Protein AF-0000000070116614 (afdb_homodimer)

Radius of gyration: 33.79 Å; Cα contacts (8 Å, |Δi|>4): 3453; chains: 2; bounding box: 72×92×87 Å

Structure (mmCIF, N/CA/C/O backbone):
data_AF-0000000070116614-model_v1
#
loop_
_entity.id
_entity.type
_entity.pdbx_description
1 polymer 'Putative alpha-1,2-mannosidase'
#
loop_
_atom_site.group_PDB
_atom_site.id
_atom_site.type_symbol
_atom_site.label_atom_id
_atom_site.label_alt_id
_atom_site.label_comp_id
_atom_site.label_asym_id
_atom_site.label_entity_id
_atom_site.label_seq_id
_atom_site.pdbx_PDB_ins_code
_atom_site.Cartn_x
_atom_site.Cartn_y
_atom_site.Cartn_z
_atom_site.occupancy
_atom_site.B_iso_or_equiv
_atom_site.auth_seq_id
_atom_site.auth_comp_id
_atom_site.auth_asym_id
_atom_site.auth_atom_id
_atom_site.pdbx_PDB_model_num
ATOM 1 N N . MET A 1 1 ? 6.562 30.031 1.368 1 52.34 1 MET A N 1
ATOM 2 C CA . MET A 1 1 ? 7.453 28.953 1.76 1 52.34 1 MET A CA 1
ATOM 3 C C . MET A 1 1 ? 6.805 28.078 2.83 1 52.34 1 MET A C 1
ATOM 5 O O . MET A 1 1 ? 6.02 28.562 3.645 1 52.34 1 MET A O 1
ATOM 9 N N . GLY A 1 2 ? 6.469 26.891 2.904 1 78.38 2 GLY A N 1
ATOM 10 C CA . GLY A 1 2 ? 6.016 25.797 3.754 1 78.38 2 GLY A CA 1
ATOM 11 C C . GLY A 1 2 ? 4.93 24.953 3.113 1 78.38 2 GLY A C 1
ATOM 12 O O . GLY A 1 2 ? 4.383 24.062 3.748 1 78.38 2 GLY A O 1
ATOM 13 N N . ASN A 1 3 ? 4.762 25.25 1.794 1 86.81 3 ASN A N 1
ATOM 14 C CA . ASN A 1 3 ? 3.76 24.531 1.017 1 86.81 3 ASN A CA 1
ATOM 15 C C . ASN A 1 3 ? 2.373 24.641 1.64 1 86.81 3 ASN A C 1
ATOM 17 O O . ASN A 1 3 ? 1.613 23.672 1.665 1 86.81 3 ASN A O 1
ATOM 21 N N . THR A 1 4 ? 2.119 25.875 2.254 1 93.31 4 THR A N 1
ATOM 22 C CA . THR A 1 4 ? 0.8 26.156 2.811 1 93.31 4 THR A CA 1
ATOM 23 C C . THR A 1 4 ? 0.011 27.078 1.887 1 93.31 4 THR A C 1
ATOM 25 O O . THR A 1 4 ? 0.529 27.531 0.867 1 93.31 4 THR A O 1
ATOM 28 N N . HIS A 1 5 ? -1.274 27.297 2.168 1 93.56 5 HIS A N 1
ATOM 29 C CA . HIS A 1 5 ? -2.135 28.172 1.383 1 93.56 5 HIS A CA 1
ATOM 30 C C . HIS A 1 5 ? -2.947 29.109 2.281 1 93.56 5 HIS A C 1
ATOM 32 O O . HIS A 1 5 ? -3.188 28.781 3.449 1 93.56 5 HIS A O 1
ATOM 38 N N . PRO A 1 6 ? -3.369 30.234 1.783 1 94.88 6 PRO A N 1
ATOM 39 C CA . PRO A 1 6 ? -4.141 31.188 2.578 1 94.88 6 PRO A CA 1
ATOM 40 C C . PRO A 1 6 ? -5.645 30.938 2.51 1 94.88 6 PRO A C 1
ATOM 42 O O . PRO A 1 6 ? -6.438 31.766 2.953 1 94.88 6 PRO A O 1
ATOM 45 N N . GLY A 1 7 ? -6.059 29.859 1.958 1 97.12 7 GLY A N 1
ATOM 46 C CA . GLY A 1 7 ? -7.469 29.594 1.71 1 97.12 7 GLY A CA 1
ATOM 47 C C . GLY A 1 7 ? -8.289 29.484 2.982 1 97.12 7 GLY A C 1
ATOM 48 O O . GLY A 1 7 ? -7.73 29.344 4.074 1 97.12 7 GLY A O 1
ATOM 49 N N . ALA A 1 8 ? -9.609 29.609 2.803 1 98.5 8 ALA A N 1
ATOM 50 C CA . ALA A 1 8 ? -10.531 29.438 3.922 1 98.5 8 ALA A CA 1
ATOM 51 C C . ALA A 1 8 ? -10.555 27.984 4.398 1 98.5 8 ALA A C 1
ATOM 53 O O . ALA A 1 8 ? -10.672 27.062 3.59 1 98.5 8 ALA A O 1
ATOM 54 N N . THR A 1 9 ? -10.383 27.828 5.691 1 98.06 9 THR A N 1
ATOM 55 C CA . THR A 1 9 ? -10.414 26.516 6.324 1 98.06 9 THR A CA 1
ATOM 56 C C . THR A 1 9 ? -11.062 26.594 7.703 1 98.06 9 THR A C 1
ATOM 58 O O . THR A 1 9 ? -11.023 27.641 8.359 1 98.06 9 THR A O 1
ATOM 61 N N . SER A 1 10 ? -11.805 25.594 8.062 1 98.44 10 SER A N 1
ATOM 62 C CA . SER A 1 10 ? -12.117 25.359 9.469 1 98.44 10 SER A CA 1
ATOM 63 C C . SER A 1 10 ? -11.016 24.578 10.164 1 98.44 10 SER A C 1
ATOM 65 O O . SER A 1 10 ? -10.273 23.828 9.516 1 98.44 10 SER A O 1
ATOM 67 N N . PRO A 1 11 ? -10.773 24.859 11.484 1 98.44 11 PRO A N 1
ATOM 68 C CA . PRO A 1 11 ? -9.75 24.031 12.133 1 98.44 11 PRO A CA 1
ATOM 69 C C . PRO A 1 11 ? -10.016 22.531 11.969 1 98.44 11 PRO A C 1
ATOM 71 O O . PRO A 1 11 ? -11.055 22.031 12.406 1 98.44 11 PRO A O 1
ATOM 74 N N . LEU A 1 12 ? -9.102 21.859 11.266 1 98.31 12 LEU A N 1
ATOM 75 C CA . LEU A 1 12 ? -9.141 20.422 11.039 1 98.31 12 LEU A CA 1
ATOM 76 C C . LEU A 1 12 ? -10.344 20.031 10.195 1 98.31 12 LEU A C 1
ATOM 78 O O . LEU A 1 12 ? -10.805 18.891 10.234 1 98.31 12 LEU A O 1
ATOM 82 N N . GLY A 1 13 ? -10.875 20.953 9.484 1 98 13 GLY A N 1
ATOM 83 C CA . GLY A 1 13 ? -12.07 20.719 8.695 1 98 13 GLY A CA 1
ATOM 84 C C . GLY A 1 13 ? -11.812 19.891 7.449 1 98 13 GLY A C 1
ATOM 85 O O . GLY A 1 13 ? -10.68 19.828 6.969 1 98 13 GLY A O 1
ATOM 86 N N . MET A 1 14 ? -12.867 19.344 6.91 1 97.81 14 MET A N 1
ATOM 87 C CA . MET A 1 14 ? -12.82 18.469 5.746 1 97.81 14 MET A CA 1
ATOM 88 C C . MET A 1 14 ? -12.469 19.25 4.488 1 97.81 14 MET A C 1
ATOM 90 O O . MET A 1 14 ? -11.75 18.734 3.619 1 97.81 14 MET A O 1
ATOM 94 N N . VAL A 1 15 ? -12.977 20.547 4.422 1 97.5 15 VAL A N 1
ATOM 95 C CA . VAL A 1 15 ? -12.891 21.25 3.15 1 97.5 15 VAL A CA 1
ATOM 96 C C . VAL A 1 15 ? -12.102 22.547 3.332 1 97.5 15 VAL A C 1
ATOM 98 O O . VAL A 1 15 ? -12.219 23.203 4.363 1 97.5 15 VAL A O 1
ATOM 101 N N . SER A 1 16 ? -11.289 22.859 2.408 1 97.62 16 SER A N 1
ATOM 102 C CA . SER A 1 16 ? -10.656 24.156 2.219 1 97.62 16 SER A CA 1
ATOM 103 C C . SER A 1 16 ? -11.023 24.766 0.867 1 97.62 16 SER A C 1
ATOM 105 O O . SER A 1 16 ? -11.477 24.047 -0.032 1 97.62 16 SER A O 1
ATOM 107 N N . ALA A 1 17 ? -10.945 26.031 0.737 1 98.5 17 ALA A N 1
ATOM 108 C CA . ALA A 1 17 ? -11.234 26.719 -0.522 1 98.5 17 ALA A CA 1
ATOM 109 C C . ALA A 1 17 ? -10.258 27.859 -0.76 1 98.5 17 ALA A C 1
ATOM 111 O O . ALA A 1 17 ? -10.023 28.672 0.132 1 98.5 17 ALA A O 1
ATOM 112 N N . CYS A 1 18 ? -9.703 27.875 -1.894 1 97.25 18 CYS A N 1
ATOM 113 C CA . CYS A 1 18 ? -8.664 28.859 -2.201 1 97.25 18 CYS A CA 1
ATOM 114 C C . CYS A 1 18 ? -8.625 29.156 -3.695 1 97.25 18 CYS A C 1
ATOM 116 O O . CYS A 1 18 ? -9.125 28.375 -4.504 1 97.25 18 CYS A O 1
ATOM 118 N N . ALA A 1 19 ? -8.047 30.344 -4.008 1 98.12 19 ALA A N 1
ATOM 119 C CA . ALA A 1 19 ? -7.773 30.672 -5.406 1 98.12 19 ALA A CA 1
ATOM 120 C C . ALA A 1 19 ? -6.863 29.625 -6.047 1 98.12 19 ALA A C 1
ATOM 122 O O . ALA A 1 19 ? -5.934 29.125 -5.406 1 98.12 19 ALA A O 1
ATOM 123 N N . TYR A 1 20 ? -7.156 29.344 -7.344 1 97.12 20 TYR A N 1
ATOM 124 C CA . TYR A 1 20 ? -6.441 28.266 -8.008 1 97.12 20 TYR A CA 1
ATOM 125 C C . TYR A 1 20 ? -5.629 28.797 -9.188 1 97.12 20 TYR A C 1
ATOM 127 O O . TYR A 1 20 ? -6.195 29.234 -10.188 1 97.12 20 TYR A O 1
ATOM 135 N N . SER A 1 21 ? -4.34 28.688 -9.078 1 95.62 21 SER A N 1
ATOM 136 C CA . SER A 1 21 ? -3.447 29.047 -10.18 1 95.62 21 SER A CA 1
ATOM 137 C C . SER A 1 21 ? -2.896 27.812 -10.875 1 95.62 21 SER A C 1
ATOM 139 O O . SER A 1 21 ? -2.424 27.891 -12.008 1 95.62 21 SER A O 1
ATOM 141 N N . GLY A 1 22 ? -2.92 26.672 -10.195 1 93.25 22 GLY A N 1
ATOM 142 C CA . GLY A 1 22 ? -2.283 25.469 -10.68 1 93.25 22 GLY A CA 1
ATOM 143 C C . GLY A 1 22 ? -0.853 25.312 -10.203 1 93.25 22 GLY A C 1
ATOM 144 O O . GLY A 1 22 ? -0.176 24.344 -10.547 1 93.25 22 GLY A O 1
ATOM 145 N N . ALA A 1 23 ? -0.404 26.188 -9.336 1 92.5 23 ALA A N 1
ATOM 146 C CA . ALA A 1 23 ? 0.967 26.156 -8.836 1 92.5 23 ALA A CA 1
ATOM 147 C C . ALA A 1 23 ? 1.144 25.047 -7.809 1 92.5 23 ALA A C 1
ATOM 149 O O . ALA A 1 23 ? 0.161 24.469 -7.32 1 92.5 23 ALA A O 1
ATOM 150 N N . TYR A 1 24 ? 2.357 24.672 -7.52 1 90.06 24 TYR A N 1
ATOM 151 C CA . TYR A 1 24 ? 2.729 23.609 -6.594 1 90.06 24 TYR A CA 1
ATOM 152 C C . TYR A 1 24 ? 2.969 24.156 -5.195 1 90.06 24 TYR A C 1
ATOM 154 O O . TYR A 1 24 ? 3.482 25.266 -5.039 1 90.06 24 TYR A O 1
ATOM 162 N N . PRO A 1 25 ? 2.482 23.391 -4.336 1 88.75 25 PRO A N 1
ATOM 163 C CA . PRO A 1 25 ? 1.786 22.109 -4.34 1 88.75 25 PRO A CA 1
ATOM 164 C C . PRO A 1 25 ? 0.307 22.234 -3.98 1 88.75 25 PRO A C 1
ATOM 166 O O . PRO A 1 25 ? -0.425 21.234 -4.004 1 88.75 25 PRO A O 1
ATOM 169 N N . THR A 1 26 ? -0.15 23.438 -3.645 1 92.06 26 THR A N 1
ATOM 170 C CA . THR A 1 26 ? -1.488 23.594 -3.084 1 92.06 26 THR A CA 1
ATOM 171 C C . THR A 1 26 ? -2.492 23.953 -4.176 1 92.06 26 THR A C 1
ATOM 173 O O . THR A 1 26 ? -3.703 23.906 -3.951 1 92.06 26 THR A O 1
ATOM 176 N N . GLY A 1 27 ? -1.972 24.281 -5.352 1 93.56 27 GLY A N 1
ATOM 177 C CA . GLY A 1 27 ? -2.814 24.828 -6.402 1 93.56 27 GLY A CA 1
ATOM 178 C C . GLY A 1 27 ? -2.902 26.344 -6.363 1 93.56 27 GLY A C 1
ATOM 179 O O . GLY A 1 27 ? -3.479 26.953 -7.266 1 93.56 27 GLY A O 1
ATOM 180 N N . TYR A 1 28 ? -2.287 26.969 -5.402 1 94.88 28 TYR A N 1
ATOM 181 C CA . TYR A 1 28 ? -2.234 28.406 -5.219 1 94.88 28 TYR A CA 1
ATOM 182 C C . TYR A 1 28 ? -0.80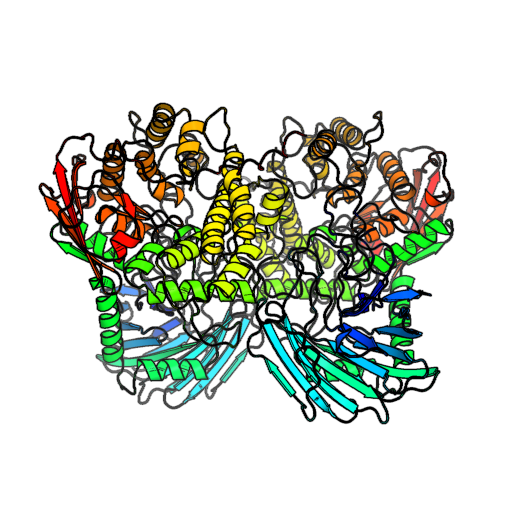2 28.922 -5.324 1 94.88 28 TYR A C 1
ATOM 184 O O . TYR A 1 28 ? 0.143 28.219 -4.957 1 94.88 28 TYR A O 1
ATOM 192 N N . GLY A 1 29 ? -0.636 30.062 -5.785 1 92.38 29 GLY A N 1
ATOM 193 C CA . GLY A 1 29 ? 0.66 30.734 -5.777 1 92.38 29 GLY A CA 1
ATOM 194 C C . GLY A 1 29 ? 1.318 30.766 -7.145 1 92.38 29 GLY A C 1
ATOM 195 O O . GLY A 1 29 ? 0.637 30.875 -8.164 1 92.38 29 GLY A O 1
ATOM 196 N N . ARG A 1 30 ? 2.678 30.797 -7.113 1 92.81 30 ARG A N 1
ATOM 197 C CA . ARG A 1 30 ? 3.365 31.141 -8.352 1 92.81 30 ARG A CA 1
ATOM 198 C C . ARG A 1 30 ? 4.492 30.156 -8.641 1 92.81 30 ARG A C 1
ATOM 200 O O . ARG A 1 30 ? 5.254 30.328 -9.594 1 92.81 30 ARG A O 1
ATOM 207 N N . TYR A 1 31 ? 4.582 29.094 -7.895 1 90.81 31 TYR A N 1
ATOM 208 C CA . TYR A 1 31 ? 5.824 28.328 -7.945 1 90.81 31 TYR A CA 1
ATOM 209 C C . TYR A 1 31 ? 5.598 26.953 -8.555 1 90.81 31 TYR A C 1
ATOM 211 O O . TYR A 1 31 ? 4.508 26.391 -8.445 1 90.81 31 TYR A O 1
ATOM 219 N N . ALA A 1 32 ? 6.672 26.5 -9.156 1 90.44 32 ALA A N 1
ATOM 220 C CA . ALA A 1 32 ? 6.676 25.172 -9.766 1 90.44 32 ALA A CA 1
ATOM 221 C C . ALA A 1 32 ? 7.074 24.109 -8.75 1 90.44 32 ALA A C 1
ATOM 223 O O . ALA A 1 32 ? 7.465 24.422 -7.625 1 90.44 32 ALA A O 1
ATOM 224 N N . LYS A 1 33 ? 6.895 22.859 -9.188 1 87.38 33 LYS A N 1
ATOM 225 C CA . LYS A 1 33 ? 7.305 21.734 -8.344 1 87.38 33 LYS A CA 1
ATOM 226 C C . LYS A 1 33 ? 8.805 21.781 -8.062 1 87.38 33 LYS A C 1
ATOM 228 O O . LYS A 1 33 ? 9.602 22.078 -8.953 1 87.38 33 LYS A O 1
ATOM 233 N N . ASN A 1 34 ? 9.156 21.641 -6.82 1 81.88 34 ASN A N 1
ATOM 234 C CA . ASN A 1 34 ? 10.555 21.578 -6.418 1 81.88 34 ASN A CA 1
ATOM 235 C C . ASN A 1 34 ? 10.758 20.641 -5.234 1 81.88 34 ASN A C 1
ATOM 237 O O . ASN A 1 34 ? 9.914 20.562 -4.344 1 81.88 34 ASN A O 1
ATOM 241 N N . THR A 1 35 ? 11.82 19.891 -5.32 1 76.31 35 THR A N 1
ATOM 242 C CA . THR A 1 35 ? 12.125 18.969 -4.227 1 76.31 35 THR A CA 1
ATOM 243 C C . THR A 1 35 ? 13.422 19.375 -3.533 1 76.31 35 THR A C 1
ATOM 245 O O . THR A 1 35 ? 13.727 18.875 -2.443 1 76.31 35 THR A O 1
ATOM 248 N N . GLU A 1 36 ? 14.18 20.297 -4.16 1 78.75 36 GLU A N 1
ATOM 249 C CA . GLU A 1 36 ? 15.461 20.734 -3.611 1 78.75 36 GLU A CA 1
ATOM 250 C C . GLU A 1 36 ? 15.695 22.219 -3.863 1 78.75 36 GLU A C 1
ATOM 252 O O . GLU A 1 36 ? 15.336 22.734 -4.922 1 78.75 36 GLU A O 1
ATOM 257 N N . GLY A 1 37 ? 16.219 22.859 -2.896 1 81.12 37 GLY A N 1
ATOM 258 C CA . GLY A 1 37 ? 16.609 24.25 -3.072 1 81.12 37 GLY A CA 1
ATOM 259 C C . GLY A 1 37 ? 15.43 25.188 -3.084 1 81.12 37 GLY A C 1
ATOM 260 O O . GLY A 1 37 ? 14.438 24.969 -2.383 1 81.12 37 GLY A O 1
ATOM 261 N N . VAL A 1 38 ? 15.625 26.281 -3.824 1 86.69 38 VAL A N 1
ATOM 262 C CA . VAL A 1 38 ? 14.609 27.312 -3.938 1 86.69 38 VAL A CA 1
ATOM 263 C C . VAL A 1 38 ? 13.734 27.062 -5.164 1 86.69 38 VAL A C 1
ATOM 265 O O . VAL A 1 38 ? 14.25 26.797 -6.254 1 86.69 38 VAL A O 1
ATOM 268 N N . PRO A 1 39 ? 12.461 27.078 -4.961 1 87.69 39 PRO A N 1
ATOM 269 C CA . PRO A 1 39 ? 11.594 26.75 -6.094 1 87.69 39 PRO A CA 1
ATOM 270 C C . PRO A 1 39 ? 11.672 27.781 -7.219 1 87.69 39 PRO A C 1
ATOM 272 O O . PRO A 1 39 ? 11.859 28.969 -6.957 1 87.69 39 PRO A O 1
ATOM 275 N N . GLU A 1 40 ? 11.43 27.344 -8.414 1 90.5 40 GLU A N 1
ATOM 276 C CA . GLU A 1 40 ? 11.336 28.203 -9.578 1 90.5 40 GLU A CA 1
ATOM 277 C C . GLU A 1 40 ? 9.953 28.844 -9.688 1 90.5 40 GLU A C 1
ATOM 279 O O . GLU A 1 40 ? 8.945 28.203 -9.359 1 90.5 40 GLU A O 1
ATOM 284 N N . GLU A 1 41 ? 9.953 30.031 -10.18 1 91.5 41 GLU A N 1
ATOM 285 C CA . GLU A 1 41 ? 8.68 30.703 -10.406 1 91.5 41 GLU A CA 1
ATOM 286 C C . GLU A 1 41 ? 7.988 30.172 -11.656 1 91.5 41 GLU A C 1
ATOM 288 O O . GLU A 1 41 ? 8.609 30.047 -12.711 1 91.5 41 GLU A O 1
ATOM 293 N N . MET A 1 42 ? 6.816 29.875 -11.492 1 92.38 42 MET A N 1
ATOM 294 C CA . MET A 1 42 ? 5.992 29.391 -12.602 1 92.38 42 MET A CA 1
ATOM 295 C C . MET A 1 42 ? 5.188 30.547 -13.203 1 92.38 42 MET A C 1
ATOM 297 O O . MET A 1 42 ? 4.992 30.594 -14.422 1 92.38 42 MET A O 1
ATOM 301 N N . PHE A 1 43 ? 4.672 31.422 -12.375 1 94.12 43 PHE A N 1
ATOM 302 C CA . PHE A 1 43 ? 3.883 32.562 -12.797 1 94.12 43 PHE A CA 1
ATOM 303 C C . PHE A 1 43 ? 4.5 33.875 -12.297 1 94.12 43 PHE A C 1
ATOM 305 O O . PHE A 1 43 ? 5.012 33.906 -11.18 1 94.12 43 PHE A O 1
ATOM 312 N N . GLU A 1 44 ? 4.41 34.938 -13.031 1 94.19 44 GLU A N 1
ATOM 313 C CA . GLU A 1 44 ? 4.988 36.219 -12.688 1 94.19 44 GLU A CA 1
ATOM 314 C C . GLU A 1 44 ? 4.168 36.938 -11.602 1 94.19 44 GLU A C 1
ATOM 316 O O . GLU A 1 44 ? 4.707 37.719 -10.82 1 94.19 44 GLU A O 1
ATOM 321 N N . ARG A 1 45 ? 2.939 36.656 -11.586 1 94.12 45 ARG A N 1
ATOM 322 C CA . ARG A 1 45 ? 2.025 37.281 -10.633 1 94.12 45 ARG A CA 1
ATOM 323 C C . ARG A 1 45 ? 1.069 36.25 -10.039 1 94.12 45 ARG A C 1
ATOM 325 O O . ARG A 1 45 ? 0.914 35.156 -10.578 1 94.12 45 ARG A O 1
ATOM 332 N N . THR A 1 46 ? 0.469 36.656 -8.922 1 94.75 46 THR A N 1
ATOM 333 C CA . THR A 1 46 ? -0.604 35.844 -8.391 1 94.75 46 THR A CA 1
ATOM 334 C C . THR A 1 46 ? -1.84 35.906 -9.281 1 94.75 46 THR A C 1
ATOM 336 O O . THR A 1 46 ? -2.211 37 -9.742 1 94.75 46 THR A O 1
ATOM 339 N N . GLN A 1 47 ? -2.348 34.75 -9.57 1 97.38 47 GLN A N 1
ATOM 340 C CA . GLN A 1 47 ? -3.479 34.656 -10.492 1 97.38 47 GLN A CA 1
ATOM 341 C C . GLN A 1 47 ? -4.375 33.469 -10.125 1 97.38 47 GLN A C 1
ATOM 343 O O . GLN A 1 47 ? -3.996 32.625 -9.305 1 97.38 47 GLN A O 1
ATOM 348 N N . ALA A 1 48 ? -5.566 33.469 -10.688 1 97.75 48 ALA A N 1
ATOM 349 C CA . ALA A 1 48 ? -6.484 32.375 -10.453 1 97.75 48 ALA A CA 1
ATOM 350 C C . ALA A 1 48 ? -7.402 32.156 -11.648 1 97.75 48 ALA A C 1
ATOM 352 O O . ALA A 1 48 ? -7.848 33.094 -12.281 1 97.75 48 ALA A O 1
ATOM 353 N N . SER A 1 49 ? -7.652 30.938 -11.945 1 97.25 49 SER A N 1
ATOM 354 C CA . SER A 1 49 ? -8.641 30.562 -12.945 1 97.25 49 SER A CA 1
ATOM 355 C C . SER A 1 49 ? -9.992 30.266 -12.305 1 97.25 49 SER A C 1
ATOM 357 O O . SER A 1 49 ? -10.953 29.922 -13 1 97.25 49 SER A O 1
ATOM 359 N N . GLY A 1 50 ? -10.102 30.375 -11.055 1 98.19 50 GLY A N 1
ATOM 360 C CA . GLY A 1 50 ? -11.242 30.109 -10.195 1 98.19 50 GLY A CA 1
ATOM 361 C C . GLY A 1 50 ? -10.852 29.734 -8.781 1 98.19 50 GLY A C 1
ATOM 362 O O . GLY A 1 50 ? -9.766 30.094 -8.312 1 98.19 50 GLY A O 1
ATOM 363 N N . PHE A 1 51 ? -11.742 29.156 -8.109 1 98.62 51 PHE A N 1
ATOM 364 C CA . PHE A 1 51 ? -11.539 28.719 -6.734 1 98.62 51 PHE A CA 1
ATOM 365 C C . PHE A 1 51 ? -11.828 27.234 -6.586 1 98.62 51 PHE A C 1
ATOM 367 O O . PHE A 1 51 ? -12.883 26.75 -7.016 1 98.62 51 PHE A O 1
ATOM 374 N N . THR A 1 52 ? -10.82 26.5 -6.047 1 97.88 52 THR A N 1
ATOM 375 C CA . THR A 1 52 ? -10.977 25.062 -5.887 1 97.88 52 THR A CA 1
ATOM 376 C C . THR A 1 52 ? -11.07 24.688 -4.406 1 97.88 52 THR A C 1
ATOM 378 O O . THR A 1 52 ? -10.953 25.562 -3.537 1 97.88 52 THR A O 1
ATOM 381 N N . HIS A 1 53 ? -11.336 23.438 -4.184 1 98.06 53 HIS A N 1
ATOM 382 C CA . HIS A 1 53 ? -11.531 22.938 -2.826 1 98.06 53 HIS A CA 1
ATOM 383 C C . HIS A 1 53 ? -10.578 21.797 -2.516 1 98.06 53 HIS A C 1
ATOM 385 O O . HIS A 1 53 ? -10.031 21.172 -3.428 1 98.06 53 HIS A O 1
ATOM 391 N N . PHE A 1 54 ? -10.289 21.531 -1.201 1 96.88 54 PHE A N 1
ATOM 392 C CA . PHE A 1 54 ? -9.539 20.406 -0.666 1 96.88 54 PHE A CA 1
ATOM 393 C C . PHE A 1 54 ? -8.047 20.562 -0.952 1 96.88 54 PHE A C 1
ATOM 395 O O . PHE A 1 54 ? -7.387 19.609 -1.37 1 96.88 54 PHE A O 1
ATOM 402 N N . GLN A 1 55 ? -7.516 21.734 -0.763 1 95.31 55 GLN A N 1
ATOM 403 C CA . GLN A 1 55 ? -6.086 21.953 -0.957 1 95.31 55 GLN A CA 1
ATOM 404 C C . GLN A 1 55 ? -5.266 21.25 0.112 1 95.31 55 GLN A C 1
ATOM 406 O O . GLN A 1 55 ? -5.66 21.203 1.278 1 95.31 55 GLN A O 1
ATOM 411 N N . GLN A 1 56 ? -4.145 20.734 -0.327 1 92.31 56 GLN A N 1
ATOM 412 C CA . GLN A 1 56 ? -3.162 20.281 0.649 1 92.31 56 GLN A CA 1
ATOM 413 C C . GLN A 1 56 ? -2.549 21.453 1.403 1 92.31 56 GLN A C 1
ATOM 415 O O . GLN A 1 56 ? -2.654 22.609 0.965 1 92.31 56 GLN A O 1
ATOM 420 N N . SER A 1 57 ? -1.979 21.141 2.516 1 94.5 57 SER A N 1
ATOM 421 C CA . SER A 1 57 ? -1.284 22.172 3.277 1 94.5 57 SER A CA 1
ATOM 422 C C . SER A 1 57 ? -0.034 21.609 3.949 1 94.5 57 SER A C 1
ATOM 424 O O . SER A 1 57 ? -0.115 20.672 4.738 1 94.5 57 SER A O 1
ATOM 426 N N . GLY A 1 58 ? 1.066 22.109 3.602 1 92.44 58 GLY A N 1
ATOM 427 C CA . GLY A 1 58 ? 2.322 21.812 4.27 1 92.44 58 GLY A CA 1
ATOM 428 C C . GLY A 1 58 ? 3.064 20.641 3.648 1 92.44 58 GLY A C 1
ATOM 429 O O . GLY A 1 58 ? 4.191 20.344 4.043 1 92.44 58 GLY A O 1
ATOM 430 N N . THR A 1 59 ? 2.453 20.031 2.723 1 89.25 59 THR A N 1
ATOM 431 C CA . THR A 1 59 ? 3.08 18.812 2.213 1 89.25 59 THR A CA 1
ATOM 432 C C . THR A 1 59 ? 3.463 18.984 0.744 1 89.25 59 THR A C 1
ATOM 434 O O . THR A 1 59 ? 2.912 19.828 0.047 1 89.25 59 THR A O 1
ATOM 437 N N . GLY A 1 60 ? 4.457 18.188 0.411 1 83.5 60 GLY A N 1
ATOM 438 C CA . GLY A 1 60 ? 4.879 18.094 -0.978 1 83.5 60 GLY A CA 1
ATOM 439 C C . GLY A 1 60 ? 5.246 16.688 -1.393 1 83.5 60 GLY A C 1
ATOM 440 O O . GLY A 1 60 ? 5.281 15.773 -0.56 1 83.5 60 GLY A O 1
ATOM 441 N N . ALA A 1 61 ? 5.305 16.469 -2.619 1 76.31 61 ALA A N 1
ATOM 442 C CA . ALA A 1 61 ? 5.754 15.211 -3.219 1 76.31 61 ALA A CA 1
ATOM 443 C C . ALA A 1 61 ? 4.828 14.062 -2.85 1 76.31 61 ALA A C 1
ATOM 445 O O . ALA A 1 61 ? 5.285 12.977 -2.49 1 76.31 61 ALA A O 1
ATOM 446 N N . ILE A 1 62 ? 3.441 14.203 -2.752 1 74.31 62 ILE A N 1
ATOM 447 C CA . ILE A 1 62 ? 2.504 13.172 -2.332 1 74.31 62 ILE A CA 1
ATOM 448 C C . ILE A 1 62 ? 1.741 12.641 -3.545 1 74.31 62 ILE A C 1
ATOM 450 O O . ILE A 1 62 ? 0.866 11.781 -3.41 1 74.31 62 ILE A O 1
ATOM 454 N N . ARG A 1 63 ? 2.082 12.82 -4.656 1 75.06 63 ARG A N 1
ATOM 455 C CA . ARG A 1 63 ? 1.613 12.297 -5.938 1 75.06 63 ARG A CA 1
ATOM 456 C C . ARG A 1 63 ? 0.22 12.82 -6.266 1 75.06 63 ARG A C 1
ATOM 458 O O . ARG A 1 63 ? -0.12 13 -7.434 1 75.06 63 ARG A O 1
ATOM 465 N N . LYS A 1 64 ? -0.674 12.938 -5.227 1 82.75 64 LYS A N 1
ATOM 466 C CA . LYS A 1 64 ? -2.055 13.328 -5.492 1 82.75 64 LYS A CA 1
ATOM 467 C C . LYS A 1 64 ? -2.385 14.664 -4.84 1 82.75 64 LYS A C 1
ATOM 469 O O . LYS A 1 64 ? -2.348 14.789 -3.615 1 82.75 64 LYS A O 1
ATOM 474 N N . TYR A 1 65 ? -2.725 15.562 -5.723 1 88.69 65 TYR A N 1
ATOM 475 C CA . TYR A 1 65 ? -3.15 16.906 -5.324 1 88.69 65 TYR A CA 1
ATOM 476 C C . TYR A 1 65 ? -4.598 17.156 -5.73 1 88.69 65 TYR A C 1
ATOM 478 O O . TYR A 1 65 ? -4.98 16.906 -6.875 1 88.69 65 TYR A O 1
ATOM 486 N N . TYR A 1 66 ? -5.5 17.344 -4.926 1 91.25 66 TYR A N 1
ATOM 487 C CA . TYR A 1 66 ? -6.945 17.312 -5.133 1 91.25 66 TYR A CA 1
ATOM 488 C C . TYR A 1 66 ? -7.398 18.5 -5.988 1 91.25 66 TYR A C 1
ATOM 490 O O . TYR A 1 66 ? -7.727 18.328 -7.164 1 91.25 66 TYR A O 1
ATOM 498 N N . ASN A 1 67 ? -7.523 19.766 -5.363 1 95.19 67 ASN A N 1
ATOM 499 C CA . ASN A 1 67 ? -8.07 20.953 -6.008 1 95.19 67 ASN A CA 1
ATOM 500 C C . ASN A 1 67 ? -9.312 20.625 -6.836 1 95.19 67 ASN A C 1
ATOM 502 O O . ASN A 1 67 ? -9.352 20.906 -8.039 1 95.19 67 ASN A O 1
ATOM 506 N N . TYR A 1 68 ? -10.367 20.125 -6.164 1 96.44 68 TYR A N 1
ATOM 507 C CA . TYR A 1 68 ? -11.578 19.609 -6.805 1 96.44 68 TYR A CA 1
ATOM 508 C C . TYR A 1 68 ? -12.656 20.688 -6.859 1 96.44 68 TYR A C 1
ATOM 510 O O . TYR A 1 68 ? -12.586 21.688 -6.145 1 96.44 68 TYR A O 1
ATOM 518 N N . VAL A 1 69 ? -13.664 20.484 -7.754 1 97.56 69 VAL A N 1
ATOM 519 C CA . VAL A 1 69 ? -14.859 21.312 -7.84 1 97.56 69 VAL A CA 1
ATOM 520 C C . VAL A 1 69 ? -14.477 22.781 -7.961 1 97.56 69 VAL A C 1
ATOM 522 O O . VAL A 1 69 ? -14.664 23.562 -7.02 1 97.56 69 VAL A O 1
ATOM 525 N N . ARG A 1 70 ? -14.078 23.203 -9.07 1 98 70 ARG A N 1
ATOM 526 C CA . ARG A 1 70 ? -13.68 24.594 -9.297 1 98 70 ARG A CA 1
ATOM 527 C C . ARG A 1 70 ? -14.891 25.484 -9.555 1 98 70 ARG A C 1
ATOM 529 O O . ARG A 1 70 ? -15.727 25.156 -10.398 1 98 70 ARG A O 1
ATOM 536 N N . VAL A 1 71 ? -15.023 26.516 -8.875 1 98.69 71 VAL A N 1
ATOM 537 C CA . VAL A 1 71 ? -16.062 27.531 -9.062 1 98.69 71 VAL A CA 1
ATOM 538 C C . VAL A 1 71 ? -15.438 28.797 -9.656 1 98.69 71 VAL A C 1
ATOM 540 O O . VAL A 1 71 ? -14.531 29.391 -9.062 1 98.69 71 VAL A O 1
ATOM 543 N N . THR A 1 72 ? -15.938 29.203 -10.781 1 98.62 72 THR A N 1
ATOM 544 C CA . THR A 1 72 ? -15.391 30.375 -11.461 1 98.62 72 THR A CA 1
ATOM 545 C C . THR A 1 72 ? -16.484 31.391 -11.758 1 98.62 72 THR A C 1
ATOM 547 O O . THR A 1 72 ? -17.375 31.141 -12.578 1 98.62 72 THR A O 1
ATOM 550 N N . PRO A 1 73 ? -16.453 32.562 -11.109 1 98.44 73 PRO A N 1
ATOM 551 C CA . PRO A 1 73 ? -17.297 33.688 -11.555 1 98.44 73 PRO A CA 1
ATOM 552 C C . PRO A 1 73 ? -16.766 34.344 -12.812 1 98.44 73 PRO A C 1
ATOM 554 O O . PRO A 1 73 ? -15.578 34.688 -12.891 1 98.44 73 PRO A O 1
ATOM 557 N N . MET A 1 74 ? -17.625 34.531 -13.758 1 97.69 74 MET A N 1
ATOM 558 C CA . MET A 1 74 ? -17.141 35.031 -15.047 1 97.69 74 MET A CA 1
ATOM 559 C C . MET A 1 74 ? -18.094 36.062 -15.602 1 97.69 74 MET A C 1
ATOM 561 O O . MET A 1 74 ? -19.297 36.031 -15.367 1 97.69 74 MET A O 1
ATOM 565 N N . VAL A 1 75 ? -17.484 37 -16.312 1 97.5 75 VAL A N 1
ATOM 566 C CA . VAL A 1 75 ? -18.219 37.906 -17.188 1 97.5 75 VAL A CA 1
ATOM 567 C C . VAL A 1 75 ? -17.828 37.656 -18.641 1 97.5 75 VAL A C 1
ATOM 569 O O . VAL A 1 75 ? -18.391 38.281 -19.547 1 97.5 75 VAL A O 1
ATOM 572 N N . GLN A 1 76 ? -16.953 36.75 -18.859 1 96.25 76 GLN A N 1
ATOM 573 C CA . GLN A 1 76 ? -16.516 36.281 -20.172 1 96.25 76 GLN A CA 1
ATOM 574 C C . GLN A 1 76 ? -17.359 35.125 -20.656 1 96.25 76 GLN A C 1
ATOM 576 O O . GLN A 1 76 ? -18.125 34.531 -19.875 1 96.25 76 GLN A O 1
ATOM 581 N N . PRO A 1 77 ? -17.234 34.781 -21.969 1 95.75 77 PRO A N 1
ATOM 582 C CA . PRO A 1 77 ? -17.922 33.594 -22.438 1 95.75 77 PRO A CA 1
ATOM 583 C C . PRO A 1 77 ? -17.359 32.312 -21.828 1 95.75 77 PRO A C 1
ATOM 585 O O . PRO A 1 77 ? -16.203 32.281 -21.375 1 95.75 77 PRO A O 1
ATOM 588 N N . LEU A 1 78 ? -18.172 31.281 -21.797 1 96.75 78 LEU A N 1
ATOM 589 C CA . LEU A 1 78 ? -17.797 30 -21.219 1 96.75 78 LEU A CA 1
ATOM 590 C C . LEU A 1 78 ? -16.531 29.453 -21.891 1 96.75 78 LEU A C 1
ATOM 592 O O . LEU A 1 78 ? -15.758 28.734 -21.25 1 96.75 78 LEU A O 1
ATOM 596 N N . ASP A 1 79 ? -16.25 29.797 -23.125 1 96.12 79 ASP A N 1
ATOM 597 C CA . ASP A 1 79 ? -15.07 29.359 -23.875 1 96.12 79 ASP A CA 1
ATOM 598 C C . ASP A 1 79 ? -13.781 29.766 -23.156 1 96.12 79 ASP A C 1
ATOM 600 O O . ASP A 1 79 ? -12.727 29.156 -23.375 1 96.12 79 ASP A O 1
ATOM 604 N N . ASP A 1 80 ? -13.906 30.781 -22.328 1 96.69 80 ASP A N 1
ATOM 605 C CA . ASP A 1 80 ? -12.727 31.297 -21.641 1 96.69 80 ASP A CA 1
ATOM 606 C C . ASP A 1 80 ? -12.492 30.562 -20.328 1 96.69 80 ASP A C 1
ATOM 608 O O . ASP A 1 80 ? -11.539 30.859 -19.609 1 96.69 80 ASP A O 1
ATOM 612 N N . LEU A 1 81 ? -13.344 29.641 -20.031 1 96.69 81 LEU A N 1
ATOM 613 C CA . LEU A 1 81 ? -13.148 28.875 -18.797 1 96.69 81 LEU A CA 1
ATOM 614 C C . LEU A 1 81 ? -11.75 28.266 -18.766 1 96.69 81 LEU A C 1
ATOM 616 O O . LEU A 1 81 ? -11.312 27.656 -19.734 1 96.69 81 LEU A O 1
ATOM 620 N N . GLY A 1 82 ? -11.062 28.406 -17.656 1 93.94 82 GLY A N 1
ATOM 621 C CA . GLY A 1 82 ? -9.719 27.891 -17.5 1 93.94 82 GLY A CA 1
ATOM 622 C C . GLY A 1 82 ? -8.648 28.969 -17.625 1 93.94 82 GLY A C 1
ATOM 623 O O . GLY A 1 82 ? -7.508 28.766 -17.188 1 93.94 82 GLY A O 1
ATOM 624 N N . ARG A 1 83 ? -9.031 30.047 -18.188 1 95.31 83 ARG A N 1
ATOM 625 C CA . ARG A 1 83 ? -8.102 31.172 -18.203 1 95.31 83 ARG A CA 1
ATOM 626 C C . ARG A 1 83 ? -7.914 31.734 -16.797 1 95.31 83 ARG A C 1
ATOM 628 O O . ARG A 1 83 ? -8.852 31.766 -16 1 95.31 83 ARG A O 1
ATOM 635 N N . SER A 1 84 ? -6.688 32.219 -16.562 1 96.5 84 SER A N 1
ATOM 636 C CA . SER A 1 84 ? -6.402 32.812 -15.258 1 96.5 84 SER A CA 1
ATOM 637 C C . SER A 1 84 ? -6.414 34.312 -15.328 1 96.5 84 SER A C 1
ATOM 639 O O . SER A 1 84 ? -6 34.906 -16.328 1 96.5 84 SER A O 1
ATOM 641 N N . TRP A 1 85 ? -6.848 34.938 -14.312 1 98.06 85 TRP A N 1
ATOM 642 C CA . TRP A 1 85 ? -6.859 36.406 -14.148 1 98.06 85 TRP A CA 1
ATOM 643 C C . TRP A 1 85 ? -6.031 36.812 -12.938 1 98.06 85 TRP A C 1
ATOM 645 O O . TRP A 1 85 ? -5.953 36.094 -11.945 1 98.06 85 TRP A O 1
ATOM 655 N N . ALA A 1 86 ? -5.461 37.969 -12.969 1 98.06 86 ALA A N 1
ATOM 656 C CA . ALA A 1 86 ? -4.688 38.5 -11.844 1 98.06 86 ALA A CA 1
ATOM 657 C C . ALA A 1 86 ? -5.566 38.688 -10.609 1 98.06 86 ALA A C 1
ATOM 659 O O . ALA A 1 86 ? -6.727 39.094 -10.719 1 98.06 86 ALA A O 1
ATOM 660 N N . LEU A 1 87 ? -5.012 38.469 -9.469 1 98.12 87 LEU A N 1
ATOM 661 C CA . LEU A 1 87 ? -5.68 38.719 -8.188 1 98.12 87 LEU A CA 1
ATOM 662 C C . LEU A 1 87 ? -5.277 40.062 -7.594 1 98.12 87 LEU A C 1
ATOM 664 O O . LEU A 1 87 ? -4.109 40.438 -7.656 1 98.12 87 LEU A O 1
ATOM 668 N N . HIS A 1 88 ? -6.262 40.75 -7.059 1 97.69 88 HIS A N 1
ATOM 669 C CA . HIS A 1 88 ? -6.039 42 -6.379 1 97.69 88 HIS A CA 1
ATOM 670 C C . HIS A 1 88 ? -6.723 42.031 -5.016 1 97.69 88 HIS A C 1
ATOM 672 O O . HIS A 1 88 ? -7.668 41.281 -4.777 1 97.69 88 HIS A O 1
ATOM 678 N N . ASP A 1 89 ? -6.172 42.812 -4.129 1 97.44 89 ASP A N 1
ATOM 679 C CA . ASP A 1 89 ? -6.77 43.094 -2.824 1 97.44 89 ASP A CA 1
ATOM 680 C C . ASP A 1 89 ? -7.082 41.781 -2.086 1 97.44 89 ASP A C 1
ATOM 682 O O . ASP A 1 89 ? -8.211 41.594 -1.634 1 97.44 89 ASP A O 1
ATOM 686 N N . GLU A 1 90 ? -6.113 40.938 -2.047 1 97.06 90 GLU A N 1
ATOM 687 C CA . GLU A 1 90 ? -6.289 39.656 -1.362 1 97.06 90 GLU A CA 1
ATOM 688 C C . GLU A 1 90 ? -6.328 39.844 0.152 1 97.06 90 GLU A C 1
ATOM 690 O O . GLU A 1 90 ? -5.566 40.625 0.705 1 97.06 90 GLU A O 1
ATOM 695 N N . ARG A 1 91 ? -7.234 39.219 0.745 1 97.19 91 ARG A N 1
ATOM 696 C CA . ARG A 1 91 ? -7.367 39.156 2.197 1 97.19 91 ARG A CA 1
ATOM 697 C C . ARG A 1 91 ? -7.648 37.719 2.674 1 97.19 91 ARG A C 1
ATOM 699 O O . ARG A 1 91 ? -8.477 37.031 2.092 1 97.19 91 ARG A O 1
ATOM 706 N N . ALA A 1 92 ? -6.863 37.375 3.65 1 95.94 92 ALA A N 1
ATOM 707 C CA . ALA A 1 92 ? -7.051 36.031 4.223 1 95.94 92 ALA A CA 1
ATOM 708 C C . ALA A 1 92 ? -7.059 36.094 5.75 1 95.94 92 ALA A C 1
ATOM 710 O O . ALA A 1 92 ? -6.254 36.781 6.355 1 95.94 92 ALA A O 1
ATOM 711 N N . GLU A 1 93 ? -8.039 35.469 6.32 1 96.06 93 GLU A N 1
ATOM 712 C CA . GLU A 1 93 ? -8.203 35.219 7.75 1 96.06 93 GLU A CA 1
ATOM 713 C C . GLU A 1 93 ? -8.641 33.781 8.023 1 96.06 93 GLU A C 1
ATOM 715 O O . GLU A 1 93 ? -9.133 33.094 7.129 1 96.06 93 GLU A O 1
ATOM 720 N N . PRO A 1 94 ? -8.391 33.344 9.242 1 96.94 94 PRO A N 1
ATOM 721 C CA . PRO A 1 94 ? -8.914 32 9.539 1 96.94 94 PRO A CA 1
ATOM 722 C C . PRO A 1 94 ? -10.391 31.859 9.203 1 96.94 94 PRO A C 1
ATOM 724 O O . PRO A 1 94 ? -11.234 32.531 9.805 1 96.94 94 PRO A O 1
ATOM 727 N N . GLY A 1 95 ? -10.688 31.031 8.227 1 98.19 95 GLY A N 1
ATOM 728 C CA . GLY A 1 95 ? -12.055 30.734 7.844 1 98.19 95 GLY A CA 1
ATOM 729 C C . GLY A 1 95 ? -12.578 31.656 6.746 1 98.19 95 GLY A C 1
ATOM 730 O O . GLY A 1 95 ? -13.742 31.562 6.363 1 98.19 95 GLY A O 1
ATOM 731 N N . TYR A 1 96 ? -11.742 32.469 6.238 1 98.56 96 TYR A N 1
ATOM 732 C CA . TYR A 1 96 ? -12.211 33.469 5.27 1 98.56 96 TYR A CA 1
ATOM 733 C C . TYR A 1 96 ? -11.125 33.781 4.25 1 98.56 96 TYR A C 1
ATOM 735 O O . TYR A 1 96 ? -9.945 33.906 4.605 1 98.56 96 TYR A O 1
ATOM 743 N N . TYR A 1 97 ? -11.484 33.875 3.035 1 98.62 97 TYR A N 1
ATOM 744 C CA . TYR A 1 97 ? -10.617 34.281 1.938 1 98.62 97 TYR A CA 1
ATOM 745 C C . TYR A 1 97 ? -11.352 35.219 0.991 1 98.62 97 TYR A C 1
ATOM 747 O O . TYR A 1 97 ? -12.531 35 0.688 1 98.62 97 TYR A O 1
ATOM 755 N N . ALA A 1 98 ? -10.656 36.281 0.525 1 98.69 98 ALA A N 1
ATOM 756 C CA . ALA A 1 98 ? -11.258 37.188 -0.429 1 98.69 98 ALA A CA 1
ATOM 757 C C . ALA A 1 98 ? -10.219 37.75 -1.396 1 98.69 98 ALA A C 1
ATOM 759 O O . ALA A 1 98 ? -9.055 37.938 -1.032 1 98.69 98 ALA A O 1
ATOM 760 N N . ALA A 1 99 ? -10.664 38 -2.562 1 98.56 99 ALA A N 1
ATOM 761 C CA . ALA A 1 99 ? -9.836 38.656 -3.576 1 98.56 99 ALA A CA 1
ATOM 762 C C . ALA A 1 99 ? -10.688 39.25 -4.688 1 98.56 99 ALA A C 1
ATOM 764 O O . ALA A 1 99 ? -11.867 38.906 -4.836 1 98.56 99 ALA A O 1
ATOM 765 N N . ASN A 1 100 ? -10.109 40.219 -5.398 1 98.31 100 ASN A N 1
ATOM 766 C CA . ASN A 1 100 ? -10.695 40.688 -6.645 1 98.31 100 ASN A CA 1
ATOM 767 C C . ASN A 1 100 ? -10.023 40.062 -7.859 1 98.31 100 ASN A C 1
ATOM 769 O O . ASN A 1 100 ? -8.789 40.031 -7.945 1 98.31 100 ASN A O 1
ATOM 773 N N . LEU A 1 101 ? -10.891 39.562 -8.711 1 98.25 101 LEU A N 1
ATOM 774 C CA . LEU A 1 101 ? -10.352 39.156 -10.008 1 98.25 101 LEU A CA 1
ATOM 775 C C . LEU A 1 101 ? -10.195 40.375 -10.922 1 98.25 101 LEU A C 1
ATOM 777 O O . LEU A 1 101 ? -10.969 41.344 -10.828 1 98.25 101 LEU A O 1
ATOM 781 N N . ASP A 1 102 ? -9.234 40.25 -11.812 1 97.75 102 ASP A N 1
ATOM 782 C CA . ASP A 1 102 ? -9.016 41.344 -12.773 1 97.75 102 ASP A CA 1
ATOM 783 C C . ASP A 1 102 ? -10.25 41.562 -13.641 1 97.75 102 ASP A C 1
ATOM 785 O O . ASP A 1 102 ? -10.367 42.594 -14.305 1 97.75 102 ASP A O 1
ATOM 789 N N . THR A 1 103 ? -11.18 40.688 -13.648 1 96.94 103 THR A N 1
ATOM 790 C CA . THR A 1 103 ? -12.414 40.781 -14.406 1 96.94 103 THR A CA 1
ATOM 791 C C . THR A 1 103 ? -13.359 41.781 -13.758 1 96.94 103 THR A C 1
ATOM 793 O O . THR A 1 103 ? -14.367 42.188 -14.352 1 96.94 103 THR A O 1
ATOM 796 N N . GLY A 1 104 ? -13.102 42.156 -12.523 1 97.06 104 GLY A N 1
ATOM 797 C CA . GLY A 1 104 ? -13.938 43.094 -11.789 1 97.06 104 GLY A CA 1
ATOM 798 C C . GLY A 1 104 ? -14.844 42.406 -10.773 1 97.06 104 GLY A C 1
ATOM 799 O O . GLY A 1 104 ? -15.57 43.094 -10.039 1 97.06 104 GLY A O 1
ATOM 800 N N . VAL A 1 105 ? -14.812 41.156 -10.695 1 98.38 105 VAL A N 1
ATOM 801 C CA . VAL A 1 105 ? -15.664 40.438 -9.758 1 98.38 105 VAL A CA 1
ATOM 802 C C . VAL A 1 105 ? -14.984 40.344 -8.398 1 98.38 105 VAL A C 1
ATOM 804 O O . VAL A 1 105 ? -13.844 39.906 -8.297 1 98.38 105 VAL A O 1
ATOM 807 N N . ARG A 1 106 ? -15.617 40.781 -7.355 1 98.69 106 ARG A N 1
ATOM 808 C CA . ARG A 1 106 ? -15.172 40.562 -5.984 1 98.69 106 ARG A CA 1
ATOM 809 C C . ARG A 1 106 ? -15.562 39.188 -5.5 1 98.69 106 ARG A C 1
ATOM 811 O O . ARG A 1 106 ? -16.734 38.812 -5.562 1 98.69 106 ARG A O 1
ATOM 818 N N . CYS A 1 107 ? -14.602 38.469 -5.023 1 98.81 107 CYS A N 1
ATOM 819 C CA . CYS A 1 107 ? -14.812 37.094 -4.598 1 98.81 107 CYS A CA 1
ATOM 820 C C . CYS A 1 107 ? -14.57 36.938 -3.1 1 98.81 107 CYS A C 1
ATOM 822 O O . CYS A 1 107 ? -13.5 37.312 -2.602 1 98.81 107 CYS A O 1
ATOM 824 N N . GLU A 1 108 ? -15.539 36.406 -2.369 1 98.81 108 GLU A N 1
ATOM 825 C CA . GLU A 1 108 ? -15.422 36.062 -0.953 1 98.81 108 GLU A CA 1
ATOM 826 C C . GLU A 1 108 ? -15.844 34.625 -0.694 1 98.81 108 GLU A C 1
ATOM 828 O O . GLU A 1 108 ? -16.828 34.156 -1.248 1 98.81 108 GLU A O 1
ATOM 833 N N . ILE A 1 109 ? -15.031 33.969 0.098 1 98.88 109 ILE A N 1
ATOM 834 C CA . ILE A 1 109 ? -15.312 32.562 0.377 1 98.88 109 ILE A CA 1
ATOM 835 C C . ILE A 1 109 ? -15.125 32.281 1.865 1 98.88 109 ILE A C 1
ATOM 837 O O . ILE A 1 109 ? -14.172 32.75 2.477 1 98.88 109 ILE A O 1
ATOM 841 N N . THR A 1 110 ? -16.047 31.578 2.461 1 98.75 110 THR A N 1
ATOM 842 C CA . THR A 1 110 ? -15.898 30.984 3.787 1 98.75 110 THR A CA 1
ATOM 843 C C . THR A 1 110 ? -16.25 29.5 3.764 1 98.75 110 THR A C 1
ATOM 845 O O . THR A 1 110 ? -16.688 28.984 2.738 1 98.75 110 THR A O 1
ATOM 848 N N . VAL A 1 111 ? -15.867 28.812 4.863 1 98.75 111 VAL A N 1
ATOM 849 C CA . VAL A 1 111 ? -16.109 27.375 4.902 1 98.75 111 VAL A CA 1
ATOM 850 C C . VAL A 1 111 ? -16.594 26.969 6.289 1 98.75 111 VAL A C 1
ATOM 852 O O . VAL A 1 111 ? -16.344 27.656 7.277 1 98.75 111 VAL A O 1
ATOM 855 N N . GLY A 1 112 ? -17.453 25.953 6.324 1 98.19 112 GLY A N 1
ATOM 856 C CA . GLY A 1 112 ? -17.641 25.156 7.52 1 98.19 112 GLY A CA 1
ATOM 857 C C . GLY A 1 112 ? -16.766 23.922 7.555 1 98.19 112 GLY A C 1
ATOM 858 O O . GLY A 1 112 ? -15.719 23.875 6.902 1 98.19 112 GLY A O 1
ATOM 859 N N . GLU A 1 113 ? -17.156 22.906 8.32 1 97.88 113 GLU A N 1
ATOM 860 C CA . GLU A 1 113 ? -16.359 21.688 8.406 1 97.88 113 GLU A CA 1
ATOM 861 C C . GLU A 1 113 ? -16.438 20.891 7.109 1 97.88 113 GLU A C 1
ATOM 863 O O . GLU A 1 113 ? -15.438 20.297 6.688 1 97.88 113 GLU A O 1
ATOM 868 N N . LYS A 1 114 ? -17.688 20.891 6.531 1 98.62 114 LYS A N 1
ATOM 869 C CA . LYS A 1 114 ? -17.891 20.094 5.332 1 98.62 114 LYS A CA 1
ATOM 870 C C . LYS A 1 114 ? -18.578 20.906 4.234 1 98.62 114 LYS A C 1
ATOM 872 O O . LYS A 1 114 ? -19.203 20.344 3.34 1 98.62 114 LYS A O 1
ATOM 877 N N . VAL A 1 115 ? -18.516 22.25 4.363 1 98.5 115 VAL A N 1
ATOM 878 C CA . VAL A 1 115 ? -19.281 23.141 3.498 1 98.5 115 VAL A CA 1
ATOM 879 C C . VAL A 1 115 ? -18.406 24.312 3.035 1 98.5 115 VAL A C 1
ATOM 881 O O . VAL A 1 115 ? -17.484 24.734 3.752 1 98.5 115 VAL A O 1
ATOM 884 N N . ALA A 1 116 ? -18.641 24.781 1.89 1 98.75 116 ALA A N 1
ATOM 885 C CA . ALA A 1 116 ? -18.078 26.031 1.402 1 98.75 116 ALA A CA 1
ATOM 886 C C . ALA A 1 116 ? -19.172 26.984 0.938 1 98.75 116 ALA A C 1
ATOM 888 O O . ALA A 1 116 ? -20.156 26.562 0.314 1 98.75 116 ALA A O 1
ATOM 889 N N . VAL A 1 117 ? -19.078 28.25 1.253 1 98.69 117 VAL A N 1
ATOM 890 C CA . VAL A 1 117 ? -20.016 29.281 0.82 1 98.69 117 VAL A CA 1
ATOM 891 C C . VAL A 1 117 ? -19.266 30.375 0.072 1 98.69 117 VAL A C 1
ATOM 893 O O . VAL A 1 117 ? -18.375 31.016 0.632 1 98.69 117 VAL A O 1
ATOM 896 N N . HIS A 1 118 ? -19.641 30.531 -1.136 1 98.69 118 HIS A N 1
ATOM 897 C CA . HIS A 1 118 ? -19.078 31.578 -1.987 1 98.69 118 HIS A CA 1
ATOM 898 C C . HIS A 1 118 ? -20.031 32.781 -2.078 1 98.69 118 HIS A C 1
ATOM 900 O O . HIS A 1 118 ? -21.25 32.594 -2.15 1 98.69 118 HIS A O 1
ATOM 906 N N . ARG A 1 119 ? -19.484 33.938 -2.07 1 98.56 119 ARG A N 1
ATOM 907 C CA . ARG A 1 119 ? -20.203 35.188 -2.35 1 98.56 119 ARG A CA 1
ATOM 908 C C . ARG A 1 119 ? -19.469 36 -3.389 1 98.56 119 ARG A C 1
ATOM 910 O O . ARG A 1 119 ? -18.344 36.438 -3.16 1 98.56 119 ARG A O 1
ATOM 917 N N . TYR A 1 120 ? -20.125 36.219 -4.484 1 98.38 120 TYR A N 1
ATOM 918 C CA . TYR A 1 120 ? -19.547 37 -5.586 1 98.38 120 TYR A CA 1
ATOM 919 C C . TYR A 1 120 ? -20.297 38.281 -5.828 1 98.38 120 TYR A C 1
ATOM 921 O O . TYR A 1 120 ? -21.531 38.281 -5.898 1 98.38 120 TYR A O 1
ATOM 929 N N . THR A 1 121 ? -19.562 39.344 -5.891 1 98.38 121 THR A N 1
ATOM 930 C CA . THR A 1 121 ? -20.141 40.656 -6.258 1 98.38 121 THR A CA 1
ATOM 931 C C . THR A 1 121 ? -19.719 41.031 -7.676 1 98.38 121 THR A C 1
ATOM 933 O O . THR A 1 121 ? -18.547 41.25 -7.945 1 98.38 121 THR A O 1
ATOM 936 N N . PHE A 1 122 ? -20.719 41.219 -8.508 1 97.75 122 PHE A N 1
ATOM 937 C CA . PHE A 1 122 ? -20.453 41.406 -9.93 1 97.75 122 PHE A CA 1
ATOM 938 C C . PHE A 1 122 ? -20.484 42.906 -10.297 1 97.75 122 PHE A C 1
ATOM 940 O O . PHE A 1 122 ? -21.188 43.688 -9.648 1 97.75 122 PHE A O 1
ATOM 947 N N . PRO A 1 123 ? -19.719 43.25 -11.344 1 97.75 123 PRO A N 1
ATOM 948 C CA . PRO A 1 123 ? -20 44.531 -12.016 1 97.75 123 PRO A CA 1
ATOM 949 C C . PRO A 1 123 ? -21.266 44.438 -12.875 1 97.75 123 PRO A C 1
ATOM 951 O O . PRO A 1 123 ? -21.859 43.375 -13.031 1 97.75 123 PRO A O 1
ATOM 954 N N . ASP A 1 124 ? -21.641 45.625 -13.336 1 97.5 124 ASP A N 1
ATOM 955 C CA . ASP A 1 124 ? -22.75 45.625 -14.281 1 97.5 124 ASP A CA 1
ATOM 956 C C . ASP A 1 124 ? -22.422 44.812 -15.523 1 97.5 124 ASP A C 1
ATOM 958 O O . ASP A 1 124 ? -21.375 45.031 -16.156 1 97.5 124 ASP A O 1
ATOM 962 N N . HIS A 1 125 ? -23.266 43.844 -15.789 1 97.12 125 HIS A N 1
ATOM 963 C CA . HIS A 1 125 ? -23.047 42.969 -16.953 1 97.12 125 HIS A CA 1
ATOM 964 C C . HIS A 1 125 ? -24.344 42.312 -17.391 1 97.12 125 HIS A C 1
ATOM 966 O O . HIS A 1 125 ? -25.109 41.844 -16.562 1 97.12 125 HIS A O 1
ATOM 972 N N . PRO A 1 126 ? -24.562 42.188 -18.594 1 96.12 126 PRO A N 1
ATOM 973 C CA . PRO A 1 126 ? -25.828 41.656 -19.078 1 96.12 126 PRO A CA 1
ATOM 974 C C . PRO A 1 126 ? -25.859 40.125 -19 1 96.12 126 PRO A C 1
ATOM 976 O O . PRO A 1 126 ? -26.953 39.531 -19.016 1 96.12 126 PRO A O 1
ATOM 979 N N . SER A 1 127 ? -24.703 39.5 -18.953 1 95.88 127 SER A N 1
ATOM 980 C CA . SER A 1 127 ? -24.672 38.062 -18.938 1 95.88 127 SER A CA 1
ATOM 981 C C . SER A 1 127 ? -23.531 37.531 -18.047 1 95.88 127 SER A C 1
ATOM 983 O O . SER A 1 127 ? -22.609 36.875 -18.516 1 95.88 127 SER A O 1
ATOM 985 N N . ALA A 1 128 ? -23.625 37.781 -16.781 1 96.94 128 ALA A N 1
ATOM 986 C CA . ALA A 1 128 ? -22.703 37.219 -15.797 1 96.94 128 ALA A CA 1
ATOM 987 C C . ALA A 1 128 ? -22.969 35.75 -15.555 1 96.94 128 ALA A C 1
ATOM 989 O O . ALA A 1 128 ? -24.047 35.219 -15.906 1 96.94 128 ALA A O 1
ATOM 990 N N . ARG A 1 129 ? -22.031 35 -15.039 1 97.12 129 ARG A N 1
ATOM 991 C CA . ARG A 1 129 ? -22.234 33.562 -14.805 1 97.12 129 ARG A CA 1
ATOM 992 C C . ARG A 1 129 ? -21.391 33.094 -13.641 1 97.12 129 ARG A C 1
ATOM 994 O O . ARG A 1 129 ? -20.359 33.688 -13.312 1 97.12 129 ARG A O 1
ATOM 1001 N N . VAL A 1 130 ? -21.766 32.094 -12.977 1 98.31 130 VAL A N 1
ATOM 1002 C CA . VAL A 1 130 ? -21.016 31.281 -12.039 1 98.31 130 VAL A CA 1
ATOM 1003 C C . VAL A 1 130 ? -20.922 29.844 -12.57 1 98.31 130 VAL A C 1
ATOM 1005 O O . VAL A 1 130 ? -21.938 29.172 -12.719 1 98.31 130 VAL A O 1
ATOM 1008 N N . VAL A 1 131 ? -19.688 29.453 -12.859 1 98.38 131 VAL A N 1
ATOM 1009 C CA . VAL A 1 131 ? -19.453 28.156 -13.492 1 98.38 131 VAL A CA 1
ATOM 1010 C C . VAL A 1 131 ? -18.875 27.172 -12.469 1 98.38 131 VAL A C 1
ATOM 1012 O O . VAL A 1 131 ? -17.891 27.484 -11.797 1 98.38 131 VAL A O 1
ATOM 1015 N N . ILE A 1 132 ? -19.5 26.031 -12.273 1 98.31 132 ILE A N 1
ATOM 1016 C CA . ILE A 1 132 ? -19 24.922 -11.445 1 98.31 132 ILE A CA 1
ATOM 1017 C C . ILE A 1 132 ? -18.406 23.844 -12.344 1 98.31 132 ILE A C 1
ATOM 1019 O O . ILE A 1 132 ? -19.125 23.188 -13.102 1 98.31 132 ILE A O 1
ATOM 1023 N N . ASP A 1 133 ? -17.125 23.688 -12.266 1 98.06 133 ASP A N 1
ATOM 1024 C CA . ASP A 1 133 ? -16.391 22.688 -13.039 1 98.06 133 ASP A CA 1
ATOM 1025 C C . ASP A 1 133 ? -16.078 21.453 -12.188 1 98.06 133 ASP A C 1
ATOM 1027 O O . ASP A 1 133 ? -15.219 21.5 -11.305 1 98.06 133 ASP A O 1
ATOM 1031 N N . LEU A 1 134 ? -16.703 20.328 -12.484 1 97.38 134 LEU A N 1
ATOM 1032 C CA . LEU A 1 134 ? -16.547 19.109 -11.711 1 97.38 134 LEU A CA 1
ATOM 1033 C C . LEU A 1 134 ? -15.43 18.234 -12.297 1 97.38 134 LEU A C 1
ATOM 1035 O O . LEU A 1 134 ? -15.062 17.219 -11.711 1 97.38 134 LEU A O 1
ATOM 1039 N N . SER A 1 135 ? -14.867 18.672 -13.406 1 95.5 135 SER A N 1
ATOM 1040 C CA . SER A 1 135 ? -13.836 17.891 -14.078 1 95.5 135 SER A CA 1
ATOM 1041 C C . SER A 1 135 ? -12.445 18.25 -13.57 1 95.5 135 SER A C 1
ATOM 1043 O O . SER A 1 135 ? -11.469 17.562 -13.875 1 95.5 135 SER A O 1
ATOM 1045 N N . CYS A 1 136 ? -12.375 19.25 -12.773 1 92.12 136 CYS A N 1
ATOM 1046 C CA . CYS A 1 136 ? -11.086 19.766 -12.312 1 92.12 136 CYS A CA 1
ATOM 1047 C C . CYS A 1 136 ? -10.492 18.875 -11.234 1 92.12 136 CYS A C 1
ATOM 1049 O O . CYS A 1 136 ? -11.188 18.484 -10.289 1 92.12 136 CYS A O 1
ATOM 1051 N N . GLY A 1 137 ? -9.211 18.531 -11.398 1 87.5 137 GLY A N 1
ATOM 1052 C CA . GLY A 1 137 ? -8.461 17.812 -10.383 1 87.5 137 GLY A CA 1
ATOM 1053 C C . GLY A 1 137 ? -6.961 17.859 -10.594 1 87.5 137 GLY A C 1
ATOM 1054 O O . GLY A 1 137 ? -6.488 17.812 -11.734 1 87.5 137 GLY A O 1
ATOM 1055 N N . GLY A 1 138 ? -6.297 18.062 -9.469 1 86 138 GLY A N 1
ATOM 1056 C CA . GLY A 1 138 ? -4.844 18.031 -9.508 1 86 138 GLY A CA 1
ATOM 1057 C C . GLY A 1 138 ? -4.227 19.375 -9.859 1 86 138 GLY A C 1
ATOM 1058 O O . GLY A 1 138 ? -4.77 20.422 -9.5 1 86 138 GLY A O 1
ATOM 1059 N N . LEU A 1 139 ? -2.852 19.344 -10.328 1 87.75 139 LEU A N 1
ATOM 1060 C CA . LEU A 1 139 ? -2.088 20.562 -10.594 1 87.75 139 LEU A CA 1
ATOM 1061 C C . LEU A 1 139 ? -1.604 20.594 -12.039 1 87.75 139 LEU A C 1
ATOM 1063 O O . LEU A 1 139 ? -1.658 19.578 -12.734 1 87.75 139 LEU A O 1
ATOM 1067 N N . ALA A 1 140 ? -1.304 21.688 -12.484 1 74.62 140 ALA A N 1
ATOM 1068 C CA . ALA A 1 140 ? -0.814 21.922 -13.844 1 74.62 140 ALA A CA 1
ATOM 1069 C C . ALA A 1 140 ? 0.611 21.391 -14.008 1 74.62 140 ALA A C 1
ATOM 1071 O O . ALA A 1 140 ? 1.227 21.578 -15.055 1 74.62 140 ALA A O 1
ATOM 1072 N N . ILE A 1 141 ? 1.157 20.656 -13.094 1 74.56 141 ILE A N 1
ATOM 1073 C CA . ILE A 1 141 ? 2.525 20.141 -13.133 1 74.56 141 ILE A CA 1
ATOM 1074 C C . ILE A 1 141 ? 2.541 18.75 -13.75 1 74.56 141 ILE A C 1
ATOM 1076 O O . ILE A 1 141 ? 1.494 18.109 -13.898 1 74.56 141 ILE A O 1
ATOM 1080 N N . ASP A 1 142 ? 3.742 18.469 -14.156 1 69.56 142 ASP A N 1
ATOM 1081 C CA . ASP A 1 142 ? 3.889 17.141 -14.734 1 69.56 142 ASP A CA 1
ATOM 1082 C C . ASP A 1 142 ? 3.426 16.062 -13.766 1 69.56 142 ASP A C 1
ATOM 1084 O O . ASP A 1 142 ? 3.859 16.031 -12.609 1 69.56 142 ASP A O 1
ATOM 1088 N N . LEU A 1 143 ? 2.492 15.344 -14.242 1 65.19 143 LEU A N 1
ATOM 1089 C CA . LEU A 1 143 ? 1.963 14.172 -13.547 1 65.19 143 LEU A CA 1
ATOM 1090 C C . LEU A 1 143 ? 1.158 14.594 -12.32 1 65.19 143 LEU A C 1
ATOM 1092 O O . LEU A 1 143 ? 0.976 13.797 -11.398 1 65.19 143 LEU A O 1
ATOM 1096 N N . GLY A 1 144 ? 0.772 15.852 -12.281 1 73.31 144 GLY A N 1
ATOM 1097 C CA . GLY A 1 144 ? -0.042 16.312 -11.172 1 73.31 144 GLY A CA 1
ATOM 1098 C C . GLY A 1 144 ? -1.531 16.25 -11.453 1 73.31 144 GLY A C 1
ATOM 1099 O O . GLY A 1 144 ? -2.35 16.422 -10.547 1 73.31 144 GLY A O 1
ATOM 1100 N N . ARG A 1 145 ? -1.893 15.742 -12.562 1 78.62 145 ARG A N 1
ATOM 1101 C CA . ARG A 1 145 ? -3.307 15.781 -12.922 1 78.62 145 ARG A CA 1
ATOM 1102 C C . ARG A 1 145 ? -4.023 14.516 -12.445 1 78.62 145 ARG A C 1
ATOM 1104 O O . ARG A 1 145 ? -3.496 13.414 -12.57 1 78.62 145 ARG A O 1
ATOM 1111 N N . THR A 1 146 ? -5.094 14.758 -11.812 1 86.38 146 THR A N 1
ATOM 1112 C CA . THR A 1 146 ? -6.027 13.695 -11.453 1 86.38 146 THR A CA 1
ATOM 1113 C C . THR A 1 146 ? -7.297 13.781 -12.297 1 86.38 146 THR A C 1
ATOM 1115 O O . THR A 1 146 ? -7.863 14.867 -12.461 1 86.38 146 THR A O 1
ATOM 1118 N N . VAL A 1 147 ? -7.695 12.727 -12.852 1 88.81 147 VAL A N 1
ATOM 1119 C CA . VAL A 1 147 ? -8.852 12.664 -13.742 1 88.81 147 VAL A CA 1
ATOM 1120 C C . VAL A 1 147 ? -9.992 11.914 -13.047 1 88.81 147 VAL A C 1
ATOM 1122 O O . VAL A 1 147 ? -9.773 10.859 -12.445 1 88.81 147 VAL A O 1
ATOM 1125 N N . PRO A 1 148 ? -11.211 12.594 -13.078 1 94.06 148 PRO A N 1
ATOM 1126 C CA . PRO A 1 148 ? -12.328 11.781 -12.602 1 94.06 148 PRO A CA 1
ATOM 1127 C C . PRO A 1 148 ? -12.508 10.492 -13.406 1 94.06 148 PRO A C 1
ATOM 1129 O O . PRO A 1 148 ? -12.305 10.484 -14.625 1 94.06 148 PRO A O 1
ATOM 1132 N N . LEU A 1 149 ? -12.914 9.477 -12.766 1 94.81 149 LEU A N 1
ATOM 1133 C CA . LEU A 1 149 ? -13.102 8.18 -13.414 1 94.81 149 LEU A CA 1
ATOM 1134 C C . LEU A 1 149 ? -14.539 8.008 -13.875 1 94.81 149 LEU A C 1
ATOM 1136 O O . LEU A 1 149 ? -14.797 7.359 -14.898 1 94.81 149 LEU A O 1
ATOM 1140 N N . ARG A 1 150 ? -15.445 8.539 -13.125 1 96.62 150 ARG A N 1
ATOM 1141 C CA . ARG A 1 150 ? -16.875 8.594 -13.375 1 96.62 150 ARG A CA 1
ATOM 1142 C C . ARG A 1 150 ? -17.5 9.812 -12.711 1 96.62 150 ARG A C 1
ATOM 1144 O O . ARG A 1 150 ? -16.922 10.398 -11.797 1 96.62 150 ARG A O 1
ATOM 1151 N N . ALA A 1 151 ? -18.688 10.172 -13.234 1 97.69 151 ALA A N 1
ATOM 1152 C CA . ALA A 1 151 ? -19.297 11.375 -12.68 1 97.69 151 ALA A CA 1
ATOM 1153 C C . ALA A 1 151 ? -20.797 11.422 -12.984 1 97.69 151 ALA A C 1
ATOM 1155 O O . ALA A 1 151 ? -21.25 10.852 -13.984 1 97.69 151 ALA A O 1
ATOM 1156 N N . GLN A 1 152 ? -21.516 12.016 -12.133 1 97.81 152 GLN A N 1
ATOM 1157 C CA . GLN A 1 152 ? -22.922 12.367 -12.305 1 97.81 152 GLN A CA 1
ATOM 1158 C C . GLN A 1 152 ? -23.203 13.797 -11.844 1 97.81 152 GLN A C 1
ATOM 1160 O O . GLN A 1 152 ? -22.703 14.219 -10.797 1 97.81 152 GLN A O 1
ATOM 1165 N N . VAL A 1 153 ? -23.844 14.578 -12.664 1 97.69 153 VAL A N 1
ATOM 1166 C CA . VAL A 1 153 ? -24.25 15.938 -12.328 1 97.69 153 VAL A CA 1
ATOM 1167 C C . VAL A 1 153 ? -25.719 16.141 -12.656 1 97.69 153 VAL A C 1
ATOM 1169 O O . VAL A 1 153 ? -26.188 15.758 -13.734 1 97.69 153 VAL A O 1
ATOM 1172 N N . GLU A 1 154 ? -26.5 16.719 -11.75 1 97.94 154 GLU A N 1
ATOM 1173 C CA . GLU A 1 154 ? -27.922 16.922 -11.945 1 97.94 154 GLU A CA 1
ATOM 1174 C C . GLU A 1 154 ? -28.359 18.328 -11.531 1 97.94 154 GLU A C 1
ATOM 1176 O O . GLU A 1 154 ? -28.125 18.734 -10.391 1 97.94 154 GLU A O 1
ATOM 1181 N N . SER A 1 155 ? -28.828 19.062 -12.508 1 97.31 155 SER A N 1
ATOM 1182 C CA . SER A 1 155 ? -29.5 20.312 -12.227 1 97.31 155 SER A CA 1
ATOM 1183 C C . SER A 1 155 ? -30.938 20.078 -11.734 1 97.31 155 SER A C 1
ATOM 1185 O O . SER A 1 155 ? -31.781 19.578 -12.492 1 97.31 155 SER A O 1
ATOM 1187 N N . MET A 1 156 ? -31.297 20.5 -10.562 1 95.69 156 MET A N 1
ATOM 1188 C CA . MET A 1 156 ? -32.594 20.172 -9.961 1 95.69 156 MET A CA 1
ATOM 1189 C C . MET A 1 156 ? -33.562 21.344 -10.102 1 95.69 156 MET A C 1
ATOM 1191 O O . MET A 1 156 ? -34.75 21.219 -9.766 1 95.69 156 MET A O 1
ATOM 1195 N N . GLY A 1 157 ? -33.094 22.453 -10.539 1 93.06 157 GLY A N 1
ATOM 1196 C CA . GLY A 1 157 ? -33.938 23.641 -10.664 1 93.06 157 GLY A CA 1
ATOM 1197 C C . GLY A 1 157 ? -33.969 24.484 -9.406 1 93.06 157 GLY A C 1
ATOM 1198 O O . GLY A 1 157 ? -33.406 24.094 -8.375 1 93.06 157 GLY A O 1
ATOM 1199 N N . HIS A 1 158 ? -34.375 25.766 -9.547 1 92.94 158 HIS A N 1
ATOM 1200 C CA . HIS A 1 158 ? -34.531 26.703 -8.445 1 92.94 158 HIS A CA 1
ATOM 1201 C C . HIS A 1 158 ? -33.25 26.922 -7.68 1 92.94 158 HIS A C 1
ATOM 1203 O O . HIS A 1 158 ? -33.25 26.938 -6.445 1 92.94 158 HIS A O 1
ATOM 1209 N N . GLY A 1 159 ? -32.188 26.875 -8.414 1 95 159 GLY A N 1
ATOM 1210 C CA . GLY A 1 159 ? -30.906 27.172 -7.812 1 95 159 GLY A CA 1
ATOM 1211 C C . GLY A 1 159 ? -30.266 25.953 -7.152 1 95 159 GLY A C 1
ATOM 1212 O O . GLY A 1 159 ? -29.203 26.062 -6.539 1 95 159 GLY A O 1
ATOM 1213 N N . CYS A 1 160 ? -30.859 24.75 -7.281 1 96.56 160 CYS A N 1
ATOM 1214 C CA . CYS A 1 160 ? -30.359 23.547 -6.617 1 96.56 160 CYS A CA 1
ATOM 1215 C C . CYS A 1 160 ? -29.734 22.578 -7.625 1 96.56 160 CYS A C 1
ATOM 1217 O O . CYS A 1 160 ? -30.219 22.453 -8.75 1 96.56 160 CYS A O 1
ATOM 1219 N N . ALA A 1 161 ? -28.703 21.969 -7.234 1 97.94 161 ALA A N 1
ATOM 1220 C CA . ALA A 1 161 ? -28.031 20.953 -8.047 1 97.94 161 ALA A CA 1
ATOM 1221 C C . ALA A 1 161 ? -27.297 19.938 -7.172 1 97.94 161 ALA A C 1
ATOM 1223 O O . ALA A 1 161 ? -27.094 20.172 -5.98 1 97.94 161 ALA A O 1
ATOM 1224 N N . ARG A 1 162 ? -26.969 18.766 -7.668 1 98.38 162 ARG A N 1
ATOM 1225 C CA . ARG A 1 162 ? -26.172 17.734 -6.992 1 98.38 162 ARG A CA 1
ATOM 1226 C C . ARG A 1 162 ? -25.297 16.984 -7.984 1 98.38 162 ARG A C 1
ATOM 1228 O O . ARG A 1 162 ? -25.484 17.078 -9.195 1 98.38 162 ARG A O 1
ATOM 1235 N N . GLY A 1 163 ? -24.281 16.359 -7.492 1 98.19 163 GLY A N 1
ATOM 1236 C CA . GLY A 1 163 ? -23.406 15.57 -8.344 1 98.19 163 GLY A CA 1
ATOM 1237 C C . GLY A 1 163 ? -22.391 14.75 -7.555 1 98.19 163 GLY A C 1
ATOM 1238 O O . GLY A 1 163 ? -22.234 14.938 -6.348 1 98.19 163 GLY A O 1
ATOM 1239 N N . THR A 1 164 ? -21.828 13.742 -8.211 1 98.38 164 THR A N 1
ATOM 1240 C CA . THR A 1 164 ? -20.75 12.906 -7.668 1 98.38 164 THR A CA 1
ATOM 1241 C C . THR A 1 164 ? -19.656 12.703 -8.703 1 98.38 164 THR A C 1
ATOM 1243 O O . THR A 1 164 ? -19.938 12.398 -9.867 1 98.38 164 THR A O 1
ATOM 1246 N N . VAL A 1 165 ? -18.453 12.961 -8.336 1 97.31 165 VAL A N 1
ATOM 1247 C CA . VAL A 1 165 ? -17.297 12.594 -9.133 1 97.31 165 VAL A CA 1
ATOM 1248 C C . VAL A 1 165 ? -16.438 11.578 -8.375 1 97.31 165 VAL A C 1
ATOM 1250 O O . VAL A 1 165 ? -16.297 11.656 -7.156 1 97.31 165 VAL A O 1
ATOM 1253 N N . VAL A 1 166 ? -15.953 10.562 -9.062 1 96.25 166 VAL A N 1
ATOM 1254 C CA . VAL A 1 166 ? -15.086 9.555 -8.453 1 96.25 166 VAL A CA 1
ATOM 1255 C C . VAL A 1 166 ? -13.641 9.805 -8.852 1 96.25 166 VAL A C 1
ATOM 1257 O O . VAL A 1 166 ? -13.312 9.797 -10.047 1 96.25 166 VAL A O 1
ATOM 1260 N N . MET A 1 167 ? -12.844 10.094 -7.859 1 92.88 167 MET A N 1
ATOM 1261 C CA . MET A 1 167 ? -11.43 10.383 -8.062 1 92.88 167 MET A CA 1
ATOM 1262 C C . MET A 1 167 ? -10.555 9.297 -7.453 1 92.88 167 MET A C 1
ATOM 1264 O O . MET A 1 167 ? -10.469 9.172 -6.227 1 92.88 167 MET A O 1
ATOM 1268 N N . GLU A 1 168 ? -9.852 8.477 -8.289 1 88.94 168 GLU A N 1
ATOM 1269 C CA . GLU A 1 168 ? -9.031 7.348 -7.859 1 88.94 168 GLU A CA 1
ATOM 1270 C C . GLU A 1 168 ? -9.789 6.449 -6.887 1 88.94 168 GLU A C 1
ATOM 1272 O O . GLU A 1 168 ? -9.312 6.188 -5.777 1 88.94 168 GLU A O 1
ATOM 1277 N N . GLY A 1 169 ? -10.938 6.223 -7.242 1 90.88 169 GLY A N 1
ATOM 1278 C CA . GLY A 1 169 ? -11.758 5.238 -6.555 1 90.88 169 GLY A CA 1
ATOM 1279 C C . GLY A 1 169 ? -12.531 5.82 -5.387 1 90.88 169 GLY A C 1
ATOM 1280 O O . GLY A 1 169 ? -13.305 5.117 -4.734 1 90.88 169 GLY A O 1
ATOM 1281 N N . VAL A 1 170 ? -12.438 7.086 -5.062 1 94.5 170 VAL A N 1
ATOM 1282 C CA . VAL A 1 170 ? -13.148 7.719 -3.957 1 94.5 170 VAL A CA 1
ATOM 1283 C C . VAL A 1 170 ? -14.234 8.641 -4.5 1 94.5 170 VAL A C 1
ATOM 1285 O O . VAL A 1 170 ? -13.953 9.539 -5.293 1 94.5 170 VAL A O 1
ATOM 1288 N N . PRO A 1 171 ? -15.453 8.445 -4.109 1 96.56 171 PRO A N 1
ATOM 1289 C CA . PRO A 1 171 ? -16.516 9.359 -4.539 1 96.56 171 PRO A CA 1
ATOM 1290 C C . PRO A 1 171 ? -16.5 10.672 -3.766 1 96.56 171 PRO A C 1
ATOM 1292 O O . PRO A 1 171 ? -16.297 10.68 -2.549 1 96.56 171 PRO A O 1
ATOM 1295 N N . LEU A 1 172 ? -16.594 11.711 -4.395 1 97.94 172 LEU A N 1
ATOM 1296 C CA . LEU A 1 172 ? -16.844 13.031 -3.832 1 97.94 172 LEU A CA 1
ATOM 1297 C C . LEU A 1 172 ? -18.172 13.594 -4.332 1 97.94 172 LEU A C 1
ATOM 1299 O O . LEU A 1 172 ? -18.328 13.859 -5.527 1 97.94 172 LEU A O 1
ATOM 1303 N N . SER A 1 173 ? -19.109 13.742 -3.432 1 98.69 173 SER A N 1
ATOM 1304 C CA . SER A 1 173 ? -20.453 14.227 -3.775 1 98.69 173 SER A CA 1
ATOM 1305 C C . SER A 1 173 ? -20.656 15.664 -3.314 1 98.69 173 SER A C 1
ATOM 1307 O O . SER A 1 173 ? -20.094 16.078 -2.297 1 98.69 173 SER A O 1
ATOM 1309 N N . ILE A 1 174 ? -21.484 16.391 -4.047 1 98.69 174 ILE A N 1
ATOM 1310 C CA . ILE A 1 174 ? -21.828 17.766 -3.693 1 98.69 174 ILE A CA 1
ATOM 1311 C C . ILE A 1 174 ? -23.344 17.938 -3.736 1 98.69 174 ILE A C 1
ATOM 1313 O O . ILE A 1 174 ? -24.047 17.219 -4.457 1 98.69 174 ILE A O 1
ATOM 1317 N N . TYR A 1 175 ? -23.859 18.766 -2.959 1 98.62 175 TYR A N 1
ATOM 1318 C CA . TYR A 1 175 ? -25.156 19.422 -3.047 1 98.62 175 TYR A CA 1
ATOM 1319 C C . TYR A 1 175 ? -25.016 20.938 -3.023 1 98.62 175 TYR A C 1
ATOM 1321 O O . TYR A 1 175 ? -24.344 21.484 -2.148 1 98.62 175 TYR A O 1
ATOM 1329 N N . LEU A 1 176 ? -25.609 21.578 -3.965 1 97.56 176 LEU A N 1
ATOM 1330 C CA . LEU A 1 176 ? -25.375 23 -4.168 1 97.56 176 LEU A CA 1
ATOM 1331 C C . LEU A 1 176 ? -26.703 23.781 -4.145 1 97.56 176 LEU A C 1
ATOM 1333 O O . LEU A 1 176 ? -27.703 23.312 -4.699 1 97.56 176 LEU A O 1
ATOM 1337 N N . GLU A 1 177 ? -26.734 24.938 -3.51 1 97.06 177 GLU A N 1
ATOM 1338 C CA . GLU A 1 177 ? -27.797 25.938 -3.562 1 97.06 177 GLU A CA 1
ATOM 1339 C C . GLU A 1 177 ? -27.25 27.312 -3.949 1 97.06 177 GLU A C 1
ATOM 1341 O O . GLU A 1 177 ? -26.25 27.766 -3.398 1 97.06 177 GLU A O 1
ATOM 1346 N N . ALA A 1 178 ? -27.828 27.859 -4.895 1 95.75 178 ALA A N 1
ATOM 1347 C CA . ALA A 1 178 ? -27.406 29.188 -5.332 1 95.75 178 ALA A CA 1
ATOM 1348 C C . ALA A 1 178 ? -28.578 30.172 -5.301 1 95.75 178 ALA A C 1
ATOM 1350 O O . ALA A 1 178 ? -29.688 29.844 -5.703 1 95.75 178 ALA A O 1
ATOM 1351 N N . ASP A 1 179 ? -28.344 31.281 -4.758 1 90.81 179 ASP A N 1
ATOM 1352 C CA . ASP A 1 179 ? -29.297 32.375 -4.812 1 90.81 179 ASP A CA 1
ATOM 1353 C C . ASP A 1 179 ? -29.125 33.219 -6.09 1 90.81 179 ASP A C 1
ATOM 1355 O O . ASP A 1 179 ? -28.391 34.188 -6.098 1 90.81 179 ASP A O 1
ATOM 1359 N N . THR A 1 180 ? -29.828 32.875 -7.078 1 89.19 180 THR A N 1
ATOM 1360 C CA . THR A 1 180 ? -29.672 33.5 -8.391 1 89.19 180 THR A CA 1
ATOM 1361 C C . THR A 1 180 ? -31.031 33.875 -8.984 1 89.19 180 THR A C 1
ATOM 1363 O O . THR A 1 180 ? -31.422 33.344 -10.023 1 89.19 180 THR A O 1
ATOM 1366 N N . PRO A 1 181 ? -31.688 34.812 -8.375 1 83.5 181 PRO A N 1
ATOM 1367 C CA . PRO A 1 181 ? -33.031 35.125 -8.914 1 83.5 181 PRO A CA 1
ATOM 1368 C C . PRO A 1 181 ? -32.969 35.562 -10.375 1 83.5 181 PRO A C 1
ATOM 1370 O O . PRO A 1 181 ? -32.219 36.469 -10.719 1 83.5 181 PRO A O 1
ATOM 1373 N N . GLY A 1 182 ? -33.75 34.875 -11.219 1 88.56 182 GLY A N 1
ATOM 1374 C CA . GLY A 1 182 ? -33.906 35.25 -12.609 1 88.56 182 GLY A CA 1
ATOM 1375 C C . GLY A 1 182 ? -32.812 34.656 -13.508 1 88.56 182 GLY A C 1
ATOM 1376 O O . GLY A 1 182 ? -32.844 34.875 -14.727 1 88.56 182 GLY A O 1
ATOM 1377 N N . TRP A 1 183 ? -31.812 34.031 -12.922 1 95.12 183 TRP A N 1
ATOM 1378 C CA . TRP A 1 183 ? -30.75 33.469 -13.742 1 95.12 183 TRP A CA 1
ATOM 1379 C C . TRP A 1 183 ? -31.156 32.094 -14.273 1 95.12 183 TRP A C 1
ATOM 1381 O O . TRP A 1 183 ? -31.969 31.406 -13.656 1 95.12 183 TRP A O 1
ATOM 1391 N N . ARG A 1 184 ? -30.578 31.719 -15.367 1 94.5 184 ARG A N 1
ATOM 1392 C CA . ARG A 1 184 ? -30.75 30.391 -15.93 1 94.5 184 ARG A CA 1
ATOM 1393 C C . ARG A 1 184 ? -29.75 29.406 -15.336 1 94.5 184 ARG A C 1
ATOM 1395 O O . ARG A 1 184 ? -28.625 29.797 -15.023 1 94.5 184 ARG A O 1
ATOM 1402 N N . GLN A 1 185 ? -30.219 28.234 -15.18 1 95.12 185 GLN A N 1
ATOM 1403 C CA . GLN A 1 185 ? -29.359 27.156 -14.711 1 95.12 185 GLN A CA 1
ATOM 1404 C C . GLN A 1 185 ? -29.297 26.016 -15.727 1 95.12 185 GLN A C 1
ATOM 1406 O O . GLN A 1 185 ? -30.328 25.594 -16.25 1 95.12 185 GLN A O 1
ATOM 1411 N N . MET A 1 186 ? -28.078 25.547 -16.078 1 94.06 186 MET A N 1
ATOM 1412 C CA . MET A 1 186 ? -27.906 24.516 -17.094 1 94.06 186 MET A CA 1
ATOM 1413 C C . MET A 1 186 ? -26.641 23.688 -16.828 1 94.06 186 MET A C 1
ATOM 1415 O O . MET A 1 186 ? -25.75 24.141 -16.109 1 94.06 186 MET A O 1
ATOM 1419 N N . VAL A 1 187 ? -26.594 22.5 -17.375 1 97.69 187 VAL A N 1
ATOM 1420 C CA . VAL A 1 187 ? -25.359 21.719 -17.438 1 97.69 187 VAL A CA 1
ATOM 1421 C C . VAL A 1 187 ? -24.578 22.078 -18.688 1 97.69 187 VAL A C 1
ATOM 1423 O O . VAL A 1 187 ? -25.125 22.656 -19.641 1 97.69 187 VAL A O 1
ATOM 1426 N N . TRP A 1 188 ? -23.328 21.875 -18.672 1 97.5 188 TRP A N 1
ATOM 1427 C CA . TRP A 1 188 ? -22.469 22.141 -19.828 1 97.5 188 TRP A CA 1
ATOM 1428 C C . TRP A 1 188 ? -21.438 21.031 -20 1 97.5 188 TRP A C 1
ATOM 1430 O O . TRP A 1 188 ? -21.141 20.312 -19.047 1 97.5 188 TRP A O 1
ATOM 1440 N N . TYR A 1 189 ? -21.031 20.797 -21.141 1 97.12 189 TYR A N 1
ATOM 1441 C CA . TYR A 1 189 ? -20.031 19.797 -21.547 1 97.12 189 TYR A CA 1
ATOM 1442 C C . TYR A 1 189 ? -19.125 20.359 -22.641 1 97.12 189 TYR A C 1
ATOM 1444 O O . TYR A 1 189 ? -19.594 20.938 -23.609 1 97.12 189 TYR A O 1
ATOM 1452 N N . ASP A 1 190 ? -17.844 20.203 -22.438 1 96.56 190 ASP A N 1
ATOM 1453 C CA . ASP A 1 190 ? -16.828 20.672 -23.375 1 96.56 190 ASP A CA 1
ATOM 1454 C C . ASP A 1 190 ? -16.984 22.156 -23.672 1 96.56 190 ASP A C 1
ATOM 1456 O O . ASP A 1 190 ? -16.984 22.578 -24.828 1 96.56 190 ASP A O 1
ATOM 1460 N N . ARG A 1 191 ? -17.328 22.906 -22.609 1 94.88 191 ARG A N 1
ATOM 1461 C CA . ARG A 1 191 ? -17.484 24.359 -22.625 1 94.88 191 ARG A CA 1
ATOM 1462 C C . ARG A 1 191 ? -18.641 24.781 -23.516 1 94.88 191 ARG A C 1
ATOM 1464 O O . ARG A 1 191 ? -18.625 25.875 -24.078 1 94.88 191 ARG A O 1
ATOM 1471 N N . ARG A 1 192 ? -19.484 23.844 -23.672 1 95.06 192 ARG A N 1
ATOM 1472 C CA . ARG A 1 192 ? -20.719 24.156 -24.406 1 95.06 192 ARG A CA 1
ATOM 1473 C C . ARG A 1 192 ? -21.938 23.906 -23.516 1 95.06 192 ARG A C 1
ATOM 1475 O O . ARG A 1 192 ? -22 22.922 -22.781 1 95.06 192 ARG A O 1
ATOM 1482 N N . LEU A 1 193 ? -22.828 24.828 -23.688 1 94.56 193 LEU A N 1
ATOM 1483 C CA . LEU A 1 193 ? -24.078 24.688 -22.953 1 94.56 193 LEU A CA 1
ATOM 1484 C C . LEU A 1 193 ? -24.953 23.594 -23.562 1 94.56 193 LEU A C 1
ATOM 1486 O O . LEU A 1 193 ? -24.953 23.406 -24.781 1 94.56 193 LEU A O 1
ATOM 1490 N N . ILE A 1 194 ? -25.641 22.953 -22.703 1 93.56 194 ILE A N 1
ATOM 1491 C CA . ILE A 1 194 ? -26.625 21.984 -23.156 1 93.56 194 ILE A CA 1
ATOM 1492 C C . ILE A 1 194 ? -28.031 22.5 -22.859 1 93.56 194 ILE A C 1
ATOM 1494 O O . ILE A 1 194 ? -28.594 22.188 -21.797 1 93.56 194 ILE A O 1
ATOM 1498 N N . PRO A 1 195 ? -28.562 23.219 -23.828 1 88.06 195 PRO A N 1
ATOM 1499 C CA . PRO A 1 195 ? -29.891 23.781 -23.547 1 88.06 195 PRO A CA 1
ATOM 1500 C C . PRO A 1 195 ? -30.906 22.703 -23.156 1 88.06 195 PRO A C 1
ATOM 1502 O O . PRO A 1 195 ? -31.016 21.688 -23.844 1 88.06 195 PRO A O 1
ATOM 1505 N N . GLY A 1 196 ? -31.625 22.953 -22.125 1 87.25 196 GLY A N 1
ATOM 1506 C CA . GLY A 1 196 ? -32.656 22.031 -21.656 1 87.25 196 GLY A CA 1
ATOM 1507 C C . GLY A 1 196 ? -32.062 20.812 -20.938 1 87.25 196 GLY A C 1
ATOM 1508 O O . GLY A 1 196 ? -32.812 20.016 -20.375 1 87.25 196 GLY A O 1
ATOM 1509 N N . GLY A 1 197 ? -30.781 20.719 -21.016 1 91.06 197 GLY A N 1
ATOM 1510 C CA . GLY A 1 197 ? -30.172 19.609 -20.297 1 91.06 197 GLY A CA 1
ATOM 1511 C C . GLY A 1 197 ? -30.188 19.766 -18.797 1 91.06 197 GLY A C 1
ATOM 1512 O O . GLY A 1 197 ? -29.953 20.859 -18.281 1 91.06 197 GLY A O 1
ATOM 1513 N N . THR A 1 198 ? -30.531 18.625 -18.078 1 94.25 198 THR A N 1
ATOM 1514 C CA . THR A 1 198 ? -30.641 18.734 -16.625 1 94.25 198 THR A CA 1
ATOM 1515 C C . THR A 1 198 ? -29.734 17.703 -15.938 1 94.25 198 THR A C 1
ATOM 1517 O O . THR A 1 198 ? -29.562 17.734 -14.719 1 94.25 198 THR A O 1
ATOM 1520 N N . ARG A 1 199 ? -29.125 16.844 -16.781 1 96.62 199 ARG A N 1
ATOM 1521 C CA . ARG A 1 199 ? -28.344 15.789 -16.156 1 96.62 199 ARG A CA 1
ATOM 1522 C C . ARG A 1 199 ? -27.234 15.305 -17.078 1 96.62 199 ARG A C 1
ATOM 1524 O O . ARG A 1 199 ? -27.406 15.234 -18.297 1 96.62 199 ARG A O 1
ATOM 1531 N N . LEU A 1 200 ? -26.047 15.062 -16.531 1 97.5 200 LEU A N 1
ATOM 1532 C CA . LEU A 1 200 ? -24.906 14.414 -17.172 1 97.5 200 LEU A CA 1
ATOM 1533 C C . LEU A 1 200 ? -24.453 13.195 -16.375 1 97.5 200 LEU A C 1
ATOM 1535 O O . LEU A 1 200 ? -24.234 13.289 -15.172 1 97.5 200 LEU A O 1
ATOM 1539 N N . ASP A 1 201 ? -24.359 12.016 -17 1 96.88 201 ASP A N 1
ATOM 1540 C CA . ASP A 1 201 ? -23.812 10.797 -16.406 1 96.88 201 ASP A CA 1
ATOM 1541 C C . ASP A 1 201 ? -22.641 10.266 -17.219 1 96.88 201 ASP A C 1
ATOM 1543 O O . ASP A 1 201 ? -22.734 10.109 -18.438 1 96.88 201 ASP A O 1
ATOM 1547 N N . PHE A 1 202 ? -21.547 10.109 -16.562 1 96.12 202 PHE A N 1
ATOM 1548 C CA . PHE A 1 202 ? -20.359 9.508 -17.172 1 96.12 202 PHE A CA 1
ATOM 1549 C C . PHE A 1 202 ? -19.984 8.234 -16.422 1 96.12 202 PHE A C 1
ATOM 1551 O O . PHE A 1 202 ? -19.609 8.281 -15.25 1 96.12 202 PHE A O 1
ATOM 1558 N N . ASP A 1 203 ? -19.984 7.113 -17.078 1 93.19 203 ASP A N 1
ATOM 1559 C CA . ASP A 1 203 ? -19.672 5.832 -16.453 1 93.19 203 ASP A CA 1
ATOM 1560 C C . ASP A 1 203 ? -18.188 5.543 -16.516 1 93.19 203 ASP A C 1
ATOM 1562 O O . ASP A 1 203 ? -17.688 4.676 -15.797 1 93.19 203 ASP A O 1
ATOM 1566 N N . SER A 1 204 ? -17.531 6.195 -17.422 1 92 204 SER A N 1
ATOM 1567 C CA . SER A 1 204 ? -16.094 6.02 -17.594 1 92 204 SER A CA 1
ATOM 1568 C C . SER A 1 204 ? -15.461 7.258 -18.219 1 92 204 SER A C 1
ATOM 1570 O O . SER A 1 204 ? -15.883 7.727 -19.266 1 92 204 SER A O 1
ATOM 1572 N N . ILE A 1 205 ? -14.5 7.824 -17.5 1 93.25 205 ILE A N 1
ATOM 1573 C CA . ILE A 1 205 ? -13.703 8.953 -17.969 1 93.25 205 ILE A CA 1
ATOM 1574 C C . ILE A 1 205 ? -12.219 8.578 -17.938 1 93.25 205 ILE A C 1
ATOM 1576 O O . ILE A 1 205 ? -11.734 8.031 -16.938 1 93.25 205 ILE A O 1
ATOM 1580 N N . ARG A 1 206 ? -11.508 8.789 -19.031 1 88.69 206 ARG A N 1
ATOM 1581 C CA . ARG A 1 206 ? -10.078 8.547 -19.125 1 88.69 206 ARG A CA 1
ATOM 1582 C C . ARG A 1 206 ? -9.32 9.828 -19.438 1 88.69 206 ARG A C 1
ATOM 1584 O O . ARG A 1 206 ? -9.922 10.836 -19.797 1 88.69 206 ARG A O 1
ATOM 1591 N N . GLN A 1 207 ? -8.047 9.797 -19.266 1 83.31 207 GLN A N 1
ATOM 1592 C CA . GLN A 1 207 ? -7.215 10.961 -19.531 1 83.31 207 GLN A CA 1
ATOM 1593 C C . GLN A 1 207 ? -7.348 11.398 -21 1 83.31 207 GLN A C 1
ATOM 1595 O O . GLN A 1 207 ? -7.352 12.594 -21.297 1 83.31 207 GLN A O 1
ATOM 1600 N N . THR A 1 208 ? -7.562 10.43 -21.844 1 81.5 208 THR A N 1
ATOM 1601 C CA . THR A 1 208 ? -7.59 10.703 -23.281 1 81.5 208 THR A CA 1
ATOM 1602 C C . THR A 1 208 ? -8.969 11.203 -23.719 1 81.5 208 THR A C 1
ATOM 1604 O O . THR A 1 208 ? -9.109 11.82 -24.766 1 81.5 208 THR A O 1
ATOM 1607 N N . THR A 1 209 ? -9.984 10.953 -22.875 1 87.44 209 THR A N 1
ATOM 1608 C CA . THR A 1 209 ? -11.344 11.273 -23.281 1 87.44 209 THR A CA 1
ATOM 1609 C C . THR A 1 209 ? -11.945 12.359 -22.391 1 87.44 209 THR A C 1
ATOM 1611 O O . THR A 1 209 ? -13.07 12.797 -22.609 1 87.44 209 THR A O 1
ATOM 1614 N N . LEU A 1 210 ? -11.195 12.812 -21.484 1 91.69 210 LEU A N 1
ATOM 1615 C CA . LEU A 1 210 ? -11.719 13.812 -20.562 1 91.69 210 LEU A CA 1
ATOM 1616 C C . LEU A 1 210 ? -11.992 15.133 -21.281 1 91.69 210 LEU A C 1
ATOM 1618 O O . LEU A 1 210 ? -11.125 15.641 -22 1 91.69 210 LEU A O 1
ATOM 1622 N N . ARG A 1 211 ? -13.219 15.602 -21.156 1 94.44 211 ARG A N 1
ATOM 1623 C CA . ARG A 1 211 ? -13.633 16.969 -21.453 1 94.44 211 ARG A CA 1
ATOM 1624 C C . ARG A 1 211 ? -14.227 17.656 -20.234 1 94.44 211 ARG A C 1
ATOM 1626 O O . ARG A 1 211 ? -14.859 17 -19.391 1 94.44 211 ARG A O 1
ATOM 1633 N N . PRO A 1 212 ? -13.953 18.938 -20.141 1 96.12 212 PRO A N 1
ATOM 1634 C CA . PRO A 1 212 ? -14.539 19.625 -18.984 1 96.12 212 PRO A CA 1
ATOM 1635 C C . PRO A 1 212 ? -16.062 19.562 -18.969 1 96.12 212 PRO A C 1
ATOM 1637 O O . PRO A 1 212 ? -16.703 19.562 -20.016 1 96.12 212 PRO A O 1
ATOM 1640 N N . PHE A 1 213 ? -16.641 19.469 -17.781 1 97.81 213 PHE A N 1
ATOM 1641 C CA . PHE A 1 213 ? -18.094 19.406 -17.625 1 97.81 213 PHE A CA 1
ATOM 1642 C C . PHE A 1 213 ? -18.516 19.953 -16.281 1 97.81 213 PHE A C 1
ATOM 1644 O O . PHE A 1 213 ? -17.688 20.078 -15.367 1 97.81 213 PHE A O 1
ATOM 1651 N N . GLY A 1 214 ? -19.781 20.391 -16.219 1 97.88 214 GLY A N 1
ATOM 1652 C CA . GLY A 1 214 ? -20.281 20.859 -14.938 1 97.88 214 GLY A CA 1
ATOM 1653 C C . GLY A 1 214 ? -21.641 21.516 -15.047 1 97.88 214 GLY A C 1
ATOM 1654 O O . GLY A 1 214 ? -22.5 21.062 -15.812 1 97.88 214 GLY A O 1
ATOM 1655 N N . LEU A 1 215 ? -21.844 22.438 -14.141 1 96.88 215 LEU A N 1
ATOM 1656 C CA . LEU A 1 215 ? -23.062 23.219 -14 1 96.88 215 LEU A CA 1
ATOM 1657 C C . LEU A 1 215 ? -22.766 24.719 -14.086 1 96.88 215 LEU A C 1
ATOM 1659 O O . LEU A 1 215 ? -21.672 25.156 -13.758 1 96.88 215 LEU A O 1
ATOM 1663 N N . LEU A 1 216 ? -23.781 25.484 -14.523 1 96 216 LEU A N 1
ATOM 1664 C CA . LEU A 1 216 ? -23.562 26.922 -14.477 1 96 216 LEU A CA 1
ATOM 1665 C C . LEU A 1 216 ? -24.875 27.656 -14.234 1 96 216 LEU A C 1
ATOM 1667 O O . LEU A 1 216 ? -25.953 27.141 -14.539 1 96 216 LEU A O 1
ATOM 1671 N N . PHE A 1 217 ? -24.797 28.766 -13.664 1 96.69 217 PHE A N 1
ATOM 1672 C CA . PHE A 1 217 ? -25.828 29.781 -13.523 1 96.69 217 PHE A CA 1
ATOM 1673 C C . PHE A 1 217 ? -25.484 31.031 -14.328 1 96.69 217 PHE A C 1
ATOM 1675 O O . PHE A 1 217 ? -24.344 31.5 -14.289 1 96.69 217 PHE A O 1
ATOM 1682 N N . MET A 1 218 ? -26.438 31.594 -15.023 1 96.38 218 MET A N 1
ATOM 1683 C CA . MET A 1 218 ? -26.125 32.719 -15.898 1 96.38 218 MET A CA 1
ATOM 1684 C C . MET A 1 218 ? -27.281 33.688 -15.969 1 96.38 218 MET A C 1
ATOM 1686 O O . MET A 1 218 ? -28.453 33.281 -16.016 1 96.38 218 MET A O 1
ATOM 1690 N N . GLY A 1 219 ? -26.953 34.969 -16 1 96.38 219 GLY A N 1
ATOM 1691 C CA . GLY A 1 219 ? -27.953 36 -16.125 1 96.38 219 GLY A CA 1
ATOM 1692 C C . GLY A 1 219 ? -27.391 37.406 -15.984 1 96.38 219 GLY A C 1
ATOM 1693 O O . GLY A 1 219 ? -26.172 37.594 -15.859 1 96.38 219 GLY A O 1
ATOM 1694 N N . PRO A 1 220 ? -28.266 38.375 -16.062 1 96.62 220 PRO A N 1
ATOM 1695 C CA . PRO A 1 220 ? -27.812 39.75 -15.883 1 96.62 220 PRO A CA 1
ATOM 1696 C C . PRO A 1 220 ? -27.438 40.062 -14.438 1 96.62 220 PRO A C 1
ATOM 1698 O O . PRO A 1 220 ? -28.047 39.531 -13.508 1 96.62 220 PRO A O 1
ATOM 1701 N N . ALA A 1 221 ? -26.453 40.844 -14.297 1 96.38 221 ALA A N 1
ATOM 1702 C CA . ALA A 1 221 ? -26.047 41.312 -12.984 1 96.38 221 ALA A CA 1
ATOM 1703 C C . ALA A 1 221 ? -25.922 42.844 -12.961 1 96.38 221 ALA A C 1
ATOM 1705 O O . ALA A 1 221 ? -25.422 43.438 -13.922 1 96.38 221 ALA A O 1
ATOM 1706 N N . ARG A 1 222 ? -26.406 43.469 -11.875 1 95.94 222 ARG A N 1
ATOM 1707 C CA . ARG A 1 222 ? -26.188 44.906 -11.625 1 95.94 222 ARG A CA 1
ATOM 1708 C C . ARG A 1 222 ? -24.953 45.125 -10.781 1 95.94 222 ARG A C 1
ATOM 1710 O O . ARG A 1 222 ? -24.531 44.25 -10.023 1 95.94 222 ARG A O 1
ATOM 1717 N N . ALA A 1 223 ? -24.453 46.312 -10.906 1 96.38 223 ALA A N 1
ATOM 1718 C CA . ALA A 1 223 ? -23.281 46.625 -10.102 1 96.38 223 ALA A CA 1
ATOM 1719 C C . ALA A 1 223 ? -23.578 46.5 -8.617 1 96.38 223 ALA A C 1
ATOM 1721 O O . ALA A 1 223 ? -24.547 47.062 -8.117 1 96.38 223 ALA A O 1
ATOM 1722 N N . GLY A 1 224 ? -22.766 45.656 -7.969 1 93.94 224 GLY A N 1
ATOM 1723 C CA . GLY A 1 224 ? -22.938 45.469 -6.535 1 93.94 224 GLY A CA 1
ATOM 1724 C C . GLY A 1 224 ? -23.812 44.281 -6.18 1 93.94 224 GLY A C 1
ATOM 1725 O O . GLY A 1 224 ? -23.906 43.906 -5.012 1 93.94 224 GLY A O 1
ATOM 1726 N N . GLN A 1 225 ? -24.438 43.719 -7.215 1 93.5 225 GLN A N 1
ATOM 1727 C CA . GLN A 1 225 ? -25.266 42.562 -6.949 1 93.5 225 GLN A CA 1
ATOM 1728 C C . GLN A 1 225 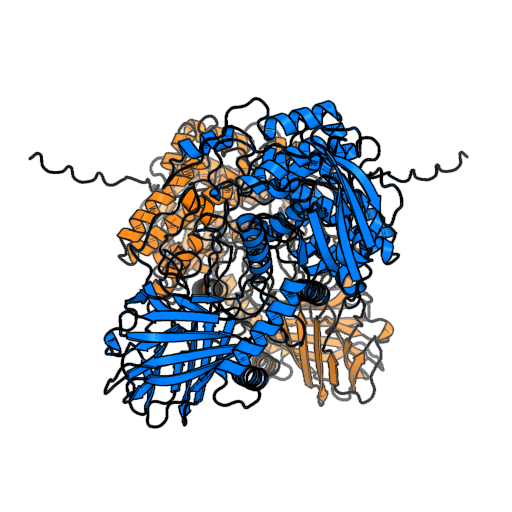? -24.406 41.375 -6.441 1 93.5 225 GLN A C 1
ATOM 1730 O O . GLN A 1 225 ? -23.312 41.156 -6.945 1 93.5 225 GLN A O 1
ATOM 1735 N N . THR A 1 226 ? -24.953 40.75 -5.438 1 95.62 226 THR A N 1
ATOM 1736 C CA . THR A 1 226 ? -24.219 39.625 -4.863 1 95.62 226 THR A CA 1
ATOM 1737 C C . THR A 1 226 ? -24.922 38.312 -5.176 1 95.62 226 THR A C 1
ATOM 1739 O O . THR A 1 226 ? -26.156 38.219 -5.137 1 95.62 226 THR A O 1
ATOM 1742 N N . ILE A 1 227 ? -24.172 37.344 -5.586 1 96.06 227 ILE A N 1
ATOM 1743 C CA . ILE A 1 227 ? -24.625 36 -5.785 1 96.06 227 ILE A CA 1
ATOM 1744 C C . ILE A 1 227 ? -23.953 35.062 -4.766 1 96.06 227 ILE A C 1
ATOM 1746 O O . ILE A 1 227 ? -22.719 35.031 -4.656 1 96.06 227 ILE A O 1
ATOM 1750 N N . GLU A 1 228 ? -24.766 34.344 -4.004 1 97.56 228 GLU A N 1
ATOM 1751 C CA . GLU A 1 228 ? -24.25 33.375 -3.027 1 97.56 228 GLU A CA 1
ATOM 1752 C C . GLU A 1 228 ? -24.406 31.953 -3.52 1 97.56 228 GLU A C 1
ATOM 1754 O O . GLU A 1 228 ? -25.469 31.562 -3.994 1 97.56 228 GLU A O 1
ATOM 1759 N N . VAL A 1 229 ? -23.375 31.188 -3.514 1 97.75 229 VAL A N 1
ATOM 1760 C CA . VAL A 1 229 ? -23.375 29.766 -3.836 1 97.75 229 VAL A CA 1
ATOM 1761 C C . VAL A 1 229 ? -22.938 28.953 -2.613 1 97.75 229 VAL A C 1
ATOM 1763 O O . VAL A 1 229 ? -21.828 29.141 -2.102 1 97.75 229 VAL A O 1
ATOM 1766 N N . ARG A 1 230 ? -23.844 28.094 -2.123 1 98.38 230 ARG A N 1
ATOM 1767 C CA . ARG A 1 230 ? -23.562 27.219 -0.985 1 98.38 230 ARG A CA 1
ATOM 1768 C C . ARG A 1 230 ? -23.391 25.781 -1.435 1 98.38 230 ARG A C 1
ATOM 1770 O O . ARG A 1 230 ? -24.234 25.219 -2.135 1 98.38 230 ARG A O 1
ATOM 1777 N N . ILE A 1 231 ? -22.281 25.172 -1.021 1 98.69 231 ILE A N 1
ATOM 1778 C CA . ILE A 1 231 ? -21.969 23.812 -1.46 1 98.69 231 ILE A CA 1
ATOM 1779 C C . ILE A 1 231 ? -21.719 22.922 -0.246 1 98.69 231 ILE A C 1
ATOM 1781 O O . ILE A 1 231 ? -20.859 23.219 0.584 1 98.69 231 ILE A O 1
ATOM 1785 N N . GLY A 1 232 ? -22.5 21.859 -0.099 1 98.75 232 GLY A N 1
ATOM 1786 C CA . GLY A 1 232 ? -22.188 20.781 0.825 1 98.75 232 GLY A CA 1
ATOM 1787 C C . GLY A 1 232 ? -21.406 19.641 0.183 1 98.75 232 GLY A C 1
ATOM 1788 O O . GLY A 1 232 ? -21.641 19.297 -0.975 1 98.75 232 GLY A O 1
ATOM 1789 N N . PHE A 1 233 ? -20.469 19.078 0.925 1 98.81 233 PHE A N 1
ATOM 1790 C CA . PHE A 1 233 ? -19.625 18 0.421 1 98.81 233 PHE A CA 1
ATOM 1791 C C . PHE A 1 233 ? -19.812 16.734 1.24 1 98.81 233 PHE A C 1
ATOM 1793 O O . PHE A 1 233 ? -20.078 16.797 2.443 1 98.81 233 PHE A O 1
ATOM 1800 N N . SER A 1 234 ? -19.656 15.578 0.592 1 98.69 234 SER A N 1
ATOM 1801 C CA . SER A 1 234 ? -19.688 14.289 1.277 1 98.69 234 SER A CA 1
ATOM 1802 C C . SER A 1 234 ? -18.953 13.219 0.482 1 98.69 234 SER A C 1
ATOM 1804 O O . SER A 1 234 ? -18.875 13.297 -0.746 1 98.69 234 SER A O 1
ATOM 1806 N N . LEU A 1 235 ? -18.422 12.266 1.17 1 98 235 LEU A N 1
ATOM 1807 C CA . LEU A 1 235 ? -17.828 11.094 0.543 1 98 235 LEU A CA 1
ATOM 1808 C C . LEU A 1 235 ? -18.812 9.93 0.532 1 98 235 LEU A C 1
ATOM 1810 O O . LEU A 1 235 ? -18.469 8.836 0.061 1 98 235 LEU A O 1
ATOM 1814 N N . ARG A 1 236 ? -20.047 10.164 0.991 1 97.38 236 ARG A N 1
ATOM 1815 C CA . ARG A 1 236 ? -21 9.078 1.136 1 97.38 236 ARG A CA 1
ATOM 1816 C C . ARG A 1 236 ? -22.203 9.281 0.214 1 97.38 236 ARG A C 1
ATOM 1818 O O . ARG A 1 236 ? -23.141 8.477 0.218 1 97.38 236 ARG A O 1
ATOM 1825 N N . GLY A 1 237 ? -22.281 10.398 -0.488 1 97.75 237 GLY A N 1
ATOM 1826 C CA . GLY A 1 237 ? -23.375 10.594 -1.438 1 97.75 237 GLY A CA 1
ATOM 1827 C C . GLY A 1 237 ? -23.984 11.977 -1.367 1 97.75 237 GLY A C 1
ATOM 1828 O O . GLY A 1 237 ? -23.719 12.742 -0.441 1 97.75 237 GLY A O 1
ATOM 1829 N N . CYS A 1 238 ? -24.828 12.266 -2.273 1 98.56 238 CYS A N 1
ATOM 1830 C CA . CYS A 1 238 ? -25.422 13.594 -2.416 1 98.56 238 CYS A CA 1
ATOM 1831 C C . CYS A 1 238 ? -26.375 13.891 -1.269 1 98.56 238 CYS A C 1
ATOM 1833 O O . CYS A 1 238 ? -26.5 15.039 -0.83 1 98.56 238 CYS A O 1
ATOM 1835 N N . GLU A 1 239 ? -27.078 12.883 -0.794 1 98.25 239 GLU A N 1
ATOM 1836 C CA . GLU A 1 239 ? -28.016 13.102 0.308 1 98.25 239 GLU A CA 1
ATOM 1837 C C . GLU A 1 239 ? -27.281 13.523 1.576 1 98.25 239 GLU A C 1
ATOM 1839 O O . GLU A 1 239 ? -27.734 14.414 2.299 1 98.25 239 GLU A O 1
ATOM 1844 N N . GLN A 1 240 ? -26.172 12.844 1.819 1 98.19 240 GLN A N 1
ATOM 1845 C CA . GLN A 1 240 ? -25.359 13.234 2.967 1 98.19 240 GLN A CA 1
ATOM 1846 C C . GLN A 1 240 ? -24.766 14.625 2.771 1 98.19 240 GLN A C 1
ATOM 1848 O O . GLN A 1 240 ? -24.656 15.398 3.727 1 98.19 240 GLN A O 1
ATOM 1853 N N . ALA A 1 241 ? -24.344 14.977 1.587 1 98.69 241 ALA A N 1
ATOM 1854 C CA . ALA A 1 241 ? -23.859 16.312 1.28 1 98.69 241 ALA A CA 1
ATOM 1855 C C . ALA A 1 241 ? -24.922 17.375 1.593 1 98.69 241 ALA A C 1
ATOM 1857 O O . ALA A 1 241 ? -24.625 18.422 2.148 1 98.69 241 ALA A O 1
ATOM 1858 N N . ARG A 1 242 ? -26.172 17.078 1.259 1 98.5 242 ARG A N 1
ATOM 1859 C CA . ARG A 1 242 ? -27.297 17.984 1.552 1 98.5 242 ARG A CA 1
ATOM 1860 C C . ARG A 1 242 ? -27.469 18.172 3.055 1 98.5 242 ARG A C 1
ATOM 1862 O O . ARG A 1 242 ? -27.641 19.297 3.531 1 98.5 242 ARG A O 1
ATOM 1869 N N . ARG A 1 243 ? -27.391 17.078 3.75 1 98.19 243 ARG A N 1
ATOM 1870 C CA . ARG A 1 243 ? -27.531 17.141 5.199 1 98.19 243 ARG A CA 1
ATOM 1871 C C . ARG A 1 243 ? -26.406 17.969 5.828 1 98.19 243 ARG A C 1
ATOM 1873 O O . ARG A 1 243 ? -26.641 18.719 6.773 1 98.19 243 ARG A O 1
ATOM 1880 N N . ASN A 1 244 ? -25.234 17.797 5.309 1 98.5 244 ASN A N 1
ATOM 1881 C CA . ASN A 1 244 ? -24.109 18.578 5.801 1 98.5 244 ASN A CA 1
ATOM 1882 C C . ASN A 1 244 ? -24.328 20.078 5.578 1 98.5 244 ASN A C 1
ATOM 1884 O O . ASN A 1 244 ? -24.047 20.891 6.461 1 98.5 244 ASN A O 1
ATOM 1888 N N . LEU A 1 245 ? -24.828 20.406 4.422 1 98.25 245 LEU A N 1
ATOM 1889 C CA . LEU A 1 245 ? -25.109 21.812 4.094 1 98.25 245 LEU A CA 1
ATOM 1890 C C . LEU A 1 245 ? -26.188 22.375 5.012 1 98.25 245 LEU A C 1
ATOM 1892 O O . LEU A 1 245 ? -26.031 23.469 5.555 1 98.25 245 LEU A O 1
ATOM 1896 N N . GLU A 1 246 ? -27.234 21.625 5.184 1 97.56 246 GLU A N 1
ATOM 1897 C CA . GLU A 1 246 ? -28.359 22.062 6.016 1 97.56 246 GLU A CA 1
ATOM 1898 C C . GLU A 1 246 ? -27.922 22.281 7.461 1 97.56 246 GLU A C 1
ATOM 1900 O O . GLU A 1 246 ? -28.297 23.266 8.086 1 97.56 246 GLU A O 1
ATOM 1905 N N . ARG A 1 247 ? -27.109 21.391 7.91 1 96 247 ARG A N 1
ATOM 1906 C CA . ARG A 1 247 ? -26.641 21.484 9.289 1 96 247 ARG A CA 1
ATOM 1907 C C . ARG A 1 247 ? -25.781 22.734 9.5 1 96 247 ARG A C 1
ATOM 1909 O O . ARG A 1 247 ? -25.938 23.438 10.5 1 96 247 ARG A O 1
ATOM 1916 N N . GLU A 1 248 ? -24.875 23.031 8.602 1 96 248 GLU A N 1
ATOM 1917 C CA . GLU A 1 248 ? -23.953 24.156 8.742 1 96 248 GLU A CA 1
ATOM 1918 C C . GLU A 1 248 ? -24.672 25.484 8.555 1 96 248 GLU A C 1
ATOM 1920 O O . GLU A 1 248 ? -24.406 26.438 9.281 1 96 248 GLU A O 1
ATOM 1925 N N . CYS A 1 249 ? -25.578 25.594 7.586 1 94.12 249 CYS A N 1
ATOM 1926 C CA . CYS A 1 249 ? -26.25 26.828 7.25 1 94.12 249 CYS A CA 1
ATOM 1927 C C . CYS A 1 249 ? -27.453 27.062 8.172 1 94.12 249 CYS A C 1
ATOM 1929 O O . CYS A 1 249 ? -27.891 28.203 8.344 1 94.12 249 CYS A O 1
ATOM 1931 N N . ALA A 1 250 ? -28.016 26.094 8.727 1 86.56 250 ALA A N 1
ATOM 1932 C CA . ALA A 1 250 ? -29.125 26.156 9.688 1 86.56 250 ALA A CA 1
ATOM 1933 C C . ALA A 1 250 ? -30.297 26.953 9.117 1 86.56 250 ALA A C 1
ATOM 1935 O O . ALA A 1 250 ? -30.844 27.812 9.797 1 86.56 250 ALA A O 1
ATOM 1936 N N . GLY A 1 251 ? -30.609 26.812 7.859 1 83.06 251 GLY A N 1
ATOM 1937 C CA . GLY A 1 251 ? -31.766 27.453 7.25 1 83.06 251 GLY A CA 1
ATOM 1938 C C . GLY A 1 251 ? -31.562 28.922 6.957 1 83.06 251 GLY A C 1
ATOM 1939 O O . GLY A 1 251 ? -32.469 29.609 6.488 1 83.06 251 GLY A O 1
ATOM 1940 N N . ALA A 1 252 ? -30.406 29.422 7.203 1 83 252 ALA A N 1
ATOM 1941 C CA . ALA A 1 252 ? -30.109 30.828 6.938 1 83 252 ALA A CA 1
ATOM 1942 C C . ALA A 1 252 ? -29.984 31.094 5.441 1 83 252 ALA A C 1
ATOM 1944 O O . ALA A 1 252 ? -29.375 30.312 4.715 1 83 252 ALA A O 1
ATOM 1945 N N . GLU A 1 253 ? -30.578 32.188 5.008 1 84.88 253 GLU A N 1
ATOM 1946 C CA . GLU A 1 253 ? -30.453 32.688 3.652 1 84.88 253 GLU A CA 1
ATOM 1947 C C . GLU A 1 253 ? -30.5 34.219 3.639 1 84.88 253 GLU A C 1
ATOM 1949 O O . GLU A 1 253 ? -31.531 34.812 3.945 1 84.88 253 GLU A O 1
ATOM 1954 N N . PRO A 1 254 ? -29.344 34.875 3.348 1 90.81 254 PRO A N 1
ATOM 1955 C CA . PRO A 1 254 ? -28.016 34.312 3.01 1 90.81 254 PRO A CA 1
ATOM 1956 C C . PRO A 1 254 ? -27.328 33.688 4.203 1 90.81 254 PRO A C 1
ATOM 1958 O O . PRO A 1 254 ? -27.656 33.969 5.355 1 90.81 254 PRO A O 1
ATOM 1961 N N . ALA A 1 255 ? -26.453 32.781 3.92 1 96.31 255 ALA A N 1
ATOM 1962 C CA . ALA A 1 255 ? -25.828 31.984 4.969 1 96.31 255 ALA A CA 1
ATOM 1963 C C . ALA A 1 255 ? -24.391 32.406 5.195 1 96.31 255 ALA A C 1
ATOM 1965 O O . ALA A 1 255 ? -23.766 32 6.184 1 96.31 255 ALA A O 1
ATOM 1966 N N . PHE A 1 256 ? -23.812 33.219 4.379 1 97.88 256 PHE A N 1
ATOM 1967 C CA . PHE A 1 256 ? -22.391 33.531 4.359 1 97.88 256 PHE A CA 1
ATOM 1968 C C . PHE A 1 256 ? -21.922 34 5.73 1 97.88 256 PHE A C 1
ATOM 1970 O O . PHE A 1 256 ? -20.969 33.469 6.293 1 97.88 256 PHE A O 1
ATOM 1977 N N . GLU A 1 257 ? -22.578 34.969 6.27 1 97.56 257 GLU A N 1
ATOM 1978 C CA . GLU A 1 257 ? -22.156 35.562 7.527 1 97.56 257 GLU A CA 1
ATOM 1979 C C . GLU A 1 257 ? -22.281 34.562 8.68 1 97.56 257 GLU A C 1
ATOM 1981 O O . GLU A 1 257 ? -21.453 34.562 9.594 1 97.56 257 GLU A O 1
ATOM 1986 N N . ARG A 1 258 ? -23.312 33.812 8.617 1 97 258 ARG A N 1
ATOM 1987 C CA . ARG A 1 258 ? -23.516 32.844 9.656 1 97 258 ARG A CA 1
ATOM 1988 C C . ARG A 1 258 ? -22.391 31.797 9.664 1 97 258 ARG A C 1
ATOM 1990 O O . ARG A 1 258 ? -21.844 31.484 10.719 1 97 258 ARG A O 1
ATOM 1997 N N . VAL A 1 259 ? -22.094 31.234 8.547 1 98.25 259 VAL A N 1
ATOM 1998 C CA . VAL A 1 259 ? -21.047 30.219 8.43 1 98.25 259 VAL A CA 1
ATOM 1999 C C . VAL A 1 259 ? -19.703 30.828 8.812 1 98.25 259 VAL A C 1
ATOM 2001 O O . VAL A 1 259 ? -18.906 30.219 9.539 1 98.25 259 VAL A O 1
ATOM 2004 N N . ARG A 1 260 ? -19.422 32.031 8.352 1 98.38 260 ARG A N 1
ATOM 2005 C CA . ARG A 1 260 ? -18.172 32.719 8.68 1 98.38 260 ARG A CA 1
ATOM 2006 C C . ARG A 1 260 ? -18.031 32.906 10.18 1 98.38 260 ARG A C 1
ATOM 2008 O O . ARG A 1 260 ? -16.969 32.656 10.75 1 98.38 260 ARG A O 1
ATOM 2015 N N . ALA A 1 261 ? -19.094 33.375 10.797 1 97.81 261 ALA A N 1
ATOM 2016 C CA . ALA A 1 261 ? -19.078 33.594 12.234 1 97.81 261 ALA A CA 1
ATOM 2017 C C . ALA A 1 261 ? -18.859 32.281 13 1 97.81 261 ALA A C 1
ATOM 2019 O O . ALA A 1 261 ? -18.125 32.25 13.992 1 97.81 261 ALA A O 1
ATOM 2020 N N . GLY A 1 262 ? -19.562 31.281 12.531 1 97.69 262 GLY A N 1
ATOM 2021 C CA . GLY A 1 262 ? -19.375 29.969 13.156 1 97.69 262 GLY A CA 1
ATOM 2022 C C . GLY A 1 262 ? -17.953 29.469 13.07 1 97.69 262 GLY A C 1
ATOM 2023 O O . GLY A 1 262 ? -17.406 28.953 14.047 1 97.69 262 GLY A O 1
ATOM 2024 N N . THR A 1 263 ? -17.359 29.578 11.93 1 98.5 263 THR A N 1
ATOM 2025 C CA . THR A 1 263 ? -15.992 29.125 11.719 1 98.5 263 THR A CA 1
ATOM 2026 C C . THR A 1 263 ? -15 29.969 12.516 1 98.5 263 THR A C 1
ATOM 2028 O O . THR A 1 263 ? -14.031 29.453 13.07 1 98.5 263 THR A O 1
ATOM 2031 N N . ARG A 1 264 ? -15.211 31.281 12.516 1 98.25 264 ARG A N 1
ATOM 2032 C CA . ARG A 1 264 ? -14.383 32.156 13.32 1 98.25 264 ARG A CA 1
ATOM 2033 C C . ARG A 1 264 ? -14.391 31.75 14.789 1 98.25 264 ARG A C 1
ATOM 2035 O O . ARG A 1 264 ? -13.352 31.75 15.445 1 98.25 264 ARG A O 1
ATOM 2042 N N . GLN A 1 265 ? -15.547 31.422 15.25 1 98.25 265 GLN A N 1
ATOM 2043 C CA . GLN A 1 265 ? -15.664 30.969 16.625 1 98.25 265 GLN A CA 1
ATOM 2044 C C . GLN A 1 265 ? -14.906 29.672 16.859 1 98.25 265 GLN A C 1
ATOM 2046 O O . GLN A 1 265 ? -14.219 29.5 17.859 1 98.25 265 GLN A O 1
ATOM 2051 N N . ARG A 1 266 ? -15.031 28.75 15.961 1 98.25 266 ARG A N 1
ATOM 2052 C CA . ARG A 1 266 ? -14.289 27.5 16.078 1 98.25 266 ARG A CA 1
ATOM 2053 C C . ARG A 1 266 ? -12.789 27.75 16.125 1 98.25 266 ARG A C 1
ATOM 2055 O O . ARG A 1 266 ? -12.07 27.125 16.906 1 98.25 266 ARG A O 1
ATOM 2062 N N . TRP A 1 267 ? -12.344 28.625 15.305 1 98.56 267 TRP A N 1
ATOM 2063 C CA . TRP A 1 267 ? -10.922 28.969 15.312 1 98.56 267 TRP A CA 1
ATOM 2064 C C . TRP A 1 267 ? -10.523 29.594 16.641 1 98.56 267 TRP A C 1
ATOM 2066 O O . TRP A 1 267 ? -9.484 29.25 17.219 1 98.56 267 TRP A O 1
ATOM 2076 N N . ARG A 1 268 ? -11.328 30.516 17.141 1 97.62 268 ARG A N 1
ATOM 2077 C CA . ARG A 1 268 ? -11.047 31.141 18.438 1 97.62 268 ARG A CA 1
ATOM 2078 C C . ARG A 1 268 ? -10.953 30.109 19.547 1 97.62 268 ARG A C 1
ATOM 2080 O O . ARG A 1 268 ? -10.062 30.172 20.391 1 97.62 268 ARG A O 1
ATOM 2087 N N . ASP A 1 269 ? -11.836 29.172 19.469 1 96.62 269 ASP A N 1
ATOM 2088 C CA . ASP A 1 269 ? -11.891 28.109 20.484 1 96.62 269 ASP A CA 1
ATOM 2089 C C . ASP A 1 269 ? -10.609 27.281 20.469 1 96.62 269 ASP A C 1
ATOM 2091 O O . ASP A 1 269 ? -10.234 26.688 21.484 1 96.62 269 ASP A O 1
ATOM 2095 N N . HIS A 1 270 ? -9.969 27.203 19.375 1 97.31 270 HIS A N 1
ATOM 2096 C CA . HIS A 1 270 ? -8.75 26.406 19.266 1 97.31 270 HIS A CA 1
ATOM 2097 C C . HIS A 1 270 ? -7.508 27.25 19.531 1 97.31 270 HIS A C 1
ATOM 2099 O O . HIS A 1 270 ? -6.656 26.859 20.328 1 97.31 270 HIS A O 1
ATOM 2105 N N . ILE A 1 271 ? -7.418 28.375 18.922 1 97.19 271 ILE A N 1
ATOM 2106 C CA . ILE A 1 271 ? -6.219 29.219 18.984 1 97.19 271 ILE A CA 1
ATOM 2107 C C . ILE A 1 271 ? -6.055 29.781 20.391 1 97.19 271 ILE A C 1
ATOM 2109 O O . ILE A 1 271 ? -4.934 29.922 20.875 1 97.19 271 ILE A O 1
ATOM 2113 N N . ASP A 1 272 ? -7.168 30.047 21.062 1 96.62 272 ASP A N 1
ATOM 2114 C CA . ASP A 1 272 ? -7.133 30.656 22.391 1 96.62 272 ASP A CA 1
ATOM 2115 C C . ASP A 1 272 ? -6.609 29.656 23.422 1 96.62 272 ASP A C 1
ATOM 2117 O O . ASP A 1 272 ? -6.336 30.047 24.578 1 96.62 272 ASP A O 1
ATOM 2121 N N . ARG A 1 273 ? -6.418 28.5 23.016 1 97.81 273 ARG A N 1
ATOM 2122 C CA . ARG A 1 273 ? -5.941 27.484 23.953 1 97.81 273 ARG A CA 1
ATOM 2123 C C . ARG A 1 273 ? -4.465 27.688 24.266 1 97.81 273 ARG A C 1
ATOM 2125 O O . ARG A 1 273 ? -3.955 27.141 25.25 1 97.81 273 ARG A O 1
ATOM 2132 N N . VAL A 1 274 ? -3.73 28.438 23.5 1 98.38 274 VAL A N 1
ATOM 2133 C CA . VAL A 1 274 ? -2.346 28.812 23.734 1 98.38 274 VAL A CA 1
ATOM 2134 C C . VAL A 1 274 ? -2.234 30.344 23.812 1 98.38 274 VAL A C 1
ATOM 2136 O O . VAL A 1 274 ? -2.447 31.031 22.812 1 98.38 274 VAL A O 1
ATOM 2139 N N . GLN A 1 275 ? -1.941 30.828 24.938 1 97.81 275 GLN A N 1
ATOM 2140 C CA . GLN A 1 275 ? -1.811 32.281 25.141 1 97.81 275 GLN A CA 1
ATOM 2141 C C . GLN A 1 275 ? -0.416 32.625 25.641 1 97.81 275 GLN A C 1
ATOM 2143 O O . GLN A 1 275 ? 0.168 31.891 26.438 1 97.81 275 GLN A O 1
ATOM 2148 N N . VAL A 1 276 ? 0.097 33.719 25.141 1 98 276 VAL A N 1
ATOM 2149 C CA . VAL A 1 276 ? 1.428 34.125 25.578 1 98 276 VAL A CA 1
ATOM 2150 C C . VAL A 1 276 ? 1.404 35.594 25.969 1 98 276 VAL A C 1
ATOM 2152 O O . VAL A 1 276 ? 0.577 36.375 25.469 1 98 276 VAL A O 1
ATOM 2155 N N . ASP A 1 277 ? 2.219 35.969 26.891 1 97.19 277 ASP A N 1
ATOM 2156 C CA . ASP A 1 277 ? 2.502 37.344 27.25 1 97.19 277 ASP A CA 1
ATOM 2157 C C . ASP A 1 277 ? 3.934 37.719 26.891 1 97.19 277 ASP A C 1
ATOM 2159 O O . ASP A 1 277 ? 4.855 36.938 27.047 1 97.19 277 ASP A O 1
ATOM 2163 N N . GLY A 1 278 ? 4.004 38.969 26.312 1 95.12 278 GLY A N 1
ATOM 2164 C CA . GLY A 1 278 ? 5.312 39.406 25.875 1 95.12 278 GLY A CA 1
ATOM 2165 C C . GLY A 1 278 ? 5.641 39 24.453 1 95.12 278 GLY A C 1
ATOM 2166 O O . GLY A 1 278 ? 4.75 38.656 23.688 1 95.12 278 GLY A O 1
ATOM 2167 N N . GLY A 1 279 ? 6.949 39.219 24.109 1 94.81 279 GLY A N 1
ATOM 2168 C CA . GLY A 1 279 ? 7.41 38.906 22.766 1 94.81 279 GLY A CA 1
ATOM 2169 C C . GLY A 1 279 ? 7.254 40.062 21.797 1 94.81 279 GLY A C 1
ATOM 2170 O O . GLY A 1 279 ? 6.32 40.875 21.922 1 94.81 279 GLY A O 1
ATOM 2171 N N . THR A 1 280 ? 8.117 40.125 20.859 1 95.19 280 THR A N 1
ATOM 2172 C CA . THR A 1 280 ? 8 41.125 19.797 1 95.19 280 THR A CA 1
ATOM 2173 C C . THR A 1 280 ? 6.797 40.844 18.906 1 95.19 280 THR A C 1
ATOM 2175 O O . THR A 1 280 ? 6.273 39.719 18.906 1 95.19 280 THR A O 1
ATOM 2178 N N . PRO A 1 281 ? 6.379 41.844 18.203 1 95.62 281 PRO A N 1
ATOM 2179 C CA . PRO A 1 281 ? 5.277 41.625 17.266 1 95.62 281 PRO A CA 1
ATOM 2180 C C . PRO A 1 281 ? 5.57 40.469 16.281 1 95.62 281 PRO A C 1
ATOM 2182 O O . PRO A 1 281 ? 4.691 39.656 15.984 1 95.62 281 PRO A O 1
ATOM 2185 N N . ALA A 1 282 ? 6.82 40.406 15.797 1 95.94 282 ALA A N 1
ATOM 2186 C CA . ALA A 1 282 ? 7.199 39.344 14.859 1 95.94 282 ALA A CA 1
ATOM 2187 C C . ALA A 1 282 ? 7.094 37.969 15.516 1 95.94 282 ALA A C 1
ATOM 2189 O O . ALA A 1 282 ? 6.59 37.031 14.906 1 95.94 282 ALA A O 1
ATOM 2190 N N . ARG A 1 283 ? 7.586 37.844 16.734 1 96.19 283 ARG A N 1
ATOM 2191 C CA . ARG A 1 283 ? 7.527 36.562 17.469 1 96.19 283 ARG A CA 1
ATOM 2192 C C . ARG A 1 283 ? 6.086 36.125 17.688 1 96.19 283 ARG A C 1
ATOM 2194 O O . ARG A 1 283 ? 5.758 34.969 17.516 1 96.19 283 ARG A O 1
ATOM 2201 N N . ARG A 1 284 ? 5.258 37.062 18.016 1 96.88 284 ARG A N 1
ATOM 2202 C CA . ARG A 1 284 ? 3.848 36.75 18.234 1 96.88 284 ARG A CA 1
ATOM 2203 C C . ARG A 1 284 ? 3.164 36.312 16.953 1 96.88 284 ARG A C 1
ATOM 2205 O O . ARG A 1 284 ? 2.342 35.406 16.938 1 96.88 284 ARG A O 1
ATOM 2212 N N . THR A 1 285 ? 3.518 37.031 15.898 1 96.38 285 THR A N 1
ATOM 2213 C CA . THR A 1 285 ? 2.947 36.719 14.594 1 96.38 285 THR A CA 1
ATOM 2214 C C . THR A 1 285 ? 3.338 35.281 14.172 1 96.38 285 THR A C 1
ATOM 2216 O O . THR A 1 285 ? 2.494 34.531 13.711 1 96.38 285 THR A O 1
ATOM 2219 N N . VAL A 1 286 ? 4.574 34.906 14.336 1 97.12 286 VAL A N 1
ATOM 2220 C CA . VAL A 1 286 ? 5.047 33.594 13.945 1 97.12 286 VAL A CA 1
ATOM 2221 C C . VAL A 1 286 ? 4.359 32.531 14.797 1 97.12 286 VAL A C 1
ATOM 2223 O O . VAL A 1 286 ? 3.938 31.484 14.289 1 97.12 286 VAL A O 1
ATOM 2226 N N . LEU A 1 287 ? 4.234 32.781 16.078 1 97.69 287 LEU A N 1
ATOM 2227 C CA . LEU A 1 287 ? 3.602 31.797 16.969 1 97.69 287 LEU A CA 1
ATOM 2228 C C . LEU A 1 287 ? 2.146 31.562 16.562 1 97.69 287 LEU A C 1
ATOM 2230 O O . LEU A 1 287 ? 1.697 30.422 16.469 1 97.69 287 LEU A O 1
ATOM 2234 N N . ALA A 1 288 ? 1.432 32.688 16.391 1 96.94 288 ALA A N 1
ATOM 2235 C CA . ALA A 1 288 ? 0.021 32.562 16.031 1 96.94 288 ALA A CA 1
ATOM 2236 C C . ALA A 1 288 ? -0.149 31.844 14.688 1 96.94 288 ALA A C 1
ATOM 2238 O O . ALA A 1 288 ? -1.057 31.031 14.531 1 96.94 288 ALA A O 1
ATOM 2239 N N . THR A 1 289 ? 0.676 32.188 13.727 1 96.56 289 THR A N 1
ATOM 2240 C CA . THR A 1 289 ? 0.626 31.547 12.414 1 96.56 289 THR A CA 1
ATOM 2241 C C . THR A 1 289 ? 0.96 30.062 12.523 1 96.56 289 THR A C 1
ATOM 2243 O O . THR A 1 289 ? 0.344 29.219 11.852 1 96.56 289 THR A O 1
ATOM 2246 N N . ALA A 1 290 ? 1.964 29.734 13.312 1 97.5 290 ALA A N 1
ATOM 2247 C CA . ALA A 1 290 ? 2.338 28.344 13.531 1 97.5 290 ALA A CA 1
ATOM 2248 C C . ALA A 1 290 ? 1.185 27.547 14.141 1 97.5 290 ALA A C 1
ATOM 2250 O O . ALA A 1 290 ? 0.917 26.422 13.734 1 97.5 290 ALA A O 1
ATOM 2251 N N . LEU A 1 291 ? 0.558 28.141 15.102 1 98.19 291 LEU A N 1
ATOM 2252 C CA . LEU A 1 291 ? -0.59 27.484 15.711 1 98.19 291 LEU A CA 1
ATOM 2253 C C . LEU A 1 291 ? -1.7 27.266 14.688 1 98.19 291 LEU A C 1
ATOM 2255 O O . LEU A 1 291 ? -2.318 26.203 14.641 1 98.19 291 LEU A O 1
ATOM 2259 N N . TYR A 1 292 ? -1.965 28.312 13.914 1 97.31 292 TYR A N 1
ATOM 2260 C CA . TYR A 1 292 ? -2.943 28.219 12.836 1 97.31 292 TYR A CA 1
ATOM 2261 C C . TYR A 1 292 ? -2.602 27.078 11.891 1 97.31 292 TYR A C 1
ATOM 2263 O O . TYR A 1 292 ? -3.447 26.219 11.609 1 97.31 292 TYR A O 1
ATOM 2271 N N . HIS A 1 293 ? -1.339 26.938 11.422 1 97.31 293 HIS A N 1
ATOM 2272 C CA . HIS A 1 293 ? -0.892 25.906 10.5 1 97.31 293 HIS A CA 1
ATOM 2273 C C . HIS A 1 293 ? -1.052 24.516 11.117 1 97.31 293 HIS A C 1
ATOM 2275 O O . HIS A 1 293 ? -1.424 23.562 10.43 1 97.31 293 HIS A O 1
ATOM 2281 N N . ALA A 1 294 ? -0.813 24.391 12.352 1 98 294 ALA A N 1
ATOM 2282 C CA . ALA A 1 294 ? -0.825 23.109 13.047 1 98 294 ALA A CA 1
ATOM 2283 C C . ALA A 1 294 ? -2.246 22.578 13.172 1 98 294 ALA A C 1
ATOM 2285 O O . ALA A 1 294 ? -2.443 21.406 13.508 1 98 294 ALA A O 1
ATOM 2286 N N . LEU A 1 295 ? -3.24 23.422 12.828 1 98.31 295 LEU A N 1
ATOM 2287 C CA . LEU A 1 295 ? -4.629 23.031 13.047 1 98.31 295 LEU A CA 1
ATOM 2288 C C . LEU A 1 295 ? -5.375 22.922 11.719 1 98.31 295 LEU A C 1
ATOM 2290 O O . LEU A 1 295 ? -6.605 22.859 11.703 1 98.31 295 LEU A O 1
ATOM 2294 N N . ILE A 1 296 ? -4.629 22.891 10.625 1 97.81 296 ILE A N 1
ATOM 2295 C CA . ILE A 1 296 ? -5.258 22.781 9.312 1 97.81 296 ILE A CA 1
ATOM 2296 C C . ILE A 1 296 ? -5.441 21.312 8.953 1 97.81 296 ILE A C 1
ATOM 2298 O O . ILE A 1 296 ? -6.496 20.906 8.453 1 97.81 296 ILE A O 1
ATOM 2302 N N . LYS A 1 297 ? -4.426 20.531 9.172 1 97.12 297 LYS A N 1
ATOM 2303 C CA . LYS A 1 297 ? -4.43 19.109 8.898 1 97.12 297 LYS A CA 1
ATOM 2304 C C . LYS A 1 297 ? -4.156 18.297 10.164 1 97.12 297 LYS A C 1
ATOM 2306 O O . LYS A 1 297 ? -3.521 18.797 11.094 1 97.12 297 LYS A O 1
ATOM 2311 N N . PRO A 1 298 ? -4.605 17 10.195 1 97.06 298 PRO A N 1
ATOM 2312 C CA . PRO A 1 298 ? -5.379 16.281 9.18 1 97.06 298 PRO A CA 1
ATOM 2313 C C . PRO A 1 298 ? -6.82 16.766 9.086 1 97.06 298 PRO A C 1
ATOM 2315 O O . PRO A 1 298 ? -7.262 17.578 9.906 1 97.06 298 PRO A O 1
ATOM 2318 N N . CYS A 1 299 ? -7.473 16.234 8.062 1 97.62 299 CYS A N 1
ATOM 2319 C CA . CYS A 1 299 ? -8.883 16.578 7.887 1 97.62 299 CYS A CA 1
ATOM 2320 C C . CYS A 1 299 ? -9.773 15.555 8.586 1 97.62 299 CYS A C 1
ATOM 2322 O O . CYS A 1 299 ? -9.609 14.344 8.406 1 97.62 299 CYS A O 1
ATOM 2324 N N . PHE A 1 300 ? -10.664 16.094 9.383 1 98.06 300 PHE A N 1
ATOM 2325 C CA . PHE A 1 300 ? -11.672 15.234 9.992 1 98.06 300 PHE A CA 1
ATOM 2326 C C . PHE A 1 300 ? -12.984 15.305 9.227 1 98.06 300 PHE A C 1
ATOM 2328 O O . PHE A 1 300 ? -13.492 16.391 8.945 1 98.06 300 PHE A O 1
ATOM 2335 N N . ALA A 1 301 ? -13.461 14.195 8.844 1 97.75 301 ALA A N 1
ATOM 2336 C CA . ALA A 1 301 ? -14.75 14.039 8.18 1 97.75 301 ALA A CA 1
ATOM 2337 C C . ALA A 1 301 ? -15.617 13.008 8.898 1 97.7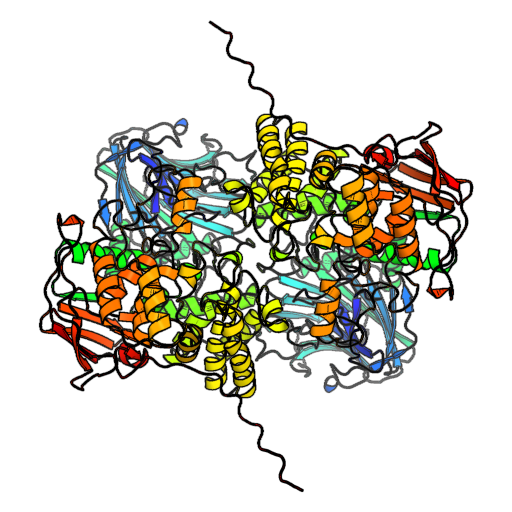5 301 ALA A C 1
ATOM 2339 O O . ALA A 1 301 ? -15.859 11.922 8.375 1 97.75 301 ALA A O 1
ATOM 2340 N N . ASP A 1 302 ? -16.156 13.414 10 1 97.62 302 ASP A N 1
ATOM 2341 C CA . ASP A 1 302 ? -16.953 12.508 10.82 1 97.62 302 ASP A CA 1
ATOM 2342 C C . ASP A 1 302 ? -18.109 11.906 10.023 1 97.62 302 ASP A C 1
ATOM 2344 O O . ASP A 1 302 ? -18.812 12.625 9.305 1 97.62 302 ASP A O 1
ATOM 2348 N N . ASP A 1 303 ? -18.234 10.57 10.086 1 97.19 303 ASP A N 1
ATOM 2349 C CA . ASP A 1 303 ? -19.328 9.805 9.492 1 97.19 303 ASP A CA 1
ATOM 2350 C C . ASP A 1 303 ? -19.25 9.828 7.965 1 97.19 303 ASP A C 1
ATOM 2352 O O . ASP A 1 303 ? -20.266 9.711 7.289 1 97.19 303 ASP A O 1
ATOM 2356 N N . GLU A 1 304 ? -18.016 9.984 7.434 1 97.69 304 GLU A N 1
ATOM 2357 C CA . GLU A 1 304 ? -17.922 10.195 5.992 1 97.69 304 GLU A CA 1
ATOM 2358 C C . GLU A 1 304 ? -17.094 9.102 5.324 1 97.69 304 GLU A C 1
ATOM 2360 O O . GLU A 1 304 ? -16.891 9.125 4.109 1 97.69 304 GLU A O 1
ATOM 2365 N N . SER A 1 305 ? -16.562 8.086 6.047 1 95.69 305 SER A N 1
ATOM 2366 C CA . SER A 1 305 ? -15.734 7.09 5.375 1 95.69 305 SER A CA 1
ATOM 2367 C C . SER A 1 305 ? -16.484 6.438 4.223 1 95.69 305 SER A C 1
ATOM 2369 O O . SER A 1 305 ? -17.609 5.961 4.398 1 95.69 305 SER A O 1
ATOM 2371 N N . PRO A 1 306 ? -15.875 6.418 3.09 1 93.94 306 PRO A N 1
ATOM 2372 C CA . PRO A 1 306 ? -16.516 5.723 1.974 1 93.94 306 PRO A CA 1
ATOM 2373 C C . PRO A 1 306 ? -16.219 4.223 1.966 1 93.94 306 PRO A C 1
ATOM 2375 O O . PRO A 1 306 ? -16.703 3.5 1.093 1 93.94 306 PRO A O 1
ATOM 2378 N N . PHE A 1 307 ? -15.531 3.736 2.943 1 91.38 307 PHE A N 1
ATOM 2379 C CA . PHE A 1 307 ? -14.945 2.404 2.818 1 91.38 307 PHE A CA 1
ATOM 2380 C C . PHE A 1 307 ? -15.609 1.433 3.789 1 91.38 307 PHE A C 1
ATOM 2382 O O . PHE A 1 307 ? -15.477 0.215 3.639 1 91.38 307 PHE A O 1
ATOM 2389 N N . TRP A 1 308 ? -16.25 1.93 4.766 1 92.19 308 TRP A N 1
ATOM 2390 C CA . TRP A 1 308 ? -17 1.089 5.688 1 92.19 308 TRP A CA 1
ATOM 2391 C C . TRP A 1 308 ? -18.297 1.78 6.121 1 92.19 308 TRP A C 1
ATOM 2393 O O . TRP A 1 308 ? -18.375 3.01 6.109 1 92.19 308 TRP A O 1
ATOM 2403 N N . PRO A 1 309 ? -19.266 1.053 6.543 1 91.88 309 PRO A N 1
ATOM 2404 C CA . PRO A 1 309 ? -20.594 1.62 6.773 1 91.88 309 PRO A CA 1
ATOM 2405 C C . PRO A 1 309 ? -20.734 2.258 8.156 1 91.88 309 PRO A C 1
ATOM 2407 O O . PRO A 1 309 ? -21.609 3.107 8.367 1 91.88 309 PRO A O 1
ATOM 2410 N N . THR A 1 310 ? -19.875 1.943 9.055 1 90.62 310 THR A N 1
ATOM 2411 C CA . THR A 1 310 ? -20.016 2.396 10.438 1 90.62 310 THR A CA 1
ATOM 2412 C C . THR A 1 310 ? -19.766 3.898 10.539 1 90.62 310 THR A C 1
ATOM 2414 O O . THR A 1 310 ? -18.844 4.426 9.906 1 90.62 310 THR A O 1
ATOM 2417 N N . SER A 1 311 ? -20.656 4.574 11.336 1 93 311 SER A N 1
ATOM 2418 C CA . SER A 1 311 ? -20.438 5.988 11.633 1 93 311 SER A CA 1
ATOM 2419 C C . SER A 1 311 ? -19.312 6.18 12.625 1 93 311 SER A C 1
ATOM 2421 O O . SER A 1 311 ? -18.875 5.227 13.281 1 93 311 SER A O 1
ATOM 2423 N N . GLY A 1 312 ? -18.812 7.426 12.719 1 95.31 312 GLY A N 1
ATOM 2424 C CA . GLY A 1 312 ? -17.75 7.727 13.672 1 95.31 312 GLY A CA 1
ATOM 2425 C C . GLY A 1 312 ? -16.656 8.586 13.086 1 95.31 312 GLY A C 1
ATOM 2426 O O . GLY A 1 312 ? -16.781 9.102 11.977 1 95.31 312 GLY A O 1
ATOM 2427 N N . PRO A 1 313 ? -15.578 8.711 13.883 1 96.88 313 PRO A N 1
ATOM 2428 C CA . PRO A 1 313 ? -14.453 9.523 13.422 1 96.88 313 PRO A CA 1
ATOM 2429 C C . PRO A 1 313 ? -13.789 8.961 12.164 1 96.88 313 PRO A C 1
ATOM 2431 O O . PRO A 1 313 ? -13.609 7.742 12.055 1 96.88 313 PRO A O 1
ATOM 2434 N N . TYR A 1 314 ? -13.523 9.797 11.227 1 97.69 314 TYR A N 1
ATOM 2435 C CA . TYR A 1 314 ? -12.781 9.5 10.008 1 97.69 314 TYR A CA 1
ATOM 2436 C C . TYR A 1 314 ? -11.852 10.648 9.648 1 97.69 314 TYR A C 1
ATOM 2438 O O . TYR A 1 314 ? -12.297 11.789 9.492 1 97.69 314 TYR A O 1
ATOM 2446 N N . ALA A 1 315 ? -10.586 10.344 9.57 1 97.5 315 ALA A N 1
ATOM 2447 C CA . ALA A 1 315 ? -9.609 11.367 9.219 1 97.5 315 ALA A CA 1
ATOM 2448 C C . ALA A 1 315 ? -8.828 10.969 7.973 1 97.5 315 ALA A C 1
ATOM 2450 O O . ALA A 1 315 ? -8.484 9.805 7.785 1 97.5 315 ALA A O 1
ATOM 2451 N N . PHE A 1 316 ? -8.57 11.914 7.07 1 95.44 316 PHE A N 1
ATOM 2452 C CA . PHE A 1 316 ? -7.695 11.734 5.922 1 95.44 316 PHE A CA 1
ATOM 2453 C C . PHE A 1 316 ? -6.734 12.906 5.781 1 95.44 316 PHE A C 1
ATOM 2455 O O . PHE A 1 316 ? -6.727 13.812 6.617 1 95.44 316 PHE A O 1
ATOM 2462 N N . ASP A 1 317 ? -5.824 12.867 4.832 1 94.81 317 ASP A N 1
ATOM 2463 C CA . ASP A 1 317 ? -4.715 13.797 4.652 1 94.81 317 ASP A CA 1
ATOM 2464 C C . ASP A 1 317 ? -3.762 13.758 5.848 1 94.81 317 ASP A C 1
ATOM 2466 O O . ASP A 1 317 ? -3.346 14.797 6.355 1 94.81 317 ASP A O 1
ATOM 2470 N N . ILE A 1 318 ? -3.641 12.578 6.324 1 95.62 318 ILE A N 1
ATOM 2471 C CA . ILE A 1 318 ? -2.492 12.281 7.172 1 95.62 318 ILE A CA 1
ATOM 2472 C C . ILE A 1 318 ? -1.24 12.125 6.312 1 95.62 318 ILE A C 1
ATOM 2474 O O . ILE A 1 318 ? -0.965 11.047 5.793 1 95.62 318 ILE A O 1
ATOM 2478 N N . CYS A 1 319 ? -0.463 13.164 6.133 1 91.12 319 CYS A N 1
ATOM 2479 C CA . CYS A 1 319 ? 0.684 13.203 5.234 1 91.12 319 CYS A CA 1
ATOM 2480 C C . CYS A 1 319 ? 1.893 13.836 5.918 1 91.12 319 CYS A C 1
ATOM 2482 O O . CYS A 1 319 ? 2.158 15.023 5.746 1 91.12 319 CYS A O 1
ATOM 2484 N N . THR A 1 320 ? 2.455 13.109 6.738 1 94.69 320 THR A N 1
ATOM 2485 C CA . THR A 1 320 ? 2.293 11.727 7.16 1 94.69 320 THR A CA 1
ATOM 2486 C C . THR A 1 320 ? 2.535 11.586 8.664 1 94.69 320 THR A C 1
ATOM 2488 O O . THR A 1 320 ? 2.928 12.547 9.328 1 94.69 320 THR A O 1
ATOM 2491 N N . MET A 1 321 ? 2.336 10.383 9.188 1 97.12 321 MET A N 1
ATOM 2492 C CA . MET A 1 321 ? 2.697 10.133 10.578 1 97.12 321 MET A CA 1
ATOM 2493 C C . MET A 1 321 ? 4.168 10.453 10.82 1 97.12 321 MET A C 1
ATOM 2495 O O . MET A 1 321 ? 4.539 10.906 11.906 1 97.12 321 MET A O 1
ATOM 2499 N N . TRP A 1 322 ? 4.992 10.219 9.805 1 96.31 322 TRP A N 1
ATOM 2500 C CA . TRP A 1 322 ? 6.41 10.539 9.914 1 96.31 322 TRP A CA 1
ATOM 2501 C C . TRP A 1 322 ? 6.609 12.016 10.234 1 96.31 322 TRP A C 1
ATOM 2503 O O . TRP A 1 322 ? 7.52 12.383 10.992 1 96.31 322 TRP A O 1
ATOM 2513 N N . ASP A 1 323 ? 5.676 12.828 9.82 1 95.88 323 ASP A N 1
ATOM 2514 C CA . ASP A 1 323 ? 5.762 14.281 9.961 1 95.88 323 ASP A CA 1
ATOM 2515 C C . ASP A 1 323 ? 5.16 14.742 11.289 1 95.88 323 ASP A C 1
ATOM 2517 O O . ASP A 1 323 ? 5.68 15.656 11.922 1 95.88 323 ASP A O 1
ATOM 2521 N N . ILE A 1 324 ? 4.125 14.062 11.695 1 97.25 324 ILE A N 1
ATOM 2522 C CA . ILE A 1 324 ? 3.299 14.758 12.672 1 97.25 324 ILE A CA 1
ATOM 2523 C C . ILE A 1 324 ? 3.373 14.047 14.016 1 97.25 324 ILE A C 1
ATOM 2525 O O . ILE A 1 324 ? 2.938 14.586 15.039 1 97.25 324 ILE A O 1
ATOM 2529 N N . TYR A 1 325 ? 3.926 12.867 14.172 1 97.56 325 TYR A N 1
ATOM 2530 C CA . TYR A 1 325 ? 3.76 12.062 15.375 1 97.56 325 TYR A CA 1
ATOM 2531 C C . TYR A 1 325 ? 4.531 12.656 16.547 1 97.56 325 TYR A C 1
ATOM 2533 O O . TYR A 1 325 ? 4.152 12.477 17.703 1 97.56 325 TYR A O 1
ATOM 2541 N N . LYS A 1 326 ? 5.574 13.469 16.25 1 97.5 326 LYS A N 1
ATOM 2542 C CA . LYS A 1 326 ? 6.434 13.945 17.328 1 97.5 326 LYS A CA 1
ATOM 2543 C C . LYS A 1 326 ? 5.887 15.234 17.938 1 97.5 326 LYS A C 1
ATOM 2545 O O . LYS A 1 326 ? 6.09 15.492 19.125 1 97.5 326 LYS A O 1
ATOM 2550 N N . THR A 1 327 ? 5.305 16.031 17.078 1 98 327 THR A N 1
ATOM 2551 C CA . THR A 1 327 ? 5.043 17.391 17.547 1 98 327 THR A CA 1
ATOM 2552 C C . THR A 1 327 ? 3.564 17.734 17.406 1 98 327 THR A C 1
ATOM 2554 O O . THR A 1 327 ? 2.914 18.109 18.375 1 98 327 THR A O 1
ATOM 2557 N N . GLN A 1 328 ? 2.98 17.531 16.281 1 98.44 328 GLN A N 1
ATOM 2558 C CA . GLN A 1 328 ? 1.62 17.984 16 1 98.44 328 GLN A CA 1
ATOM 2559 C C . GLN A 1 328 ? 0.599 17.156 16.781 1 98.44 328 GLN A C 1
ATOM 2561 O O . GLN A 1 328 ? -0.361 17.688 17.328 1 98.44 328 GLN A O 1
ATOM 2566 N N . ILE A 1 329 ? 0.761 15.844 16.844 1 98.38 329 ILE A N 1
ATOM 2567 C CA . ILE A 1 329 ? -0.21 15 17.547 1 98.38 329 ILE A CA 1
ATOM 2568 C C . ILE A 1 329 ? -0.168 15.289 19.047 1 98.38 329 ILE A C 1
ATOM 2570 O O . ILE A 1 329 ? -1.212 15.438 19.688 1 98.38 329 ILE A O 1
ATOM 2574 N N . PRO A 1 330 ? 1.022 15.43 19.641 1 97.94 330 PRO A N 1
ATOM 2575 C CA . PRO A 1 330 ? 1.042 15.844 21.047 1 97.94 330 PRO A CA 1
ATOM 2576 C C . PRO A 1 330 ? 0.364 17.203 21.281 1 97.94 330 PRO A C 1
ATOM 2578 O O . PRO A 1 330 ? -0.286 17.406 22.297 1 97.94 330 PRO A O 1
ATOM 2581 N N . LEU A 1 331 ? 0.563 18.078 20.328 1 98.5 331 LEU A N 1
ATOM 2582 C CA . LEU A 1 331 ? -0.103 19.359 20.453 1 98.5 331 LEU A CA 1
ATOM 2583 C C . LEU A 1 331 ? -1.619 19.203 20.406 1 98.5 331 LEU A C 1
ATOM 2585 O O . LEU A 1 331 ? -2.34 19.781 21.219 1 98.5 331 LEU A O 1
ATOM 2589 N N . LEU A 1 332 ? -2.102 18.438 19.484 1 97.94 332 LEU A N 1
ATOM 2590 C CA . LEU A 1 332 ? -3.531 18.141 19.406 1 97.94 332 LEU A CA 1
ATOM 2591 C C . LEU A 1 332 ? -4.031 17.516 20.688 1 97.94 332 LEU A C 1
ATOM 2593 O O . LEU A 1 332 ? -5.105 17.859 21.188 1 97.94 332 LEU A O 1
ATOM 2597 N N . ARG A 1 333 ? -3.27 16.641 21.203 1 96.62 333 ARG A N 1
ATOM 2598 C CA . ARG A 1 333 ? -3.643 15.953 22.438 1 96.62 333 ARG A CA 1
ATOM 2599 C C . ARG A 1 333 ? -3.77 16.953 23.594 1 96.62 333 ARG A C 1
ATOM 2601 O O . ARG A 1 333 ? -4.621 16.781 24.469 1 96.62 333 ARG A O 1
ATOM 2608 N N . ALA A 1 334 ? -2.973 17.906 23.562 1 96.94 334 ALA A N 1
ATOM 2609 C CA . ALA A 1 334 ? -2.979 18.906 24.625 1 96.94 334 ALA A CA 1
ATOM 2610 C C . ALA A 1 334 ? -4.16 19.859 24.484 1 96.94 334 ALA A C 1
ATOM 2612 O O . ALA A 1 334 ? -4.934 20.047 25.422 1 96.94 334 ALA A O 1
ATOM 2613 N N . ILE A 1 335 ? -4.418 20.391 23.297 1 97.19 335 ILE A N 1
ATOM 2614 C CA . ILE A 1 335 ? -5.316 21.531 23.203 1 97.19 335 ILE A CA 1
ATOM 2615 C C . ILE A 1 335 ? -6.648 21.094 22.594 1 97.19 335 ILE A C 1
ATOM 2617 O O . ILE A 1 335 ? -7.637 21.828 22.656 1 97.19 335 ILE A O 1
ATOM 2621 N N . ALA A 1 336 ? -6.664 19.953 21.953 1 96.5 336 ALA A N 1
ATOM 2622 C CA . ALA A 1 336 ? -7.871 19.375 21.375 1 96.5 336 ALA A CA 1
ATOM 2623 C C . ALA A 1 336 ? -7.914 17.859 21.609 1 96.5 336 ALA A C 1
ATOM 2625 O O . ALA A 1 336 ? -7.98 17.078 20.672 1 96.5 336 ALA A O 1
ATOM 2626 N N . PRO A 1 337 ? -7.984 17.469 22.859 1 95.69 337 PRO A N 1
ATOM 2627 C CA . PRO A 1 337 ? -7.816 16.047 23.219 1 95.69 337 PRO A CA 1
ATOM 2628 C C . PRO A 1 337 ? -8.883 15.156 22.578 1 95.69 337 PRO A C 1
ATOM 2630 O O . PRO A 1 337 ? -8.602 14.008 22.234 1 95.69 337 PRO A O 1
ATOM 2633 N N . ASP A 1 338 ? -10.125 15.641 22.438 1 95.5 338 ASP A N 1
ATOM 2634 C CA . ASP A 1 338 ? -11.172 14.828 21.812 1 95.5 338 ASP A CA 1
ATOM 2635 C C . ASP A 1 338 ? -10.828 14.516 20.359 1 95.5 338 ASP A C 1
ATOM 2637 O O . ASP A 1 338 ? -11.016 13.383 19.906 1 95.5 338 ASP A O 1
ATOM 2641 N N . ARG A 1 339 ? -10.328 15.5 19.641 1 96.75 339 ARG A N 1
ATOM 2642 C CA . ARG A 1 339 ? -9.953 15.273 18.234 1 96.75 339 ARG A CA 1
ATOM 2643 C C . ARG A 1 339 ? -8.75 14.352 18.141 1 96.75 339 ARG A C 1
ATOM 2645 O O . ARG A 1 339 ? -8.664 13.531 17.219 1 96.75 339 ARG A O 1
ATOM 2652 N N . ALA A 1 340 ? -7.832 14.508 19.047 1 97.25 340 ALA A N 1
ATOM 2653 C CA . ALA A 1 340 ? -6.695 13.594 19.078 1 97.25 340 ALA A CA 1
ATOM 2654 C C . ALA A 1 340 ? -7.156 12.148 19.25 1 97.25 340 ALA A C 1
ATOM 2656 O O . ALA A 1 340 ? -6.629 11.242 18.609 1 97.25 340 ALA A O 1
ATOM 2657 N N . THR A 1 341 ? -8.117 11.977 20.125 1 97.25 341 THR A N 1
ATOM 2658 C CA . THR A 1 341 ? -8.68 10.648 20.344 1 97.25 341 THR A CA 1
ATOM 2659 C C . THR A 1 341 ? -9.406 10.141 19.109 1 97.25 341 THR A C 1
ATOM 2661 O O . THR A 1 341 ? -9.273 8.977 18.734 1 97.25 341 THR A O 1
ATOM 2664 N N . ASP A 1 342 ? -10.156 11.055 18.484 1 97.62 342 ASP A N 1
ATOM 2665 C CA . ASP A 1 342 ? -10.859 10.711 17.25 1 97.62 342 ASP A CA 1
ATOM 2666 C C . ASP A 1 342 ? -9.883 10.242 16.172 1 97.62 342 ASP A C 1
ATOM 2668 O O . ASP A 1 342 ? -10.172 9.312 15.43 1 97.62 342 ASP A O 1
ATOM 2672 N N . LEU A 1 343 ? -8.789 10.906 16.062 1 98.19 343 LEU A N 1
ATOM 2673 C CA . LEU A 1 343 ? -7.766 10.523 15.094 1 98.19 343 LEU A CA 1
ATOM 2674 C C . LEU A 1 343 ? -7.289 9.094 15.336 1 98.19 343 LEU A C 1
ATOM 2676 O O . LEU A 1 343 ? -7.164 8.312 14.391 1 98.19 343 LEU A O 1
ATOM 2680 N N . LEU A 1 344 ? -7.035 8.781 16.562 1 98.06 344 LEU A N 1
ATOM 2681 C CA . LEU A 1 344 ? -6.543 7.453 16.891 1 98.06 344 LEU A CA 1
ATOM 2682 C C . LEU A 1 344 ? -7.594 6.391 16.594 1 98.06 344 LEU A C 1
ATOM 2684 O O . LEU A 1 344 ? -7.266 5.316 16.078 1 98.06 344 LEU A O 1
ATOM 2688 N N . GLU A 1 345 ? -8.828 6.695 16.953 1 97.12 345 GLU A N 1
ATOM 2689 C CA . GLU A 1 345 ? -9.891 5.758 16.609 1 97.12 345 GLU A CA 1
ATOM 2690 C C . GLU A 1 345 ? -9.984 5.531 15.109 1 97.12 345 GLU A C 1
ATOM 2692 O O . GLU A 1 345 ? -10.172 4.402 14.656 1 97.12 345 GLU A O 1
ATOM 2697 N N . SER A 1 346 ? -9.883 6.605 14.391 1 97.44 346 SER A N 1
ATOM 2698 C CA . SER A 1 346 ? -9.883 6.5 12.938 1 97.44 346 SER A CA 1
ATOM 2699 C C . SER A 1 346 ? -8.758 5.602 12.445 1 97.44 346 SER A C 1
ATOM 2701 O O . SER A 1 346 ? -8.961 4.758 11.57 1 97.44 346 SER A O 1
ATOM 2703 N N . LEU A 1 347 ? -7.598 5.754 13 1 97.69 347 LEU A N 1
ATOM 2704 C CA . LEU A 1 347 ? -6.441 4.961 12.594 1 97.69 347 LEU A CA 1
ATOM 2705 C C . LEU A 1 347 ? -6.652 3.486 12.922 1 97.69 347 LEU A C 1
ATOM 2707 O O . LEU A 1 347 ? -6.293 2.611 12.125 1 97.69 347 LEU A O 1
ATOM 2711 N N . ILE A 1 348 ? -7.207 3.186 14.055 1 96.69 348 ILE A N 1
ATOM 2712 C CA . ILE A 1 348 ? -7.48 1.802 14.43 1 96.69 348 ILE A CA 1
ATOM 2713 C C . ILE A 1 348 ? -8.477 1.187 13.453 1 96.69 348 ILE A C 1
ATOM 2715 O O . ILE A 1 348 ? -8.305 0.043 13.016 1 96.69 348 ILE A O 1
ATOM 2719 N N . ARG A 1 349 ? -9.477 1.965 13.102 1 95.31 349 ARG A N 1
ATOM 2720 C CA . ARG A 1 349 ? -10.469 1.48 12.156 1 95.31 349 ARG A CA 1
ATOM 2721 C C . ARG A 1 349 ? -9.844 1.197 10.797 1 95.31 349 ARG A C 1
ATOM 2723 O O . ARG A 1 349 ? -10.164 0.196 10.156 1 95.31 349 ARG A O 1
ATOM 2730 N N . VAL A 1 350 ? -8.969 2.066 10.344 1 95.31 350 VAL A N 1
ATOM 2731 C CA . VAL A 1 350 ? -8.258 1.828 9.094 1 95.31 350 VAL A CA 1
ATOM 2732 C C . VAL A 1 350 ? -7.473 0.519 9.18 1 95.31 350 VAL A C 1
ATOM 2734 O O . VAL A 1 350 ? -7.516 -0.302 8.258 1 95.31 350 VAL A O 1
ATOM 2737 N N . CYS A 1 351 ? -6.766 0.349 10.242 1 94.38 351 CYS A N 1
ATOM 2738 C CA . CYS A 1 351 ? -5.992 -0.873 10.422 1 94.38 351 CYS A CA 1
ATOM 2739 C C . CYS A 1 351 ? -6.895 -2.102 10.398 1 94.38 351 CYS A C 1
ATOM 2741 O O . CYS A 1 351 ? -6.551 -3.117 9.797 1 94.38 351 CYS A O 1
ATOM 2743 N N . GLU A 1 352 ? -8.023 -1.993 11.055 1 92.75 352 GLU A N 1
ATOM 2744 C CA . GLU A 1 352 ? -8.977 -3.096 11.109 1 92.75 352 GLU A CA 1
ATOM 2745 C C . GLU A 1 352 ? -9.531 -3.426 9.727 1 92.75 352 GLU A C 1
ATOM 2747 O O . GLU A 1 352 ? -9.594 -4.594 9.344 1 92.75 352 GLU A O 1
ATOM 2752 N N . GLU A 1 353 ? -9.875 -2.418 8.977 1 93.12 353 GLU A N 1
ATOM 2753 C CA . GLU A 1 353 ? -10.562 -2.578 7.699 1 93.12 353 GLU A CA 1
ATOM 2754 C C . GLU A 1 353 ? -9.57 -2.863 6.574 1 93.12 353 GLU A C 1
ATOM 2756 O O . GLU A 1 353 ? -9.914 -3.547 5.605 1 93.12 353 GLU A O 1
ATOM 2761 N N . GLU A 1 354 ? -8.328 -2.324 6.773 1 91.94 354 GLU A N 1
ATOM 2762 C CA . GLU A 1 354 ? -7.426 -2.35 5.629 1 91.94 354 GLU A CA 1
ATOM 2763 C C . GLU A 1 354 ? -6.137 -3.096 5.957 1 91.94 354 GLU A C 1
ATOM 2765 O O . GLU A 1 354 ? -5.293 -3.303 5.082 1 91.94 354 GLU A O 1
ATOM 2770 N N . GLY A 1 355 ? -5.91 -3.461 7.199 1 88.12 355 GLY A N 1
ATOM 2771 C CA . GLY A 1 355 ? -4.883 -4.438 7.512 1 88.12 355 GLY A CA 1
ATOM 2772 C C . GLY A 1 355 ? -3.717 -3.852 8.289 1 88.12 355 GLY A C 1
ATOM 2773 O O . GLY A 1 355 ? -3.049 -4.559 9.047 1 88.12 355 GLY A O 1
ATOM 2774 N N . ASN A 1 356 ? -3.373 -2.514 8.047 1 92.31 356 ASN A N 1
ATOM 2775 C CA . ASN A 1 356 ? -2.225 -1.896 8.703 1 92.31 356 ASN A CA 1
ATOM 2776 C C . ASN A 1 356 ? -2.539 -0.474 9.156 1 92.31 356 ASN A C 1
ATOM 2778 O O . ASN A 1 356 ? -3.43 0.177 8.609 1 92.31 356 ASN A O 1
ATOM 2782 N N . PHE A 1 357 ? -1.742 -0.11 10.234 1 96.31 357 PHE A N 1
ATOM 2783 C CA . PHE A 1 357 ? -1.707 1.326 10.484 1 96.31 357 PHE A CA 1
ATOM 2784 C C . PHE A 1 357 ? -0.991 2.055 9.352 1 96.31 357 PHE A C 1
ATOM 2786 O O . PHE A 1 357 ? 0.141 1.713 9.008 1 96.31 357 PHE A O 1
ATOM 2793 N N . PRO A 1 358 ? -1.616 3.049 8.797 1 95.25 358 PRO A N 1
ATOM 2794 C CA . PRO A 1 358 ? -0.946 3.77 7.711 1 95.25 358 PRO A CA 1
ATOM 2795 C C . PRO A 1 358 ? 0.105 4.754 8.219 1 95.25 358 PRO A C 1
ATOM 2797 O O . PRO A 1 358 ? -0.009 5.262 9.336 1 95.25 358 PRO A O 1
ATOM 2800 N N . ILE A 1 359 ? 1.145 4.996 7.406 1 95.94 359 ILE A N 1
ATOM 2801 C CA . ILE A 1 359 ? 2.047 6.117 7.66 1 95.94 359 ILE A CA 1
ATOM 2802 C C . ILE A 1 359 ? 1.464 7.395 7.062 1 95.94 359 ILE A C 1
ATOM 2804 O O . ILE A 1 359 ? 1.603 8.477 7.641 1 95.94 359 ILE A O 1
ATOM 2808 N N . GLY A 1 360 ? 0.838 7.285 5.996 1 94.5 360 GLY A N 1
ATOM 2809 C CA . GLY A 1 360 ? 0.032 8.328 5.371 1 94.5 360 GLY A CA 1
ATOM 2810 C C . GLY A 1 360 ? -1.318 7.824 4.895 1 94.5 360 GLY A C 1
ATOM 2811 O O . GLY A 1 360 ? -1.469 6.648 4.562 1 94.5 360 GLY A O 1
ATOM 2812 N N . TYR A 1 361 ? -2.322 8.602 4.867 1 94.19 361 TYR A N 1
ATOM 2813 C CA . TYR A 1 361 ? -3.68 8.242 4.473 1 94.19 361 TYR A CA 1
ATOM 2814 C C . TYR A 1 361 ? -4.367 9.406 3.77 1 94.19 361 TYR A C 1
ATOM 2816 O O . TYR A 1 361 ? -4.664 10.43 4.395 1 94.19 361 TYR A O 1
ATOM 2824 N N . ARG A 1 362 ? -4.648 9.305 2.52 1 92.62 362 ARG A N 1
ATOM 2825 C CA . ARG A 1 362 ? -5.203 10.375 1.691 1 92.62 362 ARG A CA 1
ATOM 2826 C C . ARG A 1 362 ? -6.605 10.016 1.203 1 92.62 362 ARG A C 1
ATOM 2828 O O . ARG A 1 362 ? -7.094 8.914 1.462 1 92.62 362 ARG A O 1
ATOM 2835 N N . MET A 1 363 ? -7.199 10.922 0.55 1 91.56 363 MET A N 1
ATOM 2836 C CA . MET A 1 363 ? -8.5 10.672 -0.074 1 91.56 363 MET A CA 1
ATOM 2837 C C . MET A 1 363 ? -8.336 9.875 -1.362 1 91.56 363 MET A C 1
ATOM 2839 O O . MET A 1 363 ? -8.602 10.383 -2.451 1 91.56 363 MET A O 1
ATOM 2843 N N . ALA A 1 364 ? -7.871 8.703 -1.199 1 89.19 364 ALA A N 1
ATOM 2844 C CA . ALA A 1 364 ? -7.633 7.781 -2.305 1 89.19 364 ALA A CA 1
ATOM 2845 C C . ALA A 1 364 ? -7.777 6.332 -1.849 1 89.19 364 ALA A C 1
ATOM 2847 O O . ALA A 1 364 ? -7.559 6.02 -0.675 1 89.19 364 ALA A O 1
ATOM 2848 N N . ARG A 1 365 ? -8.156 5.41 -2.686 1 85.12 365 ARG A N 1
ATOM 2849 C CA . ARG A 1 365 ? -8.289 3.992 -2.363 1 85.12 365 ARG A CA 1
ATOM 2850 C C . ARG A 1 365 ? -6.934 3.291 -2.398 1 85.12 365 ARG A C 1
ATOM 2852 O O . ARG A 1 365 ? -6.73 2.289 -1.709 1 85.12 365 ARG A O 1
ATOM 2859 N N . GLY A 1 366 ? -6.016 3.746 -2.902 1 74.12 366 GLY A N 1
ATOM 2860 C CA . GLY A 1 366 ? -4.809 3.066 -3.336 1 74.12 366 GLY A CA 1
ATOM 2861 C C . GLY A 1 366 ? -3.936 2.607 -2.182 1 74.12 366 GLY A C 1
ATOM 2862 O O . GLY A 1 366 ? -4.262 2.85 -1.017 1 74.12 366 GLY A O 1
ATOM 2863 N N . ALA A 1 367 ? -2.896 1.947 -2.574 1 67.75 367 ALA A N 1
ATOM 2864 C CA . ALA A 1 367 ? -2.012 1.16 -1.721 1 67.75 367 ALA A CA 1
ATOM 2865 C C . ALA A 1 367 ? -0.865 2.014 -1.186 1 67.75 367 ALA A C 1
ATOM 2867 O O . ALA A 1 367 ? -0.224 1.651 -0.196 1 67.75 367 ALA A O 1
ATOM 2868 N N . ASP A 1 368 ? -0.766 3.191 -1.769 1 79.75 368 ASP A N 1
ATOM 2869 C CA . ASP A 1 368 ? 0.365 3.971 -1.272 1 79.75 368 ASP A CA 1
ATOM 2870 C C . ASP A 1 368 ? 0.054 4.586 0.09 1 79.75 368 ASP A C 1
ATOM 2872 O O . ASP A 1 368 ? -0.663 5.582 0.178 1 79.75 368 ASP A O 1
ATOM 2876 N N . ARG A 1 369 ? 0.607 3.971 1.082 1 89.88 369 ARG A N 1
ATOM 2877 C CA . ARG A 1 369 ? 0.4 4.41 2.459 1 89.88 369 ARG A CA 1
ATOM 2878 C C . ARG A 1 369 ? 1.694 4.941 3.064 1 89.88 369 ARG A C 1
ATOM 2880 O O . ARG A 1 369 ? 1.806 5.074 4.285 1 89.88 369 ARG A O 1
ATOM 2887 N N . PHE A 1 370 ? 2.705 5.188 2.154 1 91 370 PHE A N 1
ATOM 2888 C CA . PHE A 1 370 ? 3.955 5.863 2.486 1 91 370 PHE A CA 1
ATOM 2889 C C . PHE A 1 370 ? 4.812 4.996 3.402 1 91 370 PHE A C 1
ATOM 2891 O O . PHE A 1 370 ? 5.484 5.508 4.301 1 91 370 PHE A O 1
ATOM 2898 N N . PHE A 1 371 ? 4.797 3.691 3.178 1 90.69 371 PHE A N 1
ATOM 2899 C CA . PHE A 1 371 ? 5.48 2.754 4.062 1 90.69 371 PHE A CA 1
ATOM 2900 C C . PHE A 1 371 ? 6.988 2.826 3.867 1 90.69 371 PHE A C 1
ATOM 2902 O O . PHE A 1 371 ? 7.75 2.305 4.684 1 90.69 371 PHE A O 1
ATOM 2909 N N . ARG A 1 372 ? 7.5 3.498 2.848 1 88.81 372 ARG A N 1
ATOM 2910 C CA . ARG A 1 372 ? 8.938 3.668 2.646 1 88.81 372 ARG A CA 1
ATOM 2911 C C . ARG A 1 372 ? 9.516 4.652 3.656 1 88.81 372 ARG A C 1
ATOM 2913 O O . ARG A 1 372 ? 10.727 4.656 3.906 1 88.81 372 ARG A O 1
ATOM 2920 N N . GLN A 1 373 ? 8.625 5.457 4.254 1 93.06 373 GLN A N 1
ATOM 2921 C CA . GLN A 1 373 ? 9.086 6.535 5.117 1 93.06 373 GLN A CA 1
ATOM 2922 C C . GLN A 1 373 ? 9.359 6.031 6.531 1 93.06 373 GLN A C 1
ATOM 2924 O O . GLN A 1 373 ? 10.281 6.508 7.199 1 93.06 373 GLN A O 1
ATOM 2929 N N . ALA A 1 374 ? 8.539 5.191 6.957 1 96.25 374 ALA A N 1
ATOM 2930 C CA . ALA A 1 374 ? 8.617 4.777 8.359 1 96.25 374 ALA A CA 1
ATOM 2931 C C . ALA A 1 374 ? 7.758 3.545 8.609 1 96.25 374 ALA A C 1
ATOM 2933 O O . ALA A 1 374 ? 7.09 3.047 7.699 1 96.25 374 ALA A O 1
ATOM 2934 N N . SER A 1 375 ? 7.891 2.984 9.852 1 96.5 375 SER A N 1
ATOM 2935 C CA . SER A 1 375 ? 7.07 1.865 10.305 1 96.5 375 SER A CA 1
ATOM 2936 C C . SER A 1 375 ? 6.461 2.148 11.672 1 96.5 375 SER A C 1
ATOM 2938 O O . SER A 1 375 ? 7.121 2.705 12.555 1 96.5 375 SER A O 1
ATOM 2940 N N . ALA A 1 376 ? 5.211 1.857 11.852 1 97.81 376 ALA A N 1
ATOM 2941 C CA . ALA A 1 376 ? 4.543 1.675 13.133 1 97.81 376 ALA A CA 1
ATOM 2942 C C . ALA A 1 376 ? 4.621 2.943 13.984 1 97.81 376 ALA A C 1
ATOM 2944 O O . ALA A 1 376 ? 4.914 2.881 15.18 1 97.81 376 ALA A O 1
ATOM 2945 N N . LEU A 1 377 ? 4.332 4.07 13.43 1 98.25 377 LEU A N 1
ATOM 2946 C CA . LEU A 1 377 ? 4.449 5.32 14.172 1 98.25 377 LEU A CA 1
ATOM 2947 C C . LEU A 1 377 ? 3.17 5.609 14.953 1 98.25 377 LEU A C 1
ATOM 2949 O O . LEU A 1 377 ? 3.197 6.34 15.945 1 98.25 377 LEU A O 1
ATOM 2953 N N . ALA A 1 378 ? 2.035 5.043 14.539 1 98.38 378 ALA A N 1
ATOM 2954 C CA . ALA A 1 378 ? 0.785 5.219 15.273 1 98.38 378 ALA A CA 1
ATOM 2955 C C . ALA A 1 378 ? 0.908 4.699 16.703 1 98.38 378 ALA A C 1
ATOM 2957 O O . ALA A 1 378 ? 0.234 5.191 17.609 1 98.38 378 ALA A O 1
ATOM 2958 N N . HIS A 1 379 ? 1.802 3.742 16.953 1 98.69 379 HIS A N 1
ATOM 2959 C CA . HIS A 1 379 ? 2.018 3.088 18.234 1 98.69 379 HIS A CA 1
ATOM 2960 C C . HIS A 1 379 ? 2.441 4.094 19.297 1 98.69 379 HIS A C 1
ATOM 2962 O O . HIS A 1 379 ? 2.061 3.967 20.469 1 98.69 379 HIS A O 1
ATOM 2968 N N . THR A 1 380 ? 3.211 5.109 18.906 1 98.44 380 THR A N 1
ATOM 2969 C CA . THR A 1 380 ? 3.656 6.117 19.859 1 98.44 380 THR A CA 1
ATOM 2970 C C . THR A 1 380 ? 2.479 6.953 20.344 1 98.44 380 THR A C 1
ATOM 2972 O O . THR A 1 380 ? 2.336 7.184 21.547 1 98.44 380 THR A O 1
ATOM 2975 N N . ALA A 1 381 ? 1.64 7.352 19.406 1 98.06 381 ALA A N 1
ATOM 2976 C CA . ALA A 1 381 ? 0.481 8.164 19.766 1 98.06 381 ALA A CA 1
ATOM 2977 C C . ALA A 1 381 ? -0.492 7.383 20.641 1 98.06 381 ALA A C 1
ATOM 2979 O O . ALA A 1 381 ? -1.074 7.93 21.578 1 98.06 381 ALA A O 1
ATOM 2980 N N . LEU A 1 382 ? -0.642 6.129 20.344 1 98.44 382 LEU A N 1
ATOM 2981 C CA . LEU A 1 382 ? -1.539 5.277 21.109 1 98.44 382 LEU A CA 1
ATOM 2982 C C . LEU A 1 382 ? -1.004 5.062 22.531 1 98.44 382 LEU A C 1
ATOM 2984 O O . LEU A 1 382 ? -1.758 5.141 23.5 1 98.44 382 LEU A O 1
ATOM 2988 N N . ALA A 1 383 ? 0.25 4.836 22.641 1 98.12 383 ALA A N 1
ATOM 2989 C CA . ALA A 1 383 ? 0.854 4.648 23.953 1 98.12 383 ALA A CA 1
ATOM 2990 C C . ALA A 1 383 ? 0.705 5.898 24.812 1 98.12 383 ALA A C 1
ATOM 2992 O O . ALA A 1 383 ? 0.375 5.812 26 1 98.12 383 ALA A O 1
ATOM 2993 N N . ASP A 1 384 ? 0.943 7.016 24.25 1 97.62 384 ASP A N 1
ATOM 2994 C CA . ASP A 1 384 ? 0.814 8.273 24.984 1 97.62 384 ASP A CA 1
ATOM 2995 C C . ASP A 1 384 ? -0.629 8.508 25.422 1 97.62 384 ASP A C 1
ATOM 2997 O O . ASP A 1 384 ? -0.877 8.969 26.531 1 97.62 384 ASP A O 1
ATOM 3001 N N . ALA A 1 385 ? -1.538 8.234 24.516 1 97.44 385 ALA A N 1
ATOM 3002 C CA . ALA A 1 385 ? -2.949 8.414 24.844 1 97.44 385 ALA A CA 1
ATOM 3003 C C . ALA A 1 385 ? -3.357 7.504 26 1 97.44 385 ALA A C 1
ATOM 3005 O O . ALA A 1 385 ? -4.105 7.918 26.891 1 97.44 385 ALA A O 1
ATOM 3006 N N . HIS A 1 386 ? -2.896 6.305 25.969 1 97.44 386 HIS A N 1
ATOM 3007 C CA . HIS A 1 386 ? -3.217 5.367 27.047 1 97.44 386 HIS A CA 1
ATOM 3008 C C . HIS A 1 386 ? -2.639 5.84 28.375 1 97.44 386 HIS A C 1
ATOM 3010 O O . HIS A 1 386 ? -3.305 5.754 29.422 1 97.44 386 HIS A O 1
ATOM 3016 N N . ALA A 1 387 ? -1.435 6.293 28.344 1 95.56 387 ALA A N 1
ATOM 3017 C CA . ALA A 1 387 ? -0.741 6.734 29.547 1 95.56 387 ALA A CA 1
ATOM 3018 C C . ALA A 1 387 ? -1.472 7.906 30.203 1 95.56 387 ALA A C 1
ATOM 3020 O O . ALA A 1 387 ? -1.419 8.07 31.422 1 95.56 387 ALA A O 1
ATOM 3021 N N . LEU A 1 388 ? -2.141 8.695 29.453 1 93.88 388 LEU A N 1
ATOM 3022 C CA . LEU A 1 388 ? -2.859 9.852 29.969 1 93.88 388 LEU A CA 1
ATOM 3023 C C . LEU A 1 388 ? -4.289 9.484 30.344 1 93.88 388 LEU A C 1
ATOM 3025 O O . LEU A 1 388 ? -5.082 10.352 30.719 1 93.88 388 LEU A O 1
ATOM 3029 N N . ASP A 1 389 ? -4.617 8.172 30.234 1 85.06 389 ASP A N 1
ATOM 3030 C CA . ASP A 1 389 ? -5.906 7.602 30.609 1 85.06 389 ASP A CA 1
ATOM 3031 C C . ASP A 1 389 ? -7.047 8.273 29.859 1 85.06 389 ASP A C 1
ATOM 3033 O O . ASP A 1 389 ? -8.047 8.68 30.453 1 85.06 389 ASP A O 1
ATOM 3037 N N . ARG A 1 390 ? -6.789 8.492 28.688 1 77.38 390 ARG A N 1
ATOM 3038 C CA . ARG A 1 390 ? -7.836 9.109 27.891 1 77.38 390 ARG A CA 1
ATOM 3039 C C . ARG A 1 390 ? -8.977 8.125 27.625 1 77.38 390 ARG A C 1
ATOM 3041 O O . ARG A 1 390 ? -8.734 6.945 27.359 1 77.38 390 ARG A O 1
ATOM 3048 N N . SER A 1 391 ? -10.18 8.602 27.859 1 77.62 391 SER A N 1
ATOM 3049 C CA . SER A 1 391 ? -11.367 7.793 27.594 1 77.62 391 SER A CA 1
ATOM 3050 C C . SER A 1 391 ? -11.734 7.809 26.109 1 77.62 391 SER A C 1
ATOM 3052 O O . SER A 1 391 ? -11.188 8.602 25.344 1 77.62 391 SER A O 1
ATOM 3054 N N . GLY A 1 392 ? -12.375 6.828 25.656 1 86.81 392 GLY A N 1
ATOM 3055 C CA . GLY A 1 392 ? -12.961 6.879 24.328 1 86.81 392 GLY A CA 1
ATOM 3056 C C . GLY A 1 392 ? -12.43 5.812 23.406 1 86.81 392 GLY A C 1
ATOM 3057 O O . GLY A 1 392 ? -12.992 5.582 22.328 1 86.81 392 GLY A O 1
ATOM 3058 N N . ILE A 1 393 ? -11.297 5.242 23.828 1 93.5 393 ILE A N 1
ATOM 3059 C CA . ILE A 1 393 ? -10.758 4.188 22.984 1 93.5 393 ILE A CA 1
ATOM 3060 C C . ILE A 1 393 ? -10.93 2.836 23.672 1 93.5 393 ILE A C 1
ATOM 3062 O O . ILE A 1 393 ? -10.68 2.703 24.859 1 93.5 393 ILE A O 1
ATOM 3066 N N . ASP A 1 394 ? -11.438 1.901 22.969 1 93.62 394 ASP A N 1
ATOM 3067 C CA . ASP A 1 394 ? -11.383 0.518 23.422 1 93.62 394 ASP A CA 1
ATOM 3068 C C . ASP A 1 394 ? -9.969 -0.037 23.328 1 93.62 394 ASP A C 1
ATOM 3070 O O . ASP A 1 394 ? -9.523 -0.438 22.25 1 93.62 394 ASP A O 1
ATOM 3074 N N . TRP A 1 395 ? -9.375 -0.158 24.469 1 95.69 395 TRP A N 1
ATOM 3075 C CA . TRP A 1 395 ? -7.938 -0.432 24.484 1 95.69 395 TRP A CA 1
ATOM 3076 C C . TRP A 1 395 ? -7.66 -1.89 24.125 1 95.69 395 TRP A C 1
ATOM 3078 O O . TRP A 1 395 ? -6.59 -2.215 23.609 1 95.69 395 TRP A O 1
ATOM 3088 N N . GLY A 1 396 ? -8.602 -2.822 24.469 1 94.19 396 GLY A N 1
ATOM 3089 C CA . GLY A 1 396 ? -8.445 -4.176 23.969 1 94.19 396 GLY A CA 1
ATOM 3090 C C . GLY A 1 396 ? -8.414 -4.25 22.453 1 94.19 396 GLY A C 1
ATOM 3091 O O . GLY A 1 396 ? -7.594 -4.961 21.875 1 94.19 396 GLY A O 1
ATOM 3092 N N . TRP A 1 397 ? -9.359 -3.494 21.859 1 94.12 397 TRP A N 1
ATOM 3093 C CA . TRP A 1 397 ? -9.438 -3.367 20.406 1 94.12 397 TRP A CA 1
ATOM 3094 C C . TRP A 1 397 ? -8.148 -2.762 19.859 1 94.12 397 TRP A C 1
ATOM 3096 O O . TRP A 1 397 ? -7.578 -3.283 18.891 1 94.12 397 TRP A O 1
ATOM 3106 N N . ALA A 1 398 ? -7.598 -1.757 20.438 1 96.75 398 ALA A N 1
ATOM 3107 C CA . ALA A 1 398 ? -6.379 -1.08 20 1 96.75 398 ALA A CA 1
ATOM 3108 C C . ALA A 1 398 ? -5.168 -2.006 20.109 1 96.75 398 ALA A C 1
ATOM 3110 O O . ALA A 1 398 ? -4.363 -2.092 19.172 1 96.75 398 ALA A O 1
ATOM 3111 N N . LEU A 1 399 ? -5.066 -2.734 21.203 1 96.88 399 LEU A N 1
ATOM 3112 C CA . LEU A 1 399 ? -3.898 -3.57 21.469 1 96.88 399 LEU A CA 1
ATOM 3113 C C . LEU A 1 399 ? -3.775 -4.668 20.422 1 96.88 399 LEU A C 1
ATOM 3115 O O . LEU A 1 399 ? -2.676 -4.953 19.938 1 96.88 399 LEU A O 1
ATOM 3119 N N . VAL A 1 400 ? -4.891 -5.242 20.047 1 93.56 400 VAL A N 1
ATOM 3120 C CA . VAL A 1 400 ? -4.883 -6.301 19.047 1 93.56 400 VAL A CA 1
ATOM 3121 C C . VAL A 1 400 ? -4.258 -5.785 17.75 1 93.56 400 VAL A C 1
ATOM 3123 O O . VAL A 1 400 ? -3.396 -6.445 17.172 1 93.56 400 VAL A O 1
ATOM 3126 N N . HIS A 1 401 ? -4.605 -4.648 17.328 1 94.62 401 HIS A N 1
ATOM 3127 C CA . HIS A 1 401 ? -4.121 -4.098 16.062 1 94.62 401 HIS A CA 1
ATOM 3128 C C . HIS A 1 401 ? -2.689 -3.59 16.203 1 94.62 401 HIS A C 1
ATOM 3130 O O . HIS A 1 401 ? -1.908 -3.662 15.25 1 94.62 401 HIS A O 1
ATOM 3136 N N . MET A 1 402 ? -2.328 -3.045 17.391 1 97.5 402 MET A N 1
ATOM 3137 C CA . MET A 1 402 ? -0.94 -2.664 17.641 1 97.5 402 MET A CA 1
ATOM 3138 C C . MET A 1 402 ? -0.011 -3.863 17.484 1 97.5 402 MET A C 1
ATOM 3140 O O . MET A 1 402 ? 1.029 -3.766 16.828 1 97.5 402 MET A O 1
ATOM 3144 N N . VAL A 1 403 ? -0.439 -4.938 18.031 1 95.69 403 VAL A N 1
ATOM 3145 C CA . VAL A 1 403 ? 0.382 -6.145 18.016 1 95.69 403 VAL A CA 1
ATOM 3146 C C . VAL A 1 403 ? 0.454 -6.695 16.594 1 95.69 403 VAL A C 1
ATOM 3148 O O . VAL A 1 403 ? 1.538 -7.016 16.094 1 95.69 403 VAL A O 1
ATOM 3151 N N . ASP A 1 404 ? -0.673 -6.789 15.93 1 91.38 404 ASP A N 1
ATOM 3152 C CA . ASP A 1 404 ? -0.724 -7.355 14.586 1 91.38 404 ASP A CA 1
ATOM 3153 C C . ASP A 1 404 ? 0.135 -6.547 13.617 1 91.38 404 ASP A C 1
ATOM 3155 O O . ASP A 1 404 ? 0.822 -7.117 12.766 1 91.38 404 ASP A O 1
ATOM 3159 N N . ASP A 1 405 ? 0.104 -5.289 13.672 1 94 405 ASP A N 1
ATOM 3160 C CA . ASP A 1 405 ? 0.826 -4.398 12.773 1 94 405 ASP A CA 1
ATOM 3161 C C . ASP A 1 405 ? 2.332 -4.637 12.852 1 94 405 ASP A C 1
ATOM 3163 O O . ASP A 1 405 ? 3.043 -4.496 11.852 1 94 405 ASP A O 1
ATOM 3167 N N . LEU A 1 406 ? 2.848 -4.988 14.023 1 95.94 406 LEU A N 1
ATOM 3168 C CA . LEU A 1 406 ? 4.277 -5.148 14.258 1 95.94 406 LEU A CA 1
ATOM 3169 C C . LEU A 1 406 ? 4.816 -6.375 13.523 1 95.94 406 LEU A C 1
ATOM 3171 O O . LEU A 1 406 ? 6.031 -6.539 13.391 1 95.94 406 LEU A O 1
ATOM 3175 N N . ARG A 1 407 ? 3.982 -7.125 12.984 1 89.38 407 ARG A N 1
ATOM 3176 C CA . ARG A 1 407 ? 4.398 -8.352 12.305 1 89.38 407 ARG A CA 1
ATOM 3177 C C . ARG A 1 407 ? 4.086 -8.273 10.812 1 89.38 407 ARG A C 1
ATOM 3179 O O . ARG A 1 407 ? 4.008 -9.305 10.141 1 89.38 407 ARG A O 1
ATOM 3186 N N . ARG A 1 408 ? 3.902 -7.172 10.367 1 88.44 408 ARG A N 1
ATOM 3187 C CA . ARG A 1 408 ? 3.547 -6.977 8.969 1 88.44 408 ARG A CA 1
ATOM 3188 C C . ARG A 1 408 ? 4.586 -6.121 8.25 1 88.44 408 ARG A C 1
ATOM 3190 O O . ARG A 1 408 ? 5.258 -5.297 8.875 1 88.44 408 ARG A O 1
ATOM 3197 N N . MET A 1 409 ? 4.703 -6.359 6.891 1 89.44 409 MET A N 1
ATOM 3198 C CA . MET A 1 409 ? 5.652 -5.625 6.055 1 89.44 409 MET A CA 1
ATOM 3199 C C . MET A 1 409 ? 7.07 -5.75 6.598 1 89.44 409 MET A C 1
ATOM 3201 O O . MET A 1 409 ? 7.559 -6.859 6.82 1 89.44 409 MET A O 1
ATOM 3205 N N . TYR A 1 410 ? 7.73 -4.617 7.004 1 92.31 410 TYR A N 1
ATOM 3206 C CA . TYR A 1 410 ? 9.086 -4.668 7.535 1 92.31 410 TYR A CA 1
ATOM 3207 C C . TYR A 1 410 ? 9.117 -5.344 8.906 1 92.31 410 TYR A C 1
ATOM 3209 O O . TYR A 1 410 ? 10.156 -5.848 9.336 1 92.31 410 TYR A O 1
ATOM 3217 N N . GLY A 1 411 ? 7.945 -5.355 9.5 1 92.81 411 GLY A N 1
ATOM 3218 C CA . GLY A 1 411 ? 7.844 -5.996 10.805 1 92.81 411 GLY A CA 1
ATOM 3219 C C . GLY A 1 411 ? 8.102 -7.492 10.75 1 92.81 411 GLY A C 1
ATOM 3220 O O . GLY A 1 411 ? 8.609 -8.07 11.711 1 92.81 411 GLY A O 1
ATOM 3221 N N . GLU A 1 412 ? 7.789 -8.109 9.648 1 87.19 412 GLU A N 1
ATOM 3222 C CA . GLU A 1 412 ? 8.055 -9.531 9.477 1 87.19 412 GLU A CA 1
ATOM 3223 C C . GLU A 1 412 ? 9.547 -9.828 9.539 1 87.19 412 GLU A C 1
ATOM 3225 O O . GLU A 1 412 ? 9.977 -10.75 10.242 1 87.19 412 GLU A O 1
ATOM 3230 N N . ASP A 1 413 ? 10.281 -9.055 8.82 1 88.31 413 ASP A N 1
ATOM 3231 C CA . ASP A 1 413 ? 11.734 -9.219 8.797 1 88.31 413 ASP A CA 1
ATOM 3232 C C . ASP A 1 413 ? 12.344 -8.906 10.156 1 88.31 413 ASP A C 1
ATOM 3234 O O . ASP A 1 413 ? 13.289 -9.57 10.594 1 88.31 413 ASP A O 1
ATOM 3238 N N . PHE A 1 414 ? 11.812 -7.914 10.766 1 95.12 414 PHE A N 1
ATOM 3239 C CA . PHE A 1 414 ? 12.32 -7.543 12.086 1 95.12 414 PHE A CA 1
ATOM 3240 C C . PHE A 1 414 ? 12.07 -8.656 13.094 1 95.12 414 PHE A C 1
ATOM 3242 O O . PHE A 1 414 ? 12.922 -8.945 13.93 1 95.12 414 PHE A O 1
ATOM 3249 N N . PHE A 1 415 ? 10.93 -9.188 13 1 88.62 415 PHE A N 1
ATOM 3250 C CA . PHE A 1 415 ? 10.57 -10.266 13.906 1 88.62 415 PHE A CA 1
ATOM 3251 C C . PHE A 1 415 ? 11.5 -11.461 13.727 1 88.62 415 PHE A C 1
ATOM 3253 O O . PHE A 1 415 ? 11.906 -12.094 14.703 1 88.62 415 PHE A O 1
ATOM 3260 N N . GLU A 1 416 ? 11.875 -11.703 12.523 1 82.75 416 GLU A N 1
ATOM 3261 C CA . GLU A 1 416 ? 12.68 -12.875 12.203 1 82.75 416 GLU A CA 1
ATOM 3262 C C . GLU A 1 416 ? 14.164 -12.609 12.445 1 82.75 416 GLU A C 1
ATOM 3264 O O . GLU A 1 416 ? 14.891 -13.492 12.898 1 82.75 416 GLU A O 1
ATOM 3269 N N . HIS A 1 417 ? 14.602 -11.352 12.172 1 88.25 417 HIS A N 1
ATOM 3270 C CA . HIS A 1 417 ? 16.047 -11.141 12.109 1 88.25 417 HIS A CA 1
ATOM 3271 C C . HIS A 1 417 ? 16.484 -10.109 13.141 1 88.25 417 HIS A C 1
ATOM 3273 O O . HIS A 1 417 ? 17.688 -9.969 13.406 1 88.25 417 HIS A O 1
ATOM 3279 N N . GLY A 1 418 ? 15.602 -9.375 13.656 1 93.88 418 GLY A N 1
ATOM 3280 C CA . GLY A 1 418 ? 15.93 -8.352 14.641 1 93.88 418 GLY A CA 1
ATOM 3281 C C . GLY A 1 418 ? 16.516 -7.102 14.023 1 93.88 418 GLY A C 1
ATOM 3282 O O . GLY A 1 418 ? 16.891 -6.168 14.734 1 93.88 418 GLY A O 1
ATOM 3283 N N . LEU A 1 419 ? 16.688 -7.16 12.703 1 94.19 419 LEU A N 1
ATOM 3284 C CA . LEU A 1 419 ? 17.266 -6.062 11.938 1 94.19 419 LEU A CA 1
ATOM 3285 C C . LEU A 1 419 ? 16.656 -5.992 10.539 1 94.19 419 LEU A C 1
ATOM 3287 O O . LEU A 1 419 ? 16.469 -7.023 9.891 1 94.19 419 LEU A O 1
ATOM 3291 N N . VAL A 1 420 ? 16.312 -4.781 10.211 1 94.25 420 VAL A N 1
ATOM 3292 C CA . VAL A 1 420 ? 15.781 -4.609 8.859 1 94.25 420 VAL A CA 1
ATOM 3293 C C . VAL A 1 420 ? 16.328 -3.324 8.25 1 94.25 420 VAL A C 1
ATOM 3295 O O . VAL A 1 420 ? 16.562 -2.342 8.961 1 94.25 420 VAL A O 1
ATOM 3298 N N . HIS A 1 421 ? 16.672 -3.242 6.949 1 93.12 421 HIS A N 1
ATOM 3299 C CA . HIS A 1 421 ? 16.984 -2.051 6.172 1 93.12 421 HIS A CA 1
ATOM 3300 C C . HIS A 1 421 ? 15.797 -1.607 5.328 1 93.12 421 HIS A C 1
ATOM 3302 O O . HIS A 1 421 ? 15.055 -2.443 4.812 1 93.12 421 HIS A O 1
ATOM 3308 N N . PRO A 1 422 ? 15.594 -0.287 5.102 1 93.5 422 PRO A N 1
ATOM 3309 C CA . PRO A 1 422 ? 16.375 0.813 5.668 1 93.5 422 PRO A CA 1
ATOM 3310 C C . PRO A 1 422 ? 16.453 0.751 7.191 1 93.5 422 PRO A C 1
ATOM 3312 O O . PRO A 1 422 ? 15.461 0.466 7.859 1 93.5 422 PRO A O 1
ATOM 3315 N N . ILE A 1 423 ? 17.609 1.153 7.727 1 96.88 423 ILE A N 1
ATOM 3316 C CA . ILE A 1 423 ? 17.984 0.844 9.102 1 96.88 423 ILE A CA 1
ATOM 3317 C C . ILE A 1 423 ? 17.078 1.605 10.062 1 96.88 423 ILE A C 1
ATOM 3319 O O . ILE A 1 423 ? 16.891 1.195 11.211 1 96.88 423 ILE A O 1
ATOM 3323 N N . THR A 1 424 ? 16.484 2.686 9.609 1 97.19 424 THR A N 1
ATOM 3324 C CA . THR A 1 424 ? 15.633 3.504 10.461 1 97.19 424 THR A CA 1
ATOM 3325 C C . THR A 1 424 ? 14.352 2.76 10.82 1 97.19 424 THR A C 1
ATOM 3327 O O . THR A 1 424 ? 13.734 3.037 11.852 1 97.19 424 THR A O 1
ATOM 3330 N N . HIS A 1 425 ? 13.945 1.78 10.008 1 97.69 425 HIS A N 1
ATOM 3331 C CA . HIS A 1 425 ? 12.773 0.96 10.312 1 97.69 425 HIS A CA 1
ATOM 3332 C C . HIS A 1 425 ? 13.031 0.074 11.531 1 97.69 425 HIS A C 1
ATOM 3334 O O . HIS A 1 425 ? 12.102 -0.236 12.281 1 97.69 425 HIS A O 1
ATOM 3340 N N . THR A 1 426 ? 14.266 -0.317 11.734 1 98.19 426 THR A N 1
ATOM 3341 C CA . THR A 1 426 ? 14.625 -1.05 12.945 1 98.19 426 THR A CA 1
ATOM 3342 C C . THR A 1 426 ? 14.359 -0.207 14.188 1 98.19 426 THR A C 1
ATOM 3344 O O . THR A 1 426 ? 13.812 -0.705 15.18 1 98.19 426 THR A O 1
ATOM 3347 N N . LEU A 1 427 ? 14.703 1.045 14.094 1 98.25 427 LEU A N 1
ATOM 3348 C CA . LEU A 1 427 ? 14.461 1.944 15.211 1 98.25 427 LEU A CA 1
ATOM 3349 C C . LEU A 1 427 ? 12.961 2.117 15.453 1 98.25 427 LEU A C 1
ATOM 3351 O O . LEU A 1 427 ? 12.508 2.068 16.594 1 98.25 427 LEU A O 1
ATOM 3355 N N . ASP A 1 428 ? 12.227 2.316 14.391 1 98.44 428 ASP A N 1
ATOM 3356 C CA . ASP A 1 428 ? 10.781 2.49 14.508 1 98.44 428 ASP A CA 1
ATOM 3357 C C . ASP A 1 428 ? 10.125 1.27 15.148 1 98.44 428 ASP A C 1
ATOM 3359 O O . ASP A 1 428 ? 9.312 1.405 16.062 1 98.44 428 ASP A O 1
ATOM 3363 N N . LEU A 1 429 ? 10.492 0.117 14.633 1 98.56 429 LEU A N 1
ATOM 3364 C CA . LEU A 1 429 ? 9.852 -1.121 15.062 1 98.56 429 LEU A CA 1
ATOM 3365 C C . LEU A 1 429 ? 10.219 -1.459 16.5 1 98.56 429 LEU A C 1
ATOM 3367 O O . LEU A 1 429 ? 9.359 -1.846 17.297 1 98.56 429 LEU A O 1
ATOM 3371 N N . ALA A 1 430 ? 11.469 -1.295 16.844 1 98.5 430 ALA A N 1
ATOM 3372 C CA . ALA A 1 430 ? 11.867 -1.521 18.219 1 98.5 430 ALA A CA 1
ATOM 3373 C C . ALA A 1 430 ? 11.125 -0.585 19.172 1 98.5 430 ALA A C 1
ATOM 3375 O O . ALA A 1 430 ? 10.633 -1.015 20.219 1 98.5 430 ALA A O 1
ATOM 3376 N N . TYR A 1 431 ? 11.07 0.628 18.797 1 98.56 431 TYR A N 1
ATOM 3377 C CA . TYR A 1 431 ? 10.383 1.63 19.609 1 98.56 431 TYR A CA 1
ATOM 3378 C C . TYR A 1 431 ? 8.898 1.318 19.734 1 98.56 431 TYR A C 1
ATOM 3380 O O . TYR A 1 431 ? 8.312 1.457 20.797 1 98.56 431 TYR A O 1
ATOM 3388 N N . ALA A 1 432 ? 8.305 0.891 18.672 1 98.75 432 ALA A N 1
ATOM 3389 C CA . ALA A 1 432 ? 6.887 0.537 18.672 1 98.75 432 ALA A CA 1
ATOM 3390 C C . ALA A 1 432 ? 6.621 -0.671 19.562 1 98.75 432 ALA A C 1
ATOM 3392 O O . ALA A 1 432 ? 5.566 -0.763 20.203 1 98.75 432 ALA A O 1
ATOM 3393 N N . HIS A 1 433 ? 7.574 -1.604 19.547 1 98.62 433 HIS A N 1
ATOM 3394 C CA . HIS A 1 433 ? 7.461 -2.725 20.484 1 98.62 433 HIS A CA 1
ATOM 3395 C C . HIS A 1 433 ? 7.449 -2.244 21.922 1 98.62 433 HIS A C 1
ATOM 3397 O O . HIS A 1 433 ? 6.664 -2.736 22.734 1 98.62 433 HIS A O 1
ATOM 3403 N N . HIS A 1 434 ? 8.258 -1.294 22.219 1 98.44 434 HIS A N 1
ATOM 3404 C CA . HIS A 1 434 ? 8.266 -0.709 23.562 1 98.44 434 HIS A CA 1
ATOM 3405 C C . HIS A 1 434 ? 6.93 -0.055 23.875 1 98.44 434 HIS A C 1
ATOM 3407 O O . HIS A 1 434 ? 6.371 -0.277 24.953 1 98.44 434 HIS A O 1
ATOM 3413 N N . CYS A 1 435 ? 6.43 0.72 22.984 1 98.69 435 CYS A N 1
ATOM 3414 C CA . CYS A 1 435 ? 5.16 1.409 23.172 1 98.69 435 CYS A CA 1
ATOM 3415 C C . CYS A 1 435 ? 4.027 0.414 23.391 1 98.69 435 CYS A C 1
ATOM 3417 O O . CYS A 1 435 ? 3.189 0.61 24.281 1 98.69 435 CYS A O 1
ATOM 3419 N N . THR A 1 436 ? 4.016 -0.6 22.609 1 98.75 436 THR A N 1
ATOM 3420 C CA . THR A 1 436 ? 2.965 -1.608 22.703 1 98.75 436 THR A CA 1
ATOM 3421 C C . THR A 1 436 ? 3.08 -2.393 24 1 98.75 436 THR A C 1
ATOM 3423 O O . THR A 1 436 ? 2.068 -2.752 24.609 1 98.75 436 THR A O 1
ATOM 3426 N N . ALA A 1 437 ? 4.277 -2.67 24.438 1 98.31 437 ALA A N 1
ATOM 3427 C CA . ALA A 1 437 ? 4.516 -3.365 25.703 1 98.31 437 ALA A CA 1
ATOM 3428 C C . ALA A 1 437 ? 3.908 -2.602 26.875 1 98.31 437 ALA A C 1
ATOM 3430 O O . ALA A 1 437 ? 3.328 -3.201 27.781 1 98.31 437 ALA A O 1
ATOM 3431 N N . LYS A 1 438 ? 4.051 -1.357 26.859 1 97.38 438 LYS A N 1
ATOM 3432 C CA . LYS A 1 438 ? 3.484 -0.523 27.922 1 97.38 438 LYS A CA 1
ATOM 3433 C C . LYS A 1 438 ? 1.968 -0.677 27.984 1 97.38 438 LYS A C 1
ATOM 3435 O O . LYS A 1 438 ? 1.401 -0.812 29.078 1 97.38 438 LYS A O 1
ATOM 3440 N N . VAL A 1 439 ? 1.342 -0.68 26.828 1 97.94 439 VAL A N 1
ATOM 3441 C CA . VAL A 1 439 ? -0.111 -0.809 26.781 1 97.94 439 VAL A CA 1
ATOM 3442 C C . VAL A 1 439 ? -0.521 -2.211 27.219 1 97.94 439 VAL A C 1
ATOM 3444 O O . VAL A 1 439 ? -1.461 -2.373 28 1 97.94 439 VAL A O 1
ATOM 3447 N N . ALA A 1 440 ? 0.196 -3.182 26.703 1 98.31 440 ALA A N 1
ATOM 3448 C CA . ALA A 1 440 ? -0.093 -4.562 27.078 1 98.31 440 ALA A CA 1
ATOM 3449 C C . ALA A 1 440 ? 0.021 -4.754 28.594 1 98.31 440 ALA A C 1
ATOM 3451 O O . ALA A 1 440 ? -0.837 -5.391 29.219 1 98.31 440 ALA A O 1
ATOM 3452 N N . ARG A 1 441 ? 1.074 -4.219 29.219 1 97.56 441 ARG A N 1
ATOM 3453 C CA . ARG A 1 441 ? 1.278 -4.328 30.656 1 97.56 441 ARG A CA 1
ATOM 3454 C C . ARG A 1 441 ? 0.151 -3.646 31.438 1 97.56 441 ARG A C 1
ATOM 3456 O O . ARG A 1 441 ? -0.341 -4.18 32.438 1 97.56 441 ARG A O 1
ATOM 3463 N N . ALA A 1 442 ? -0.233 -2.535 30.984 1 96.5 442 ALA A N 1
ATOM 3464 C CA . ALA A 1 442 ? -1.31 -1.791 31.641 1 96.5 442 ALA A CA 1
ATOM 3465 C C . ALA A 1 442 ? -2.627 -2.559 31.562 1 96.5 442 ALA A C 1
ATOM 3467 O O . ALA A 1 442 ? -3.477 -2.426 32.438 1 96.5 442 ALA A O 1
ATOM 3468 N N . LEU A 1 443 ? -2.787 -3.322 30.531 1 96.06 443 LEU A N 1
ATOM 3469 C CA . LEU A 1 443 ? -4 -4.113 30.359 1 96.06 443 LEU A CA 1
ATOM 3470 C C . LEU A 1 443 ? -3.838 -5.496 30.984 1 96.06 443 LEU A C 1
ATOM 3472 O O . LEU A 1 443 ? -4.641 -6.398 30.734 1 96.06 443 LEU A O 1
ATOM 3476 N N . ASN A 1 444 ? -2.766 -5.746 31.672 1 96.69 444 ASN A N 1
ATOM 3477 C CA . ASN A 1 444 ? -2.471 -6.918 32.5 1 96.69 444 ASN A CA 1
ATOM 3478 C C . ASN A 1 444 ? -2.143 -8.133 31.625 1 96.69 444 ASN A C 1
ATOM 3480 O O . ASN A 1 444 ? -2.375 -9.273 32.031 1 96.69 444 ASN A O 1
ATOM 3484 N N . ASP A 1 445 ? -1.778 -7.895 30.422 1 96.38 445 ASP A N 1
ATOM 3485 C CA . ASP A 1 445 ? -1.196 -8.961 29.609 1 96.38 445 ASP A CA 1
ATOM 3486 C C . ASP A 1 445 ? 0.322 -9 29.766 1 96.38 445 ASP A C 1
ATOM 3488 O O . ASP A 1 445 ? 1.06 -8.641 28.844 1 96.38 445 ASP A O 1
ATOM 3492 N N . ARG A 1 446 ? 0.813 -9.586 30.766 1 96.62 446 ARG A N 1
ATOM 3493 C CA . ARG A 1 446 ? 2.209 -9.523 31.188 1 96.62 446 ARG A CA 1
ATOM 3494 C C . ARG A 1 446 ? 3.102 -10.352 30.266 1 96.62 446 ARG A C 1
ATOM 3496 O O . ARG A 1 446 ? 4.223 -9.945 29.953 1 96.62 446 ARG A O 1
ATOM 3503 N N . ARG A 1 447 ? 2.562 -11.445 29.828 1 95.88 447 ARG A N 1
ATOM 3504 C CA . ARG A 1 447 ? 3.357 -12.289 28.938 1 95.88 447 ARG A CA 1
ATOM 3505 C C . ARG A 1 447 ? 3.635 -11.586 27.625 1 95.88 447 ARG A C 1
ATOM 3507 O O . ARG A 1 447 ? 4.77 -11.578 27.141 1 95.88 447 ARG A O 1
ATOM 3514 N N . LEU A 1 448 ? 2.559 -11.062 27.078 1 95.94 448 LEU A N 1
ATOM 3515 C CA . LEU A 1 448 ? 2.725 -10.312 25.828 1 95.94 448 LEU A CA 1
ATOM 3516 C C . LEU A 1 448 ? 3.672 -9.133 26.031 1 95.94 448 LEU A C 1
ATOM 3518 O O . LEU A 1 448 ? 4.543 -8.883 25.203 1 95.94 448 LEU A O 1
ATOM 3522 N N . ALA A 1 449 ? 3.535 -8.438 27.078 1 97.75 449 ALA A N 1
ATOM 3523 C CA . ALA A 1 449 ? 4.379 -7.281 27.375 1 97.75 449 ALA A CA 1
ATOM 3524 C C . ALA A 1 449 ? 5.852 -7.676 27.438 1 97.75 449 ALA A C 1
ATOM 3526 O O . ALA A 1 449 ? 6.707 -6.988 26.859 1 97.75 449 ALA A O 1
ATOM 3527 N N . ASP A 1 450 ? 6.113 -8.812 28.109 1 96.69 450 ASP A N 1
ATOM 3528 C CA . ASP A 1 450 ? 7.496 -9.273 28.25 1 96.69 450 ASP A CA 1
ATOM 3529 C C . ASP A 1 450 ? 8.094 -9.617 26.891 1 96.69 450 ASP A C 1
ATOM 3531 O O . ASP A 1 450 ? 9.25 -9.289 26.609 1 96.69 450 ASP A O 1
ATOM 3535 N N . ASP A 1 451 ? 7.277 -10.266 26.094 1 95.56 451 ASP A N 1
ATOM 3536 C CA . ASP A 1 451 ? 7.734 -10.625 24.766 1 95.56 451 ASP A CA 1
ATOM 3537 C C . ASP A 1 451 ? 8.047 -9.383 23.938 1 95.56 451 ASP A C 1
ATOM 3539 O O . ASP A 1 451 ? 9.062 -9.328 23.25 1 95.56 451 ASP A O 1
ATOM 3543 N N . LEU A 1 452 ? 7.195 -8.445 23.984 1 97.69 452 LEU A N 1
ATOM 3544 C CA . LEU A 1 452 ? 7.352 -7.203 23.234 1 97.69 452 LEU A CA 1
ATOM 3545 C C . LEU A 1 452 ? 8.562 -6.422 23.734 1 97.69 452 LEU A C 1
ATOM 3547 O O . LEU A 1 452 ? 9.305 -5.84 22.938 1 97.69 452 LEU A O 1
ATOM 3551 N N . GLU A 1 453 ? 8.805 -6.379 25 1 97.31 453 GLU A N 1
ATOM 3552 C CA . GLU A 1 453 ? 9.945 -5.672 25.578 1 97.31 453 GLU A CA 1
ATOM 3553 C C . GLU A 1 453 ? 11.266 -6.293 25.125 1 97.31 453 GLU A C 1
ATOM 3555 O O . GLU A 1 453 ? 12.234 -5.582 24.875 1 97.31 453 GLU A O 1
ATOM 3560 N N . ARG A 1 454 ? 11.258 -7.602 25.078 1 96 454 ARG A N 1
ATOM 3561 C CA . ARG A 1 454 ? 12.453 -8.281 24.594 1 96 454 ARG A CA 1
ATOM 3562 C C . ARG A 1 454 ? 12.812 -7.816 23.188 1 96 454 ARG A C 1
ATOM 3564 O O . ARG A 1 454 ? 13.977 -7.574 22.891 1 96 454 ARG A O 1
ATOM 3571 N N . ARG A 1 455 ? 11.805 -7.672 22.406 1 96.81 455 ARG A N 1
ATOM 3572 C CA . ARG A 1 455 ? 12.039 -7.27 21.031 1 96.81 455 ARG A CA 1
ATOM 3573 C C . ARG A 1 455 ? 12.398 -5.789 20.938 1 96.81 455 ARG A C 1
ATOM 3575 O O . ARG A 1 455 ? 13.148 -5.375 20.047 1 96.81 455 ARG A O 1
ATOM 3582 N N . SER A 1 456 ? 11.883 -4.988 21.828 1 97.94 456 SER A N 1
ATOM 3583 C CA . SER A 1 456 ? 12.18 -3.561 21.844 1 97.94 456 SER A CA 1
ATOM 3584 C C . SER A 1 456 ? 13.664 -3.305 22.078 1 97.94 456 SER A C 1
ATOM 3586 O O . SER A 1 456 ? 14.188 -2.273 21.656 1 97.94 456 SER A O 1
ATOM 3588 N N . HIS A 1 457 ? 14.391 -4.219 22.625 1 97.06 457 HIS A N 1
ATOM 3589 C CA . HIS A 1 457 ? 15.812 -4.066 22.922 1 97.06 457 HIS A CA 1
ATOM 3590 C C . HIS A 1 457 ? 16.656 -4.199 21.656 1 97.06 457 HIS A C 1
ATOM 3592 O O . HIS A 1 457 ? 17.828 -3.818 21.641 1 97.06 457 HIS A O 1
ATOM 3598 N N . GLN A 1 458 ? 16.016 -4.59 20.625 1 97.5 458 GLN A N 1
ATOM 3599 C CA . GLN A 1 458 ? 16.781 -4.863 19.406 1 97.5 458 GLN A CA 1
ATOM 3600 C C . GLN A 1 458 ? 17.094 -3.574 18.656 1 97.5 458 GLN A C 1
ATOM 3602 O O . GLN A 1 458 ? 17.75 -3.605 17.609 1 97.5 458 GLN A O 1
ATOM 3607 N N . TRP A 1 459 ? 16.734 -2.422 19.234 1 97.81 459 TRP A N 1
ATOM 3608 C CA . TRP A 1 459 ? 17.172 -1.158 18.656 1 97.81 459 TRP A CA 1
ATOM 3609 C C . TRP A 1 459 ? 18.688 -1.109 18.531 1 97.81 459 TRP A C 1
ATOM 3611 O O . TRP A 1 459 ? 19.234 -0.449 17.641 1 97.81 459 TRP A O 1
ATOM 3621 N N . VAL A 1 460 ? 19.453 -1.842 19.344 1 97.69 460 VAL A N 1
ATOM 3622 C CA . VAL A 1 460 ? 20.922 -1.836 19.391 1 97.69 460 VAL A CA 1
ATOM 3623 C C . VAL A 1 460 ? 21.484 -2.338 18.062 1 97.69 460 VAL A C 1
ATOM 3625 O O . VAL A 1 460 ? 22.547 -1.908 17.625 1 97.69 460 VAL A O 1
ATOM 3628 N N . ASN A 1 461 ? 20.656 -3.195 17.406 1 97.62 461 ASN A N 1
ATOM 3629 C CA . ASN A 1 461 ? 21.109 -3.797 16.156 1 97.62 461 ASN A CA 1
ATOM 3630 C C . ASN A 1 461 ? 21.234 -2.756 15.055 1 97.62 461 ASN A C 1
ATOM 3632 O O . ASN A 1 461 ? 21.875 -3.008 14.031 1 97.62 461 ASN A O 1
ATOM 3636 N N . ALA A 1 462 ? 20.672 -1.6 15.242 1 98.25 462 ALA A N 1
ATOM 3637 C CA . ALA A 1 462 ? 20.688 -0.566 14.211 1 98.25 462 ALA A CA 1
ATOM 3638 C C . ALA A 1 462 ? 22 0.211 14.227 1 98.25 462 ALA A C 1
ATOM 3640 O O . ALA A 1 462 ? 22.328 0.913 13.266 1 98.25 462 ALA A O 1
ATOM 3641 N N . PHE A 1 463 ? 22.797 0.1 15.266 1 98.38 463 PHE A N 1
ATOM 3642 C CA . PHE A 1 463 ? 23.969 0.937 15.445 1 98.38 463 PHE A CA 1
ATOM 3643 C C . PHE A 1 463 ? 25.25 0.134 15.211 1 98.38 463 PHE A C 1
ATOM 3645 O O . PHE A 1 463 ? 25.266 -1.079 15.422 1 98.38 463 PHE A O 1
ATOM 3652 N N . ASP A 1 464 ? 26.266 0.85 14.727 1 97.5 464 ASP A N 1
ATOM 3653 C CA . ASP A 1 464 ? 27.625 0.331 14.617 1 97.5 464 ASP A CA 1
ATOM 3654 C C . ASP A 1 464 ? 28.438 0.647 15.867 1 97.5 464 ASP A C 1
ATOM 3656 O O . ASP A 1 464 ? 28.797 1.804 16.109 1 97.5 464 ASP A O 1
ATOM 3660 N N . PRO A 1 465 ? 28.797 -0.356 16.578 1 95.06 465 PRO A N 1
ATOM 3661 C CA . PRO A 1 465 ? 29.516 -0.1 17.828 1 95.06 465 PRO A CA 1
ATOM 3662 C C . PRO A 1 465 ? 30.875 0.565 17.609 1 95.06 465 PRO A C 1
ATOM 3664 O O . PRO A 1 465 ? 31.391 1.211 18.516 1 95.06 465 PRO A O 1
ATOM 3667 N N . ALA A 1 466 ? 31.422 0.403 16.484 1 96.69 466 ALA A N 1
ATOM 3668 C CA . ALA A 1 466 ? 32.719 0.988 16.203 1 96.69 466 ALA A CA 1
ATOM 3669 C C . ALA A 1 466 ? 32.625 2.508 16.094 1 96.69 466 ALA A C 1
ATOM 3671 O O . ALA A 1 466 ? 33.531 3.227 16.516 1 96.69 466 ALA A O 1
ATOM 3672 N N . THR A 1 467 ? 31.531 3.012 15.57 1 96.94 467 THR A N 1
ATOM 3673 C CA . THR A 1 467 ? 31.422 4.441 15.312 1 96.94 467 THR A CA 1
ATOM 3674 C C . THR A 1 467 ? 30.484 5.102 16.312 1 96.94 467 THR A C 1
ATOM 3676 O O . THR A 1 467 ? 30.516 6.32 16.5 1 96.94 467 THR A O 1
ATOM 3679 N N . GLY A 1 468 ? 29.625 4.309 16.844 1 97.31 468 GLY A N 1
ATOM 3680 C CA . GLY A 1 468 ? 28.578 4.848 17.703 1 97.31 468 GLY A CA 1
ATOM 3681 C C . GLY A 1 468 ? 27.469 5.52 16.922 1 97.31 468 GLY A C 1
ATOM 3682 O O . GLY A 1 468 ? 26.625 6.207 17.516 1 97.31 468 GLY A O 1
ATOM 3683 N N . LEU A 1 469 ? 27.484 5.41 15.594 1 98.25 469 LEU A N 1
ATOM 3684 C CA . LEU A 1 469 ? 26.453 5.922 14.703 1 98.25 469 LEU A CA 1
ATOM 3685 C C . LEU A 1 469 ? 25.641 4.781 14.094 1 98.25 469 LEU A C 1
ATOM 3687 O O . LEU A 1 469 ? 25.984 3.607 14.281 1 98.25 469 LEU A O 1
ATOM 3691 N N . LEU A 1 470 ? 24.578 5.066 13.414 1 98.19 470 LEU A N 1
ATOM 3692 C CA . LEU A 1 470 ? 23.781 4.066 12.711 1 98.19 470 LEU A CA 1
ATOM 3693 C C . LEU A 1 470 ? 24.625 3.344 11.664 1 98.19 470 LEU A C 1
ATOM 3695 O O . LEU A 1 470 ? 25.609 3.895 11.164 1 98.19 470 LEU A O 1
ATOM 3699 N N . ARG A 1 471 ? 24.219 2.16 11.438 1 97 471 ARG A N 1
ATOM 3700 C CA . ARG A 1 471 ? 24.844 1.405 10.359 1 97 471 ARG A CA 1
ATOM 3701 C C . ARG A 1 471 ? 24.594 2.061 9.008 1 97 471 ARG A C 1
ATOM 3703 O O . ARG A 1 471 ? 23.625 2.816 8.852 1 97 471 ARG A O 1
ATOM 3710 N N . ASP A 1 472 ? 25.531 1.803 8.086 1 94.31 472 ASP A N 1
ATOM 3711 C CA . ASP A 1 472 ? 25.312 2.285 6.723 1 94.31 472 ASP A CA 1
ATOM 3712 C C . ASP A 1 472 ? 24.031 1.71 6.137 1 94.31 472 ASP A C 1
ATOM 3714 O O . ASP A 1 472 ? 23.719 0.533 6.336 1 94.31 472 ASP A O 1
ATOM 3718 N N . SER A 1 473 ? 23.266 2.521 5.57 1 94.44 473 SER A N 1
ATOM 3719 C CA . SER A 1 473 ? 21.953 2.18 5.031 1 94.44 473 SER A CA 1
ATOM 3720 C C . SER A 1 473 ? 21.422 3.279 4.113 1 94.44 473 SER A C 1
ATOM 3722 O O . SER A 1 473 ? 22.141 4.227 3.799 1 94.44 473 SER A O 1
ATOM 3724 N N . GLU A 1 474 ? 20.203 3.074 3.635 1 90.12 474 GLU A N 1
ATOM 3725 C CA . GLU A 1 474 ? 19.453 4.164 3.016 1 90.12 474 GLU A CA 1
ATOM 3726 C C . GLU A 1 474 ? 18.672 4.949 4.055 1 90.12 474 GLU A C 1
ATOM 3728 O O . GLU A 1 474 ? 18.25 4.395 5.07 1 90.12 474 GLU A O 1
ATOM 3733 N N . PHE A 1 475 ? 18.531 6.215 3.775 1 92.19 475 PHE A N 1
ATOM 3734 C CA . PHE A 1 475 ? 17.812 7.07 4.711 1 92.19 475 PHE A CA 1
ATOM 3735 C C . PHE A 1 475 ? 16.766 7.91 3.988 1 92.19 475 PHE A C 1
ATOM 3737 O O . PHE A 1 475 ? 17.016 8.406 2.887 1 92.19 475 PHE A O 1
ATOM 3744 N N . TYR A 1 476 ? 15.594 8.039 4.57 1 91.19 476 TYR A N 1
ATOM 3745 C CA . TYR A 1 476 ? 14.531 8.883 4.023 1 91.19 476 TYR A CA 1
ATOM 3746 C C . TYR A 1 476 ? 14.727 10.336 4.43 1 91.19 476 TYR A C 1
ATOM 3748 O O . TYR A 1 476 ? 14.578 10.688 5.602 1 91.19 476 TYR A O 1
ATOM 3756 N N . GLU A 1 477 ? 15.031 11.211 3.516 1 87.69 477 GLU A N 1
ATOM 3757 C CA . GLU A 1 477 ? 15.258 12.633 3.717 1 87.69 477 GLU A CA 1
ATOM 3758 C C . GLU A 1 477 ? 16.203 12.891 4.891 1 87.69 477 GLU A C 1
ATOM 3760 O O . GLU A 1 477 ? 15.797 13.469 5.902 1 87.69 477 GLU A O 1
ATOM 3765 N N . GLY A 1 478 ? 17.375 12.797 4.773 1 89.56 478 GLY A N 1
ATOM 3766 C CA . GLY A 1 478 ? 18.438 12.891 5.758 1 89.56 478 GLY A CA 1
ATOM 3767 C C . GLY A 1 478 ? 19.5 11.82 5.602 1 89.56 478 GLY A C 1
ATOM 3768 O O . GLY A 1 478 ? 19.453 11.023 4.656 1 89.56 478 GLY A O 1
ATOM 3769 N N . GLY A 1 479 ? 20.469 11.859 6.457 1 91.94 479 GLY A N 1
ATOM 3770 C CA . GLY A 1 479 ? 21.547 10.883 6.402 1 91.94 479 GLY A CA 1
ATOM 3771 C C . GLY A 1 479 ? 21.781 10.188 7.73 1 91.94 479 GLY A C 1
ATOM 3772 O O . GLY A 1 479 ? 20.969 10.297 8.648 1 91.94 479 GLY A O 1
ATOM 3773 N N . LYS A 1 480 ? 22.812 9.508 7.738 1 95 480 LYS A N 1
ATOM 3774 C CA . LYS A 1 480 ? 23.219 8.695 8.883 1 95 480 LYS A CA 1
ATOM 3775 C C . LYS A 1 480 ? 23.281 9.531 10.156 1 95 480 LYS A C 1
ATOM 3777 O O . LYS A 1 480 ? 22.734 9.133 11.195 1 95 480 LYS A O 1
ATOM 3782 N N . TRP A 1 481 ? 23.797 10.727 10.102 1 96.69 481 TRP A N 1
ATOM 3783 C CA . TRP A 1 481 ? 23.969 11.562 11.289 1 96.69 481 TRP A CA 1
ATOM 3784 C C . TRP A 1 481 ? 22.641 12.148 11.75 1 96.69 481 TRP A C 1
ATOM 3786 O O . TRP A 1 481 ? 22.375 12.211 12.953 1 96.69 481 TRP A O 1
ATOM 3796 N N . ASN A 1 482 ? 21.797 12.531 10.805 1 96.19 482 ASN A N 1
ATOM 3797 C CA . ASN A 1 482 ? 20.5 13.094 11.156 1 96.19 482 ASN A CA 1
ATOM 3798 C C . ASN A 1 482 ? 19.688 12.133 12.023 1 96.19 482 ASN A C 1
ATOM 3800 O O . ASN A 1 482 ? 19.031 12.555 12.977 1 96.19 482 ASN A O 1
ATOM 3804 N N . TYR A 1 483 ? 19.812 10.852 11.719 1 96.75 483 TYR A N 1
ATOM 3805 C CA . TYR A 1 483 ? 18.938 9.852 12.344 1 96.75 483 TYR A CA 1
ATOM 3806 C C . TYR A 1 483 ? 19.609 9.258 13.578 1 96.75 483 TYR A C 1
ATOM 3808 O O . TYR A 1 483 ? 18.953 8.609 14.391 1 96.75 483 TYR A O 1
ATOM 3816 N N . SER A 1 484 ? 20.875 9.508 13.797 1 97.88 484 SER A N 1
ATOM 3817 C CA . SER A 1 484 ? 21.625 8.805 14.828 1 97.88 484 SER A CA 1
ATOM 3818 C C . SER A 1 484 ? 21.297 9.344 16.219 1 97.88 484 SER A C 1
ATOM 3820 O O . SER A 1 484 ? 21.672 8.75 17.234 1 97.88 484 SER A O 1
ATOM 3822 N N . PHE A 1 485 ? 20.562 10.422 16.266 1 97.5 485 PHE A N 1
ATOM 3823 C CA . PHE A 1 485 ? 20.328 11.047 17.562 1 97.5 485 PHE A CA 1
ATOM 3824 C C . PHE A 1 485 ? 18.859 10.984 17.938 1 97.5 485 PHE A C 1
ATOM 3826 O O . PHE A 1 485 ? 18.391 11.773 18.766 1 97.5 485 PHE A O 1
ATOM 3833 N N . ARG A 1 486 ? 18.141 10.109 17.328 1 96.38 486 ARG A N 1
ATOM 3834 C CA . ARG A 1 486 ? 16.75 9.844 17.688 1 96.38 486 ARG A CA 1
ATOM 3835 C C . ARG A 1 486 ? 16.609 9.547 19.172 1 96.38 486 ARG A C 1
ATOM 3837 O O . ARG A 1 486 ? 17.453 8.859 19.75 1 96.38 486 ARG A O 1
ATOM 3844 N N . LEU A 1 487 ? 15.594 10.062 19.797 1 97.75 487 LEU A N 1
ATOM 3845 C CA . LEU A 1 487 ? 15.336 9.805 21.203 1 97.75 487 LEU A CA 1
ATOM 3846 C C . LEU A 1 487 ? 14.664 8.445 21.391 1 97.75 487 LEU A C 1
ATOM 3848 O O . LEU A 1 487 ? 13.453 8.312 21.188 1 97.75 487 LEU A O 1
ATOM 3852 N N . LEU A 1 488 ? 15.438 7.488 21.844 1 97.5 488 LEU A N 1
ATOM 3853 C CA . LEU A 1 488 ? 14.953 6.129 22.062 1 97.5 488 LEU A CA 1
ATOM 3854 C C . LEU A 1 488 ? 14.508 5.93 23.5 1 97.5 488 LEU A C 1
ATOM 3856 O O . LEU A 1 488 ? 14.781 6.77 24.359 1 97.5 488 LEU A O 1
ATOM 3860 N N . HIS A 1 489 ? 13.844 4.836 23.703 1 98 489 HIS A N 1
ATOM 3861 C CA . HIS A 1 489 ? 13.328 4.551 25.031 1 98 489 HIS A CA 1
ATOM 3862 C C . HIS A 1 489 ? 14.453 4.195 26 1 98 489 HIS A C 1
ATOM 3864 O O . HIS A 1 489 ? 14.273 4.254 27.219 1 98 489 HIS A O 1
ATOM 3870 N N . ASP A 1 490 ? 15.578 3.836 25.531 1 97.69 490 ASP A N 1
ATOM 3871 C CA . ASP A 1 490 ? 16.734 3.518 26.359 1 97.69 490 ASP A CA 1
ATOM 3872 C C . ASP A 1 490 ? 17.938 4.371 25.984 1 97.69 490 ASP A C 1
ATOM 3874 O O . ASP A 1 490 ? 18.969 3.848 25.547 1 97.69 490 ASP A O 1
ATOM 3878 N N . MET A 1 491 ? 17.891 5.586 26.375 1 97.94 491 MET A N 1
ATOM 3879 C CA . MET A 1 491 ? 18.922 6.539 25.984 1 97.94 491 MET A CA 1
ATOM 3880 C C . MET A 1 491 ? 20.203 6.305 26.766 1 97.94 491 MET A C 1
ATOM 3882 O O . MET A 1 491 ? 21.297 6.578 26.281 1 97.94 491 MET A O 1
ATOM 3886 N N . ALA A 1 492 ? 20.062 5.789 28.016 1 97.31 492 ALA A N 1
ATOM 3887 C CA . ALA A 1 492 ? 21.266 5.496 28.797 1 97.31 492 ALA A CA 1
ATOM 3888 C C . ALA A 1 492 ? 22.172 4.516 28.047 1 97.31 492 ALA A C 1
ATOM 3890 O O . ALA A 1 492 ? 23.359 4.762 27.891 1 97.31 492 ALA A O 1
ATOM 3891 N N . ALA A 1 493 ? 21.562 3.441 27.562 1 97.06 493 ALA A N 1
ATOM 3892 C CA . ALA A 1 493 ? 22.312 2.453 26.812 1 97.06 493 ALA A CA 1
ATOM 3893 C C . ALA A 1 493 ? 22.797 3.033 25.469 1 97.06 493 ALA A C 1
ATOM 3895 O O . ALA A 1 493 ? 23.891 2.723 25.016 1 97.06 493 ALA A O 1
ATOM 3896 N N . ARG A 1 494 ? 22 3.797 24.844 1 97.75 494 ARG A N 1
ATOM 3897 C CA . ARG A 1 494 ? 22.359 4.441 23.594 1 97.75 494 ARG A CA 1
ATOM 3898 C C . ARG A 1 494 ? 23.594 5.332 23.766 1 97.75 494 ARG A C 1
ATOM 3900 O O . ARG A 1 494 ? 24.484 5.324 22.922 1 97.75 494 ARG A O 1
ATOM 3907 N N . ILE A 1 495 ? 23.625 6.109 24.797 1 97.88 495 ILE A N 1
ATOM 3908 C CA . ILE A 1 495 ? 24.734 7.016 25.094 1 97.88 495 ILE A CA 1
ATOM 3909 C C . ILE A 1 495 ? 26 6.211 25.391 1 97.88 495 ILE A C 1
ATOM 3911 O O . ILE A 1 495 ? 27.078 6.555 24.906 1 97.88 495 ILE A O 1
ATOM 3915 N N . GLU A 1 496 ? 25.844 5.133 26.094 1 97.19 496 GLU A N 1
ATOM 3916 C CA . GLU A 1 496 ? 26.984 4.266 26.359 1 97.19 496 GLU A CA 1
ATOM 3917 C C . GLU A 1 496 ? 27.562 3.703 25.078 1 97.19 496 GLU A C 1
ATOM 3919 O O . GLU A 1 496 ? 28.797 3.637 24.906 1 97.19 496 GLU A O 1
ATOM 3924 N N . LEU A 1 497 ? 26.703 3.336 24.188 1 96.94 497 LEU A N 1
ATOM 3925 C CA . LEU A 1 497 ? 27.094 2.773 22.906 1 96.94 497 LEU A CA 1
ATOM 3926 C C . LEU A 1 497 ? 27.875 3.795 22.078 1 96.94 497 LEU A C 1
ATOM 3928 O O . LEU A 1 497 ? 28.688 3.424 21.234 1 96.94 497 LEU A O 1
ATOM 3932 N N . ALA A 1 498 ? 27.625 5.062 22.391 1 97.75 498 ALA A N 1
ATOM 3933 C CA . ALA A 1 498 ? 28.266 6.141 21.625 1 97.75 498 ALA A CA 1
ATOM 3934 C C . ALA A 1 498 ? 29.547 6.609 22.297 1 97.75 498 ALA A C 1
ATOM 3936 O O . ALA A 1 498 ? 30.156 7.594 21.875 1 97.75 498 ALA A O 1
ATOM 3937 N N . GLY A 1 499 ? 30 5.984 23.391 1 97.31 499 GLY A N 1
ATOM 3938 C CA . GLY A 1 499 ? 31.219 6.363 24.078 1 97.31 499 GLY A CA 1
ATOM 3939 C C . GLY A 1 499 ? 30.969 7.152 25.344 1 97.31 499 GLY A C 1
ATOM 3940 O O . GLY A 1 499 ? 31.812 7.961 25.766 1 97.31 499 GLY A O 1
ATOM 3941 N N . GLY A 1 500 ? 29.781 6.969 25.906 1 97.62 500 GLY A N 1
ATOM 3942 C CA . GLY A 1 500 ? 29.453 7.691 27.109 1 97.62 500 GLY A CA 1
ATOM 3943 C C . GLY A 1 500 ? 29.016 9.125 26.859 1 97.62 500 GLY A C 1
ATOM 3944 O O . GLY A 1 500 ? 28.859 9.531 25.703 1 97.62 500 GLY A O 1
ATOM 3945 N N . ASP A 1 501 ? 28.859 9.836 27.906 1 97.75 501 ASP A N 1
ATOM 3946 C CA . ASP A 1 501 ? 28.406 11.219 27.797 1 97.75 501 ASP A CA 1
ATOM 3947 C C . ASP A 1 501 ? 29.312 12.031 26.891 1 97.75 501 ASP A C 1
ATOM 3949 O O . ASP A 1 501 ? 28.844 12.742 26 1 97.75 501 ASP A O 1
ATOM 3953 N N . ARG A 1 502 ? 30.609 11.883 27.094 1 97.81 502 ARG A N 1
ATOM 3954 C CA . ARG A 1 502 ? 31.562 12.68 26.328 1 97.81 502 ARG A CA 1
ATOM 3955 C C . ARG A 1 502 ? 31.516 12.336 24.844 1 97.81 502 ARG A C 1
ATOM 3957 O O . ARG A 1 502 ? 31.469 13.227 24 1 97.81 502 ARG A O 1
ATOM 3964 N N . GLY A 1 503 ? 31.547 11.039 24.609 1 98.12 503 GLY A N 1
ATOM 3965 C CA . GLY A 1 503 ? 31.469 10.625 23.219 1 98.12 503 GLY A CA 1
ATOM 3966 C C . GLY A 1 503 ? 30.203 11.062 22.531 1 98.12 503 GLY A C 1
ATOM 3967 O O . GLY A 1 503 ? 30.234 11.492 21.375 1 98.12 503 GLY A O 1
ATOM 3968 N N . PHE A 1 504 ? 29.109 10.945 23.219 1 98.31 504 PHE A N 1
ATOM 3969 C CA . PHE A 1 504 ? 27.812 11.305 22.672 1 98.31 504 PHE A CA 1
ATOM 3970 C C . PHE A 1 504 ? 27.719 12.805 22.406 1 98.31 504 PHE A C 1
ATOM 3972 O O . PHE A 1 504 ? 27.281 13.234 21.344 1 98.31 504 PHE A O 1
ATOM 3979 N N . ILE A 1 505 ? 28.188 13.625 23.344 1 98.25 505 ILE A N 1
ATOM 3980 C CA . ILE A 1 505 ? 28.172 15.078 23.219 1 98.25 505 ILE A CA 1
ATOM 3981 C C . ILE A 1 505 ? 29.078 15.523 22.094 1 98.25 505 ILE A C 1
ATOM 3983 O O . ILE A 1 505 ? 28.734 16.406 21.312 1 98.25 505 ILE A O 1
ATOM 3987 N N . ASP A 1 506 ? 30.234 14.859 21.969 1 98.19 506 ASP A N 1
ATOM 3988 C CA . ASP A 1 506 ? 31.172 15.188 20.906 1 98.19 506 ASP A CA 1
ATOM 3989 C C . ASP A 1 506 ? 30.547 14.977 19.531 1 98.19 506 ASP A C 1
ATOM 3991 O O . ASP A 1 506 ? 30.75 15.773 18.609 1 98.19 506 ASP A O 1
ATOM 3995 N N . LYS A 1 507 ? 29.844 13.93 19.406 1 98.12 507 LYS A N 1
ATOM 3996 C CA . LYS A 1 507 ? 29.172 13.633 18.141 1 98.12 507 LYS A CA 1
ATOM 3997 C C . LYS A 1 507 ? 28.078 14.648 17.859 1 98.12 507 LYS A C 1
ATOM 3999 O O . LYS A 1 507 ? 27.891 15.07 16.719 1 98.12 507 LYS A O 1
ATOM 4004 N N . LEU A 1 508 ? 27.297 15.016 18.859 1 98.44 508 LEU A N 1
ATOM 4005 C CA . LEU A 1 508 ? 26.266 16.031 18.688 1 98.44 508 LEU A CA 1
ATOM 4006 C C . LEU A 1 508 ? 26.875 17.375 18.312 1 98.44 508 LEU A C 1
ATOM 4008 O O . LEU A 1 508 ? 26.375 18.047 17.422 1 98.44 508 LEU A O 1
ATOM 4012 N N . ASP A 1 509 ? 27.984 17.688 19.031 1 98.25 509 ASP A N 1
ATOM 4013 C CA . ASP A 1 509 ? 28.656 18.938 18.734 1 98.25 509 ASP A CA 1
ATOM 4014 C C . ASP A 1 509 ? 29.141 18.969 17.281 1 98.25 509 ASP A C 1
ATOM 4016 O O . ASP A 1 509 ? 29.031 20 16.609 1 98.25 509 ASP A O 1
ATOM 4020 N N . ARG A 1 510 ? 29.625 17.844 16.906 1 97 510 ARG A N 1
ATOM 4021 C CA . ARG A 1 510 ? 30.078 17.75 15.516 1 97 510 ARG A CA 1
ATOM 4022 C C . ARG A 1 510 ? 28.906 17.922 14.547 1 97 510 ARG A C 1
ATOM 4024 O O . ARG A 1 510 ? 29 18.641 13.562 1 97 510 ARG A O 1
ATOM 4031 N N . PHE A 1 511 ? 27.891 17.281 14.797 1 97.19 511 PHE A N 1
ATOM 4032 C CA . PHE A 1 511 ? 26.719 17.328 13.93 1 97.19 511 PHE A CA 1
ATOM 4033 C C . PHE A 1 511 ? 26.172 18.75 13.852 1 97.19 511 PHE A C 1
ATOM 4035 O O . PHE A 1 511 ? 25.828 19.219 12.766 1 97.19 511 PHE A O 1
ATOM 4042 N N . PHE A 1 512 ? 26.094 19.5 14.969 1 97.12 512 PHE A N 1
ATOM 4043 C CA . PHE A 1 512 ? 25.5 20.828 15 1 97.12 512 PHE A CA 1
ATOM 4044 C C . PHE A 1 512 ? 26.531 21.891 14.602 1 97.12 512 PHE A C 1
ATOM 4046 O O . PHE A 1 512 ? 26.219 23.078 14.57 1 97.12 512 PHE A O 1
ATOM 4053 N N . GLY A 1 513 ? 27.766 21.5 14.32 1 95.56 513 GLY A N 1
ATOM 4054 C CA . GLY A 1 513 ? 28.766 22.344 13.68 1 95.56 513 GLY A CA 1
ATOM 4055 C C . GLY A 1 513 ? 29.438 23.297 14.641 1 95.56 513 GLY A C 1
ATOM 4056 O O . GLY A 1 513 ? 29.797 24.422 14.258 1 95.56 513 GLY A O 1
ATOM 4057 N N . TYR A 1 514 ? 29.453 22.969 15.906 1 94.75 514 TYR A N 1
ATOM 4058 C CA . TYR A 1 514 ? 30.219 23.797 16.828 1 94.75 514 TYR A CA 1
ATOM 4059 C C . TYR A 1 514 ? 31.672 23.922 16.375 1 94.75 514 TYR A C 1
ATOM 4061 O O . TYR A 1 514 ? 32.344 22.906 16.188 1 94.75 514 TYR A O 1
ATOM 4069 N N . GLY A 1 515 ? 32.062 25.109 16.219 1 92.31 515 GLY A N 1
ATOM 4070 C CA . GLY A 1 515 ? 33.438 25.375 15.805 1 92.31 515 GLY A CA 1
ATOM 4071 C C . GLY A 1 515 ? 33.625 25.281 14.297 1 92.31 515 GLY A C 1
ATOM 4072 O O . GLY A 1 515 ? 34.719 25.438 13.797 1 92.31 515 GLY A O 1
ATOM 4073 N N . ALA A 1 516 ? 32.5 25.078 13.578 1 93.31 516 ALA A N 1
ATOM 4074 C CA . ALA A 1 516 ? 32.594 24.953 12.125 1 93.31 516 ALA A CA 1
ATOM 4075 C C . ALA A 1 516 ? 31.969 26.156 11.422 1 93.31 516 ALA A C 1
ATOM 4077 O O . ALA A 1 516 ? 31.234 26.922 12.039 1 93.31 516 ALA A O 1
ATOM 4078 N N . GLU A 1 517 ? 32.312 26.328 10.164 1 90.56 517 GLU A N 1
ATOM 4079 C CA . GLU A 1 517 ? 31.703 27.375 9.352 1 90.56 517 GLU A CA 1
ATOM 4080 C C . GLU A 1 517 ? 30.25 27.062 9.023 1 90.56 517 GLU A C 1
ATOM 4082 O O . GLU A 1 517 ? 29.859 25.906 8.922 1 90.56 517 GLU A O 1
ATOM 4087 N N . PRO A 1 518 ? 29.469 28.141 8.875 1 88.25 518 PRO A N 1
ATOM 4088 C CA . PRO A 1 518 ? 28.078 27.906 8.492 1 88.25 518 PRO A CA 1
ATOM 4089 C C . PRO A 1 518 ? 27.953 27.125 7.18 1 88.25 518 PRO A C 1
ATOM 4091 O O . PRO A 1 518 ? 28.766 27.312 6.27 1 88.25 518 PRO A O 1
ATOM 4094 N N . VAL A 1 519 ? 26.953 26.328 7.141 1 89 519 VAL A N 1
ATOM 4095 C CA . VAL A 1 519 ? 26.656 25.578 5.922 1 89 519 VAL A CA 1
ATOM 4096 C C . VAL A 1 519 ? 25.984 26.484 4.902 1 89 519 VAL A C 1
ATOM 4098 O O . VAL A 1 519 ? 25.031 27.203 5.23 1 89 519 VAL A O 1
ATOM 4101 N N . ARG A 1 520 ? 26.438 26.484 3.68 1 87.69 520 ARG A N 1
ATOM 4102 C CA . ARG A 1 520 ? 25.812 27.25 2.604 1 87.69 520 ARG A CA 1
ATOM 4103 C C . ARG A 1 520 ? 24.547 26.547 2.104 1 87.69 520 ARG A C 1
ATOM 4105 O O . ARG A 1 520 ? 24.578 25.375 1.736 1 87.69 520 ARG A O 1
ATOM 4112 N N . GLN A 1 521 ? 23.438 27.281 2.088 1 87.88 521 GLN A N 1
ATOM 4113 C CA . GLN A 1 521 ? 22.172 26.719 1.623 1 87.88 521 GLN A CA 1
ATOM 4114 C C . GLN A 1 521 ? 22.109 26.703 0.099 1 87.88 521 GLN A C 1
ATOM 4116 O O . GLN A 1 521 ? 22.594 27.625 -0.56 1 87.88 521 GLN A O 1
ATOM 4121 N N . PRO A 1 522 ? 21.469 25.641 -0.444 1 89.44 522 PRO A N 1
ATOM 4122 C CA . PRO A 1 522 ? 21.359 25.594 -1.903 1 89.44 522 PRO A CA 1
ATOM 4123 C C . PRO A 1 522 ? 20.422 26.656 -2.467 1 89.44 522 PRO A C 1
ATOM 4125 O O . PRO A 1 522 ? 19.438 27.031 -1.812 1 89.44 522 PRO A O 1
ATOM 4128 N N . GLY A 1 523 ? 20.703 27.125 -3.689 1 89.19 523 GLY A N 1
ATOM 4129 C CA . GLY A 1 523 ? 19.859 28.094 -4.383 1 89.19 523 GLY A CA 1
ATOM 4130 C C . GLY A 1 523 ? 18.812 27.453 -5.273 1 89.19 523 GLY A C 1
ATOM 4131 O O . GLY A 1 523 ? 18.234 26.422 -4.918 1 89.19 523 GLY A O 1
ATOM 4132 N N . ILE A 1 524 ? 18.516 28.188 -6.309 1 89.5 524 ILE A N 1
ATOM 4133 C CA . ILE A 1 524 ? 17.547 27.688 -7.289 1 89.5 524 ILE A CA 1
ATOM 4134 C C . ILE A 1 524 ? 18.188 26.625 -8.164 1 89.5 524 ILE A C 1
ATOM 4136 O O . ILE A 1 524 ? 19.281 26.828 -8.695 1 89.5 524 ILE A O 1
ATOM 4140 N N . SER A 1 525 ? 17.625 25.453 -8.297 1 86.44 525 SER A N 1
ATOM 4141 C CA . SER A 1 525 ? 18.047 24.344 -9.141 1 86.44 525 SER A CA 1
ATOM 4142 C C . SER A 1 525 ? 19.5 23.969 -8.875 1 86.44 525 SER A C 1
ATOM 4144 O O . SER A 1 525 ? 20.328 23.969 -9.789 1 86.44 525 SER A O 1
ATOM 4146 N N . PRO A 1 526 ? 19.75 23.672 -7.645 1 89.62 526 PRO A N 1
ATOM 4147 C CA . PRO A 1 526 ? 21.141 23.344 -7.328 1 89.62 526 PRO A CA 1
ATOM 4148 C C . PRO A 1 526 ? 21.641 22.125 -8.117 1 89.62 526 PRO A C 1
ATOM 4150 O O . PRO A 1 526 ? 20.859 21.219 -8.422 1 89.62 526 PRO A O 1
ATOM 4153 N N . LEU A 1 527 ? 22.938 22.078 -8.328 1 87.19 527 LEU A N 1
ATOM 4154 C CA . LEU A 1 527 ? 23.547 20.953 -9.023 1 87.19 527 LEU A CA 1
ATOM 4155 C C . LEU A 1 527 ? 23.625 19.734 -8.109 1 87.19 527 LEU A C 1
ATOM 4157 O O . LEU A 1 527 ? 23.844 19.875 -6.902 1 87.19 527 LEU A O 1
ATOM 4161 N N . PRO A 1 528 ? 23.531 18.578 -8.688 1 83.44 528 PRO A N 1
ATOM 4162 C CA . PRO A 1 528 ? 23.641 17.359 -7.891 1 83.44 528 PRO A CA 1
ATOM 4163 C C . PRO A 1 528 ? 24.938 17.297 -7.078 1 83.44 528 PRO A C 1
ATOM 4165 O O . PRO A 1 528 ? 24.938 16.828 -5.938 1 83.44 528 PRO A O 1
ATOM 4168 N N . ALA A 1 529 ? 26 17.781 -7.68 1 87.88 529 ALA A N 1
ATOM 4169 C CA . ALA A 1 529 ? 27.281 17.781 -6.988 1 87.88 529 ALA A CA 1
ATOM 4170 C C . ALA A 1 529 ? 27.25 18.672 -5.754 1 87.88 529 ALA A C 1
ATOM 4172 O O . ALA A 1 529 ? 27.875 18.375 -4.738 1 87.88 529 ALA A O 1
ATOM 4173 N N . GLU A 1 530 ? 26.547 19.734 -5.91 1 89.94 530 GLU A N 1
ATOM 4174 C CA . GLU A 1 530 ? 26.391 20.641 -4.785 1 89.94 530 GLU A CA 1
ATOM 4175 C C . GLU A 1 530 ? 25.609 20 -3.643 1 89.94 530 GLU A C 1
ATOM 4177 O O . GLU A 1 530 ? 25.984 20.109 -2.477 1 89.94 530 GLU A O 1
ATOM 4182 N N . MET A 1 531 ? 24.625 19.406 -4.027 1 87.69 531 MET A N 1
ATOM 4183 C CA . MET A 1 531 ? 23.812 18.719 -3.021 1 87.69 531 MET A CA 1
ATOM 4184 C C . MET A 1 531 ? 24.609 17.609 -2.344 1 87.69 531 MET A C 1
ATOM 4186 O O . MET A 1 531 ? 24.531 17.438 -1.125 1 87.69 531 MET A O 1
ATOM 4190 N N . ALA A 1 532 ? 25.359 16.891 -3.152 1 86.5 532 ALA A N 1
ATOM 4191 C CA . ALA A 1 532 ? 26.188 15.805 -2.621 1 86.5 532 ALA A CA 1
ATOM 4192 C C . ALA A 1 532 ? 27.203 16.328 -1.615 1 86.5 532 ALA A C 1
ATOM 4194 O O . ALA A 1 532 ? 27.469 15.672 -0.603 1 86.5 532 ALA A O 1
ATOM 4195 N N . LEU A 1 533 ? 27.766 17.438 -1.911 1 89 533 LEU A N 1
ATOM 4196 C CA . LEU A 1 533 ? 28.719 18.047 -1.012 1 89 533 LEU A CA 1
ATOM 4197 C C . LEU A 1 533 ? 28.062 18.438 0.309 1 89 533 LEU A C 1
ATOM 4199 O O . LEU A 1 533 ? 28.672 18.312 1.373 1 89 533 LEU A O 1
ATOM 4203 N N . GLY A 1 534 ? 26.891 18.969 0.175 1 88.69 534 GLY A N 1
ATOM 4204 C CA . GLY A 1 534 ? 26.156 19.297 1.387 1 88.69 534 GLY A CA 1
ATOM 4205 C C . GLY A 1 534 ? 25.875 18.094 2.27 1 88.69 534 GLY A C 1
ATOM 4206 O O . GLY A 1 534 ? 26.094 18.156 3.482 1 88.69 534 GLY A O 1
ATOM 4207 N N . TYR A 1 535 ? 25.5 17.047 1.664 1 86.62 535 TYR A N 1
ATOM 4208 C CA . TYR A 1 535 ? 25.203 15.828 2.412 1 86.62 535 TYR A CA 1
ATOM 4209 C C . TYR A 1 535 ? 26.469 15.25 3.045 1 86.62 535 TYR A C 1
ATOM 4211 O O . TYR A 1 535 ? 26.406 14.68 4.141 1 86.62 535 TYR A O 1
ATOM 4219 N N . ALA A 1 536 ? 27.531 15.453 2.365 1 90.19 536 ALA A N 1
ATOM 4220 C CA . ALA A 1 536 ? 28.797 14.883 2.814 1 90.19 536 ALA A CA 1
ATOM 4221 C C . ALA A 1 536 ? 29.312 15.602 4.062 1 90.19 536 ALA A C 1
ATOM 4223 O O . ALA A 1 536 ? 30.203 15.094 4.754 1 90.19 536 ALA A O 1
ATOM 4224 N N . LEU A 1 537 ? 28.734 16.703 4.371 1 91.75 537 LEU A N 1
ATOM 4225 C CA . LEU A 1 537 ? 29.156 17.438 5.559 1 91.75 537 LEU A CA 1
ATOM 4226 C C . LEU A 1 537 ? 28.75 16.688 6.828 1 91.75 537 LEU A C 1
ATOM 4228 O O . LEU A 1 537 ? 29.375 16.859 7.879 1 91.75 537 LEU A O 1
ATOM 4232 N N . ASN A 1 538 ? 27.625 15.914 6.672 1 92.62 538 ASN A N 1
ATOM 4233 C CA . ASN A 1 538 ? 27.078 15.188 7.809 1 92.62 538 ASN A CA 1
ATOM 4234 C C . ASN A 1 538 ? 26.781 16.125 8.977 1 92.62 538 ASN A C 1
ATOM 4236 O O . ASN A 1 538 ? 27.141 15.82 10.117 1 92.62 538 ASN A O 1
ATOM 4240 N N . ARG A 1 539 ? 26.188 17.297 8.648 1 93.12 539 ARG A N 1
ATOM 4241 C CA . ARG A 1 539 ? 25.922 18.312 9.648 1 93.12 539 ARG A CA 1
ATOM 4242 C C . ARG A 1 539 ? 24.453 18.703 9.648 1 93.12 539 ARG A C 1
ATOM 4244 O O . ARG A 1 539 ? 23.734 18.453 8.672 1 93.12 539 ARG A O 1
ATOM 4251 N N . PHE A 1 540 ? 24.047 19.297 10.727 1 93.31 540 PHE A N 1
ATOM 4252 C CA . PHE A 1 540 ? 22.75 19.938 10.836 1 93.31 540 PHE A CA 1
ATOM 4253 C C . PHE A 1 540 ? 22.625 21.109 9.867 1 93.31 540 PHE A C 1
ATOM 4255 O O . PHE A 1 540 ? 23.422 22.047 9.914 1 93.31 540 PHE A O 1
ATOM 4262 N N . GLU A 1 541 ? 21.672 21.062 9 1 87.56 541 GLU A N 1
ATOM 4263 C CA . GLU A 1 541 ? 21.531 22.094 7.98 1 87.56 541 GLU A CA 1
ATOM 4264 C C . GLU A 1 541 ? 20.203 22.844 8.133 1 87.56 541 GLU A C 1
ATOM 4266 O O . GLU A 1 541 ? 19.781 23.547 7.223 1 87.56 541 GLU A O 1
ATOM 4271 N N . GLY A 1 542 ? 19.578 22.688 9.25 1 87 542 GLY A N 1
ATOM 4272 C CA . GLY A 1 542 ? 18.297 23.312 9.531 1 87 542 GLY A CA 1
ATOM 4273 C C . GLY A 1 542 ? 17.203 22.328 9.836 1 87 542 GLY A C 1
ATOM 4274 O O . GLY A 1 542 ? 17.422 21.109 9.82 1 87 542 GLY A O 1
ATOM 4275 N N . LEU A 1 543 ? 16 22.875 10.195 1 88.88 543 LEU A N 1
ATOM 4276 C CA . LEU A 1 543 ? 14.852 22.062 10.562 1 88.88 543 LEU A CA 1
ATOM 4277 C C . LEU A 1 543 ? 14.078 21.625 9.328 1 88.88 543 LEU A C 1
ATOM 4279 O O . LEU A 1 543 ? 12.844 21.656 9.312 1 88.88 543 LEU A O 1
ATOM 4283 N N . ASN A 1 544 ? 14.766 21.156 8.336 1 78.69 544 ASN A N 1
ATOM 4284 C CA . ASN A 1 544 ? 14.117 20.812 7.07 1 78.69 544 ASN A CA 1
ATOM 4285 C C . ASN A 1 544 ? 13.453 19.453 7.133 1 78.69 544 ASN A C 1
ATOM 4287 O O . ASN A 1 544 ? 12.555 19.156 6.344 1 78.69 544 ASN A O 1
ATOM 4291 N N . ASN A 1 545 ? 13.977 18.578 7.992 1 86 545 ASN A N 1
ATOM 4292 C CA . ASN A 1 545 ? 13.422 17.234 8.031 1 86 545 ASN A CA 1
ATOM 4293 C C . ASN A 1 545 ? 13.18 16.766 9.461 1 86 545 ASN A C 1
ATOM 4295 O O . ASN A 1 545 ? 13.781 17.297 10.398 1 86 545 ASN A O 1
ATOM 4299 N N . GLU A 1 546 ? 12.352 15.859 9.617 1 92.25 546 GLU A N 1
ATOM 4300 C CA . GLU A 1 546 ? 11.711 15.461 10.867 1 92.25 546 GLU A CA 1
ATOM 4301 C C . GLU A 1 546 ? 12.727 14.914 11.859 1 92.25 546 GLU A C 1
ATOM 4303 O O . GLU A 1 546 ? 12.617 15.148 13.062 1 92.25 546 GLU A O 1
ATOM 4308 N N . PRO A 1 547 ? 13.828 14.211 11.367 1 93.06 547 PRO A N 1
ATOM 4309 C CA . PRO A 1 547 ? 14.812 13.781 12.367 1 93.06 547 PRO A CA 1
ATOM 4310 C C . PRO A 1 547 ? 15.508 14.945 13.047 1 93.06 547 PRO A C 1
ATOM 4312 O O . PRO A 1 547 ? 15.953 14.828 14.195 1 93.06 547 PRO A O 1
ATOM 4315 N N . ASP A 1 548 ? 15.555 16.062 12.414 1 94.69 548 ASP A N 1
ATOM 4316 C CA . ASP A 1 548 ? 16.25 17.234 12.93 1 94.69 548 ASP A CA 1
ATOM 4317 C C . ASP A 1 548 ? 15.438 17.922 14.023 1 94.69 548 ASP A C 1
ATOM 4319 O O . ASP A 1 548 ? 15.977 18.719 14.789 1 94.69 548 ASP A O 1
ATOM 4323 N N . MET A 1 549 ? 14.203 17.609 14.141 1 94.5 549 MET A N 1
ATOM 4324 C CA . MET A 1 549 ? 13.336 18.25 15.117 1 94.5 549 MET A CA 1
ATOM 4325 C C . MET A 1 549 ? 13.633 17.734 16.531 1 94.5 549 MET A C 1
ATOM 4327 O O . MET A 1 549 ? 13.422 18.453 17.516 1 94.5 549 MET A O 1
ATOM 4331 N N . GLU A 1 550 ? 14.148 16.578 16.609 1 95.19 550 GLU A N 1
ATOM 4332 C CA . GLU A 1 550 ? 14.336 15.977 17.938 1 95.19 550 GLU A CA 1
ATOM 4333 C C . GLU A 1 550 ? 15.805 15.977 18.344 1 95.19 550 GLU A C 1
ATOM 4335 O O . GLU A 1 550 ? 16.125 15.969 19.531 1 95.19 550 GLU A O 1
ATOM 4340 N N . ALA A 1 551 ? 16.688 16.125 17.391 1 96.69 551 ALA A N 1
ATOM 4341 C CA . ALA A 1 551 ? 18.125 15.969 17.625 1 96.69 551 ALA A CA 1
ATOM 4342 C C . ALA A 1 551 ? 18.625 16.969 18.641 1 96.69 551 ALA A C 1
ATOM 4344 O O . ALA A 1 551 ? 19.406 16.625 19.531 1 96.69 551 ALA A O 1
ATOM 4345 N N . PRO A 1 552 ? 18.172 18.219 18.641 1 97.5 552 PRO A N 1
ATOM 4346 C CA . PRO A 1 552 ? 18.672 19.188 19.625 1 97.5 552 PRO A CA 1
ATOM 4347 C C . PRO A 1 552 ? 18.391 18.781 21.062 1 97.5 552 PRO A C 1
ATOM 4349 O O . PRO A 1 552 ? 19.141 19.156 21.969 1 97.5 552 PRO A O 1
ATOM 4352 N N . TRP A 1 553 ? 17.438 18.047 21.266 1 98.31 553 TRP A N 1
ATOM 4353 C CA . TRP A 1 553 ? 16.953 17.719 22.609 1 98.31 553 TRP A CA 1
ATOM 4354 C C . TRP A 1 553 ? 17.688 16.516 23.172 1 98.31 553 TRP A C 1
ATOM 4356 O O . TRP A 1 553 ? 17.578 16.219 24.375 1 98.31 553 TRP A O 1
ATOM 4366 N N . ALA A 1 554 ? 18.469 15.883 22.328 1 98.31 554 ALA A N 1
ATOM 4367 C CA . ALA A 1 554 ? 19.219 14.711 22.766 1 98.31 554 ALA A CA 1
ATOM 4368 C C . ALA A 1 554 ? 20.25 15.086 23.828 1 98.31 554 ALA A C 1
ATOM 4370 O O . ALA A 1 554 ? 20.625 14.25 24.656 1 98.31 554 ALA A O 1
ATOM 4371 N N . TYR A 1 555 ? 20.703 16.312 23.891 1 98.25 555 TYR A N 1
ATOM 4372 C CA . TYR A 1 555 ? 21.672 16.797 24.891 1 98.25 555 TYR A CA 1
ATOM 4373 C C . TYR A 1 555 ? 21.125 16.625 26.297 1 98.25 555 TYR A C 1
ATOM 4375 O O . TYR A 1 555 ? 21.891 16.438 27.25 1 98.25 555 TYR A O 1
ATOM 4383 N N . HIS A 1 556 ? 19.797 16.703 26.469 1 98.38 556 HIS A N 1
ATOM 4384 C CA . HIS A 1 556 ? 19.156 16.531 27.766 1 98.38 556 HIS A CA 1
ATOM 4385 C C . HIS A 1 556 ? 19.562 15.219 28.422 1 98.38 556 HIS A C 1
ATOM 4387 O O . HIS A 1 556 ? 19.797 15.156 29.625 1 98.38 556 HIS A O 1
ATOM 4393 N N . TYR A 1 557 ? 19.688 14.25 27.609 1 98.12 557 TYR A N 1
ATOM 4394 C CA . TYR A 1 557 ? 19.938 12.906 28.109 1 98.12 557 TYR A CA 1
ATOM 4395 C C . TYR A 1 557 ? 21.422 12.727 28.453 1 98.12 557 TYR A C 1
ATOM 4397 O O . TYR A 1 557 ? 21.797 11.766 29.125 1 98.12 557 TYR A O 1
ATOM 4405 N N . ALA A 1 558 ? 22.219 13.656 28.062 1 97.38 558 ALA A N 1
ATOM 4406 C CA . ALA A 1 558 ? 23.641 13.641 28.391 1 97.38 558 ALA A CA 1
ATOM 4407 C C . ALA A 1 558 ? 23.984 14.758 29.375 1 97.38 558 ALA A C 1
ATOM 4409 O O . ALA A 1 558 ? 25.156 15.133 29.516 1 97.38 558 ALA A O 1
ATOM 4410 N N . GLY A 1 559 ? 23 15.398 29.938 1 96.5 559 GLY A N 1
ATOM 4411 C CA . GLY A 1 559 ? 23.172 16.375 31 1 96.5 559 GLY A CA 1
ATOM 4412 C C . GLY A 1 559 ? 23.578 17.75 30.484 1 96.5 559 GLY A C 1
ATOM 4413 O O . GLY A 1 559 ? 24.297 18.484 31.172 1 96.5 559 GLY A O 1
ATOM 4414 N N . ARG A 1 560 ? 23.266 18.016 29.297 1 96.81 560 ARG A N 1
ATOM 4415 C CA . ARG A 1 560 ? 23.672 19.297 28.719 1 96.81 560 ARG A CA 1
ATOM 4416 C C . ARG A 1 560 ? 22.469 20.047 28.156 1 96.81 560 ARG A C 1
ATOM 4418 O O . ARG A 1 560 ? 22.469 20.422 26.984 1 96.81 560 ARG A O 1
ATOM 4425 N N . PRO A 1 561 ? 21.453 20.344 29.031 1 97.31 561 PRO A N 1
ATOM 4426 C CA . PRO A 1 561 ? 20.328 21.125 28.516 1 97.31 561 PRO A CA 1
ATOM 4427 C C . PRO A 1 561 ? 20.719 22.516 28.047 1 97.31 561 PRO A C 1
ATOM 4429 O O . PRO A 1 561 ? 20 23.141 27.266 1 97.31 561 PRO A O 1
ATOM 4432 N N . ASP A 1 562 ? 21.906 23.062 28.453 1 96.94 562 ASP A N 1
ATOM 4433 C CA . ASP A 1 562 ? 22.422 24.344 28 1 96.94 562 ASP A CA 1
ATOM 4434 C C . ASP A 1 562 ? 22.688 24.328 26.484 1 96.94 562 ASP A C 1
ATOM 4436 O O . ASP A 1 562 ? 22.422 25.312 25.797 1 96.94 562 ASP A O 1
ATOM 4440 N N . ARG A 1 563 ? 23.219 23.188 25.984 1 97 563 ARG A N 1
ATOM 4441 C CA . ARG A 1 563 ? 23.453 23.047 24.547 1 97 563 ARG A CA 1
ATOM 4442 C C . ARG A 1 563 ? 22.156 23.078 23.766 1 97 563 ARG A C 1
ATOM 4444 O O . ARG A 1 563 ? 22.078 23.703 22.703 1 97 563 ARG A O 1
ATOM 4451 N N . THR A 1 564 ? 21.109 22.406 24.328 1 98.12 564 THR A N 1
ATOM 4452 C CA . THR A 1 564 ? 19.781 22.469 23.703 1 98.12 564 THR A CA 1
ATOM 4453 C C . THR A 1 564 ? 19.281 23.906 23.641 1 98.12 564 THR A C 1
ATOM 4455 O O . THR A 1 564 ? 18.75 24.328 22.625 1 98.12 564 THR A O 1
ATOM 4458 N N . ALA A 1 565 ? 19.453 24.641 24.719 1 98.06 565 ALA A N 1
ATOM 4459 C CA . ALA A 1 565 ? 19 26.031 24.766 1 98.06 565 ALA A CA 1
ATOM 4460 C C . ALA A 1 565 ? 19.641 26.844 23.641 1 98.06 565 ALA A C 1
ATOM 4462 O O . ALA A 1 565 ? 18.969 27.656 23 1 98.06 565 ALA A O 1
ATOM 4463 N N . GLU A 1 566 ? 20.906 26.609 23.391 1 97.31 566 GLU A N 1
ATOM 4464 C CA . GLU A 1 566 ? 21.625 27.344 22.359 1 97.31 566 GLU A CA 1
ATOM 4465 C C . GLU A 1 566 ? 21.078 27.031 20.969 1 97.31 566 GLU A C 1
ATOM 4467 O O . GLU A 1 566 ? 20.781 27.953 20.188 1 97.31 566 GLU A O 1
ATOM 4472 N N . ILE A 1 567 ? 20.906 25.781 20.672 1 97 567 ILE A N 1
ATOM 4473 C CA . ILE A 1 567 ? 20.484 25.344 19.344 1 97 567 ILE A CA 1
ATOM 4474 C C . ILE A 1 567 ? 19.047 25.75 19.094 1 97 567 ILE A C 1
ATOM 4476 O O . ILE A 1 567 ? 18.719 26.266 18.016 1 97 567 ILE A O 1
ATOM 4480 N N . VAL A 1 568 ? 18.156 25.531 20.078 1 97.62 568 VAL A N 1
ATOM 4481 C CA . VAL A 1 568 ? 16.734 25.844 19.922 1 97.62 568 VAL A CA 1
ATOM 4482 C C . VAL A 1 568 ? 16.562 27.359 19.781 1 97.62 568 VAL A C 1
ATOM 4484 O O . VAL A 1 568 ? 15.758 27.812 18.969 1 97.62 568 VAL A O 1
ATOM 4487 N N . HIS A 1 569 ? 17.297 28.125 20.562 1 97.19 569 HIS A N 1
ATOM 4488 C CA . HIS A 1 569 ? 17.266 29.578 20.438 1 97.19 569 HIS A CA 1
ATOM 4489 C C . HIS A 1 569 ? 17.656 30.031 19.047 1 97.19 569 HIS A C 1
ATOM 4491 O O . HIS A 1 569 ? 17.016 30.906 18.453 1 97.19 569 HIS A O 1
ATOM 4497 N N . SER A 1 570 ? 18.703 29.453 18.547 1 95.62 570 SER A N 1
ATOM 4498 C CA . SER A 1 570 ? 19.156 29.781 17.188 1 95.62 570 SER A CA 1
ATOM 4499 C C . SER A 1 570 ? 18.094 29.453 16.156 1 95.62 570 SER A C 1
ATOM 4501 O O . SER A 1 570 ? 17.875 30.219 15.219 1 95.62 570 SER A O 1
ATOM 4503 N N . ALA A 1 571 ? 17.5 28.312 16.25 1 95.62 571 ALA A N 1
ATOM 4504 C CA . ALA A 1 571 ? 16.453 27.891 15.305 1 95.62 571 ALA A CA 1
ATOM 4505 C C . ALA A 1 571 ? 15.266 28.844 15.344 1 95.62 571 ALA A C 1
ATOM 4507 O O . ALA A 1 571 ? 14.789 29.297 14.305 1 95.62 571 ALA A O 1
ATOM 4508 N N . LEU A 1 572 ? 14.773 29.188 16.547 1 96.44 572 LEU A N 1
ATOM 4509 C CA . LEU A 1 572 ? 13.641 30.094 16.719 1 96.44 572 LEU A CA 1
ATOM 4510 C C . LEU A 1 572 ? 13.953 31.469 16.141 1 96.44 572 LEU A C 1
ATOM 4512 O O . LEU A 1 572 ? 13.055 32.156 15.641 1 96.44 572 LEU A O 1
ATOM 4516 N N . THR A 1 573 ? 15.195 31.828 16.141 1 95.38 573 THR A N 1
ATOM 4517 C CA . THR A 1 573 ? 15.617 33.156 15.742 1 95.38 573 THR A CA 1
ATOM 4518 C C . THR A 1 573 ? 15.773 33.25 14.227 1 95.38 573 THR A C 1
ATOM 4520 O O . THR A 1 573 ? 15.367 34.25 13.602 1 95.38 573 THR A O 1
ATOM 4523 N N . TRP A 1 574 ? 16.312 32.188 13.672 1 93.19 574 TRP A N 1
ATOM 4524 C CA . TRP A 1 574 ? 16.828 32.375 12.32 1 93.19 574 TRP A CA 1
ATOM 4525 C C . TRP A 1 574 ? 16.031 31.547 11.32 1 93.19 574 TRP A C 1
ATOM 4527 O O . TRP A 1 574 ? 16.125 31.766 10.109 1 93.19 574 TRP A O 1
ATOM 4537 N N . GLN A 1 575 ? 15.258 30.594 11.734 1 93.19 575 GLN A N 1
ATOM 4538 C CA . GLN A 1 575 ? 14.656 29.672 10.789 1 93.19 575 GLN A CA 1
ATOM 4539 C C . GLN A 1 575 ? 13.188 30.016 10.539 1 93.19 575 GLN A C 1
ATOM 4541 O O . GLN A 1 575 ? 12.547 29.422 9.672 1 93.19 575 GLN A O 1
ATOM 4546 N N . PHE A 1 576 ? 12.609 30.891 11.242 1 94.38 576 PHE A N 1
ATOM 4547 C CA . PHE A 1 576 ? 11.211 31.281 11.102 1 94.38 576 PHE A CA 1
ATOM 4548 C C . PHE A 1 576 ? 11.086 32.781 10.891 1 94.38 576 PHE A C 1
ATOM 4550 O O . PHE A 1 576 ? 11.883 33.562 11.43 1 94.38 576 PHE A O 1
ATOM 4557 N N . GLY A 1 577 ? 9.984 33.219 10.117 1 94.31 577 GLY A N 1
ATOM 4558 C CA . GLY A 1 577 ? 9.727 34.625 9.867 1 94.31 577 GLY A CA 1
ATOM 4559 C C . GLY A 1 577 ? 8.289 34.906 9.477 1 94.31 577 GLY A C 1
ATOM 4560 O O . GLY A 1 577 ? 7.473 33.969 9.383 1 94.31 577 GLY A O 1
ATOM 4561 N N . THR A 1 578 ? 7.844 36.156 9.32 1 93.56 578 THR A N 1
ATOM 4562 C CA . THR A 1 578 ? 6.457 36.562 9.164 1 93.56 578 THR A CA 1
ATOM 4563 C C . THR A 1 578 ? 6.074 36.656 7.688 1 93.56 578 THR A C 1
ATOM 4565 O O . THR A 1 578 ? 4.895 36.781 7.352 1 93.56 578 THR A O 1
ATOM 4568 N N . GLY A 1 579 ? 6.91 36.406 6.809 1 86.5 579 GLY A N 1
ATOM 4569 C CA . GLY A 1 579 ? 6.602 36.562 5.395 1 86.5 579 GLY A CA 1
ATOM 4570 C C . GLY A 1 579 ? 6.918 35.312 4.578 1 86.5 579 GLY A C 1
ATOM 4571 O O . GLY A 1 579 ? 7.273 34.281 5.133 1 86.5 579 GLY A O 1
ATOM 4572 N N . PRO A 1 580 ? 6.691 35.469 3.193 1 82.56 580 PRO A N 1
ATOM 4573 C CA . PRO A 1 580 ? 7.09 34.344 2.326 1 82.56 580 PRO A CA 1
ATOM 4574 C C . PRO A 1 580 ? 8.5 33.844 2.621 1 82.56 580 PRO A C 1
ATOM 4576 O O . PRO A 1 580 ? 9.414 34.656 2.846 1 82.56 580 PRO A O 1
ATOM 4579 N N . GLY A 1 581 ? 8.555 32.531 2.748 1 83.12 581 GLY A N 1
ATOM 4580 C CA . GLY A 1 581 ? 9.852 31.969 3.096 1 83.12 581 GLY A CA 1
ATOM 4581 C C . GLY A 1 581 ? 10.086 31.906 4.59 1 83.12 581 GLY A C 1
ATOM 4582 O O . GLY A 1 581 ? 11.203 31.609 5.035 1 83.12 581 GLY A O 1
ATOM 4583 N N . GLY A 1 582 ? 9.109 32.25 5.324 1 89.19 582 GLY A N 1
ATOM 4584 C CA . GLY A 1 582 ? 9.242 32.312 6.773 1 89.19 582 GLY A CA 1
ATOM 4585 C C . GLY A 1 582 ? 9.328 30.922 7.41 1 89.19 582 GLY A C 1
ATOM 4586 O O . GLY A 1 582 ? 9.516 30.812 8.625 1 89.19 582 GLY A O 1
ATOM 4587 N N . LEU A 1 583 ? 9.211 29.859 6.617 1 91.25 583 LEU A N 1
ATOM 4588 C CA . LEU A 1 583 ? 9.414 28.5 7.086 1 91.25 583 LEU A CA 1
ATOM 4589 C C . LEU A 1 583 ? 10.648 27.875 6.43 1 91.25 583 LEU A C 1
ATOM 4591 O O . LEU A 1 583 ? 10.922 28.125 5.254 1 91.25 583 LEU A O 1
ATOM 4595 N N . PRO A 1 584 ? 11.414 27.172 7.125 1 88.31 584 PRO A N 1
ATOM 4596 C CA . PRO A 1 584 ? 12.656 26.625 6.574 1 88.31 584 PRO A CA 1
ATOM 4597 C C . PRO A 1 584 ? 12.414 25.5 5.574 1 88.31 584 PRO A C 1
ATOM 4599 O O . PRO A 1 584 ? 13.328 25.109 4.848 1 88.31 584 PRO A O 1
ATOM 4602 N N . GLY A 1 585 ? 11.312 24.969 5.449 1 87.38 585 GLY A N 1
ATOM 4603 C CA . GLY A 1 585 ? 10.906 23.875 4.57 1 87.38 585 GLY A CA 1
ATOM 4604 C C . GLY A 1 585 ? 9.414 23.625 4.574 1 87.38 585 GLY A C 1
ATOM 4605 O O . GLY A 1 585 ? 8.625 24.531 4.855 1 87.38 585 GLY A O 1
ATOM 4606 N N . ASN A 1 586 ? 9.078 22.406 4.195 1 91.06 586 ASN A N 1
ATOM 4607 C CA . ASN A 1 586 ? 7.664 22.062 4.285 1 91.06 586 ASN A CA 1
ATOM 4608 C C . ASN A 1 586 ? 7.16 22.141 5.723 1 91.06 586 ASN A C 1
ATOM 4610 O O . ASN A 1 586 ? 7.863 21.75 6.652 1 91.06 586 ASN A O 1
ATOM 4614 N N . ASP A 1 587 ? 5.957 22.688 5.855 1 94.56 587 ASP A N 1
ATOM 4615 C CA . ASP A 1 587 ? 5.34 22.703 7.18 1 94.56 587 ASP A CA 1
ATOM 4616 C C . ASP A 1 587 ? 4.984 21.281 7.637 1 94.56 587 ASP A C 1
ATOM 4618 O O . ASP A 1 587 ? 4.898 21.016 8.836 1 94.56 587 ASP A O 1
ATOM 4622 N N . ASP A 1 588 ? 4.75 20.422 6.582 1 93.19 588 ASP A N 1
ATOM 4623 C CA . ASP A 1 588 ? 4.516 18.984 6.809 1 93.19 588 ASP A CA 1
ATOM 4624 C C . ASP A 1 588 ? 3.285 18.766 7.684 1 93.19 588 ASP A C 1
ATOM 4626 O O . ASP A 1 588 ? 3.373 18.125 8.734 1 93.19 588 ASP A O 1
ATOM 4630 N N . SER A 1 589 ? 2.17 19.312 7.23 1 94.12 589 SER A N 1
ATOM 4631 C CA . SER A 1 589 ? 0.859 19.156 7.852 1 94.12 589 SER A CA 1
ATOM 4632 C C . SER A 1 589 ? 0.86 19.672 9.289 1 94.12 589 SER A C 1
ATOM 4634 O O . SER A 1 589 ? 0.217 19.094 10.164 1 94.12 589 SER A O 1
ATOM 4636 N N . GLY A 1 590 ? 1.673 20.656 9.555 1 96.38 590 GLY A N 1
ATOM 4637 C CA . GLY A 1 590 ? 1.697 21.297 10.867 1 96.38 590 GLY A CA 1
ATOM 4638 C C . GLY A 1 590 ? 2.789 20.75 11.766 1 96.38 590 GLY A C 1
ATOM 4639 O O . GLY A 1 590 ? 2.969 21.234 12.891 1 96.38 590 GLY A O 1
ATOM 4640 N N . GLY A 1 591 ? 3.521 19.75 11.328 1 96.69 591 GLY A N 1
ATOM 4641 C CA . GLY A 1 591 ? 4.586 19.188 12.141 1 96.69 591 GLY A CA 1
ATOM 4642 C C . GLY A 1 591 ? 5.648 20.203 12.516 1 96.69 591 GLY A C 1
ATOM 4643 O O . GLY A 1 591 ? 6.027 20.312 13.688 1 96.69 591 GLY A O 1
ATOM 4644 N N . LEU A 1 592 ? 6.125 20.938 11.516 1 96.81 592 LEU A N 1
ATOM 4645 C CA . LEU A 1 592 ? 7.133 21.969 11.758 1 96.81 592 LEU A CA 1
ATOM 4646 C C . LEU A 1 592 ? 6.562 23.109 12.594 1 96.81 592 LEU A C 1
ATOM 4648 O O . LEU A 1 592 ? 7.215 23.594 13.523 1 96.81 592 LEU A O 1
ATOM 4652 N N . SER A 1 593 ? 5.391 23.5 12.273 1 97.19 593 SER A N 1
ATOM 4653 C CA . SER A 1 593 ? 4.723 24.562 13.008 1 97.19 593 SER A CA 1
ATOM 4654 C C . SER A 1 593 ? 4.492 24.172 14.469 1 97.19 593 SER A C 1
ATOM 4656 O O . SER A 1 593 ? 4.66 24.984 15.367 1 97.19 593 SER A O 1
ATOM 4658 N N . ALA A 1 594 ? 4.117 22.953 14.664 1 98.12 594 ALA A N 1
ATOM 4659 C CA . ALA A 1 594 ? 3.926 22.484 16.031 1 98.12 594 ALA A CA 1
ATOM 4660 C C . ALA A 1 594 ? 5.25 22.453 16.797 1 98.12 594 ALA A C 1
ATOM 4662 O O . ALA A 1 594 ? 5.281 22.703 18 1 98.12 594 ALA A O 1
ATOM 4663 N N . TRP A 1 595 ? 6.293 22.094 16.078 1 98.19 595 TRP A N 1
ATOM 4664 C CA . TRP A 1 595 ? 7.609 22.172 16.703 1 98.19 595 TRP A CA 1
ATOM 4665 C C . TRP A 1 595 ? 7.883 23.594 17.203 1 98.19 595 TRP A C 1
ATOM 4667 O O . TRP A 1 595 ? 8.344 23.781 18.328 1 98.19 595 TRP A O 1
ATOM 4677 N N . TYR A 1 596 ? 7.605 24.578 16.422 1 97.56 596 TYR A N 1
ATOM 4678 C CA . TYR A 1 596 ? 7.809 25.984 16.797 1 97.56 596 TYR A CA 1
ATOM 4679 C C . TYR A 1 596 ? 7.008 26.328 18.047 1 97.56 596 TYR A C 1
ATOM 4681 O O . TYR A 1 596 ? 7.5 27.031 18.938 1 97.56 596 TYR A O 1
ATOM 4689 N N . VAL A 1 597 ? 5.793 25.859 18.047 1 98.56 597 VAL A N 1
ATOM 4690 C CA . VAL A 1 597 ? 4.934 26.141 19.203 1 98.56 597 VAL A CA 1
ATOM 4691 C C . VAL A 1 597 ? 5.559 25.562 20.469 1 98.56 597 VAL A C 1
ATOM 4693 O O . VAL A 1 597 ? 5.762 26.297 21.438 1 98.56 597 VAL A O 1
ATOM 4696 N N . TRP A 1 598 ? 5.922 24.344 20.438 1 98.69 598 TRP A N 1
ATOM 4697 C CA . TRP A 1 598 ? 6.496 23.688 21.625 1 98.69 598 TRP A CA 1
ATOM 4698 C C . TRP A 1 598 ? 7.797 24.375 22.031 1 98.69 598 TRP A C 1
ATOM 4700 O O . TRP A 1 598 ? 7.992 24.688 23.203 1 98.69 598 TRP A O 1
ATOM 4710 N N . ALA A 1 599 ? 8.641 24.562 21.078 1 98.38 599 ALA A N 1
ATOM 4711 C CA . ALA A 1 599 ? 9.93 25.188 21.359 1 98.38 599 ALA A CA 1
ATOM 4712 C C . ALA A 1 599 ? 9.75 26.578 21.969 1 98.38 599 ALA A C 1
ATOM 4714 O O . ALA A 1 599 ? 10.477 26.953 22.891 1 98.38 599 ALA A O 1
ATOM 4715 N N . SER A 1 600 ? 8.797 27.328 21.484 1 98.19 600 SER A N 1
ATOM 4716 C CA . SER A 1 600 ? 8.516 28.672 22 1 98.19 600 SER A CA 1
ATOM 4717 C C . SER A 1 600 ? 8.023 28.625 23.438 1 98.19 600 SER A C 1
ATOM 4719 O O . SER A 1 600 ? 8.281 29.547 24.219 1 98.19 600 SER A O 1
ATOM 4721 N N . LEU A 1 601 ? 7.348 27.562 23.734 1 98.25 601 LEU A N 1
ATOM 4722 C CA . LEU A 1 601 ? 6.824 27.406 25.094 1 98.25 601 LEU A CA 1
ATOM 4723 C C . LEU A 1 601 ? 7.898 26.875 26.031 1 98.25 601 LEU A C 1
ATOM 4725 O O . LEU A 1 601 ? 7.707 26.844 27.25 1 98.25 601 LEU A O 1
ATOM 4729 N N . GLY A 1 602 ? 9 26.453 25.484 1 98.25 602 GLY A N 1
ATOM 4730 C CA . GLY A 1 602 ? 10.062 25.844 26.281 1 98.25 602 GLY A CA 1
ATOM 4731 C C . GLY A 1 602 ? 9.789 24.391 26.641 1 98.25 602 GLY A C 1
ATOM 4732 O O . GLY A 1 602 ? 10.227 23.922 27.688 1 98.25 602 GLY A O 1
ATOM 4733 N N . LEU A 1 603 ? 9.023 23.719 25.875 1 98.56 603 LEU A N 1
ATOM 4734 C CA . LEU A 1 603 ? 8.672 22.312 26.062 1 98.56 603 LEU A CA 1
ATOM 4735 C C . LEU A 1 603 ? 8.93 21.516 24.797 1 98.56 603 LEU A C 1
ATOM 4737 O O . LEU A 1 603 ? 8.859 22.047 23.688 1 98.56 603 LEU A O 1
ATOM 4741 N N . PHE A 1 604 ? 9.242 20.234 24.906 1 98.5 604 PHE A N 1
ATOM 4742 C CA . PHE A 1 604 ? 9.305 19.312 23.781 1 98.5 604 PHE A CA 1
ATOM 4743 C C . PHE A 1 604 ? 8.781 17.938 24.172 1 98.5 604 PHE A C 1
ATOM 4745 O O . PHE A 1 604 ? 9.344 17.281 25.047 1 98.5 604 PHE A O 1
ATOM 4752 N N . PRO A 1 605 ? 7.742 17.516 23.516 1 98.44 605 PRO A N 1
ATOM 4753 C CA . PRO A 1 605 ? 7.195 16.203 23.828 1 98.44 605 PRO A CA 1
ATOM 4754 C C . PRO A 1 605 ? 8.055 15.055 23.297 1 98.44 605 PRO A C 1
ATOM 4756 O O . PRO A 1 605 ? 8.562 15.141 22.172 1 98.44 605 PRO A O 1
ATOM 4759 N N . VAL A 1 606 ? 8.273 14.078 24.031 1 98.38 606 VAL A N 1
ATOM 4760 C CA . VAL A 1 606 ? 8.906 12.852 23.562 1 98.38 606 VAL A CA 1
ATOM 4761 C C . VAL A 1 606 ? 7.848 11.789 23.281 1 98.38 606 VAL A C 1
ATOM 4763 O O . VAL A 1 606 ? 7.457 11.039 24.172 1 98.38 606 VAL A O 1
ATOM 4766 N N . ALA A 1 607 ? 7.508 11.641 22.047 1 97.44 607 ALA A N 1
ATOM 4767 C CA . ALA A 1 607 ? 6.418 10.773 21.594 1 97.44 607 ALA A CA 1
ATOM 4768 C C . ALA A 1 607 ? 6.625 9.344 22.078 1 97.44 607 ALA A C 1
ATOM 4770 O O . ALA A 1 607 ? 7.719 8.789 21.938 1 97.44 607 ALA A O 1
ATOM 4771 N N . GLY A 1 608 ? 5.605 8.781 22.641 1 97.69 608 GLY A N 1
ATOM 4772 C CA . GLY A 1 608 ? 5.617 7.379 23.031 1 97.69 608 GLY A CA 1
ATOM 4773 C C . GLY A 1 608 ? 6.152 7.152 24.438 1 97.69 608 GLY A C 1
ATOM 4774 O O . GLY A 1 608 ? 6.09 6.039 24.953 1 97.69 608 GLY A O 1
ATOM 4775 N N . GLN A 1 609 ? 6.586 8.242 25.109 1 97.12 609 GLN A N 1
ATOM 4776 C CA . GLN A 1 609 ? 7.223 8.039 26.406 1 97.12 609 GLN A CA 1
ATOM 4777 C C . GLN A 1 609 ? 6.527 8.852 27.5 1 97.12 609 GLN A C 1
ATOM 4779 O O . GLN A 1 609 ? 6.926 8.812 28.656 1 97.12 609 GLN A O 1
ATOM 4784 N N . GLY A 1 610 ? 5.531 9.656 27.156 1 95.81 610 GLY A N 1
ATOM 4785 C CA . GLY A 1 610 ? 4.797 10.422 28.156 1 95.81 610 GLY A CA 1
ATOM 4786 C C . GLY A 1 610 ? 5.664 11.422 28.891 1 95.81 610 GLY A C 1
ATOM 4787 O O . GLY A 1 610 ? 5.574 11.539 30.125 1 95.81 610 GLY A O 1
ATOM 4788 N N . LEU A 1 611 ? 6.5 12.078 28.125 1 96.69 611 LEU A N 1
ATOM 4789 C CA . LEU A 1 611 ? 7.488 12.984 28.688 1 96.69 611 LEU A CA 1
ATOM 4790 C C . LEU A 1 611 ? 7.543 14.297 27.922 1 96.69 611 LEU A C 1
ATOM 4792 O O . LEU A 1 611 ? 7.305 14.32 26.703 1 96.69 611 LEU A O 1
ATOM 4796 N N . PHE A 1 612 ? 7.789 15.375 28.656 1 98.44 612 PHE A N 1
ATOM 4797 C CA . PHE A 1 612 ? 8.172 16.641 28.047 1 98.44 612 PHE A CA 1
ATOM 4798 C C . PHE A 1 612 ? 9.562 17.062 28.516 1 98.44 612 PHE A C 1
ATOM 4800 O O . PHE A 1 612 ? 9.859 17.016 29.719 1 98.44 612 PHE A O 1
ATOM 4807 N N . LEU A 1 613 ? 10.367 17.469 27.625 1 98.75 613 LEU A N 1
ATOM 4808 C CA . LEU A 1 613 ? 11.648 18.078 27.969 1 98.75 613 LEU A CA 1
ATOM 4809 C C . LEU A 1 613 ? 11.5 19.594 28.109 1 98.75 613 LEU A C 1
ATOM 4811 O O . LEU A 1 613 ? 10.703 20.203 27.391 1 98.75 613 LEU A O 1
ATOM 4815 N N . LEU A 1 614 ? 12.242 20.172 29.078 1 98.62 614 LEU A N 1
ATOM 4816 C CA . LEU A 1 614 ? 12.109 21.594 29.422 1 98.62 614 LEU A CA 1
ATOM 4817 C C . LEU A 1 614 ? 13.273 22.391 28.859 1 98.62 614 LEU A C 1
ATOM 4819 O O . LEU A 1 614 ? 14.414 21.938 28.859 1 98.62 614 LEU A O 1
ATOM 4823 N N . ASN A 1 615 ? 12.969 23.531 28.391 1 97.69 615 ASN A N 1
ATOM 4824 C CA . ASN A 1 615 ? 13.945 24.453 27.844 1 97.69 615 ASN A CA 1
ATOM 4825 C C . ASN A 1 615 ? 13.523 25.906 28.078 1 97.69 615 ASN A C 1
ATOM 4827 O O . ASN A 1 615 ? 12.477 26.172 28.656 1 97.69 615 ASN A O 1
ATOM 4831 N N . THR A 1 616 ? 14.398 26.844 27.766 1 97.81 616 THR A N 1
ATOM 4832 C CA . THR A 1 616 ? 14.102 28.266 27.859 1 97.81 616 THR A CA 1
ATOM 4833 C C . THR A 1 616 ? 12.961 28.641 26.922 1 97.81 616 THR A C 1
ATOM 4835 O O . THR A 1 616 ? 13.055 28.438 25.703 1 97.81 616 THR A O 1
ATOM 4838 N N . PRO A 1 617 ? 11.852 29.266 27.422 1 98.06 617 PRO A N 1
ATOM 4839 C CA . PRO A 1 617 ? 10.766 29.719 26.547 1 98.06 617 PRO A CA 1
ATOM 4840 C C . PRO A 1 617 ? 11.109 31 25.797 1 98.06 617 PRO A C 1
ATOM 4842 O O . PRO A 1 617 ? 12.016 31.734 26.188 1 98.06 617 PRO A O 1
ATOM 4845 N N . ALA A 1 618 ? 10.414 31.219 24.75 1 97.56 618 ALA A N 1
ATOM 4846 C CA . ALA A 1 618 ? 10.617 32.406 23.953 1 97.56 618 ALA A CA 1
ATOM 4847 C C . ALA A 1 618 ? 9.781 33.562 24.469 1 97.56 618 ALA A C 1
ATOM 4849 O O . ALA A 1 618 ? 9.945 34.719 24.031 1 97.56 618 ALA A O 1
ATOM 4850 N N . PHE A 1 619 ? 8.883 33.344 25.422 1 98.06 619 PHE A N 1
ATOM 4851 C CA . PHE A 1 619 ? 7.992 34.344 26 1 98.06 619 PHE A CA 1
ATOM 4852 C C . PHE A 1 619 ? 8.109 34.375 27.516 1 98.06 619 PHE A C 1
ATOM 4854 O O . PHE A 1 619 ? 8.414 33.344 28.141 1 98.06 619 PHE A O 1
ATOM 4861 N N . ALA A 1 620 ? 7.762 35.5 28.078 1 98 620 ALA A N 1
ATOM 4862 C CA . ALA A 1 620 ? 7.855 35.656 29.531 1 98 620 ALA A CA 1
ATOM 4863 C C . ALA A 1 620 ? 6.809 34.812 30.25 1 98 620 ALA A C 1
ATOM 4865 O O . ALA A 1 620 ? 7.047 34.344 31.359 1 98 620 ALA A O 1
ATOM 4866 N N . ARG A 1 621 ? 5.742 34.688 29.641 1 98.31 621 ARG A N 1
ATOM 4867 C CA . ARG A 1 621 ? 4.66 33.906 30.203 1 98.31 621 ARG A CA 1
ATOM 4868 C C . ARG A 1 621 ? 3.812 33.281 29.109 1 98.31 621 ARG A C 1
ATOM 4870 O O . ARG A 1 621 ? 3.611 33.875 28.047 1 98.31 621 ARG A O 1
ATOM 4877 N N . ALA A 1 622 ? 3.359 32.062 29.375 1 98.44 622 ALA A N 1
ATOM 4878 C CA . ALA A 1 622 ? 2.439 31.344 28.5 1 98.44 622 ALA A CA 1
ATOM 4879 C C . ALA A 1 622 ? 1.436 30.516 29.281 1 98.44 622 ALA A C 1
ATOM 4881 O O . ALA A 1 622 ? 1.739 30.047 30.391 1 98.44 622 ALA A O 1
ATOM 4882 N N . ALA A 1 623 ? 0.268 30.422 28.781 1 98.19 623 ALA A N 1
ATOM 4883 C CA . ALA A 1 623 ? -0.77 29.547 29.328 1 98.19 623 ALA A CA 1
ATOM 4884 C C . ALA A 1 623 ? -1.297 28.594 28.281 1 98.19 623 ALA A C 1
ATOM 4886 O O . ALA A 1 623 ? -1.731 29.016 27.203 1 98.19 623 ALA A O 1
ATOM 4887 N N . LEU A 1 624 ? -1.151 27.375 28.578 1 97.75 624 LEU A N 1
ATOM 4888 C CA . LEU A 1 624 ? -1.659 26.297 27.719 1 97.75 624 LEU A CA 1
ATOM 4889 C C . LEU A 1 624 ? -2.896 25.656 28.344 1 97.75 624 LEU A C 1
ATOM 4891 O O . LEU A 1 624 ? -2.834 25.125 29.453 1 97.75 624 LEU A O 1
ATOM 4895 N N . ARG A 1 625 ? -4.012 25.766 27.703 1 96.69 625 ARG A N 1
ATOM 4896 C CA . ARG A 1 625 ? -5.195 25.047 28.156 1 96.69 625 ARG A CA 1
ATOM 4897 C C . ARG A 1 625 ? -5.156 23.594 27.688 1 96.69 625 ARG A C 1
ATOM 4899 O O . ARG A 1 625 ? -5.395 23.297 26.516 1 96.69 625 ARG A O 1
ATOM 4906 N N . VAL A 1 626 ? -4.906 22.75 28.562 1 93.75 626 VAL A N 1
ATOM 4907 C CA . VAL A 1 626 ? -4.773 21.312 28.297 1 93.75 626 VAL A CA 1
ATOM 4908 C C . VAL A 1 626 ? -6.047 20.594 28.734 1 93.75 626 VAL A C 1
ATOM 4910 O O . VAL A 1 626 ? -6.168 20.172 29.875 1 93.75 626 VAL A O 1
ATOM 4913 N N . GLY A 1 627 ? -6.91 20.312 27.812 1 88.44 627 GLY A N 1
ATOM 4914 C CA . GLY A 1 627 ? -8.234 19.828 28.172 1 88.44 627 GLY A CA 1
ATOM 4915 C C . GLY A 1 627 ? -9.023 20.828 29.016 1 88.44 627 GLY A C 1
ATOM 4916 O O . GLY A 1 627 ? -9.242 21.969 28.594 1 88.44 627 GLY A O 1
ATOM 4917 N N . ASP A 1 628 ? -9.258 20.359 30.203 1 88.5 628 ASP A N 1
ATOM 4918 C CA . ASP A 1 628 ? -10.039 21.219 31.094 1 88.5 628 ASP A CA 1
ATOM 4919 C C . ASP A 1 628 ? -9.141 21.906 32.125 1 88.5 628 ASP A C 1
ATOM 4921 O O . ASP A 1 628 ? -9.617 22.703 32.938 1 88.5 628 ASP A O 1
ATOM 4925 N N . GLU A 1 629 ? -7.852 21.672 31.938 1 93.69 629 GLU A N 1
ATOM 4926 C CA . GLU A 1 629 ? -6.875 22.266 32.844 1 93.69 629 GLU A CA 1
ATOM 4927 C C . GLU A 1 629 ? -6.047 23.344 32.156 1 93.69 629 GLU A C 1
ATOM 4929 O O . GLU A 1 629 ? -6.156 23.531 30.953 1 93.69 629 GLU A O 1
ATOM 4934 N N . GLU A 1 630 ? -5.316 24.016 32.969 1 97.25 630 GLU A N 1
ATOM 4935 C CA . GLU A 1 630 ? -4.426 25.047 32.469 1 97.25 630 GLU A CA 1
ATOM 4936 C C . GLU A 1 630 ? -3.004 24.875 33 1 97.25 630 GLU A C 1
ATOM 4938 O O . GLU A 1 630 ? -2.797 24.766 34.188 1 97.25 630 GLU A O 1
ATOM 4943 N N . PHE A 1 631 ? -2.129 24.766 32.156 1 98.38 631 PHE A N 1
ATOM 4944 C CA . PHE A 1 631 ? -0.711 24.703 32.5 1 98.38 631 PHE A CA 1
ATOM 4945 C C . PHE A 1 631 ? -0.031 26.031 32.156 1 98.38 631 PHE A C 1
ATOM 4947 O O . PHE A 1 631 ? 0.053 26.438 31 1 98.38 631 PHE A O 1
ATOM 4954 N N . VAL A 1 632 ? 0.504 26.719 33.125 1 98.62 632 VAL A N 1
ATOM 4955 C CA . VAL A 1 632 ? 1.087 28.047 32.969 1 98.62 632 VAL A CA 1
ATOM 4956 C C . VAL A 1 632 ? 2.609 27.953 33.062 1 98.62 632 VAL A C 1
ATOM 4958 O O . VAL A 1 632 ? 3.141 27.328 34 1 98.62 632 VAL A O 1
ATOM 4961 N N . ILE A 1 633 ? 3.27 28.5 32.188 1 98.75 633 ILE A N 1
ATOM 4962 C CA . ILE A 1 633 ? 4.723 28.656 32.188 1 98.75 633 ILE A CA 1
ATOM 4963 C C . ILE A 1 633 ? 5.098 30.109 32.406 1 98.75 633 ILE A C 1
ATOM 4965 O O . ILE A 1 633 ? 4.738 30.969 31.594 1 98.75 633 ILE A O 1
ATOM 4969 N N . GLU A 1 634 ? 5.762 30.422 33.438 1 98.38 634 GLU A N 1
ATOM 4970 C CA . GLU A 1 634 ? 6.195 31.781 33.75 1 98.38 634 GLU A CA 1
ATOM 4971 C C . GLU A 1 634 ? 7.703 31.844 33.969 1 98.38 634 GLU A C 1
ATOM 4973 O O . GLU A 1 634 ? 8.32 30.844 34.375 1 98.38 634 GLU A O 1
ATOM 4978 N N . THR A 1 635 ? 8.227 33.031 33.75 1 98.56 635 THR A N 1
ATOM 4979 C CA . THR A 1 635 ? 9.68 33.156 33.844 1 98.56 635 THR A CA 1
ATOM 4980 C C . THR A 1 635 ? 10.055 34.344 34.719 1 98.56 635 THR A C 1
ATOM 4982 O O . THR A 1 635 ? 9.25 35.281 34.875 1 98.56 635 THR A O 1
ATOM 4985 N N . SER A 1 636 ? 11.125 34.281 35.375 1 98.25 636 SER A N 1
ATOM 4986 C CA . SER A 1 636 ? 11.859 35.438 35.906 1 98.25 636 SER A CA 1
ATOM 4987 C C . SER A 1 636 ? 13.172 35.656 35.156 1 98.25 636 SER A C 1
ATOM 4989 O O . SER A 1 636 ? 13.914 34.688 34.906 1 98.25 636 SER A O 1
ATOM 4991 N N . GLY A 1 637 ? 13.383 36.812 34.781 1 97.75 637 GLY A N 1
ATOM 4992 C CA . GLY A 1 637 ? 14.633 37.156 34.094 1 97.75 637 GLY A CA 1
ATOM 4993 C C . GLY A 1 637 ? 14.562 37.031 32.594 1 97.75 637 GLY A C 1
ATOM 4994 O O . GLY A 1 637 ? 15.578 37.156 31.906 1 97.75 637 GLY A O 1
ATOM 4995 N N . HIS A 1 638 ? 13.398 36.781 32.094 1 97.62 638 HIS A N 1
ATOM 4996 C CA . HIS A 1 638 ? 13.25 36.625 30.641 1 97.62 638 HIS A CA 1
ATOM 4997 C C . HIS A 1 638 ? 13.586 37.906 29.922 1 97.62 638 HIS A C 1
ATOM 4999 O O . HIS A 1 638 ? 13.203 39 30.375 1 97.62 638 HIS A O 1
ATOM 5005 N N . ARG A 1 639 ? 14.273 37.812 28.859 1 95.69 639 ARG A N 1
ATOM 5006 C CA . ARG A 1 639 ? 14.562 38.938 27.953 1 95.69 639 ARG A CA 1
ATOM 5007 C C . ARG A 1 639 ? 13.984 38.688 26.562 1 95.69 639 ARG A C 1
ATOM 5009 O O . ARG A 1 639 ? 14.234 37.656 25.969 1 95.69 639 ARG A O 1
ATOM 5016 N N . GLU A 1 640 ? 13.297 39.625 26.141 1 93.31 640 GLU A N 1
ATOM 5017 C CA . GLU A 1 640 ? 12.758 39.5 24.781 1 93.31 640 GLU A CA 1
ATOM 5018 C C . GLU A 1 640 ? 13.867 39.562 23.75 1 93.31 640 GLU A C 1
ATOM 5020 O O . GLU A 1 640 ? 14.828 40.312 23.875 1 93.31 640 GLU A O 1
ATOM 5025 N N . THR A 1 641 ? 13.703 38.688 22.797 1 92.06 641 THR A N 1
ATOM 5026 C CA . THR A 1 641 ? 14.688 38.656 21.734 1 92.06 641 THR A CA 1
ATOM 5027 C C . THR A 1 641 ? 14.016 38.781 20.375 1 92.06 641 THR A C 1
ATOM 5029 O O . THR A 1 641 ? 12.961 38.188 20.125 1 92.06 641 THR A O 1
ATOM 5032 N N . PRO A 1 642 ? 14.594 39.594 19.453 1 92.31 642 PRO A N 1
ATOM 5033 C CA . PRO A 1 642 ? 14.078 39.656 18.094 1 92.31 642 PRO A CA 1
ATOM 5034 C C . PRO A 1 642 ? 14.406 38.438 17.266 1 92.31 642 PRO A C 1
ATOM 5036 O O . PRO A 1 642 ? 15.109 37.531 17.734 1 92.31 642 PRO A O 1
ATOM 5039 N N . ILE A 1 643 ? 13.789 38.344 16.125 1 94.44 643 ILE A N 1
ATOM 5040 C CA . ILE A 1 643 ? 14.117 37.281 15.18 1 94.44 643 ILE A CA 1
ATOM 5041 C C . ILE A 1 643 ? 14.703 37.906 13.906 1 94.44 643 ILE A C 1
ATOM 5043 O O . ILE A 1 643 ? 14.766 39.125 13.766 1 94.44 643 ILE A O 1
ATOM 5047 N N . GLY A 1 644 ? 15.148 37.094 12.984 1 90.5 644 GLY A N 1
ATOM 5048 C CA . GLY A 1 644 ? 15.914 37.5 11.82 1 90.5 644 GLY A CA 1
ATOM 5049 C C . GLY A 1 644 ? 15.211 38.562 10.984 1 90.5 644 GLY A C 1
ATOM 5050 O O . GLY A 1 644 ? 15.836 39.5 10.492 1 90.5 644 GLY A O 1
ATOM 5051 N N . VAL A 1 645 ? 14 38.531 10.797 1 89.75 645 VAL A N 1
ATOM 5052 C CA . VAL A 1 645 ? 13.242 39.438 9.922 1 89.75 645 VAL A CA 1
ATOM 5053 C C . VAL A 1 645 ? 13.25 40.844 10.508 1 89.75 645 VAL A C 1
ATOM 5055 O O . VAL A 1 645 ? 12.984 41.812 9.789 1 89.75 645 VAL A O 1
ATOM 5058 N N . ASP A 1 646 ? 13.602 40.875 11.758 1 91.38 646 ASP A N 1
ATOM 5059 C CA . ASP A 1 646 ? 13.688 42.188 12.398 1 91.38 646 ASP A CA 1
ATOM 5060 C C . ASP A 1 646 ? 14.984 42.906 12.039 1 91.38 646 ASP A C 1
ATOM 5062 O O . ASP A 1 646 ? 15.266 44 12.539 1 91.38 646 ASP A O 1
ATOM 5066 N N . GLY A 1 647 ? 15.766 42.312 11.164 1 90.19 647 GLY A N 1
ATOM 5067 C CA . GLY A 1 647 ? 16.984 42.938 10.68 1 90.19 647 GLY A CA 1
ATOM 5068 C C . GLY A 1 647 ? 18.156 42.75 11.609 1 90.19 647 GLY A C 1
ATOM 5069 O O . GLY A 1 647 ? 18.938 43.688 11.844 1 90.19 647 GLY A O 1
ATOM 5070 N N . LEU A 1 648 ? 18.297 41.562 12.039 1 90 648 LEU A N 1
ATOM 5071 C CA . LEU A 1 648 ? 19.375 41.25 12.969 1 90 648 LEU A CA 1
ATOM 5072 C C . LEU A 1 648 ? 20.719 41.188 12.242 1 90 648 LEU A C 1
ATOM 5074 O O . LEU A 1 648 ? 20.797 40.625 11.133 1 90 648 LEU A O 1
ATOM 5078 N N . ASP A 1 649 ? 21.75 41.781 12.805 1 87.19 649 ASP A N 1
ATOM 5079 C CA . ASP A 1 649 ? 23.094 41.719 12.242 1 87.19 649 ASP A CA 1
ATOM 5080 C C . ASP A 1 649 ? 23.984 40.781 13.055 1 87.19 649 ASP A C 1
ATOM 5082 O O . ASP A 1 649 ? 25.109 40.469 12.656 1 87.19 649 ASP A O 1
ATOM 5086 N N . ARG A 1 650 ? 23.484 40.406 14.242 1 87.06 650 ARG A N 1
ATOM 5087 C CA . ARG A 1 650 ? 24.219 39.469 15.094 1 87.06 650 ARG A CA 1
ATOM 5088 C C . ARG A 1 650 ? 23.266 38.531 15.82 1 87.06 650 ARG A C 1
ATOM 5090 O O . ARG A 1 650 ? 22.078 38.781 15.906 1 87.06 650 ARG A O 1
ATOM 5097 N N . ASP A 1 651 ? 23.844 37.562 16.375 1 88.62 651 ASP A N 1
ATOM 5098 C CA . ASP A 1 651 ? 23.047 36.562 17.125 1 88.62 651 ASP A CA 1
ATOM 5099 C C . ASP A 1 651 ? 22.672 37.094 18.5 1 88.62 651 ASP A C 1
ATOM 5101 O O . ASP A 1 651 ? 23.547 37.469 19.297 1 88.62 651 ASP A O 1
ATOM 5105 N N . PRO A 1 652 ? 21.422 37.188 18.703 1 93.5 652 PRO A N 1
ATOM 5106 C CA . PRO A 1 652 ? 21.094 37.469 20.109 1 93.5 652 PRO A CA 1
ATOM 5107 C C . PRO A 1 652 ? 21.531 36.375 21.062 1 93.5 652 PRO A C 1
ATOM 5109 O O . PRO A 1 652 ? 21.453 35.188 20.719 1 93.5 652 PRO A O 1
ATOM 5112 N N . PRO A 1 653 ? 21.984 36.719 22.172 1 94.44 653 PRO A N 1
ATOM 5113 C CA . PRO A 1 653 ? 22.453 35.688 23.094 1 94.44 653 PRO A CA 1
ATOM 5114 C C . PRO A 1 653 ? 21.328 34.812 23.641 1 94.44 653 PRO A C 1
ATOM 5116 O O . PRO A 1 653 ? 20.25 35.312 23.938 1 94.44 653 PRO A O 1
ATOM 5119 N N . PRO A 1 654 ? 21.578 33.594 23.766 1 96.44 654 PRO A N 1
ATOM 5120 C CA . PRO A 1 654 ? 20.594 32.719 24.422 1 96.44 654 PRO A CA 1
ATOM 5121 C C . PRO A 1 654 ? 20.516 32.938 25.938 1 96.44 654 PRO A C 1
ATOM 5123 O O . PRO A 1 654 ? 21.391 33.594 26.5 1 96.44 654 PRO A O 1
ATOM 5126 N N . GLN A 1 655 ? 19.453 32.469 26.531 1 97.88 655 GLN A N 1
ATOM 5127 C CA . GLN A 1 655 ? 19.328 32.375 27.984 1 97.88 655 GLN A CA 1
ATOM 5128 C C . GLN A 1 655 ? 19.266 30.938 28.438 1 97.88 655 GLN A C 1
ATOM 5130 O O . GLN A 1 655 ? 19 30.031 27.625 1 97.88 655 GLN A O 1
ATOM 5135 N N . TYR A 1 656 ? 19.562 30.734 29.688 1 98.31 656 TYR A N 1
ATOM 5136 C CA . TYR A 1 656 ? 19.609 29.406 30.266 1 98.31 656 TYR A CA 1
ATOM 5137 C C . TYR A 1 656 ? 18.766 29.328 31.531 1 98.31 656 TYR A C 1
ATOM 5139 O O . TYR A 1 656 ? 18.688 30.281 32.281 1 98.31 656 TYR A O 1
ATOM 5147 N N . VAL A 1 657 ? 18.125 28.234 31.75 1 98.38 657 VAL A N 1
ATOM 5148 C CA . VAL A 1 657 ? 17.391 28.016 33 1 98.38 657 VAL A CA 1
ATOM 5149 C C . VAL A 1 657 ? 18.359 27.938 34.156 1 98.38 657 VAL A C 1
ATOM 5151 O O . VAL A 1 657 ? 19.312 27.156 34.125 1 98.38 657 VAL A O 1
ATOM 5154 N N . GLN A 1 658 ? 18.047 28.734 35.156 1 97.88 658 GLN A N 1
ATOM 5155 C CA . GLN A 1 658 ? 18.875 28.75 36.375 1 97.88 658 GLN A CA 1
ATOM 5156 C C . GLN A 1 658 ? 18.266 27.859 37.469 1 97.88 658 GLN A C 1
ATOM 5158 O O . GLN A 1 658 ? 18.984 27.203 38.219 1 97.88 658 GLN A O 1
ATOM 5163 N N . SER A 1 659 ? 17.062 27.953 37.562 1 97.69 659 SER A N 1
ATOM 5164 C CA . SER A 1 659 ? 16.266 27.125 38.469 1 97.69 659 SER A CA 1
ATOM 5165 C C . SER A 1 659 ? 14.812 27.047 38 1 97.69 659 SER A C 1
ATOM 5167 O O . SER A 1 659 ? 14.383 27.844 37.156 1 97.69 659 SER A O 1
ATOM 5169 N N . ALA A 1 660 ? 14.117 26.062 38.562 1 98.44 660 ALA A N 1
ATOM 5170 C CA . ALA A 1 660 ? 12.719 25.875 38.188 1 98.44 660 ALA A CA 1
ATOM 5171 C C . ALA A 1 660 ? 11.891 25.375 39.375 1 98.44 660 ALA A C 1
ATOM 5173 O O . ALA A 1 660 ? 12.414 24.703 40.25 1 98.44 660 ALA A O 1
ATOM 5174 N N . THR A 1 661 ? 10.664 25.719 39.375 1 98.44 661 THR A N 1
ATOM 5175 C CA . THR A 1 661 ? 9.703 25.172 40.344 1 98.44 661 THR A CA 1
ATOM 5176 C C . THR A 1 661 ? 8.422 24.734 39.625 1 98.44 661 THR A C 1
ATOM 5178 O O . THR A 1 661 ? 8.023 25.344 38.625 1 98.44 661 THR A O 1
ATOM 5181 N N . LEU A 1 662 ? 7.867 23.703 40.031 1 98.44 662 LEU A N 1
ATOM 5182 C CA . LEU A 1 662 ? 6.531 23.266 39.625 1 98.44 662 LEU A CA 1
ATOM 5183 C C . LEU A 1 662 ? 5.562 23.359 40.812 1 98.44 662 LEU A C 1
ATOM 5185 O O . LEU A 1 662 ? 5.746 22.672 41.812 1 98.44 662 LEU A O 1
ATOM 5189 N N . ASP A 1 663 ? 4.641 24.281 40.656 1 98.12 663 ASP A N 1
ATOM 5190 C CA . ASP A 1 663 ? 3.688 24.562 41.719 1 98.12 663 ASP A CA 1
ATOM 5191 C C . ASP A 1 663 ? 4.41 24.922 43 1 98.12 663 ASP A C 1
ATOM 5193 O O . ASP A 1 663 ? 4.07 24.406 44.094 1 98.12 663 ASP A O 1
ATOM 5197 N N . GLY A 1 664 ? 5.43 25.594 42.844 1 97.69 664 GLY A N 1
ATOM 5198 C CA . GLY A 1 664 ? 6.141 26.125 44 1 97.69 664 GLY A CA 1
ATOM 5199 C C . GLY A 1 664 ? 7.203 25.172 44.531 1 97.69 664 GLY A C 1
ATOM 5200 O O . GLY A 1 664 ? 8.047 25.562 45.312 1 97.69 664 GLY A O 1
ATOM 5201 N N . LYS A 1 665 ? 7.207 23.969 44.062 1 98.25 665 LYS A N 1
ATOM 5202 C CA . LYS A 1 665 ? 8.195 23 44.5 1 98.25 665 LYS A CA 1
ATOM 5203 C C . LYS A 1 665 ? 9.406 22.984 43.562 1 98.25 665 LYS A C 1
ATOM 5205 O O . LYS A 1 665 ? 9.258 22.984 42.344 1 98.25 665 LYS A O 1
ATOM 5210 N N . PRO A 1 666 ? 10.602 22.953 44.188 1 97.81 666 PRO A N 1
ATOM 5211 C CA . PRO A 1 666 ? 11.797 22.953 43.344 1 97.81 666 PRO A CA 1
ATOM 5212 C C . PRO A 1 666 ? 11.828 21.781 42.375 1 97.81 666 PRO A C 1
ATOM 5214 O O . PRO A 1 666 ? 11.5 20.656 42.719 1 97.81 666 PRO A O 1
ATOM 5217 N N . LEU A 1 667 ? 12.133 22.078 41.156 1 98 667 LEU A N 1
ATOM 5218 C CA . LEU A 1 667 ? 12.281 21.094 40.062 1 98 667 LEU A CA 1
ATOM 5219 C C . LEU A 1 667 ? 13.727 21.031 39.594 1 98 667 LEU A C 1
ATOM 5221 O O . LEU A 1 667 ? 14.211 21.969 38.938 1 98 667 LEU A O 1
ATOM 5225 N N . HIS A 1 668 ? 14.391 19.922 39.844 1 95.94 668 HIS A N 1
ATOM 5226 C CA . HIS A 1 668 ? 15.805 19.812 39.5 1 95.94 668 HIS A CA 1
ATOM 5227 C C . HIS A 1 668 ? 15.992 19.047 38.219 1 95.94 668 HIS A C 1
ATOM 5229 O O . HIS A 1 668 ? 17.078 19.078 37.625 1 95.94 668 HIS A O 1
ATOM 5235 N N . ALA A 1 669 ? 14.922 18.422 37.812 1 96.5 669 ALA A N 1
ATOM 5236 C CA . ALA A 1 669 ? 14.961 17.688 36.531 1 96.5 669 ALA A CA 1
ATOM 5237 C C . ALA A 1 669 ? 14.57 18.578 35.375 1 96.5 669 ALA A C 1
ATOM 5239 O O . ALA A 1 669 ? 13.656 19.406 35.469 1 96.5 669 ALA A O 1
ATOM 5240 N N . ALA A 1 670 ? 15.188 18.391 34.25 1 97.75 670 ALA A N 1
ATOM 5241 C CA . ALA A 1 670 ? 14.867 19.172 33.062 1 97.75 670 ALA A CA 1
ATOM 5242 C C . ALA A 1 670 ? 13.797 18.469 32.219 1 97.75 670 ALA A C 1
ATOM 5244 O O . ALA A 1 670 ? 13.898 18.406 31 1 97.75 670 ALA A O 1
ATOM 5245 N N . HIS A 1 671 ? 12.922 17.812 32.844 1 98.25 671 HIS A N 1
ATOM 5246 C CA . HIS A 1 671 ? 11.797 17.156 32.188 1 98.25 671 HIS A CA 1
ATOM 5247 C C . HIS A 1 671 ? 10.602 17.047 33.125 1 98.25 671 HIS A C 1
ATOM 5249 O O . HIS A 1 671 ? 10.742 17.188 34.344 1 98.25 671 HIS A O 1
ATOM 5255 N N . LEU A 1 672 ? 9.461 16.922 32.531 1 98.12 672 LEU A N 1
ATOM 5256 C CA . LEU A 1 672 ? 8.195 16.672 33.219 1 98.12 672 LEU A CA 1
ATOM 5257 C C . LEU A 1 672 ? 7.469 15.477 32.625 1 98.12 672 LEU A C 1
ATOM 5259 O O . LEU A 1 672 ? 7.605 15.195 31.438 1 98.12 672 LEU A O 1
ATOM 5263 N N . SER A 1 673 ? 6.734 14.781 33.469 1 96.94 673 SER A N 1
ATOM 5264 C CA . SER A 1 673 ? 5.828 13.781 32.906 1 96.94 673 SER A CA 1
ATOM 5265 C C . SER A 1 673 ? 4.684 14.445 32.125 1 96.94 673 SER A C 1
ATOM 5267 O O . SER A 1 673 ? 4.289 15.562 32.438 1 96.94 673 SER A O 1
ATOM 5269 N N . ALA A 1 674 ? 4.227 13.758 31.125 1 96.88 674 ALA A N 1
ATOM 5270 C CA . ALA A 1 674 ? 3.059 14.258 30.406 1 96.88 674 ALA A CA 1
ATOM 5271 C C . ALA A 1 674 ? 1.858 14.406 31.344 1 96.88 674 ALA A C 1
ATOM 5273 O O . ALA A 1 674 ? 1.046 15.32 31.172 1 96.88 674 ALA A O 1
ATOM 5274 N N . THR A 1 675 ? 1.772 13.555 32.281 1 95.56 675 THR A N 1
ATOM 5275 C CA . THR A 1 675 ? 0.695 13.633 33.25 1 95.56 675 THR A CA 1
ATOM 5276 C C . THR A 1 675 ? 0.759 14.953 34.031 1 95.56 675 THR A C 1
ATOM 5278 O O . THR A 1 675 ? -0.268 15.594 34.25 1 95.56 675 THR A O 1
ATOM 5281 N N . ASP A 1 676 ? 1.96 15.344 34.406 1 95.88 676 ASP A N 1
ATOM 5282 C CA . ASP A 1 676 ? 2.135 16.594 35.125 1 95.88 676 ASP A CA 1
ATOM 5283 C C . ASP A 1 676 ? 1.673 17.781 34.25 1 95.88 676 ASP A C 1
ATOM 5285 O O . ASP A 1 676 ? 1 18.688 34.75 1 95.88 676 ASP A O 1
ATOM 5289 N N . VAL A 1 677 ? 2.01 17.75 33.031 1 97 677 VAL A N 1
ATOM 5290 C CA . VAL A 1 677 ? 1.654 18.844 32.156 1 97 677 VAL A CA 1
ATOM 5291 C C . VAL A 1 677 ? 0.144 18.859 31.922 1 97 677 VAL A C 1
ATOM 5293 O O . VAL A 1 677 ? -0.49 19.922 32 1 97 677 VAL A O 1
ATOM 5296 N N . HIS A 1 678 ? -0.464 17.734 31.719 1 95.94 678 HIS A N 1
ATOM 5297 C CA . HIS A 1 678 ? -1.875 17.641 31.359 1 95.94 678 HIS A CA 1
ATOM 5298 C C . HIS A 1 678 ? -2.768 17.812 32.562 1 95.94 678 HIS A C 1
ATOM 5300 O O . HIS A 1 678 ? -3.961 18.094 32.438 1 95.94 678 HIS A O 1
ATOM 5306 N N . ARG A 1 679 ? -2.205 17.703 33.75 1 94.94 679 ARG A N 1
ATOM 5307 C CA . ARG A 1 679 ? -2.949 17.953 35 1 94.94 679 ARG A CA 1
ATOM 5308 C C . ARG A 1 679 ? -3.043 19.438 35.281 1 94.94 679 ARG A C 1
ATOM 5310 O O . ARG A 1 679 ? -3.861 19.875 36.094 1 94.94 679 ARG A O 1
ATOM 5317 N N . GLY A 1 680 ? -2.229 20.25 34.562 1 96.06 680 GLY A N 1
ATOM 5318 C CA . GLY A 1 680 ? -2.191 21.688 34.812 1 96.06 680 GLY A CA 1
ATOM 5319 C C . GLY A 1 680 ? -1.264 22.062 35.938 1 96.06 680 GLY A C 1
ATOM 5320 O O . GLY A 1 680 ? -0.729 21.188 36.625 1 96.06 680 GLY A O 1
ATOM 5321 N N . GLY A 1 681 ? -1.143 23.281 36.156 1 97.44 681 GLY A N 1
ATOM 5322 C CA . GLY A 1 681 ? -0.24 23.812 37.156 1 97.44 681 GLY A CA 1
ATOM 5323 C C . GLY A 1 681 ? 0.612 24.969 36.656 1 97.44 681 GLY A C 1
ATOM 5324 O O . GLY A 1 681 ? 0.277 25.609 35.688 1 97.44 681 GLY A O 1
ATOM 5325 N N . ARG A 1 682 ? 1.597 25.203 37.5 1 98.38 682 ARG A N 1
ATOM 5326 C CA . ARG A 1 682 ? 2.441 26.359 37.188 1 98.38 682 ARG A CA 1
ATOM 5327 C C . ARG A 1 682 ? 3.918 25.969 37.219 1 98.38 682 ARG A C 1
ATOM 5329 O O . ARG A 1 682 ? 4.43 25.516 38.219 1 98.38 682 ARG A O 1
ATOM 5336 N N . LEU A 1 683 ? 4.5 26.109 36.062 1 98.81 683 LEU A N 1
ATOM 5337 C CA . LEU A 1 683 ? 5.945 25.969 35.938 1 98.81 683 LEU A CA 1
ATOM 5338 C C . LEU A 1 683 ? 6.629 27.328 35.938 1 98.81 683 LEU A C 1
ATOM 5340 O O . LEU A 1 683 ? 6.301 28.188 35.125 1 98.81 683 LEU A O 1
ATOM 5344 N N . HIS A 1 684 ? 7.473 27.578 36.875 1 98.81 684 HIS A N 1
ATOM 5345 C CA . HIS A 1 684 ? 8.25 28.812 36.938 1 98.81 684 HIS A CA 1
ATOM 5346 C C . HIS A 1 684 ? 9.719 28.547 36.625 1 98.81 684 HIS A C 1
ATOM 5348 O O . HIS A 1 684 ? 10.352 27.719 37.281 1 98.81 684 HIS A O 1
ATOM 5354 N N . LEU A 1 685 ? 10.242 29.203 35.688 1 98.75 685 LEU A N 1
ATOM 5355 C CA . LEU A 1 685 ? 11.641 29.094 35.281 1 98.75 685 LEU A CA 1
ATOM 5356 C C . LEU A 1 685 ? 12.383 30.406 35.531 1 98.75 685 LEU A C 1
ATOM 5358 O O . LEU A 1 685 ? 11.992 31.453 35.031 1 98.75 685 LEU A O 1
ATOM 5362 N N . ARG A 1 686 ? 13.398 30.359 36.281 1 98.69 686 ARG A N 1
ATOM 5363 C CA . ARG A 1 686 ? 14.32 31.484 36.375 1 98.69 686 ARG A CA 1
ATOM 5364 C C . ARG A 1 686 ? 15.398 31.406 35.312 1 98.69 686 ARG A C 1
ATOM 5366 O O . ARG A 1 686 ? 16.078 30.391 35.188 1 98.69 686 ARG A O 1
ATOM 5373 N N . LEU A 1 687 ? 15.531 32.469 34.594 1 98.56 687 LEU A N 1
ATOM 5374 C CA . LEU A 1 687 ? 16.438 32.469 33.469 1 98.56 687 LEU A CA 1
ATOM 5375 C C . LEU A 1 687 ? 17.625 33.375 33.719 1 98.56 687 LEU A C 1
ATOM 5377 O O . LEU A 1 687 ? 17.547 34.312 34.5 1 98.56 687 LEU A O 1
ATOM 5381 N N . GLY A 1 688 ? 18.781 33.062 33.094 1 97.94 688 GLY A N 1
ATOM 5382 C CA . GLY A 1 688 ? 19.984 33.875 33.188 1 97.94 688 GLY A CA 1
ATOM 5383 C C . GLY A 1 688 ? 20.859 33.75 31.969 1 97.94 688 GLY A C 1
ATOM 5384 O O . GLY A 1 688 ? 20.625 32.938 31.078 1 97.94 688 GLY A O 1
ATOM 5385 N N . PRO A 1 689 ? 21.875 34.562 31.812 1 96.75 689 PRO A N 1
ATOM 5386 C CA . PRO A 1 689 ? 22.688 34.688 30.609 1 96.75 689 PRO A CA 1
ATOM 5387 C C . PRO A 1 689 ? 23.781 33.594 30.531 1 96.75 689 PRO A C 1
ATOM 5389 O O . PRO A 1 689 ? 24.391 33.406 29.469 1 96.75 689 PRO A O 1
ATOM 5392 N N . GLU A 1 690 ? 24.016 32.906 31.641 1 97.25 690 GLU A N 1
ATOM 5393 C CA . GLU A 1 690 ? 25.078 31.922 31.672 1 97.25 690 GLU A CA 1
ATOM 5394 C C . GLU A 1 690 ? 24.531 30.531 32 1 97.25 690 GLU A C 1
ATOM 5396 O O . GLU A 1 690 ? 23.609 30.406 32.812 1 97.25 690 GLU A O 1
ATOM 5401 N N . PRO A 1 691 ? 25.172 29.547 31.406 1 96.5 691 PRO A N 1
ATOM 5402 C CA . PRO A 1 691 ? 24.75 28.188 31.75 1 96.5 691 PRO A CA 1
ATOM 5403 C C . PRO A 1 691 ? 25 27.859 33.219 1 96.5 691 PRO A C 1
ATOM 5405 O O . PRO A 1 691 ? 25.953 28.359 33.812 1 96.5 691 PRO A O 1
ATOM 5408 N N . THR A 1 692 ? 24.172 27.031 33.781 1 94.12 692 THR A N 1
ATOM 5409 C CA . THR A 1 692 ? 24.344 26.516 35.125 1 94.12 692 THR A CA 1
ATOM 5410 C C . THR A 1 692 ? 24.328 24.984 35.125 1 94.12 692 THR A C 1
ATOM 5412 O O . THR A 1 692 ? 24.391 24.359 34.062 1 94.12 692 THR A O 1
ATOM 5415 N N . THR A 1 693 ? 24.234 24.406 36.312 1 93.19 693 THR A N 1
ATOM 5416 C CA . THR A 1 693 ? 24.203 22.953 36.438 1 93.19 693 THR A CA 1
ATOM 5417 C C . THR A 1 693 ? 22.781 22.438 36.531 1 93.19 693 THR A C 1
ATOM 5419 O O . THR A 1 693 ? 22.547 21.25 36.75 1 93.19 693 THR A O 1
ATOM 5422 N N . TRP A 1 694 ? 21.844 23.312 36.438 1 94.5 694 TRP A N 1
ATOM 5423 C CA . TRP A 1 694 ? 20.453 22.875 36.5 1 94.5 694 TRP A CA 1
ATOM 5424 C C . TRP A 1 694 ? 20.188 21.812 35.406 1 94.5 694 TRP A C 1
ATOM 5426 O O . TRP A 1 694 ? 20.578 21.984 34.25 1 94.5 694 TRP A O 1
ATOM 5436 N N . GLY A 1 695 ? 19.562 20.75 35.781 1 92.88 695 GLY A N 1
ATOM 5437 C CA . GLY A 1 695 ? 19.156 19.688 34.844 1 92.88 695 GLY A CA 1
ATOM 5438 C C . GLY A 1 695 ? 20.281 18.75 34.5 1 92.88 695 GLY A C 1
ATOM 5439 O O . GLY A 1 695 ? 20.125 17.859 33.656 1 92.88 695 GLY A O 1
ATOM 5440 N N . HIS A 1 696 ? 21.484 18.906 35.094 1 92.12 696 HIS A N 1
ATOM 5441 C CA . HIS A 1 696 ? 22.625 18.062 34.781 1 92.12 696 HIS A CA 1
ATOM 5442 C C . HIS A 1 696 ? 22.531 16.719 35.469 1 92.12 696 HIS A C 1
ATOM 5444 O O . HIS A 1 696 ? 22.984 15.703 34.938 1 92.12 696 HIS A O 1
ATOM 5450 N N . GLY A 1 697 ? 22.078 16.75 36.656 1 90 697 GLY A N 1
ATOM 5451 C CA . GLY A 1 697 ? 22.156 15.586 37.531 1 90 697 GLY A CA 1
ATOM 5452 C C . GLY A 1 697 ? 21.062 14.57 37.281 1 90 697 GLY A C 1
ATOM 5453 O O . GLY A 1 697 ? 21.328 13.375 37.156 1 90 697 GLY A O 1
ATOM 5454 N N . ILE A 1 698 ? 19.844 15.031 37.188 1 95.38 698 ILE A N 1
ATOM 5455 C CA . ILE A 1 698 ? 18.719 14.133 36.969 1 95.38 698 ILE A CA 1
ATOM 5456 C C . ILE A 1 698 ? 18.391 14.047 35.5 1 95.38 698 ILE A C 1
ATOM 5458 O O . ILE A 1 698 ? 17.844 14.984 34.906 1 95.38 698 ILE A O 1
ATOM 5462 N N . ARG A 1 699 ? 18.703 12.875 34.906 1 96.31 699 ARG A N 1
ATOM 5463 C CA . ARG A 1 699 ? 18.469 12.648 33.469 1 96.31 699 ARG A CA 1
ATOM 5464 C C . ARG A 1 699 ? 17.031 12.211 33.219 1 96.31 699 ARG A C 1
ATOM 5466 O O . ARG A 1 699 ? 16.359 11.688 34.094 1 96.31 699 ARG A O 1
ATOM 5473 N N . PRO A 1 700 ? 16.547 12.508 31.969 1 97.12 700 PRO A N 1
ATOM 5474 C CA . PRO A 1 700 ? 15.258 11.891 31.641 1 97.12 700 PRO A CA 1
ATOM 5475 C C . PRO A 1 700 ? 15.281 10.375 31.766 1 97.12 700 PRO A C 1
ATOM 5477 O O . PRO A 1 700 ? 16.344 9.758 31.672 1 97.12 700 PRO A O 1
ATOM 5480 N N . PRO A 1 701 ? 14.164 9.773 31.984 1 95.19 701 PRO A N 1
ATOM 5481 C CA . PRO A 1 701 ? 14.133 8.328 32.25 1 95.19 701 PRO A CA 1
ATOM 5482 C C . PRO A 1 701 ? 14.562 7.508 31.031 1 95.19 701 PRO A C 1
ATOM 5484 O O . PRO A 1 701 ? 14.305 7.902 29.891 1 95.19 701 PRO A O 1
ATOM 5487 N N . SER A 1 702 ? 15.25 6.469 31.281 1 94.94 702 SER A N 1
ATOM 5488 C CA . SER A 1 702 ? 15.594 5.426 30.328 1 94.94 702 SER A CA 1
ATOM 5489 C C . SER A 1 702 ? 15 4.082 30.734 1 94.94 702 SER A C 1
ATOM 5491 O O . SER A 1 702 ? 14.852 3.797 31.922 1 94.94 702 SER A O 1
ATOM 5493 N N . HIS A 1 703 ? 14.656 3.273 29.719 1 93.19 703 HIS A N 1
ATOM 5494 C CA . HIS A 1 703 ? 14.016 1.987 29.984 1 93.19 703 HIS A CA 1
ATOM 5495 C C . HIS A 1 703 ? 14.867 0.836 29.453 1 93.19 703 HIS A C 1
ATOM 5497 O O . HIS A 1 703 ? 14.602 0.312 28.375 1 93.19 703 HIS A O 1
ATOM 5503 N N . PRO A 1 704 ? 15.781 0.373 30.281 1 88.31 704 PRO A N 1
ATOM 5504 C CA . PRO A 1 704 ? 16.625 -0.739 29.859 1 88.31 704 PRO A CA 1
ATOM 5505 C C . PRO A 1 704 ? 15.906 -2.082 29.891 1 88.31 704 PRO A C 1
ATOM 5507 O O . PRO A 1 704 ? 14.914 -2.234 30.594 1 88.31 704 PRO A O 1
ATOM 5510 N N . PHE A 1 705 ? 16.281 -2.898 28.938 1 78.5 705 PHE A N 1
ATOM 5511 C CA . PHE A 1 705 ? 15.758 -4.262 28.984 1 78.5 705 PHE A CA 1
ATOM 5512 C C . PHE A 1 705 ? 16.547 -5.105 29.969 1 78.5 705 PHE A C 1
ATOM 5514 O O . PHE A 1 705 ? 17.781 -5.113 29.953 1 78.5 705 PHE A O 1
ATOM 5521 N N . THR A 1 706 ? 16 -5.535 31.172 1 67.31 706 THR A N 1
ATOM 5522 C CA . THR A 1 706 ? 16.641 -6.457 32.094 1 67.31 706 THR A CA 1
ATOM 5523 C C . THR A 1 706 ? 16.062 -7.859 31.953 1 67.31 706 THR A C 1
ATOM 5525 O O . THR A 1 706 ? 14.836 -8.039 32.031 1 67.31 706 THR A O 1
ATOM 5528 N N . LEU A 1 707 ? 16.609 -8.734 31.266 1 49.09 707 LEU A N 1
ATOM 5529 C CA . LEU A 1 707 ? 16.125 -10.109 31.234 1 49.09 707 LEU A CA 1
ATOM 5530 C C . LEU A 1 707 ? 15.852 -10.617 32.656 1 49.09 707 LEU A C 1
ATOM 5532 O O . LEU A 1 707 ? 16.688 -10.477 33.531 1 49.09 707 LEU A O 1
ATOM 5536 N N . ALA A 1 708 ? 14.734 -10.797 33.188 1 43.56 708 ALA A N 1
ATOM 5537 C CA . ALA A 1 708 ? 14.508 -11.492 34.438 1 43.56 708 ALA A CA 1
ATOM 5538 C C . ALA A 1 708 ? 15.312 -12.789 34.5 1 43.56 708 ALA A C 1
ATOM 5540 O O . ALA A 1 708 ? 15.273 -13.594 33.562 1 43.56 708 ALA A O 1
ATOM 5541 N N . HIS A 1 709 ? 16.438 -12.922 35.156 1 39.38 709 HIS A N 1
ATOM 5542 C CA . HIS A 1 709 ? 17.078 -14.188 35.438 1 39.38 709 HIS A CA 1
ATOM 5543 C C . HIS A 1 709 ? 16.062 -15.258 35.812 1 39.38 709 HIS A C 1
ATOM 5545 O O . HIS A 1 709 ? 15.086 -14.984 36.5 1 39.38 709 HIS A O 1
ATOM 5551 N N . SER A 1 710 ? 15.898 -16.219 35 1 35.84 710 SER A N 1
ATOM 5552 C CA . SER A 1 710 ? 15.219 -17.438 35.438 1 35.84 710 SER A CA 1
ATOM 5553 C C . SER A 1 710 ? 15.594 -17.797 36.875 1 35.84 710 SER A C 1
ATOM 5555 O O . SER A 1 710 ? 16.766 -17.734 37.25 1 35.84 710 SER A O 1
ATOM 5557 N N . PRO A 1 711 ? 14.656 -17.844 37.781 1 31.61 711 PRO A N 1
ATOM 5558 C CA . PRO A 1 711 ? 15.078 -18.438 39.062 1 31.61 711 PRO A CA 1
ATOM 5559 C C . PRO A 1 711 ? 15.82 -19.766 38.875 1 31.61 711 PRO A C 1
ATOM 5561 O O . PRO A 1 711 ? 15.5 -20.531 37.969 1 31.61 711 PRO A O 1
ATOM 5564 N N . ALA A 1 712 ? 17.188 -19.875 39.25 1 38.28 712 ALA A N 1
ATOM 5565 C CA . ALA A 1 712 ? 18 -21.078 39.281 1 38.28 712 ALA A CA 1
ATOM 5566 C C . ALA A 1 712 ? 17.219 -22.266 39.875 1 38.28 712 ALA A C 1
ATOM 5568 O O . ALA A 1 712 ? 16.484 -22.109 40.844 1 38.28 712 ALA A O 1
ATOM 5569 N N . THR A 1 713 ? 16.984 -23.344 39.094 1 36.41 713 THR A N 1
ATOM 5570 C CA . THR A 1 713 ? 16.578 -24.625 39.656 1 36.41 713 THR A CA 1
ATOM 5571 C C . THR A 1 713 ? 17.344 -24.922 40.938 1 36.41 713 THR A C 1
ATOM 5573 O O . THR A 1 713 ? 18.562 -24.75 41 1 36.41 713 THR A O 1
ATOM 5576 N N . PRO A 1 714 ? 16.609 -25.031 42.062 1 32.34 714 PRO A N 1
ATOM 5577 C CA . PRO A 1 714 ? 17.297 -25.469 43.281 1 32.34 714 PRO A CA 1
ATOM 5578 C C . PRO A 1 714 ? 18.297 -26.594 43.031 1 32.34 714 PRO A C 1
ATOM 5580 O O . PRO A 1 714 ? 18.078 -27.438 42.156 1 32.34 714 PRO A O 1
ATOM 5583 N N . LYS A 1 715 ? 19.531 -26.172 43.312 1 33.31 715 LYS A N 1
ATOM 5584 C CA . LYS A 1 715 ? 20.547 -27.219 43.406 1 33.31 715 LYS A CA 1
ATOM 5585 C C . LYS A 1 715 ? 20 -28.438 44.156 1 33.31 715 LYS A C 1
ATOM 5587 O O . LYS A 1 715 ? 19.578 -28.328 45.312 1 33.31 715 LYS A O 1
ATOM 5592 N N . GLU A 1 716 ? 19.531 -29.531 43.375 1 24.27 716 GLU A N 1
ATOM 5593 C CA . GLU A 1 716 ? 19.688 -30.828 44.031 1 24.27 716 GLU A CA 1
ATOM 5594 C C . GLU A 1 716 ? 21.156 -31.188 44.219 1 24.27 716 GLU A C 1
ATOM 5596 O O . GLU A 1 716 ? 21.969 -30.969 43.312 1 24.27 716 GLU A O 1
ATOM 5601 N N . MET B 1 1 ? 5.184 -30.359 -0.067 1 52.91 1 MET B N 1
ATOM 5602 C CA . MET B 1 1 ? 6.246 -29.484 -0.544 1 52.91 1 MET B CA 1
ATOM 5603 C C . MET B 1 1 ? 5.785 -28.688 -1.763 1 52.91 1 MET B C 1
ATOM 5605 O O . MET B 1 1 ? 4.945 -29.156 -2.533 1 52.91 1 MET B O 1
ATOM 5609 N N . GLY B 1 2 ? 5.676 -27.359 -1.895 1 77.5 2 GLY B N 1
ATOM 5610 C CA . GLY B 1 2 ? 5.402 -26.297 -2.836 1 77.5 2 GLY B CA 1
ATOM 5611 C C . GLY B 1 2 ? 4.246 -25.406 -2.408 1 77.5 2 GLY B C 1
ATOM 5612 O O . GLY B 1 2 ? 3.83 -24.516 -3.154 1 77.5 2 GLY B O 1
ATOM 5613 N N . ASN B 1 3 ? 3.82 -25.719 -1.202 1 86.69 3 ASN B N 1
ATOM 5614 C CA . ASN B 1 3 ? 2.732 -24.938 -0.608 1 86.69 3 ASN B CA 1
ATOM 5615 C C . ASN B 1 3 ? 1.472 -25 -1.466 1 86.69 3 ASN B C 1
ATOM 5617 O O . ASN B 1 3 ? 0.769 -24 -1.61 1 86.69 3 ASN B O 1
ATOM 5621 N N . THR B 1 4 ? 1.269 -26.219 -2.133 1 93.19 4 THR B N 1
ATOM 5622 C CA . THR B 1 4 ? 0.053 -26.438 -2.91 1 93.19 4 THR B CA 1
ATOM 5623 C C . THR B 1 4 ? -0.927 -27.312 -2.145 1 93.19 4 THR B C 1
ATOM 5625 O O . THR B 1 4 ? -0.612 -27.812 -1.057 1 93.19 4 THR B O 1
ATOM 5628 N N . HIS B 1 5 ? -2.162 -27.484 -2.654 1 93.56 5 HIS B N 1
ATOM 5629 C CA . HIS B 1 5 ? -3.188 -28.312 -2.033 1 93.56 5 HIS B CA 1
ATOM 5630 C C . HIS B 1 5 ? -3.871 -29.203 -3.064 1 93.56 5 HIS B C 1
ATOM 5632 O O . HIS B 1 5 ? -3.887 -28.891 -4.254 1 93.56 5 HIS B O 1
ATOM 5638 N N . PRO B 1 6 ? -4.43 -30.312 -2.65 1 94.94 6 PRO B N 1
ATOM 5639 C CA . PRO B 1 6 ? -5.098 -31.234 -3.572 1 94.94 6 PRO B CA 1
ATOM 5640 C C . PRO B 1 6 ? -6.574 -30.906 -3.77 1 94.94 6 PRO B C 1
ATOM 5642 O O . PRO B 1 6 ? -7.316 -31.703 -4.359 1 94.94 6 PRO B O 1
ATOM 5645 N N . GLY B 1 7 ? -7.027 -29.812 -3.291 1 97.12 7 GLY B N 1
ATOM 5646 C CA . GLY B 1 7 ? -8.445 -29.484 -3.295 1 97.12 7 GLY B CA 1
ATOM 5647 C C . GLY B 1 7 ? -9.016 -29.328 -4.691 1 97.12 7 GLY B C 1
ATOM 5648 O O . GLY B 1 7 ? -8.266 -29.203 -5.664 1 97.12 7 GLY B O 1
ATOM 5649 N N . ALA B 1 8 ? -10.344 -29.391 -4.754 1 98.5 8 ALA B N 1
ATOM 5650 C CA . ALA B 1 8 ? -11.047 -29.188 -6.02 1 98.5 8 ALA B CA 1
ATOM 5651 C C . ALA B 1 8 ? -10.914 -27.734 -6.484 1 98.5 8 ALA B C 1
ATOM 5653 O O . ALA B 1 8 ? -11.141 -26.812 -5.707 1 98.5 8 ALA B O 1
ATOM 5654 N N . THR B 1 9 ? -10.516 -27.594 -7.73 1 98.06 9 THR B N 1
ATOM 5655 C CA . THR B 1 9 ? -10.383 -26.281 -8.352 1 98.06 9 THR B CA 1
ATOM 5656 C C . THR B 1 9 ? -10.781 -26.328 -9.828 1 98.06 9 THR B C 1
ATOM 5658 O O . THR B 1 9 ? -10.688 -27.391 -10.461 1 98.06 9 THR B O 1
ATOM 5661 N N . SER B 1 10 ? -11.398 -25.297 -10.305 1 98.44 10 SER B N 1
ATOM 5662 C CA . SER B 1 10 ? -11.453 -25.062 -11.742 1 98.44 10 SER B CA 1
ATOM 5663 C C . SER B 1 10 ? -10.211 -24.328 -12.234 1 98.44 10 SER B C 1
ATOM 5665 O O . SER B 1 10 ? -9.57 -23.594 -11.461 1 98.44 10 SER B O 1
ATOM 5667 N N . PRO B 1 11 ? -9.75 -24.625 -13.484 1 98.44 11 PRO B N 1
ATOM 5668 C CA . PRO B 1 11 ? -8.594 -23.844 -13.945 1 98.44 11 PRO B CA 1
ATOM 5669 C C . PRO B 1 11 ? -8.812 -22.344 -13.812 1 98.44 11 PRO B C 1
ATOM 5671 O O . PRO B 1 11 ? -9.742 -21.797 -14.422 1 98.44 11 PRO B O 1
ATOM 5674 N N . LEU B 1 12 ? -8.008 -21.703 -12.969 1 98.31 12 LEU B N 1
ATOM 5675 C CA . LEU B 1 12 ? -8.016 -20.266 -12.734 1 98.31 12 LEU B CA 1
ATOM 5676 C C . LEU B 1 12 ? -9.336 -19.812 -12.109 1 98.31 12 LEU B C 1
ATOM 5678 O O . LEU B 1 12 ? -9.719 -18.641 -12.219 1 98.31 12 LEU B O 1
ATOM 5682 N N . GLY B 1 13 ? -10.023 -20.719 -11.508 1 98.06 13 GLY B N 1
ATOM 5683 C CA . GLY B 1 13 ? -11.328 -20.422 -10.945 1 98.06 13 GLY B CA 1
ATOM 5684 C C . GLY B 1 13 ? -11.25 -19.594 -9.664 1 98.06 13 GLY B C 1
ATOM 5685 O O . GLY B 1 13 ? -10.227 -19.594 -8.984 1 98.06 13 GLY B O 1
ATOM 5686 N N . MET B 1 14 ? -12.359 -19 -9.328 1 97.88 14 MET B N 1
ATOM 5687 C CA . MET B 1 14 ? -12.477 -18.125 -8.172 1 97.88 14 MET B CA 1
ATOM 5688 C C . MET B 1 14 ? -12.383 -18.922 -6.871 1 97.88 14 MET B C 1
ATOM 5690 O O . MET B 1 14 ? -11.812 -18.438 -5.891 1 97.88 14 MET B O 1
ATOM 5694 N N . VAL B 1 15 ? -12.961 -20.172 -6.902 1 97.56 15 VAL B N 1
ATOM 5695 C CA . VAL B 1 15 ? -13.133 -20.875 -5.637 1 97.56 15 VAL B CA 1
ATOM 5696 C C . VAL B 1 15 ? -12.391 -22.219 -5.688 1 97.56 15 VAL B C 1
ATOM 5698 O O . VAL B 1 15 ? -12.359 -22.875 -6.727 1 97.56 15 VAL B O 1
ATOM 5701 N N . SER B 1 16 ? -11.766 -22.578 -4.645 1 97.69 16 SER B N 1
ATOM 5702 C CA . SER B 1 16 ? -11.234 -23.906 -4.348 1 97.69 16 SER B CA 1
ATOM 5703 C C . SER B 1 16 ? -11.859 -24.484 -3.084 1 97.69 16 SER B C 1
ATOM 5705 O O . SER B 1 16 ? -12.43 -23.75 -2.277 1 97.69 16 SER B O 1
ATOM 5707 N N . ALA B 1 17 ? -11.875 -25.75 -2.947 1 98.5 17 ALA B N 1
ATOM 5708 C CA . ALA B 1 17 ? -12.406 -26.406 -1.759 1 98.5 17 ALA B CA 1
ATOM 5709 C C . ALA B 1 17 ? -11.539 -27.594 -1.357 1 98.5 17 ALA B C 1
ATOM 5711 O O . ALA B 1 17 ? -11.195 -28.438 -2.197 1 98.5 17 ALA B O 1
ATOM 5712 N N . CYS B 1 18 ? -11.203 -27.641 -0.143 1 97.25 18 CYS B N 1
ATOM 5713 C CA . CYS B 1 18 ? -10.281 -28.672 0.336 1 97.25 18 CYS B CA 1
ATOM 5714 C C . CYS B 1 18 ? -10.516 -28.969 1.812 1 97.25 18 CYS B C 1
ATOM 5716 O O . CYS B 1 18 ? -11.109 -28.156 2.525 1 97.25 18 CYS B O 1
ATOM 5718 N N . ALA B 1 19 ? -10.055 -30.188 2.219 1 98.06 19 ALA B N 1
ATOM 5719 C CA . ALA B 1 19 ? -10.047 -30.516 3.641 1 98.06 19 ALA B CA 1
ATOM 5720 C C . ALA B 1 19 ? -9.211 -29.516 4.434 1 98.06 19 ALA B C 1
ATOM 5722 O O . ALA B 1 19 ? -8.164 -29.078 3.971 1 98.06 19 ALA B O 1
ATOM 5723 N N . TYR B 1 20 ? -9.719 -29.234 5.664 1 96.94 20 TYR B N 1
ATOM 5724 C CA . TYR B 1 20 ? -9.07 -28.188 6.453 1 96.94 20 TYR B CA 1
ATOM 5725 C C . TYR B 1 20 ? -8.5 -28.766 7.746 1 96.94 20 TYR B C 1
ATOM 5727 O O . TYR B 1 20 ? -9.25 -29.172 8.633 1 96.94 20 TYR B O 1
ATOM 5735 N N . SER B 1 21 ? -7.211 -28.734 7.859 1 95.38 21 SER B N 1
ATOM 5736 C CA . SER B 1 21 ? -6.539 -29.141 9.086 1 95.38 21 SER B CA 1
ATOM 5737 C C . SER B 1 21 ? -6.055 -27.938 9.883 1 95.38 21 SER B C 1
ATOM 5739 O O . SER B 1 21 ? -5.797 -28.047 11.086 1 95.38 21 SER B O 1
ATOM 5741 N N . GLY B 1 22 ? -5.898 -26.797 9.227 1 92.88 22 GLY B N 1
ATOM 5742 C CA . GLY B 1 22 ? -5.297 -25.625 9.828 1 92.88 22 GLY B CA 1
ATOM 5743 C C . GLY B 1 22 ? -3.799 -25.547 9.617 1 92.88 22 GLY B C 1
ATOM 5744 O O . GLY B 1 22 ? -3.148 -24.609 10.086 1 92.88 22 GLY B O 1
ATOM 5745 N N . ALA B 1 23 ? -3.238 -26.438 8.836 1 92.12 23 ALA B N 1
ATOM 5746 C CA . ALA B 1 23 ? -1.801 -26.469 8.586 1 92.12 23 ALA B CA 1
ATOM 5747 C C . ALA B 1 23 ? -1.395 -25.359 7.609 1 92.12 23 ALA B C 1
ATOM 5749 O O . ALA B 1 23 ? -2.248 -24.766 6.953 1 92.12 23 ALA B O 1
ATOM 5750 N N . TYR B 1 24 ? -0.146 -25.047 7.543 1 90 24 TYR B N 1
ATOM 5751 C CA . TYR B 1 24 ? 0.429 -24 6.703 1 90 24 TYR B CA 1
ATOM 5752 C C . TYR B 1 24 ? 0.882 -24.562 5.363 1 90 24 TYR B C 1
ATOM 5754 O O . TYR B 1 24 ? 1.364 -25.703 5.289 1 90 24 TYR B O 1
ATOM 5762 N N . PRO B 1 25 ? 0.601 -23.766 4.41 1 88.81 25 PRO B N 1
ATOM 5763 C CA . PRO B 1 25 ? -0.023 -22.453 4.312 1 88.81 25 PRO B CA 1
ATOM 5764 C C . PRO B 1 25 ? -1.428 -22.5 3.715 1 88.81 25 PRO B C 1
ATOM 5766 O O . PRO B 1 25 ? -2.115 -21.484 3.656 1 88.81 25 PRO B O 1
ATOM 5769 N N . THR B 1 26 ? -1.876 -23.672 3.287 1 91.94 26 THR B N 1
ATOM 5770 C CA . THR B 1 26 ? -3.104 -23.75 2.504 1 91.94 26 THR B CA 1
ATOM 5771 C C . THR B 1 26 ? -4.297 -24.062 3.402 1 91.94 26 THR B C 1
ATOM 5773 O O . THR B 1 26 ? -5.449 -23.969 2.971 1 91.94 26 THR B O 1
ATOM 5776 N N . GLY B 1 27 ? -4.008 -24.422 4.652 1 93.31 27 GLY B N 1
ATOM 5777 C CA . GLY B 1 27 ? -5.047 -24.922 5.539 1 93.31 27 GLY B CA 1
ATOM 5778 C C . GLY B 1 27 ? -5.203 -26.422 5.48 1 93.31 27 GLY B C 1
ATOM 5779 O O . GLY B 1 27 ? -5.969 -27.016 6.254 1 93.31 27 GLY B O 1
ATOM 5780 N N . TYR B 1 28 ? -4.453 -27.078 4.648 1 94.69 28 TYR B N 1
ATOM 5781 C CA . TYR B 1 28 ? -4.449 -28.531 4.465 1 94.69 28 TYR B CA 1
ATOM 5782 C C . TYR B 1 28 ? -3.082 -29.109 4.805 1 94.69 28 TYR B C 1
ATOM 5784 O O . TYR B 1 28 ? -2.053 -28.469 4.602 1 94.69 28 TYR B O 1
ATOM 5792 N N . GLY B 1 29 ? -3.066 -30.266 5.281 1 92.25 29 GLY B N 1
ATOM 5793 C CA . GLY B 1 29 ? -1.823 -30.984 5.488 1 92.25 29 GLY B CA 1
ATOM 5794 C C . GLY B 1 29 ? -1.411 -31.062 6.945 1 92.25 29 GLY B C 1
ATOM 5795 O O . GLY B 1 29 ? -2.264 -31.141 7.836 1 92.25 29 GLY B O 1
ATOM 5796 N N . ARG B 1 30 ? -0.054 -31.156 7.156 1 92.5 30 ARG B N 1
ATOM 5797 C CA . ARG B 1 30 ? 0.39 -31.531 8.492 1 92.5 30 ARG B CA 1
ATOM 5798 C C . ARG B 1 30 ? 1.503 -30.609 8.984 1 92.5 30 ARG B C 1
ATOM 5800 O O . ARG B 1 30 ? 2.082 -30.844 10.047 1 92.5 30 ARG B O 1
ATOM 5807 N N . TYR B 1 31 ? 1.775 -29.562 8.266 1 90.88 31 TYR B N 1
ATOM 5808 C CA . TYR B 1 31 ? 3.027 -28.859 8.539 1 90.88 31 TYR B CA 1
ATOM 5809 C C . TYR B 1 31 ? 2.766 -27.469 9.109 1 90.88 31 TYR B C 1
ATOM 5811 O O . TYR B 1 31 ? 1.745 -26.859 8.805 1 90.88 31 TYR B O 1
ATOM 5819 N N . ALA B 1 32 ? 3.723 -27.078 9.898 1 90.38 32 ALA B N 1
ATOM 5820 C CA . ALA B 1 32 ? 3.678 -25.75 10.508 1 90.38 32 ALA B CA 1
ATOM 5821 C C . ALA B 1 32 ? 4.297 -24.703 9.586 1 90.38 32 ALA B C 1
ATOM 5823 O O . ALA B 1 32 ? 4.891 -25.031 8.555 1 90.38 32 ALA B O 1
ATOM 5824 N N . LYS B 1 33 ? 4.086 -23.453 9.984 1 87.38 33 LYS B N 1
ATOM 5825 C CA . LYS B 1 33 ? 4.691 -22.359 9.234 1 87.38 33 LYS B CA 1
ATOM 5826 C C . LYS B 1 33 ? 6.211 -22.484 9.203 1 87.38 33 LYS B C 1
ATOM 5828 O O . LYS B 1 33 ? 6.832 -22.797 10.219 1 87.38 33 LYS B O 1
ATOM 5833 N N . ASN B 1 34 ? 6.773 -22.328 8.047 1 82 34 ASN B N 1
ATOM 5834 C CA . ASN B 1 34 ? 8.227 -22.359 7.879 1 82 34 ASN B CA 1
ATOM 5835 C C . ASN B 1 34 ? 8.68 -21.438 6.762 1 82 34 ASN B C 1
ATOM 5837 O O . ASN B 1 34 ? 8.016 -21.312 5.734 1 82 34 ASN B O 1
ATOM 5841 N N . THR B 1 35 ? 9.75 -20.734 7.047 1 76.81 35 THR B N 1
ATOM 5842 C CA . THR B 1 35 ? 10.281 -19.828 6.031 1 76.81 35 THR B CA 1
ATOM 5843 C C . THR B 1 35 ? 11.664 -20.281 5.578 1 76.81 35 THR B C 1
ATOM 5845 O O . THR B 1 35 ? 12.18 -19.812 4.562 1 76.81 35 THR B O 1
ATOM 5848 N N . GLU B 1 36 ? 12.25 -21.25 6.32 1 79.44 36 GLU B N 1
ATOM 5849 C CA . GLU B 1 36 ? 13.594 -21.734 6 1 79.44 36 GLU B CA 1
ATOM 5850 C C . GLU B 1 36 ? 13.719 -23.234 6.285 1 79.44 36 GLU B C 1
ATOM 5852 O O . GLU B 1 36 ? 13.156 -23.734 7.262 1 79.44 36 GLU B O 1
ATOM 5857 N N . GLY B 1 37 ? 14.383 -23.891 5.426 1 82 37 GLY B N 1
ATOM 5858 C CA . GLY B 1 37 ? 14.672 -25.297 5.66 1 82 37 GLY B CA 1
ATOM 5859 C C . GLY B 1 37 ? 13.469 -26.203 5.461 1 82 37 GLY B C 1
ATOM 5860 O O . GLY B 1 37 ? 12.617 -25.922 4.609 1 82 37 GLY B O 1
ATOM 5861 N N . VAL B 1 38 ? 13.5 -27.297 6.211 1 87.12 38 VAL B N 1
ATOM 5862 C CA . VAL B 1 38 ? 12.438 -28.297 6.141 1 87.12 38 VAL B CA 1
ATOM 5863 C C . VAL B 1 38 ? 11.375 -27.984 7.195 1 87.12 38 VAL B C 1
ATOM 5865 O O . VAL B 1 38 ? 11.695 -27.75 8.359 1 87.12 38 VAL B O 1
ATOM 5868 N N . PRO B 1 39 ? 10.148 -27.953 6.785 1 87.94 39 PRO B N 1
ATOM 5869 C CA . PRO B 1 39 ? 9.102 -27.594 7.75 1 87.94 39 PRO B CA 1
ATOM 5870 C C . PRO B 1 39 ? 8.938 -28.625 8.859 1 87.94 39 PRO B C 1
ATOM 5872 O O . PRO B 1 39 ? 9.125 -29.828 8.617 1 87.94 39 PRO B O 1
ATOM 5875 N N . GLU B 1 40 ? 8.516 -28.172 10 1 90.62 40 GLU B N 1
ATOM 5876 C CA . GLU B 1 40 ? 8.18 -29.047 11.125 1 90.62 40 GLU B CA 1
ATOM 5877 C C . GLU B 1 40 ? 6.77 -29.609 10.977 1 90.62 40 GLU B C 1
ATOM 5879 O O . GLU B 1 40 ? 5.871 -28.938 10.484 1 90.62 40 GLU B O 1
ATOM 5884 N N . GLU B 1 41 ? 6.629 -30.797 11.445 1 91.5 41 GLU B N 1
ATOM 5885 C CA . GLU B 1 41 ? 5.301 -31.406 11.438 1 91.5 41 GLU B CA 1
ATOM 5886 C C . GLU B 1 41 ? 4.43 -30.844 12.555 1 91.5 41 GLU B C 1
ATOM 5888 O O . GLU B 1 41 ? 4.867 -30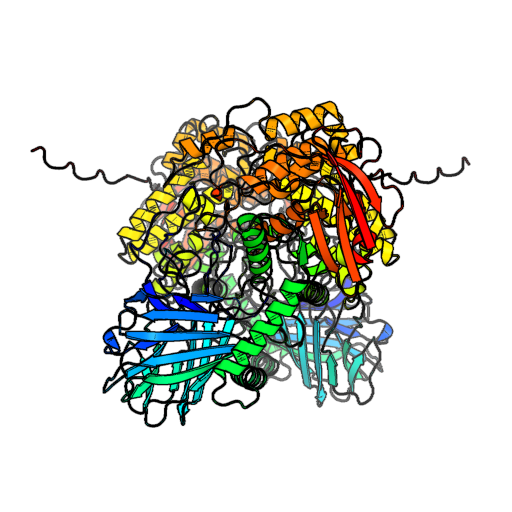.766 13.703 1 91.5 41 GLU B O 1
ATOM 5893 N N . MET B 1 42 ? 3.314 -30.5 12.195 1 92.06 42 MET B N 1
ATOM 5894 C CA . MET B 1 42 ? 2.336 -29.984 13.148 1 92.06 42 MET B CA 1
ATOM 5895 C C . MET B 1 42 ? 1.38 -31.078 13.594 1 92.06 42 MET B C 1
ATOM 5897 O O . MET B 1 42 ? 0.972 -31.125 14.75 1 92.06 42 MET B O 1
ATOM 5901 N N . PHE B 1 43 ? 0.979 -31.938 12.68 1 93.88 43 PHE B N 1
ATOM 5902 C CA . PHE B 1 43 ? 0.071 -33.031 12.953 1 93.88 43 PHE B CA 1
ATOM 5903 C C . PHE B 1 43 ? 0.699 -34.375 12.547 1 93.88 43 PHE B C 1
ATOM 5905 O O . PHE B 1 43 ? 1.386 -34.469 11.523 1 93.88 43 PHE B O 1
ATOM 5912 N N . GLU B 1 44 ? 0.425 -35.438 13.25 1 94.19 44 GLU B N 1
ATOM 5913 C CA . GLU B 1 44 ? 0.982 -36.75 12.992 1 94.19 44 GLU B CA 1
ATOM 5914 C C . GLU B 1 44 ? 0.322 -37.406 11.781 1 94.19 44 GLU B C 1
ATOM 5916 O O . GLU B 1 44 ? 0.942 -38.219 11.086 1 94.19 44 GLU B O 1
ATOM 5921 N N . ARG B 1 45 ? -0.871 -37.062 11.562 1 94.25 45 ARG B N 1
ATOM 5922 C CA . ARG B 1 45 ? -1.639 -37.625 10.461 1 94.25 45 ARG B CA 1
ATOM 5923 C C . ARG B 1 45 ? -2.426 -36.562 9.719 1 94.25 45 ARG B C 1
ATOM 5925 O O . ARG B 1 45 ? -2.611 -35.438 10.234 1 94.25 45 ARG B O 1
ATOM 5932 N N . THR B 1 46 ? -2.85 -36.938 8.516 1 94.81 46 THR B N 1
ATOM 5933 C CA . THR B 1 46 ? -3.768 -36.031 7.812 1 94.81 46 THR B CA 1
ATOM 5934 C C . THR B 1 46 ? -5.141 -36.062 8.477 1 94.81 46 THR B C 1
ATOM 5936 O O . THR B 1 46 ? -5.645 -37.094 8.867 1 94.81 46 THR B O 1
ATOM 5939 N N . GLN B 1 47 ? -5.633 -34.875 8.672 1 97.19 47 GLN B N 1
ATOM 5940 C CA . GLN B 1 47 ? -6.898 -34.719 9.383 1 97.19 47 GLN B CA 1
ATOM 5941 C C . GLN B 1 47 ? -7.656 -33.469 8.867 1 97.19 47 GLN B C 1
ATOM 5943 O O . GLN B 1 47 ? -7.098 -32.656 8.133 1 97.19 47 GLN B O 1
ATOM 5948 N N . ALA B 1 48 ? -8.945 -33.438 9.227 1 97.62 48 ALA B N 1
ATOM 5949 C CA . ALA B 1 48 ? -9.742 -32.281 8.836 1 97.62 48 ALA B CA 1
ATOM 5950 C C . ALA B 1 48 ? -10.844 -32 9.852 1 97.62 48 ALA B C 1
ATOM 5952 O O . ALA B 1 48 ? -11.445 -32.938 10.398 1 97.62 48 ALA B O 1
ATOM 5953 N N . SER B 1 49 ? -11.086 -30.766 10.102 1 97.12 49 SER B N 1
ATOM 5954 C CA . SER B 1 49 ? -12.211 -30.344 10.922 1 97.12 49 SER B CA 1
ATOM 5955 C C . SER B 1 49 ? -13.414 -29.969 10.055 1 97.12 49 SER B C 1
ATOM 5957 O O . SER B 1 49 ? -14.453 -29.562 10.57 1 97.12 49 SER B O 1
ATOM 5959 N N . GLY B 1 50 ? -13.312 -30.094 8.805 1 98.12 50 GLY B N 1
ATOM 5960 C CA . GLY B 1 50 ? -14.273 -29.766 7.766 1 98.12 50 GLY B CA 1
ATOM 5961 C C . GLY B 1 50 ? -13.617 -29.422 6.438 1 98.12 50 GLY B C 1
ATOM 5962 O O . GLY B 1 50 ? -12.492 -29.828 6.172 1 98.12 50 GLY B O 1
ATOM 5963 N N . PHE B 1 51 ? -14.352 -28.797 5.625 1 98.56 51 PHE B N 1
ATOM 5964 C CA . PHE B 1 51 ? -13.891 -28.375 4.305 1 98.56 51 PHE B CA 1
ATOM 5965 C C . PHE B 1 51 ? -14.086 -26.875 4.117 1 98.56 51 PHE B C 1
ATOM 5967 O O . PHE B 1 51 ? -15.172 -26.344 4.355 1 98.56 51 PHE B O 1
ATOM 5974 N N . THR B 1 52 ? -12.953 -26.203 3.758 1 97.75 52 THR B N 1
ATOM 5975 C CA . THR B 1 52 ? -13.008 -24.75 3.578 1 97.75 52 THR B CA 1
ATOM 5976 C C . THR B 1 52 ? -12.82 -24.391 2.109 1 97.75 52 THR B C 1
ATOM 5978 O O . THR B 1 52 ? -12.594 -25.266 1.268 1 97.75 52 THR B O 1
ATOM 5981 N N . HIS B 1 53 ? -12.984 -23.125 1.847 1 98.06 53 HIS B N 1
ATOM 5982 C CA . HIS B 1 53 ? -12.914 -22.609 0.479 1 98.06 53 HIS B CA 1
ATOM 5983 C C . HIS B 1 53 ? -11.867 -21.516 0.347 1 98.06 53 HIS B C 1
ATOM 5985 O O . HIS B 1 53 ? -11.461 -20.922 1.345 1 98.06 53 HIS B O 1
ATOM 5991 N N . PHE B 1 54 ? -11.336 -21.281 -0.905 1 96.88 54 PHE B N 1
ATOM 5992 C CA . PHE B 1 54 ? -10.453 -20.203 -1.294 1 96.88 54 PHE B CA 1
ATOM 5993 C C . PHE B 1 54 ? -9.047 -20.422 -0.752 1 96.88 54 PHE B C 1
ATOM 5995 O O . PHE B 1 54 ? -8.422 -19.5 -0.223 1 96.88 54 PHE B O 1
ATOM 6002 N N . GLN B 1 55 ? -8.539 -21.609 -0.846 1 95.31 55 GLN B N 1
ATOM 6003 C CA . GLN B 1 55 ? -7.18 -21.906 -0.403 1 95.31 55 GLN B CA 1
ATOM 6004 C C . GLN B 1 55 ? -6.145 -21.234 -1.311 1 95.31 55 GLN B C 1
ATOM 6006 O O . GLN B 1 55 ? -6.328 -21.188 -2.529 1 95.31 55 GLN B O 1
ATOM 6011 N N . GLN B 1 56 ? -5.102 -20.781 -0.686 1 92.44 56 GLN B N 1
ATOM 6012 C CA . GLN B 1 56 ? -3.943 -20.375 -1.474 1 92.44 56 GLN B CA 1
ATOM 6013 C C . GLN B 1 56 ? -3.264 -21.578 -2.109 1 92.44 56 GLN B C 1
ATOM 6015 O O . GLN B 1 56 ? -3.506 -22.719 -1.704 1 92.44 56 GLN B O 1
ATOM 6020 N N . SER B 1 57 ? -2.49 -21.297 -3.094 1 94.62 57 SER B N 1
ATOM 6021 C CA . SER B 1 57 ? -1.729 -22.375 -3.725 1 94.62 57 SER B CA 1
ATOM 6022 C C . SER B 1 57 ? -0.349 -21.891 -4.16 1 94.62 57 SER B C 1
ATOM 6024 O O . SER B 1 57 ? -0.234 -20.953 -4.949 1 94.62 57 SER B O 1
ATOM 6026 N N . GLY B 1 58 ? 0.635 -22.453 -3.621 1 92.69 58 GLY B N 1
ATOM 6027 C CA . GLY B 1 58 ? 2.004 -22.234 -4.059 1 92.69 58 GLY B CA 1
ATOM 6028 C C . GLY B 1 58 ? 2.699 -21.109 -3.312 1 92.69 58 GLY B C 1
ATOM 6029 O O . GLY B 1 58 ? 3.898 -20.891 -3.494 1 92.69 58 GLY B O 1
ATOM 6030 N N . THR B 1 59 ? 1.972 -20.453 -2.518 1 89.75 59 THR B N 1
ATOM 6031 C CA . THR B 1 59 ? 2.578 -19.266 -1.903 1 89.75 59 THR B CA 1
ATOM 6032 C C . THR B 1 59 ? 2.678 -19.438 -0.39 1 89.75 59 THR B C 1
ATOM 6034 O O . THR B 1 59 ? 1.94 -20.234 0.2 1 89.75 59 THR B O 1
ATOM 6037 N N . GLY B 1 60 ? 3.666 -18.766 0.111 1 84.44 60 GLY B N 1
ATOM 6038 C CA . GLY B 1 60 ? 3.836 -18.672 1.552 1 84.44 60 GLY B CA 1
ATOM 6039 C C . GLY B 1 60 ? 4.203 -17.266 2.016 1 84.44 60 GLY B C 1
ATOM 6040 O O . GLY B 1 60 ? 4.422 -16.375 1.197 1 84.44 60 GLY B O 1
ATOM 6041 N N . ALA B 1 61 ? 4.098 -17.109 3.262 1 77.06 61 ALA B N 1
ATOM 6042 C CA . ALA B 1 61 ? 4.492 -15.859 3.924 1 77.06 61 ALA B CA 1
ATOM 6043 C C . ALA B 1 61 ? 3.68 -14.68 3.4 1 77.06 61 ALA B C 1
ATOM 6045 O O . ALA B 1 61 ? 4.238 -13.625 3.09 1 77.06 61 ALA B O 1
ATOM 6046 N N . ILE B 1 62 ? 2.379 -15.094 3.174 1 78.25 62 ILE B N 1
ATOM 6047 C CA . ILE B 1 62 ? 1.478 -14.023 2.762 1 78.25 62 ILE B CA 1
ATOM 6048 C C . ILE B 1 62 ? 0.547 -13.664 3.918 1 78.25 62 ILE B C 1
ATOM 6050 O O . ILE B 1 62 ? 0.364 -14.453 4.848 1 78.25 62 ILE B O 1
ATOM 6054 N N . ARG B 1 63 ? 0.574 -12.695 4.57 1 75.62 63 ARG B N 1
ATOM 6055 C CA . ARG B 1 63 ? -0.085 -12.148 5.754 1 75.62 63 ARG B CA 1
ATOM 6056 C C . ARG B 1 63 ? -1.511 -12.68 5.875 1 75.62 63 ARG B C 1
ATOM 6058 O O . ARG B 1 63 ? -2.029 -12.828 6.984 1 75.62 63 ARG B O 1
ATOM 6065 N N . LYS B 1 64 ? -2.164 -13.07 4.766 1 82.88 64 LYS B N 1
ATOM 6066 C CA . LYS B 1 64 ? -3.582 -13.414 4.801 1 82.88 64 LYS B CA 1
ATOM 6067 C C . LYS B 1 64 ? -3.84 -14.742 4.098 1 82.88 64 LYS B C 1
ATOM 6069 O O . LYS B 1 64 ? -3.594 -14.875 2.896 1 82.88 64 LYS B O 1
ATOM 6074 N N . TYR B 1 65 ? -4.375 -15.664 4.906 1 89.06 65 TYR B N 1
ATOM 6075 C CA . TYR B 1 65 ? -4.77 -16.984 4.43 1 89.06 65 TYR B CA 1
ATOM 6076 C C . TYR B 1 65 ? -6.27 -17.203 4.594 1 89.06 65 TYR B C 1
ATOM 6078 O O . TYR B 1 65 ? -6.812 -17.031 5.688 1 89.06 65 TYR B O 1
ATOM 6086 N N . TYR B 1 66 ? -7.047 -17.312 3.66 1 91.12 66 TYR B N 1
ATOM 6087 C CA . TYR B 1 66 ? -8.5 -17.219 3.609 1 91.12 66 TYR B CA 1
ATOM 6088 C C . TYR B 1 66 ? -9.148 -18.359 4.367 1 91.12 66 TYR B C 1
ATOM 6090 O O . TYR B 1 66 ? -9.633 -18.188 5.488 1 91.12 66 TYR B O 1
ATOM 6098 N N . ASN B 1 67 ? -9.258 -19.641 3.699 1 94.94 67 ASN B N 1
ATOM 6099 C CA . ASN B 1 67 ? -9.977 -20.797 4.227 1 94.94 67 ASN B CA 1
ATOM 6100 C C . ASN B 1 67 ? -11.328 -20.391 4.816 1 94.94 67 ASN B C 1
ATOM 6102 O O . ASN B 1 67 ? -11.602 -20.656 5.988 1 94.94 67 ASN B O 1
ATOM 6106 N N . TYR B 1 68 ? -12.219 -19.844 3.979 1 96.31 68 TYR B N 1
ATOM 6107 C CA . TYR B 1 68 ? -13.5 -19.266 4.391 1 96.31 68 TYR B CA 1
ATOM 6108 C C . TYR B 1 68 ? -14.625 -20.281 4.258 1 96.31 68 TYR B C 1
ATOM 6110 O O . TYR B 1 68 ? -14.469 -21.312 3.576 1 96.31 68 TYR B O 1
ATOM 6118 N N . VAL B 1 69 ? -15.758 -20.031 4.957 1 97.5 69 VAL B N 1
ATOM 6119 C CA . VAL B 1 69 ? -16.984 -20.797 4.836 1 97.5 69 VAL B CA 1
ATOM 6120 C C . VAL B 1 69 ? -16.703 -22.281 5.016 1 97.5 69 VAL B C 1
ATOM 6122 O O . VAL B 1 69 ? -16.75 -23.047 4.051 1 97.5 69 VAL B O 1
ATOM 6125 N N . ARG B 1 70 ? -16.531 -22.734 6.176 1 97.88 70 ARG B N 1
ATOM 6126 C CA . ARG B 1 70 ? -16.25 -24.125 6.465 1 97.88 70 ARG B CA 1
ATOM 6127 C C . ARG B 1 70 ? -17.516 -24.953 6.504 1 97.88 70 ARG B C 1
ATOM 6129 O O . ARG B 1 70 ? -18.484 -24.594 7.195 1 97.88 70 ARG B O 1
ATOM 6136 N N . VAL B 1 71 ? -17.578 -26 5.805 1 98.69 71 VAL B N 1
ATOM 6137 C CA . VAL B 1 71 ? -18.688 -26.953 5.816 1 98.69 71 VAL B CA 1
ATOM 6138 C C . VAL B 1 71 ? -18.234 -28.25 6.5 1 98.69 71 VAL B C 1
ATOM 6140 O O . VAL B 1 71 ? -17.266 -28.875 6.078 1 98.69 71 VAL B O 1
ATOM 6143 N N . THR B 1 72 ? -18.953 -28.641 7.52 1 98.62 72 THR B N 1
ATOM 6144 C CA . THR B 1 72 ? -18.578 -29.828 8.273 1 98.62 72 THR B CA 1
ATOM 6145 C C . THR B 1 72 ? -19.75 -30.781 8.375 1 98.62 72 THR B C 1
ATOM 6147 O O . THR B 1 72 ? -20.766 -30.484 9.031 1 98.62 72 THR B O 1
ATOM 6150 N N . PRO B 1 73 ? -19.672 -31.969 7.73 1 98.44 73 PRO B N 1
ATOM 6151 C CA . PRO B 1 73 ? -20.641 -33.031 8.016 1 98.44 73 PRO B CA 1
ATOM 6152 C C . PRO B 1 73 ? -20.359 -33.719 9.344 1 98.44 73 PRO B C 1
ATOM 6154 O O . PRO B 1 73 ? -19.234 -34.125 9.617 1 98.44 73 PRO B O 1
ATOM 6157 N N . MET B 1 74 ? -21.375 -33.844 10.117 1 97.75 74 MET B N 1
ATOM 6158 C CA . MET B 1 74 ? -21.156 -34.375 11.469 1 97.75 74 MET B CA 1
ATOM 6159 C C . MET B 1 74 ? -22.25 -35.375 11.844 1 97.75 74 MET B C 1
ATOM 6161 O O . MET B 1 74 ? -23.391 -35.25 11.398 1 97.75 74 MET B O 1
ATOM 6165 N N . VAL B 1 75 ? -21.812 -36.344 12.648 1 97.56 75 VAL B N 1
ATOM 6166 C CA . VAL B 1 75 ? -22.734 -37.219 13.375 1 97.56 75 VAL B CA 1
ATOM 6167 C C . VAL B 1 75 ? -22.609 -36.969 14.875 1 97.56 75 VAL B C 1
ATOM 6169 O O . VAL B 1 75 ? -23.328 -37.562 15.672 1 97.56 75 VAL B O 1
ATOM 6172 N N . GLN B 1 76 ? -21.734 -36.094 15.258 1 96.31 76 GLN B N 1
ATOM 6173 C CA . GLN B 1 76 ? -21.5 -35.656 16.625 1 96.31 76 GLN B CA 1
ATOM 6174 C C . GLN B 1 76 ? -22.375 -34.438 16.969 1 96.31 76 GLN B C 1
ATOM 6176 O O . GLN B 1 76 ? -22.953 -33.812 16.062 1 96.31 76 GLN B O 1
ATOM 6181 N N . PRO B 1 77 ? -22.469 -34.094 18.266 1 95.81 77 PRO B N 1
ATOM 6182 C CA . PRO B 1 77 ? -23.156 -32.875 18.625 1 95.81 77 PRO B CA 1
ATOM 6183 C C . PRO B 1 77 ? -22.422 -31.625 18.141 1 95.81 77 PRO B C 1
ATOM 6185 O O . PRO B 1 77 ? -21.219 -31.672 17.875 1 95.81 77 PRO B O 1
ATOM 6188 N N . LEU B 1 78 ? -23.172 -30.547 17.969 1 96.75 78 LEU B N 1
ATOM 6189 C CA . LEU B 1 78 ? -22.641 -29.297 17.469 1 96.75 78 LEU B CA 1
ATOM 6190 C C . LEU B 1 78 ? -21.484 -28.797 18.344 1 96.75 78 LEU B C 1
ATOM 6192 O O . LEU B 1 78 ? -20.578 -28.125 17.875 1 96.75 78 LEU B O 1
ATOM 6196 N N . ASP B 1 79 ? -21.438 -29.172 19.625 1 96.12 79 ASP B N 1
ATOM 6197 C CA . ASP B 1 79 ? -20.391 -28.781 20.578 1 96.12 79 ASP B CA 1
ATOM 6198 C C . ASP B 1 79 ? -19.016 -29.25 20.094 1 96.12 79 ASP B C 1
ATOM 6200 O O . ASP B 1 79 ? -17.984 -28.703 20.484 1 96.12 79 ASP B O 1
ATOM 6204 N N . ASP B 1 80 ? -19.047 -30.266 19.25 1 96.69 80 ASP B N 1
ATOM 6205 C CA . ASP B 1 80 ? -17.781 -30.844 18.781 1 96.69 80 ASP B CA 1
ATOM 6206 C C . ASP B 1 80 ? -17.297 -30.125 17.516 1 96.69 80 ASP B C 1
ATOM 6208 O O . ASP B 1 80 ? -16.25 -30.469 16.969 1 96.69 80 ASP B O 1
ATOM 6212 N N . LEU B 1 81 ? -18.031 -29.172 17.078 1 96.69 81 LEU B N 1
ATOM 6213 C CA . LEU B 1 81 ? -17.578 -28.422 15.914 1 96.69 81 LEU B CA 1
ATOM 6214 C C . LEU B 1 81 ? -16.172 -27.875 16.125 1 96.69 81 LEU B C 1
ATOM 6216 O O . LEU B 1 81 ? -15.875 -27.281 17.156 1 96.69 81 LEU B O 1
ATOM 6220 N N . GLY B 1 82 ? -15.312 -28.062 15.156 1 93.81 82 GLY B N 1
ATOM 6221 C CA . GLY B 1 82 ? -13.93 -27.609 15.227 1 93.81 82 GLY B CA 1
ATOM 6222 C C . GLY B 1 82 ? -12.953 -28.734 15.531 1 93.81 82 GLY B C 1
ATOM 6223 O O . GLY B 1 82 ? -11.75 -28.594 15.305 1 93.81 82 GLY B O 1
ATOM 6224 N N . ARG B 1 83 ? -13.484 -29.797 16.016 1 95.19 83 ARG B N 1
ATOM 6225 C CA . ARG B 1 83 ? -12.633 -30.969 16.188 1 95.19 83 ARG B CA 1
ATOM 6226 C C . ARG B 1 83 ? -12.227 -31.547 14.836 1 95.19 83 ARG B C 1
ATOM 6228 O O . ARG B 1 83 ? -13.016 -31.547 13.891 1 95.19 83 ARG B O 1
ATOM 6235 N N . SER B 1 84 ? -11 -32.094 14.82 1 96.44 84 SER B N 1
ATOM 6236 C CA . SER B 1 84 ? -10.516 -32.688 13.586 1 96.44 84 SER B CA 1
ATOM 6237 C C . SER B 1 84 ? -10.617 -34.219 13.641 1 96.44 84 SER B C 1
ATOM 6239 O O . SER B 1 84 ? -10.414 -34.812 14.703 1 96.44 84 SER B O 1
ATOM 6241 N N . TRP B 1 85 ? -10.898 -34.812 12.562 1 98.06 85 TRP B N 1
ATOM 6242 C CA . TRP B 1 85 ? -10.961 -36.25 12.391 1 98.06 85 TRP B CA 1
ATOM 6243 C C . TRP B 1 85 ? -9.953 -36.719 11.336 1 98.06 85 TRP B C 1
ATOM 6245 O O . TRP B 1 85 ? -9.664 -36 10.383 1 98.06 85 TRP B O 1
ATOM 6255 N N . ALA B 1 86 ? -9.461 -37.906 11.461 1 98.06 86 ALA B N 1
ATOM 6256 C CA . ALA B 1 86 ? -8.531 -38.469 10.492 1 98.06 86 ALA B CA 1
ATOM 6257 C C . ALA B 1 86 ? -9.188 -38.625 9.117 1 98.06 86 ALA B C 1
ATOM 6259 O O . ALA B 1 86 ? -10.367 -38.969 9.023 1 98.06 86 ALA B O 1
ATOM 6260 N N . LEU B 1 87 ? -8.43 -38.438 8.094 1 98.12 87 LEU B N 1
ATOM 6261 C CA . LEU B 1 87 ? -8.867 -38.625 6.719 1 98.12 87 LEU B CA 1
ATOM 6262 C C . LEU B 1 87 ? -8.43 -40 6.195 1 98.12 87 LEU B C 1
ATOM 6264 O O . LEU B 1 87 ? -7.312 -40.438 6.457 1 98.12 87 LEU B O 1
ATOM 6268 N N . HIS B 1 88 ? -9.336 -40.625 5.488 1 97.69 88 HIS B N 1
ATOM 6269 C CA . HIS B 1 88 ? -9.062 -41.906 4.852 1 97.69 88 HIS B CA 1
ATOM 6270 C C . HIS B 1 88 ? -9.492 -41.906 3.387 1 97.69 88 HIS B C 1
ATOM 6272 O O . HIS B 1 88 ? -10.352 -41.125 2.992 1 97.69 88 HIS B O 1
ATOM 6278 N N . ASP B 1 89 ? -8.836 -42.719 2.6 1 97.44 89 ASP B N 1
ATOM 6279 C CA . ASP B 1 89 ? -9.203 -42.969 1.209 1 97.44 89 ASP B CA 1
ATOM 6280 C C . ASP B 1 89 ? -9.32 -41.656 0.431 1 97.44 89 ASP B C 1
ATOM 6282 O O . ASP B 1 89 ? -10.336 -41.406 -0.213 1 97.44 89 ASP B O 1
ATOM 6286 N N . GLU B 1 90 ? -8.328 -40.844 0.572 1 97.12 90 GLU B N 1
ATOM 6287 C CA . GLU B 1 90 ? -8.312 -39.562 -0.128 1 97.12 90 GLU B CA 1
ATOM 6288 C C . GLU B 1 90 ? -8.094 -39.75 -1.625 1 97.12 90 GLU B C 1
ATOM 6290 O O . GLU B 1 90 ? -7.289 -40.594 -2.037 1 97.12 90 GLU B O 1
ATOM 6295 N N . ARG B 1 91 ? -8.852 -39.094 -2.365 1 97.25 91 ARG B N 1
ATOM 6296 C CA . ARG B 1 91 ? -8.719 -39.031 -3.818 1 97.25 91 ARG B CA 1
ATOM 6297 C C . ARG B 1 91 ? -8.836 -37.594 -4.328 1 97.25 91 ARG B C 1
ATOM 6299 O O . ARG B 1 91 ? -9.727 -36.844 -3.904 1 97.25 91 ARG B O 1
ATOM 6306 N N . ALA B 1 92 ? -7.871 -37.281 -5.145 1 96 92 ALA B N 1
ATOM 6307 C CA . ALA B 1 92 ? -7.887 -35.938 -5.734 1 96 92 ALA B CA 1
ATOM 6308 C C . ALA B 1 92 ? -7.625 -36 -7.234 1 96 92 ALA B C 1
ATOM 6310 O O . ALA B 1 92 ? -6.758 -36.75 -7.691 1 96 92 ALA B O 1
ATOM 6311 N N . GLU B 1 93 ? -8.461 -35.312 -7.977 1 96.12 93 GLU B N 1
ATOM 6312 C CA . GLU B 1 93 ? -8.352 -35.094 -9.414 1 96.12 93 GLU B CA 1
ATOM 6313 C C . GLU B 1 93 ? -8.672 -33.625 -9.758 1 96.12 93 GLU B C 1
ATOM 6315 O O . GLU B 1 93 ? -9.289 -32.938 -8.961 1 96.12 93 GLU B O 1
ATOM 6320 N N . PRO B 1 94 ? -8.188 -33.188 -10.906 1 97 94 PRO B N 1
ATOM 6321 C CA . PRO B 1 94 ? -8.586 -31.844 -11.281 1 97 94 PRO B CA 1
ATOM 6322 C C . PRO B 1 94 ? -10.094 -31.625 -11.211 1 97 94 PRO B C 1
ATOM 6324 O O . PRO B 1 94 ? -10.852 -32.25 -11.953 1 97 94 PRO B O 1
ATOM 6327 N N . GLY B 1 95 ? -10.516 -30.781 -10.297 1 98.25 95 GLY B N 1
ATOM 6328 C CA . GLY B 1 95 ? -11.922 -30.422 -10.156 1 98.25 95 GLY B CA 1
ATOM 6329 C C . GLY B 1 95 ? -12.664 -31.312 -9.172 1 98.25 95 GLY B C 1
ATOM 6330 O O . GLY B 1 95 ? -13.875 -31.156 -8.992 1 98.25 95 GLY B O 1
ATOM 6331 N N . TYR B 1 96 ? -11.969 -32.188 -8.531 1 98.56 96 TYR B N 1
ATOM 6332 C CA . TYR B 1 96 ? -12.648 -33.125 -7.664 1 98.56 96 TYR B CA 1
ATOM 6333 C C . TYR B 1 96 ? -11.773 -33.5 -6.469 1 98.56 96 TYR B C 1
ATOM 6335 O O . TYR B 1 96 ? -10.562 -33.688 -6.609 1 98.56 96 TYR B O 1
ATOM 6343 N N . TYR B 1 97 ? -12.359 -33.562 -5.332 1 98.62 97 TYR B N 1
ATOM 6344 C CA . TYR B 1 97 ? -11.727 -34.031 -4.102 1 98.62 97 TYR B CA 1
ATOM 6345 C C . TYR B 1 97 ? -12.656 -34.906 -3.305 1 98.62 97 TYR B C 1
ATOM 6347 O O . TYR B 1 97 ? -13.859 -34.656 -3.211 1 98.62 97 TYR B O 1
ATOM 6355 N N . ALA B 1 98 ? -12.102 -36 -2.73 1 98.75 98 ALA B N 1
ATOM 6356 C CA . ALA B 1 98 ? -12.914 -36.875 -1.907 1 98.75 98 ALA B CA 1
ATOM 6357 C C . ALA B 1 98 ? -12.086 -37.5 -0.771 1 98.75 98 ALA B C 1
ATOM 6359 O O . ALA B 1 98 ? -10.883 -37.719 -0.92 1 98.75 98 ALA B O 1
ATOM 6360 N N . ALA B 1 99 ? -12.75 -37.719 0.292 1 98.56 99 ALA B N 1
ATOM 6361 C CA . ALA B 1 99 ? -12.148 -38.375 1.436 1 98.56 99 ALA B CA 1
ATOM 6362 C C . ALA B 1 99 ? -13.211 -38.938 2.373 1 98.56 99 ALA B C 1
ATOM 6364 O O . ALA B 1 99 ? -14.375 -38.531 2.311 1 98.56 99 ALA B O 1
ATOM 6365 N N . ASN B 1 100 ? -12.812 -39.938 3.17 1 98.31 100 ASN B N 1
ATOM 6366 C CA . ASN B 1 100 ? -13.625 -40.375 4.293 1 98.31 100 ASN B CA 1
ATOM 6367 C C . ASN B 1 100 ? -13.148 -39.781 5.613 1 98.31 100 ASN B C 1
ATOM 6369 O O . ASN B 1 100 ? -11.953 -39.812 5.91 1 98.31 100 ASN B O 1
ATOM 6373 N N . LEU B 1 101 ? -14.125 -39.25 6.301 1 98.31 101 LEU B N 1
ATOM 6374 C CA . LEU B 1 101 ? -13.805 -38.875 7.676 1 98.31 101 LEU B CA 1
ATOM 6375 C C . LEU B 1 101 ? -13.875 -40.094 8.602 1 98.31 101 LEU B C 1
ATOM 6377 O O . LEU B 1 101 ? -14.672 -41 8.367 1 98.31 101 LEU B O 1
ATOM 6381 N N . ASP B 1 102 ? -13.086 -40 9.648 1 97.75 102 ASP B N 1
ATOM 6382 C CA . ASP B 1 102 ? -13.086 -41.094 10.625 1 97.75 102 ASP B CA 1
ATOM 6383 C C . ASP B 1 102 ? -14.461 -41.219 11.266 1 97.75 102 ASP B C 1
ATOM 6385 O O . ASP B 1 102 ? -14.75 -42.25 11.898 1 97.75 102 ASP B O 1
ATOM 6389 N N . THR B 1 103 ? -15.328 -40.312 11.109 1 97.06 103 THR B N 1
ATOM 6390 C CA . THR B 1 103 ? -16.688 -40.344 11.633 1 97.06 103 THR B CA 1
ATOM 6391 C C . THR B 1 103 ? -17.547 -41.312 10.82 1 97.06 103 THR B C 1
ATOM 6393 O O . THR B 1 103 ? -18.672 -41.656 11.219 1 97.06 103 THR B O 1
ATOM 6396 N N . GLY B 1 104 ? -17.094 -41.688 9.656 1 97.12 104 GLY B N 1
ATOM 6397 C CA . GLY B 1 104 ? -17.828 -42.594 8.781 1 97.12 104 GLY B CA 1
ATOM 6398 C C . GLY B 1 104 ? -18.516 -41.875 7.625 1 97.12 104 GLY B C 1
ATOM 6399 O O . GLY B 1 104 ? -19.125 -42.531 6.773 1 97.12 104 GLY B O 1
ATOM 6400 N N . VAL B 1 105 ? -18.406 -40.625 7.559 1 98.44 105 VAL B N 1
ATOM 6401 C CA . VAL B 1 105 ? -19.062 -39.875 6.488 1 98.44 105 VAL B CA 1
ATOM 6402 C C . VAL B 1 105 ? -18.141 -39.812 5.27 1 98.44 105 VAL B C 1
ATOM 6404 O O . VAL B 1 105 ? -16.969 -39.438 5.375 1 98.44 105 VAL B O 1
ATOM 6407 N N . ARG B 1 106 ? -18.609 -40.219 4.129 1 98.69 106 ARG B N 1
ATOM 6408 C CA . ARG B 1 106 ? -17.922 -40.031 2.857 1 98.69 106 ARG B CA 1
ATOM 6409 C C . ARG B 1 106 ? -18.141 -38.625 2.316 1 98.69 106 ARG B C 1
ATOM 6411 O O . ARG B 1 106 ? -19.297 -38.188 2.176 1 98.69 106 ARG B O 1
ATOM 6418 N N . CYS B 1 107 ? -17.078 -37.969 2.023 1 98.81 107 CYS B N 1
ATOM 6419 C CA . CYS B 1 107 ? -17.141 -36.594 1.573 1 98.81 107 CYS B CA 1
ATOM 6420 C C . CYS B 1 107 ? -16.625 -36.469 0.143 1 98.81 107 CYS B C 1
ATOM 6422 O O . CYS B 1 107 ? -15.508 -36.875 -0.16 1 98.81 107 CYS B O 1
ATOM 6424 N N . GLU B 1 108 ? -17.422 -35.875 -0.75 1 98.81 108 GLU B N 1
ATOM 6425 C CA . GLU B 1 108 ? -17.047 -35.562 -2.121 1 98.81 108 GLU B CA 1
ATOM 6426 C C . GLU B 1 108 ? -17.344 -34.094 -2.441 1 98.81 108 GLU B C 1
ATOM 6428 O O . GLU B 1 108 ? -18.406 -33.562 -2.074 1 98.81 108 GLU B O 1
ATOM 6433 N N . ILE B 1 109 ? -16.375 -33.469 -3.072 1 98.88 109 ILE B N 1
ATOM 6434 C CA . ILE B 1 109 ? -16.547 -32.062 -3.389 1 98.88 109 ILE B CA 1
ATOM 6435 C C . ILE B 1 109 ? -16.078 -31.781 -4.82 1 98.88 109 ILE B C 1
ATOM 6437 O O . ILE B 1 109 ? -15.055 -32.312 -5.254 1 98.88 109 ILE B O 1
ATOM 6441 N N . THR B 1 110 ? -16.844 -31.047 -5.562 1 98.75 110 THR B N 1
ATOM 6442 C CA . THR B 1 110 ? -16.438 -30.469 -6.84 1 98.75 110 THR B CA 1
ATOM 6443 C C . THR B 1 110 ? -16.719 -28.969 -6.875 1 98.75 110 THR B C 1
ATOM 6445 O O . THR B 1 110 ? -17.312 -28.422 -5.941 1 98.75 110 THR B O 1
ATOM 6448 N N . VAL B 1 111 ? -16.125 -28.297 -7.891 1 98.75 111 VAL B N 1
ATOM 6449 C CA . VAL B 1 111 ? -16.281 -26.844 -7.965 1 98.75 111 VAL B CA 1
ATOM 6450 C C . VAL B 1 111 ? -16.5 -26.422 -9.414 1 98.75 111 VAL B C 1
ATOM 6452 O O . VAL B 1 111 ? -16.094 -27.141 -10.344 1 98.75 111 VAL B O 1
ATOM 6455 N N . GLY B 1 112 ? -17.281 -25.391 -9.594 1 98.19 112 GLY B N 1
ATOM 6456 C CA . GLY B 1 112 ? -17.219 -24.578 -10.797 1 98.19 112 GLY B CA 1
ATOM 6457 C C . GLY B 1 112 ? -16.281 -23.375 -10.664 1 98.19 112 GLY B C 1
ATOM 6458 O O . GLY B 1 112 ? -15.375 -23.391 -9.844 1 98.19 112 GLY B O 1
ATOM 6459 N N . GLU B 1 113 ? -16.484 -22.359 -11.484 1 97.94 113 GLU B N 1
ATOM 6460 C CA . GLU B 1 113 ? -15.625 -21.188 -11.422 1 97.94 113 GLU B CA 1
ATOM 6461 C C . GLU B 1 113 ? -15.891 -20.375 -10.156 1 97.94 113 GLU B C 1
ATOM 6463 O O . GLU B 1 113 ? -14.961 -19.828 -9.555 1 97.94 113 GLU B O 1
ATOM 6468 N N . LYS B 1 114 ? -17.234 -20.312 -9.812 1 98.69 114 LYS B N 1
ATOM 6469 C CA . LYS B 1 114 ? -17.609 -19.5 -8.664 1 98.69 114 LYS B CA 1
ATOM 6470 C C . LYS B 1 114 ? -18.516 -20.266 -7.711 1 98.69 114 LYS B C 1
ATOM 6472 O O . LYS B 1 114 ? -19.266 -19.672 -6.938 1 98.69 114 LYS B O 1
ATOM 6477 N N . VAL B 1 115 ? -18.484 -21.625 -7.832 1 98.5 115 VAL B N 1
ATOM 6478 C CA . VAL B 1 115 ? -19.453 -22.469 -7.125 1 98.5 115 VAL B CA 1
ATOM 6479 C C . VAL B 1 115 ? -18.719 -23.672 -6.52 1 98.5 115 VAL B C 1
ATOM 6481 O O . VAL B 1 115 ? -17.719 -24.141 -7.066 1 98.5 115 VAL B O 1
ATOM 6484 N N . ALA B 1 116 ? -19.172 -24.125 -5.426 1 98.81 116 ALA B N 1
ATOM 6485 C CA . ALA B 1 116 ? -18.766 -25.406 -4.852 1 98.81 116 ALA B CA 1
ATOM 6486 C C . ALA B 1 116 ? -19.969 -26.297 -4.594 1 98.81 116 ALA B C 1
ATOM 6488 O O . ALA B 1 116 ? -21.016 -25.812 -4.148 1 98.81 116 ALA B O 1
ATOM 6489 N N . VAL B 1 117 ? -19.891 -27.562 -4.891 1 98.75 117 VAL B N 1
ATOM 6490 C CA . VAL B 1 117 ? -20.922 -28.547 -4.633 1 98.75 117 VAL B CA 1
ATOM 6491 C C . VAL B 1 117 ? -20.375 -29.672 -3.768 1 98.75 117 VAL B C 1
ATOM 6493 O O . VAL B 1 117 ? -19.422 -30.359 -4.164 1 98.75 117 VAL B O 1
ATOM 6496 N N . HIS B 1 118 ? -20.953 -29.812 -2.646 1 98.69 118 HIS B N 1
ATOM 6497 C CA . HIS B 1 118 ? -20.609 -30.891 -1.715 1 98.69 118 HIS B CA 1
ATOM 6498 C C . HIS B 1 118 ? -21.625 -32.031 -1.796 1 98.69 118 HIS B C 1
ATOM 6500 O O . HIS B 1 118 ? -22.828 -31.797 -1.931 1 98.69 118 HIS B O 1
ATOM 6506 N N . ARG B 1 119 ? -21.141 -33.219 -1.72 1 98.56 119 ARG B N 1
ATOM 6507 C CA . ARG B 1 119 ? -21.969 -34.406 -1.575 1 98.56 119 ARG B CA 1
ATOM 6508 C C . ARG B 1 119 ? -21.469 -35.281 -0.429 1 98.56 119 ARG B C 1
ATOM 6510 O O . ARG B 1 119 ? -20.328 -35.781 -0.462 1 98.56 119 ARG B O 1
ATOM 6517 N N . TYR B 1 120 ? -22.328 -35.469 0.537 1 98.44 120 TYR B N 1
ATOM 6518 C CA . TYR B 1 120 ? -21.969 -36.25 1.72 1 98.44 120 TYR B CA 1
ATOM 6519 C C . TYR B 1 120 ? -22.828 -37.5 1.818 1 98.44 120 TYR B C 1
ATOM 6521 O O . TYR B 1 120 ? -24.047 -37.438 1.674 1 98.44 120 TYR B O 1
ATOM 6529 N N . THR B 1 121 ? -22.156 -38.625 2.012 1 98.38 121 THR B N 1
ATOM 6530 C CA . THR B 1 121 ? -22.844 -39.875 2.266 1 98.38 121 THR B CA 1
ATOM 6531 C C . THR B 1 121 ? -22.703 -40.281 3.73 1 98.38 121 THR B C 1
ATOM 6533 O O . THR B 1 121 ? -21.594 -40.562 4.199 1 98.38 121 THR B O 1
ATOM 6536 N N . PHE B 1 122 ? -23.844 -40.438 4.375 1 97.81 122 PHE B N 1
ATOM 6537 C CA . PHE B 1 122 ? -23.844 -40.625 5.816 1 97.81 122 PHE B CA 1
ATOM 6538 C C . PHE B 1 122 ? -24.016 -42.094 6.168 1 97.81 122 PHE B C 1
ATOM 6540 O O . PHE B 1 122 ? -24.609 -42.844 5.406 1 97.81 122 PHE B O 1
ATOM 6547 N N . PRO B 1 123 ? -23.438 -42.5 7.332 1 97.75 123 PRO B N 1
ATOM 6548 C CA . PRO B 1 123 ? -23.906 -43.75 7.938 1 97.75 123 PRO B CA 1
ATOM 6549 C C . PRO B 1 123 ? -25.297 -43.594 8.57 1 97.75 123 PRO B C 1
ATOM 6551 O O . PRO B 1 123 ? -25.844 -42.5 8.617 1 97.75 123 PRO B O 1
ATOM 6554 N N . ASP B 1 124 ? -25.812 -44.75 8.945 1 97.56 124 ASP B N 1
ATOM 6555 C CA . ASP B 1 124 ? -27.062 -44.688 9.68 1 97.56 124 ASP B CA 1
ATOM 6556 C C . ASP B 1 124 ? -26.906 -43.875 10.961 1 97.56 124 ASP B C 1
ATOM 6558 O O . ASP B 1 124 ? -26.016 -44.125 11.766 1 97.56 124 ASP B O 1
ATOM 6562 N N . HIS B 1 125 ? -27.75 -42.875 11.094 1 97.19 125 HIS B N 1
ATOM 6563 C CA . HIS B 1 125 ? -27.688 -42.031 12.281 1 97.19 125 HIS B CA 1
ATOM 6564 C C . HIS B 1 125 ? -29.016 -41.281 12.492 1 97.19 125 HIS B C 1
ATOM 6566 O O . HIS B 1 125 ? -29.594 -40.781 11.539 1 97.19 125 HIS B O 1
ATOM 6572 N N . PRO B 1 126 ? -29.422 -41.156 13.641 1 96.12 126 PRO B N 1
ATOM 6573 C CA . PRO B 1 126 ? -30.734 -40.531 13.891 1 96.12 126 PRO B CA 1
ATOM 6574 C C . PRO B 1 126 ? -30.688 -39 13.812 1 96.12 126 PRO B C 1
ATOM 6576 O O . PRO B 1 126 ? -31.719 -38.375 13.648 1 96.12 126 PRO B O 1
ATOM 6579 N N . SER B 1 127 ? -29.5 -38.469 13.969 1 95.88 127 SER B N 1
ATOM 6580 C CA . SER B 1 127 ? -29.391 -37 13.969 1 95.88 127 SER B CA 1
ATOM 6581 C C . SER B 1 127 ? -28.109 -36.562 13.297 1 95.88 127 SER B C 1
ATOM 6583 O O . SER B 1 127 ? -27.25 -35.938 13.93 1 95.88 127 SER B O 1
ATOM 6585 N N . ALA B 1 128 ? -27.984 -36.781 12.039 1 96.94 128 ALA B N 1
ATOM 6586 C CA . ALA B 1 128 ? -26.875 -36.281 11.234 1 96.94 128 ALA B CA 1
ATOM 6587 C C . ALA B 1 128 ? -27.031 -34.812 10.961 1 96.94 128 ALA B C 1
ATOM 6589 O O . ALA B 1 128 ? -28.109 -34.25 11.125 1 96.94 128 ALA B O 1
ATOM 6590 N N . ARG B 1 129 ? -25.969 -34.125 10.609 1 97.12 129 ARG B N 1
ATOM 6591 C CA . ARG B 1 129 ? -26.062 -32.688 10.352 1 97.12 129 ARG B CA 1
ATOM 6592 C C . ARG B 1 129 ? -25 -32.219 9.359 1 97.12 129 ARG B C 1
ATOM 6594 O O . ARG B 1 129 ? -23.953 -32.875 9.203 1 97.12 129 ARG B O 1
ATOM 6601 N N . VAL B 1 130 ? -25.203 -31.234 8.641 1 98.31 130 VAL B N 1
ATOM 6602 C CA . VAL B 1 130 ? -24.25 -30.453 7.859 1 98.31 130 VAL B CA 1
ATOM 6603 C C . VAL B 1 130 ? -24.172 -29.031 8.398 1 98.31 130 VAL B C 1
ATOM 6605 O O . VAL B 1 130 ? -25.172 -28.297 8.367 1 98.31 130 VAL B O 1
ATOM 6608 N N . VAL B 1 131 ? -23 -28.688 8.906 1 98.38 131 VAL B N 1
ATOM 6609 C CA . VAL B 1 131 ? -22.812 -27.406 9.578 1 98.38 131 VAL B CA 1
ATOM 6610 C C . VAL B 1 131 ? -22.031 -26.453 8.672 1 98.38 131 VAL B C 1
ATOM 6612 O O . VAL B 1 131 ? -20.953 -26.812 8.18 1 98.38 131 VAL B O 1
ATOM 6615 N N . ILE B 1 132 ? -22.547 -25.266 8.375 1 98.31 132 ILE B N 1
ATOM 6616 C CA . ILE B 1 132 ? -21.875 -24.203 7.652 1 98.31 132 ILE B CA 1
ATOM 6617 C C . ILE B 1 132 ? -21.391 -23.141 8.641 1 98.31 132 ILE B C 1
ATOM 6619 O O . ILE B 1 132 ? -22.188 -22.453 9.266 1 98.31 132 ILE B O 1
ATOM 6623 N N . ASP B 1 133 ? -20.109 -23.047 8.797 1 98 133 ASP B N 1
ATOM 6624 C CA . ASP B 1 133 ? -19.469 -22.078 9.688 1 98 133 ASP B CA 1
ATOM 6625 C C . ASP B 1 133 ? -18.953 -20.875 8.906 1 98 133 ASP B C 1
ATOM 6627 O O . ASP B 1 133 ? -17.969 -20.969 8.188 1 98 133 ASP B O 1
ATOM 6631 N N . LEU B 1 134 ? -19.562 -19.719 9.086 1 97.38 134 LEU B N 1
ATOM 6632 C CA . LEU B 1 134 ? -19.203 -18.5 8.359 1 97.38 134 LEU B CA 1
ATOM 6633 C C . LEU B 1 134 ? -18.172 -17.688 9.133 1 97.38 134 LEU B C 1
ATOM 6635 O O . LEU B 1 134 ? -17.656 -16.688 8.625 1 97.38 134 LEU B O 1
ATOM 6639 N N . SER B 1 135 ? -17.828 -18.141 10.32 1 95.31 135 SER B N 1
ATOM 6640 C CA . SER B 1 135 ? -16.906 -17.406 11.172 1 95.31 135 SER B CA 1
ATOM 6641 C C . SER B 1 135 ? -15.461 -17.844 10.914 1 95.31 135 SER B C 1
ATOM 6643 O O . SER B 1 135 ? -14.516 -17.203 11.391 1 95.31 135 SER B O 1
ATOM 6645 N N . CYS B 1 136 ? -15.297 -18.828 10.133 1 92.19 136 CYS B N 1
ATOM 6646 C CA . CYS B 1 136 ? -13.977 -19.406 9.906 1 92.19 136 CYS B CA 1
ATOM 6647 C C . CYS B 1 136 ? -13.164 -18.547 8.945 1 92.19 136 CYS B C 1
ATOM 6649 O O . CYS B 1 136 ? -13.664 -18.125 7.902 1 92.19 136 CYS B O 1
ATOM 6651 N N . GLY B 1 137 ? -11.922 -18.297 9.305 1 87.5 137 GLY B N 1
ATOM 6652 C CA . GLY B 1 137 ? -10.977 -17.609 8.445 1 87.5 137 GLY B CA 1
ATOM 6653 C C . GLY B 1 137 ? -9.555 -17.656 8.961 1 87.5 137 GLY B C 1
ATOM 6654 O O . GLY B 1 137 ? -9.328 -17.594 10.172 1 87.5 137 GLY B O 1
ATOM 6655 N N . GLY B 1 138 ? -8.648 -17.844 8.016 1 84.38 138 GLY B N 1
ATOM 6656 C CA . GLY B 1 138 ? -7.238 -17.844 8.367 1 84.38 138 GLY B CA 1
ATOM 6657 C C . GLY B 1 138 ? -6.719 -19.219 8.758 1 84.38 138 GLY B C 1
ATOM 6658 O O . GLY B 1 138 ? -7.25 -20.234 8.305 1 84.38 138 GLY B O 1
ATOM 6659 N N . LEU B 1 139 ? -5.426 -19.312 9.375 1 86.56 139 LEU B N 1
ATOM 6660 C CA . LEU B 1 139 ? -4.785 -20.562 9.766 1 86.56 139 LEU B CA 1
ATOM 6661 C C . LEU B 1 139 ? -4.508 -20.594 11.266 1 86.56 139 LEU B C 1
ATOM 6663 O O . LEU B 1 139 ? -4.562 -19.547 11.93 1 86.56 139 LEU B O 1
ATOM 6667 N N . ALA B 1 140 ? -4.379 -21.672 11.789 1 73 140 ALA B N 1
ATOM 6668 C CA . ALA B 1 140 ? -4.094 -21.891 13.203 1 73 140 ALA B CA 1
ATOM 6669 C C . ALA B 1 140 ? -2.658 -21.5 13.539 1 73 140 ALA B C 1
ATOM 6671 O O . ALA B 1 140 ? -2.121 -21.922 14.57 1 73 140 ALA B O 1
ATOM 6672 N N . ILE B 1 141 ? -2.086 -20.688 12.758 1 73.75 141 ILE B N 1
ATOM 6673 C CA . ILE B 1 141 ? -0.722 -20.234 13.016 1 73.75 141 ILE B CA 1
ATOM 6674 C C . ILE B 1 141 ? -0.749 -18.875 13.703 1 73.75 141 ILE B C 1
ATOM 6676 O O . ILE B 1 141 ? -1.785 -18.203 13.727 1 73.75 141 ILE B O 1
ATOM 6680 N N . ASP B 1 142 ? 0.367 -18.672 14.297 1 68 142 ASP B N 1
ATOM 6681 C CA . ASP B 1 142 ? 0.469 -17.359 14.938 1 68 142 ASP B CA 1
ATOM 6682 C C . ASP B 1 142 ? 0.168 -16.234 13.945 1 68 142 ASP B C 1
ATOM 6684 O O . ASP B 1 142 ? 0.773 -16.172 12.875 1 68 142 ASP B O 1
ATOM 6688 N N . LEU B 1 143 ? -0.854 -15.516 14.281 1 64.5 143 LEU B N 1
ATOM 6689 C CA . LEU B 1 143 ? -1.254 -14.32 13.555 1 64.5 143 LEU B CA 1
ATOM 6690 C C . LEU B 1 143 ? -1.83 -14.688 12.188 1 64.5 143 LEU B C 1
ATOM 6692 O O . LEU B 1 143 ? -1.84 -13.859 11.273 1 64.5 143 LEU B O 1
ATOM 6696 N N . GLY B 1 144 ? -2.215 -15.922 12.023 1 73.69 144 GLY B N 1
ATOM 6697 C CA . GLY B 1 144 ? -2.818 -16.344 10.773 1 73.69 144 GLY B CA 1
ATOM 6698 C C . GLY B 1 144 ? -4.328 -16.188 10.758 1 73.69 144 GLY B C 1
ATOM 6699 O O . GLY B 1 144 ? -4.949 -16.203 9.688 1 73.69 144 GLY B O 1
ATOM 6700 N N . ARG B 1 145 ? -4.906 -15.781 11.805 1 77.81 145 ARG B N 1
ATOM 6701 C CA . ARG B 1 145 ? -6.367 -15.773 11.852 1 77.81 145 ARG B CA 1
ATOM 6702 C C . ARG B 1 145 ? -6.926 -14.461 11.32 1 77.81 145 ARG B C 1
ATOM 6704 O O . ARG B 1 145 ? -6.461 -13.383 11.695 1 77.81 145 ARG B O 1
ATOM 6711 N N . THR B 1 146 ? -7.758 -14.609 10.398 1 86.19 146 THR B N 1
ATOM 6712 C CA . THR B 1 146 ? -8.57 -13.5 9.914 1 86.19 146 THR B CA 1
ATOM 6713 C C . THR B 1 146 ? -9.969 -13.555 10.523 1 86.19 146 THR B C 1
ATOM 6715 O O . THR B 1 146 ? -10.586 -14.625 10.578 1 86.19 146 THR B O 1
ATOM 6718 N N . VAL B 1 147 ? -10.422 -12.492 11.023 1 88.5 147 VAL B N 1
ATOM 6719 C CA . VAL B 1 147 ? -11.719 -12.398 11.688 1 88.5 147 VAL B CA 1
ATOM 6720 C C . VAL B 1 147 ? -12.688 -11.594 10.828 1 88.5 147 VAL B C 1
ATOM 6722 O O . VAL B 1 147 ? -12.312 -10.555 10.266 1 88.5 147 VAL B O 1
ATOM 6725 N N . PRO B 1 148 ? -13.922 -12.219 10.648 1 94 148 PRO B N 1
ATOM 6726 C CA . PRO B 1 148 ? -14.898 -11.344 9.992 1 94 148 PRO B CA 1
ATOM 6727 C C . PRO B 1 148 ? -15.133 -10.047 10.758 1 94 148 PRO B C 1
ATOM 6729 O O . PRO B 1 148 ? -15.141 -10.047 11.992 1 94 148 PRO B O 1
ATOM 6732 N N . LEU B 1 149 ? -15.359 -9.023 10.062 1 94.88 149 LEU B N 1
ATOM 6733 C CA . LEU B 1 149 ? -15.594 -7.723 10.672 1 94.88 149 LEU B CA 1
ATOM 6734 C C . LEU B 1 149 ? -17.078 -7.473 10.883 1 94.88 149 LEU B C 1
ATOM 6736 O O . LEU B 1 149 ? -17.484 -6.805 11.836 1 94.88 149 LEU B O 1
ATOM 6740 N N . ARG B 1 150 ? -17.875 -7.957 9.984 1 96.69 150 ARG B N 1
ATOM 6741 C CA . ARG B 1 150 ? -19.344 -7.945 9.977 1 96.69 150 ARG B CA 1
ATOM 6742 C C . ARG B 1 150 ? -19.891 -9.133 9.211 1 96.69 150 ARG B C 1
ATOM 6744 O O . ARG B 1 150 ? -19.188 -9.75 8.406 1 96.69 150 ARG B O 1
ATOM 6751 N N . ALA B 1 151 ? -21.156 -9.438 9.523 1 97.75 151 ALA B N 1
ATOM 6752 C CA . ALA B 1 151 ? -21.734 -10.609 8.867 1 97.75 151 ALA B CA 1
ATOM 6753 C C . ALA B 1 151 ? -23.25 -10.586 8.914 1 97.75 151 ALA B C 1
ATOM 6755 O O . ALA B 1 151 ? -23.844 -9.992 9.82 1 97.75 151 ALA B O 1
ATOM 6756 N N . GLN B 1 152 ? -23.859 -11.156 7.938 1 97.81 152 GLN B N 1
ATOM 6757 C CA . GLN B 1 152 ? -25.281 -11.445 7.867 1 97.81 152 GLN B CA 1
ATOM 6758 C C . GLN B 1 152 ? -25.531 -12.859 7.359 1 97.81 152 GLN B C 1
ATOM 6760 O O . GLN B 1 152 ? -24.875 -13.312 6.414 1 97.81 152 GLN B O 1
ATOM 6765 N N . VAL B 1 153 ? -26.359 -13.617 8.047 1 97.75 153 VAL B N 1
ATOM 6766 C CA . VAL B 1 153 ? -26.75 -14.953 7.641 1 97.75 153 VAL B CA 1
ATOM 6767 C C . VAL B 1 153 ? -28.281 -15.078 7.699 1 97.75 153 VAL B C 1
ATOM 6769 O O . VAL B 1 153 ? -28.906 -14.68 8.68 1 97.75 153 VAL B O 1
ATOM 6772 N N . GLU B 1 154 ? -28.891 -15.633 6.676 1 97.94 154 GLU B N 1
ATOM 6773 C CA . GLU B 1 154 ? -30.344 -15.758 6.617 1 97.94 154 GLU B CA 1
ATOM 6774 C C . GLU B 1 154 ? -30.766 -17.141 6.129 1 97.94 154 GLU B C 1
ATOM 6776 O O . GLU B 1 154 ? -30.359 -17.578 5.047 1 97.94 154 GLU B O 1
ATOM 6781 N N . SER B 1 155 ? -31.422 -17.859 7 1 97.31 155 SER B N 1
ATOM 6782 C CA . SER B 1 155 ? -32.125 -19.078 6.598 1 97.31 155 SER B CA 1
ATOM 6783 C C . SER B 1 155 ? -33.406 -18.781 5.875 1 97.31 155 SER B C 1
ATOM 6785 O O . SER B 1 155 ? -34.344 -18.25 6.473 1 97.31 155 SER B O 1
ATOM 6787 N N . MET B 1 156 ? -33.594 -19.172 4.648 1 95.69 156 MET B N 1
ATOM 6788 C CA . MET B 1 156 ? -34.75 -18.797 3.836 1 95.69 156 MET B CA 1
ATOM 6789 C C . MET B 1 156 ? -35.781 -19.922 3.803 1 95.69 156 MET B C 1
ATOM 6791 O O . MET B 1 156 ? -36.875 -19.734 3.26 1 95.69 156 MET B O 1
ATOM 6795 N N . GLY B 1 157 ? -35.469 -21.047 4.305 1 93.12 157 GLY B N 1
ATOM 6796 C CA . GLY B 1 157 ? -36.344 -22.203 4.277 1 93.12 157 GLY B CA 1
ATOM 6797 C C . GLY B 1 157 ? -36.188 -23.047 3.027 1 93.12 157 GLY B C 1
ATOM 6798 O O . GLY B 1 157 ? -35.469 -22.672 2.111 1 93.12 157 GLY B O 1
ATOM 6799 N N . HIS B 1 158 ? -36.688 -24.297 3.082 1 93 158 HIS B N 1
ATOM 6800 C CA . HIS B 1 158 ? -36.719 -25.234 1.961 1 93 158 HIS B CA 1
ATOM 6801 C C . HIS B 1 158 ? -35.312 -25.516 1.435 1 93 158 HIS B C 1
ATOM 6803 O O . HIS B 1 158 ? -35.094 -25.547 0.221 1 93 158 HIS B O 1
ATOM 6809 N N . GLY B 1 159 ? -34.406 -25.516 2.334 1 95.12 159 GLY B N 1
ATOM 6810 C CA . GLY B 1 159 ? -33.062 -25.875 1.969 1 95.12 159 GLY B CA 1
ATOM 6811 C C . GLY B 1 159 ? -32.25 -24.703 1.432 1 95.12 159 GLY B C 1
ATOM 6812 O O . GLY B 1 159 ? -31.109 -24.875 1.014 1 95.12 159 GLY B O 1
ATOM 6813 N N . CYS B 1 160 ? -32.781 -23.469 1.46 1 96.62 160 CYS B N 1
ATOM 6814 C CA . CYS B 1 160 ? -32.125 -22.297 0.899 1 96.62 160 CYS B CA 1
ATOM 6815 C C . CYS B 1 160 ? -31.656 -21.359 2.002 1 96.62 160 CYS B C 1
ATOM 6817 O O . CYS B 1 160 ? -32.312 -21.219 3.029 1 96.62 160 CYS B O 1
ATOM 6819 N N . ALA B 1 161 ? -30.531 -20.797 1.813 1 98 161 ALA B N 1
ATOM 6820 C CA . ALA B 1 161 ? -29.969 -19.812 2.734 1 98 161 ALA B CA 1
ATOM 6821 C C . ALA B 1 161 ? -29.047 -18.844 2.002 1 98 161 ALA B C 1
ATOM 6823 O O . ALA B 1 161 ? -28.656 -19.094 0.864 1 98 161 ALA B O 1
ATOM 6824 N N . ARG B 1 162 ? -28.75 -17.688 2.557 1 98.38 162 ARG B N 1
ATOM 6825 C CA . ARG B 1 162 ? -27.812 -16.703 2.035 1 98.38 162 ARG B CA 1
ATOM 6826 C C . ARG B 1 162 ? -27.078 -15.984 3.168 1 98.38 162 ARG B C 1
ATOM 6828 O O . ARG B 1 162 ? -27.484 -16.062 4.328 1 98.38 162 ARG B O 1
ATOM 6835 N N . GLY B 1 163 ? -25.969 -15.398 2.863 1 98.19 163 GLY B N 1
ATOM 6836 C CA . GLY B 1 163 ? -25.219 -14.656 3.854 1 98.19 163 GLY B CA 1
ATOM 6837 C C . GLY B 1 163 ? -24.047 -13.883 3.26 1 98.19 163 GLY B C 1
ATOM 6838 O O . GLY B 1 163 ? -23.688 -14.094 2.1 1 98.19 163 GLY B O 1
ATOM 6839 N N . THR B 1 164 ? -23.547 -12.898 4.008 1 98.38 164 THR B N 1
ATOM 6840 C CA . THR B 1 164 ? -22.359 -12.125 3.664 1 98.38 164 THR B CA 1
ATOM 6841 C C . THR B 1 164 ? -21.453 -11.961 4.875 1 98.38 164 THR B C 1
ATOM 6843 O O . THR B 1 164 ? -21.922 -11.641 5.973 1 98.38 164 THR B O 1
ATOM 6846 N N . VAL B 1 165 ? -20.219 -12.273 4.723 1 97.31 165 VAL B N 1
ATOM 6847 C CA . VAL B 1 165 ? -19.203 -11.961 5.711 1 97.31 165 VAL B CA 1
ATOM 6848 C C . VAL B 1 165 ? -18.188 -10.984 5.117 1 97.31 165 VAL B C 1
ATOM 6850 O O . VAL B 1 165 ? -17.844 -11.078 3.938 1 97.31 165 VAL B O 1
ATOM 6853 N N . VAL B 1 166 ? -17.781 -9.992 5.875 1 96.25 166 VAL B N 1
ATOM 6854 C CA . VAL B 1 166 ? -16.766 -9.031 5.426 1 96.25 166 VAL B CA 1
ATOM 6855 C C . VAL B 1 166 ? -15.43 -9.352 6.074 1 96.25 166 VAL B C 1
ATOM 6857 O O . VAL B 1 166 ? -15.305 -9.344 7.301 1 96.25 166 VAL B O 1
ATOM 6860 N N . MET B 1 167 ? -14.492 -9.68 5.234 1 92.88 167 MET B N 1
ATOM 6861 C CA . MET B 1 167 ? -13.148 -10.039 5.676 1 92.88 167 MET B CA 1
ATOM 6862 C C . MET B 1 167 ? -12.125 -8.992 5.23 1 92.88 167 MET B C 1
ATOM 6864 O O . MET B 1 167 ? -11.828 -8.883 4.039 1 92.88 167 MET B O 1
ATOM 6868 N N . GLU B 1 168 ? -11.531 -8.211 6.18 1 89 168 GLU B N 1
ATOM 6869 C CA . GLU B 1 168 ? -10.586 -7.129 5.902 1 89 168 GLU B CA 1
ATOM 6870 C C . GLU B 1 168 ? -11.125 -6.199 4.816 1 89 168 GLU B C 1
ATOM 6872 O O . GLU B 1 168 ? -10.453 -5.969 3.807 1 89 168 GLU B O 1
ATOM 6877 N N . GLY B 1 169 ? -12.297 -5.902 4.969 1 90.88 169 GLY B N 1
ATOM 6878 C CA . GLY B 1 169 ? -12.945 -4.887 4.148 1 90.88 169 GLY B CA 1
ATOM 6879 C C . GLY B 1 169 ? -13.539 -5.438 2.867 1 90.88 169 GLY B C 1
ATOM 6880 O O . GLY B 1 169 ? -14.148 -4.699 2.092 1 90.88 169 GLY B O 1
ATOM 6881 N N . VAL B 1 170 ? -13.453 -6.711 2.561 1 94.56 170 VAL B N 1
ATOM 6882 C CA . VAL B 1 170 ? -13.992 -7.312 1.346 1 94.56 170 VAL B CA 1
ATOM 6883 C C . VAL B 1 170 ? -15.203 -8.18 1.692 1 94.56 170 VAL B C 1
ATOM 6885 O O . VAL B 1 170 ? -15.102 -9.094 2.518 1 94.56 170 VAL B O 1
ATOM 6888 N N . PRO B 1 171 ? -16.328 -7.922 1.096 1 96.56 171 PRO B N 1
ATOM 6889 C CA . PRO B 1 171 ? -17.484 -8.781 1.332 1 96.56 171 PRO B CA 1
ATOM 6890 C C . PRO B 1 171 ? -17.406 -10.102 0.567 1 96.56 171 PRO B C 1
ATOM 6892 O O . PRO B 1 171 ? -17 -10.125 -0.598 1 96.56 171 PRO B O 1
ATOM 6895 N N . LEU B 1 172 ? -17.641 -11.148 1.176 1 97.94 172 LEU B N 1
ATOM 6896 C CA . LEU B 1 172 ? -17.859 -12.461 0.574 1 97.94 172 LEU B CA 1
ATOM 6897 C C . LEU B 1 172 ? -19.266 -12.945 0.831 1 97.94 172 LEU B C 1
ATOM 6899 O O . LEU B 1 172 ? -19.656 -13.195 1.978 1 97.94 172 LEU B O 1
ATOM 6903 N N . SER B 1 173 ? -20.047 -13.055 -0.227 1 98.69 173 SER B N 1
ATOM 6904 C CA . SER B 1 173 ? -21.453 -13.469 -0.123 1 98.69 173 SER B CA 1
ATOM 6905 C C . SER B 1 173 ? -21.641 -14.891 -0.623 1 98.69 173 SER B C 1
ATOM 6907 O O . SER B 1 173 ? -20.938 -15.336 -1.531 1 98.69 173 SER B O 1
ATOM 6909 N N . ILE B 1 174 ? -22.625 -15.578 -0.043 1 98.75 174 ILE B N 1
ATOM 6910 C CA . ILE B 1 174 ? -22.953 -16.938 -0.458 1 98.75 174 ILE B CA 1
ATOM 6911 C C . ILE B 1 174 ? -24.469 -17.047 -0.68 1 98.75 174 ILE B C 1
ATOM 6913 O O . ILE B 1 174 ? -25.25 -16.297 -0.089 1 98.75 174 ILE B O 1
ATOM 6917 N N . TYR B 1 175 ? -24.875 -17.844 -1.541 1 98.62 175 TYR B N 1
ATOM 6918 C CA . TYR B 1 175 ? -26.203 -18.438 -1.684 1 98.62 175 TYR B CA 1
ATOM 6919 C C . TYR B 1 175 ? -26.125 -19.953 -1.688 1 98.62 175 TYR B C 1
ATOM 6921 O O . TYR B 1 175 ? -25.344 -20.547 -2.432 1 98.62 175 TYR B O 1
ATOM 6929 N N . LEU B 1 176 ? -26.906 -20.562 -0.865 1 97.62 176 LEU B N 1
ATOM 6930 C CA . LEU B 1 176 ? -26.797 -22 -0.631 1 97.62 176 LEU B CA 1
ATOM 6931 C C . LEU B 1 176 ? -28.109 -22.703 -0.889 1 97.62 176 LEU B C 1
ATOM 6933 O O . LEU B 1 176 ? -29.172 -22.203 -0.512 1 97.62 176 LEU B O 1
ATOM 6937 N N . GLU B 1 177 ? -28.078 -23.875 -1.529 1 97.12 177 GLU B N 1
ATOM 6938 C CA . GLU B 1 177 ? -29.188 -24.828 -1.666 1 97.12 177 GLU B CA 1
ATOM 6939 C C . GLU B 1 177 ? -28.781 -26.219 -1.19 1 97.12 177 GLU B C 1
ATOM 6941 O O . GLU B 1 177 ? -27.719 -26.719 -1.556 1 97.12 177 GLU B O 1
ATOM 6946 N N . ALA B 1 178 ? -29.547 -26.734 -0.362 1 95.81 178 ALA B N 1
ATOM 6947 C CA . ALA B 1 178 ? -29.281 -28.078 0.141 1 95.81 178 ALA B CA 1
ATOM 6948 C C . ALA B 1 178 ? -30.469 -29 -0.098 1 95.81 178 ALA B C 1
ATOM 6950 O O . ALA B 1 178 ? -31.609 -28.625 0.112 1 95.81 178 ALA B O 1
ATOM 6951 N N . ASP B 1 179 ? -30.203 -30.125 -0.605 1 90.94 179 ASP B N 1
ATOM 6952 C CA . ASP B 1 179 ? -31.203 -31.188 -0.721 1 90.94 179 ASP B CA 1
ATOM 6953 C C . ASP B 1 179 ? -31.297 -32 0.563 1 90.94 179 ASP B C 1
ATOM 6955 O O . ASP B 1 179 ? -30.609 -33.031 0.701 1 90.94 179 ASP B O 1
ATOM 6959 N N . THR B 1 180 ? -32.156 -31.641 1.414 1 89.06 180 THR B N 1
ATOM 6960 C CA . THR B 1 180 ? -32.25 -32.25 2.732 1 89.06 180 THR B CA 1
ATOM 6961 C C . THR B 1 180 ? -33.688 -32.562 3.076 1 89.06 180 THR B C 1
ATOM 6963 O O . THR B 1 180 ? -34.25 -32.031 4.035 1 89.06 180 THR B O 1
ATOM 6966 N N . PRO B 1 181 ? -34.281 -33.469 2.359 1 83.38 181 PRO B N 1
ATOM 6967 C CA . PRO B 1 181 ? -35.688 -33.719 2.66 1 83.38 181 PRO B CA 1
ATOM 6968 C C . PRO B 1 181 ? -35.938 -34.156 4.102 1 83.38 181 PRO B C 1
ATOM 6970 O O . PRO B 1 181 ? -35.281 -35.125 4.57 1 83.38 181 PRO B O 1
ATOM 6973 N N . GLY B 1 182 ? -36.812 -33.469 4.82 1 88.69 182 GLY B N 1
ATOM 6974 C CA . GLY B 1 182 ? -37.219 -33.812 6.168 1 88.69 182 GLY B CA 1
ATOM 6975 C C . GLY B 1 182 ? -36.281 -33.281 7.238 1 88.69 182 GLY B C 1
ATOM 6976 O O . GLY B 1 182 ? -36.5 -33.5 8.43 1 88.69 182 GLY B O 1
ATOM 6977 N N . TRP B 1 183 ? -35.156 -32.688 6.832 1 95.25 183 TRP B N 1
ATOM 6978 C CA . TRP B 1 183 ? -34.219 -32.156 7.824 1 95.25 183 TRP B CA 1
ATOM 6979 C C . TRP B 1 183 ? -34.656 -30.766 8.281 1 95.25 183 TRP B C 1
ATOM 6981 O O . TRP B 1 183 ? -35.312 -30.031 7.527 1 95.25 183 TRP B O 1
ATOM 6991 N N . ARG B 1 184 ? -34.281 -30.422 9.469 1 94.5 184 ARG B N 1
ATOM 6992 C CA . ARG B 1 184 ? -34.469 -29.078 9.992 1 94.5 184 ARG B CA 1
ATOM 6993 C C . ARG B 1 184 ? -33.344 -28.141 9.586 1 94.5 184 ARG B C 1
ATOM 6995 O O . ARG B 1 184 ? -32.188 -28.578 9.477 1 94.5 184 ARG B O 1
ATOM 7002 N N . GLN B 1 185 ? -33.719 -26.953 9.359 1 95.06 185 GLN B N 1
ATOM 7003 C CA . GLN B 1 185 ? -32.75 -25.906 9.047 1 95.06 185 GLN B CA 1
ATOM 7004 C C . GLN B 1 185 ? -32.812 -24.766 10.062 1 95.06 185 GLN B C 1
ATOM 7006 O O . GLN B 1 185 ? -33.906 -24.297 10.398 1 95.06 185 GLN B O 1
ATOM 7011 N N . MET B 1 186 ? -31.625 -24.359 10.609 1 94 186 MET B N 1
ATOM 7012 C CA . MET B 1 186 ? -31.594 -23.328 11.648 1 94 186 MET B CA 1
ATOM 7013 C C . MET B 1 186 ? -30.266 -22.578 11.617 1 94 186 MET B C 1
ATOM 7015 O O . MET B 1 186 ? -29.281 -23.062 11.055 1 94 186 MET B O 1
ATOM 7019 N N . VAL B 1 187 ? -30.266 -21.391 12.18 1 97.75 187 VAL B N 1
ATOM 7020 C CA . VAL B 1 187 ? -29.031 -20.672 12.453 1 97.75 187 VAL B CA 1
ATOM 7021 C C . VAL B 1 187 ? -28.484 -21.062 13.828 1 97.75 187 VAL B C 1
ATOM 7023 O O . VAL B 1 187 ? -29.234 -21.594 14.656 1 97.75 187 VAL B O 1
ATOM 7026 N N . TRP B 1 188 ? -27.25 -20.906 14.031 1 97.56 188 TRP B N 1
ATOM 7027 C CA . TRP B 1 188 ? -26.625 -21.203 15.312 1 97.56 188 TRP B CA 1
ATOM 7028 C C . TRP B 1 188 ? -25.578 -20.141 15.672 1 97.56 188 TRP B C 1
ATOM 7030 O O . TRP B 1 188 ? -25.078 -19.438 14.789 1 97.56 188 TRP B O 1
ATOM 7040 N N . TYR B 1 189 ? -25.359 -19.922 16.875 1 97.19 189 TYR B N 1
ATOM 7041 C CA . TYR B 1 189 ? -24.406 -18.984 17.438 1 97.19 189 TYR B CA 1
ATOM 7042 C C . TYR B 1 189 ? -23.719 -19.578 18.672 1 97.19 189 TYR B C 1
ATOM 7044 O O . TYR B 1 189 ? -24.391 -20.125 19.547 1 97.19 189 TYR B O 1
ATOM 7052 N N . ASP B 1 190 ? -22.406 -19.5 18.703 1 96.56 190 ASP B N 1
ATOM 7053 C CA . ASP B 1 190 ? -21.609 -20 19.797 1 96.56 190 ASP B CA 1
ATOM 7054 C C . ASP B 1 190 ? -21.891 -21.484 20.062 1 96.56 190 ASP B C 1
ATOM 7056 O O . ASP B 1 190 ? -22.109 -21.891 21.203 1 96.56 190 ASP B O 1
ATOM 7060 N N . ARG B 1 191 ? -22.094 -22.219 18.969 1 94.81 191 ARG B N 1
ATOM 7061 C CA . ARG B 1 191 ? -22.328 -23.656 18.938 1 94.81 191 ARG B CA 1
ATOM 7062 C C . ARG B 1 191 ? -23.641 -24.016 19.625 1 94.81 191 ARG B C 1
ATOM 7064 O O . ARG B 1 191 ? -23.781 -25.109 20.188 1 94.81 191 ARG B O 1
ATOM 7071 N N . ARG B 1 192 ? -24.438 -23.047 19.625 1 95.12 192 ARG B N 1
ATOM 7072 C CA . ARG B 1 192 ? -25.797 -23.281 20.125 1 95.12 192 ARG B CA 1
ATOM 7073 C C . ARG B 1 192 ? -26.828 -22.984 19.047 1 95.12 192 ARG B C 1
ATOM 7075 O O . ARG B 1 192 ? -26.719 -22 18.312 1 95.12 192 ARG B O 1
ATOM 7082 N N . LEU B 1 193 ? -27.781 -23.859 19.031 1 94.56 193 LEU B N 1
ATOM 7083 C CA . LEU B 1 193 ? -28.875 -23.672 18.094 1 94.56 193 LEU B CA 1
ATOM 7084 C C . LEU B 1 193 ? -29.781 -22.531 18.547 1 94.56 193 LEU B C 1
ATOM 7086 O O . LEU B 1 193 ? -30 -22.344 19.75 1 94.56 193 LEU B O 1
ATOM 7090 N N . ILE B 1 194 ? -30.266 -21.859 17.578 1 93.56 194 ILE B N 1
ATOM 7091 C CA . ILE B 1 194 ? -31.281 -20.828 17.875 1 93.56 194 ILE B CA 1
ATOM 7092 C C . ILE B 1 194 ? -32.625 -21.281 17.328 1 93.56 194 ILE B C 1
ATOM 7094 O O . ILE B 1 194 ? -32.969 -20.953 16.188 1 93.56 194 ILE B O 1
ATOM 7098 N N . PRO B 1 195 ? -33.344 -21.969 18.172 1 88.06 195 PRO B N 1
ATOM 7099 C CA . PRO B 1 195 ? -34.625 -22.469 17.672 1 88.06 195 PRO B CA 1
ATOM 7100 C C . PRO B 1 195 ? -35.531 -21.344 17.125 1 88.06 195 PRO B C 1
ATOM 7102 O O . PRO B 1 195 ? -35.719 -20.312 17.781 1 88.06 195 PRO B O 1
ATOM 7105 N N . GLY B 1 196 ? -36.062 -21.547 15.977 1 87.38 196 GLY B N 1
ATOM 7106 C CA . GLY B 1 196 ? -36.938 -20.578 15.336 1 87.38 196 GLY B CA 1
ATOM 7107 C C . GLY B 1 196 ? -36.188 -19.406 14.734 1 87.38 196 GLY B C 1
ATOM 7108 O O . GLY B 1 196 ? -36.812 -18.562 14.055 1 87.38 196 GLY B O 1
ATOM 7109 N N . GLY B 1 197 ? -34.938 -19.359 15.031 1 91.12 197 GLY B N 1
ATOM 7110 C CA . GLY B 1 197 ? -34.156 -18.281 14.438 1 91.12 197 GLY B CA 1
ATOM 7111 C C . GLY B 1 197 ? -33.906 -18.453 12.953 1 91.12 197 GLY B C 1
ATOM 7112 O O . GLY B 1 197 ? -33.656 -19.562 12.484 1 91.12 197 GLY B O 1
ATOM 7113 N N . THR B 1 198 ? -34.062 -17.312 12.188 1 94.25 198 THR B N 1
ATOM 7114 C CA . THR B 1 198 ? -33.938 -17.422 10.742 1 94.25 198 THR B CA 1
ATOM 7115 C C . THR B 1 198 ? -32.875 -16.438 10.234 1 94.25 198 THR B C 1
ATOM 7117 O O . THR B 1 198 ? -32.5 -16.484 9.062 1 94.25 198 THR B O 1
ATOM 7120 N N . ARG B 1 199 ? -32.375 -15.594 11.18 1 96.62 199 ARG B N 1
ATOM 7121 C CA . ARG B 1 199 ? -31.453 -14.586 10.695 1 96.62 199 ARG B CA 1
ATOM 7122 C C . ARG B 1 199 ? -30.484 -14.148 11.797 1 96.62 199 ARG B C 1
ATOM 7124 O O . ARG B 1 199 ? -30.875 -14.07 12.961 1 96.62 199 ARG B O 1
ATOM 7131 N N . LEU B 1 200 ? -29.219 -13.969 11.461 1 97.56 200 LEU B N 1
ATOM 7132 C CA . LEU B 1 200 ? -28.188 -13.375 12.305 1 97.56 200 LEU B CA 1
ATOM 7133 C C . LEU B 1 200 ? -27.547 -12.18 11.609 1 97.56 200 LEU B C 1
ATOM 7135 O O . LEU B 1 200 ? -27.125 -12.281 10.453 1 97.56 200 LEU B O 1
ATOM 7139 N N . ASP B 1 201 ? -27.5 -11 12.234 1 96.94 201 ASP B N 1
ATOM 7140 C CA . ASP B 1 201 ? -26.812 -9.805 11.75 1 96.94 201 ASP B CA 1
ATOM 7141 C C . ASP B 1 201 ? -25.766 -9.336 12.758 1 96.94 201 ASP B C 1
ATOM 7143 O O . ASP B 1 201 ? -26.062 -9.172 13.938 1 96.94 201 ASP B O 1
ATOM 7147 N N . PHE B 1 202 ? -24.578 -9.234 12.305 1 96.19 202 PHE B N 1
ATOM 7148 C CA . PHE B 1 202 ? -23.484 -8.688 13.102 1 96.19 202 PHE B CA 1
ATOM 7149 C C . PHE B 1 202 ? -22.906 -7.434 12.445 1 96.19 202 PHE B C 1
ATOM 7151 O O . PHE B 1 202 ? -22.328 -7.504 11.367 1 96.19 202 PHE B O 1
ATOM 7158 N N . ASP B 1 203 ? -23 -6.301 13.094 1 93.31 203 ASP B N 1
ATOM 7159 C CA . ASP B 1 203 ? -22.531 -5.039 12.539 1 93.31 203 ASP B CA 1
ATOM 7160 C C . ASP B 1 203 ? -21.047 -4.82 12.859 1 93.31 203 ASP B C 1
ATOM 7162 O O . ASP B 1 203 ? -20.391 -3.977 12.242 1 93.31 203 ASP B O 1
ATOM 7166 N N . SER B 1 204 ? -20.594 -5.508 13.859 1 92.06 204 SER B N 1
ATOM 7167 C CA . SER B 1 204 ? -19.203 -5.395 14.289 1 92.06 204 SER B CA 1
ATOM 7168 C C . SER B 1 204 ? -18.734 -6.664 15 1 92.06 204 SER B C 1
ATOM 7170 O O . SER B 1 204 ? -19.359 -7.102 15.961 1 92.06 204 SER B O 1
ATOM 7172 N N . ILE B 1 205 ? -17.703 -7.273 14.461 1 93.25 205 ILE B N 1
ATOM 7173 C CA . ILE B 1 205 ? -17.047 -8.43 15.055 1 93.25 205 ILE B CA 1
ATOM 7174 C C . ILE B 1 205 ? -15.57 -8.133 15.281 1 93.25 205 ILE B C 1
ATOM 7176 O O . ILE B 1 205 ? -14.891 -7.621 14.391 1 93.25 205 ILE B O 1
ATOM 7180 N N . ARG B 1 206 ? -15.07 -8.375 16.469 1 88.62 206 ARG B N 1
ATOM 7181 C CA . ARG B 1 206 ? -13.664 -8.195 16.812 1 88.62 206 ARG B CA 1
ATOM 7182 C C . ARG B 1 206 ? -13.039 -9.516 17.25 1 88.62 206 ARG B C 1
ATOM 7184 O O . ARG B 1 206 ? -13.75 -10.492 17.5 1 88.62 206 ARG B O 1
ATOM 7191 N N . GLN B 1 207 ? -11.758 -9.555 17.266 1 82.88 207 GLN B N 1
ATOM 7192 C CA . GLN B 1 207 ? -11.047 -10.758 17.672 1 82.88 207 GLN B CA 1
ATOM 7193 C C . GLN B 1 207 ? -11.438 -11.188 19.094 1 82.88 207 GLN B C 1
ATOM 7195 O O . GLN B 1 207 ? -11.547 -12.383 19.375 1 82.88 207 GLN B O 1
ATOM 7200 N N . THR B 1 208 ? -11.727 -10.203 19.922 1 81.12 208 THR B N 1
ATOM 7201 C CA . THR B 1 208 ? -12 -10.484 21.328 1 81.12 208 THR B CA 1
ATOM 7202 C C . THR B 1 208 ? -13.445 -10.898 21.516 1 81.12 208 THR B C 1
ATOM 7204 O O . THR B 1 208 ? -13.789 -11.508 22.547 1 81.12 208 THR B O 1
ATOM 7207 N N . THR B 1 209 ? -14.305 -10.602 20.516 1 87.31 209 THR B N 1
ATOM 7208 C CA . THR B 1 209 ? -15.727 -10.859 20.703 1 87.31 209 THR B CA 1
ATOM 7209 C C . THR B 1 209 ? -16.219 -11.906 19.719 1 87.31 209 THR B C 1
ATOM 7211 O O . THR B 1 209 ? -17.391 -12.281 19.75 1 87.31 209 THR B O 1
ATOM 7214 N N . LEU B 1 210 ? -15.367 -12.406 18.938 1 91.62 210 LEU B N 1
ATOM 7215 C CA . LEU B 1 210 ? -15.766 -13.383 17.938 1 91.62 210 LEU B CA 1
ATOM 7216 C C . LEU B 1 210 ? -16.219 -14.68 18.594 1 91.62 210 LEU B C 1
ATOM 7218 O O . LEU B 1 210 ? -15.516 -15.227 19.453 1 91.62 210 LEU B O 1
ATOM 7222 N N . ARG B 1 211 ? -17.438 -15.086 18.266 1 94.38 211 ARG B N 1
ATOM 7223 C CA . ARG B 1 211 ? -17.969 -16.438 18.484 1 94.38 211 ARG B CA 1
ATOM 7224 C C . ARG B 1 211 ? -18.359 -17.094 17.172 1 94.38 211 ARG B C 1
ATOM 7226 O O . ARG B 1 211 ? -18.812 -16.406 16.234 1 94.38 211 ARG B O 1
ATOM 7233 N N . PRO B 1 212 ? -18.141 -18.406 17.125 1 96 212 PRO B N 1
ATOM 7234 C CA . PRO B 1 212 ? -18.547 -19.062 15.875 1 96 212 PRO B CA 1
ATOM 7235 C C . PRO B 1 212 ? -20.031 -18.922 15.594 1 96 212 PRO B C 1
ATOM 7237 O O . PRO B 1 212 ? -20.844 -18.891 16.531 1 96 212 PRO B O 1
ATOM 7240 N N . PHE B 1 213 ? -20.391 -18.828 14.336 1 97.75 213 PHE B N 1
ATOM 7241 C CA . PHE B 1 213 ? -21.781 -18.688 13.93 1 97.75 213 PHE B CA 1
ATOM 7242 C C . PHE B 1 213 ? -21.984 -19.219 12.516 1 97.75 213 PHE B C 1
ATOM 7244 O O . PHE B 1 213 ? -21.031 -19.391 11.766 1 97.75 213 PHE B O 1
ATOM 7251 N N . GLY B 1 214 ? -23.25 -19.609 12.234 1 97.88 214 GLY B N 1
ATOM 7252 C CA . GLY B 1 214 ? -23.547 -20.047 10.883 1 97.88 214 GLY B CA 1
ATOM 7253 C C . GLY B 1 214 ? -24.938 -20.656 10.742 1 97.88 214 GLY B C 1
ATOM 7254 O O . GLY B 1 214 ? -25.891 -20.172 11.352 1 97.88 214 GLY B O 1
ATOM 7255 N N . LEU B 1 215 ? -25.016 -21.562 9.805 1 96.88 215 LEU B N 1
ATOM 7256 C CA . LEU B 1 215 ? -26.219 -22.281 9.445 1 96.88 215 LEU B CA 1
ATOM 7257 C C . LEU B 1 215 ? -26.016 -23.781 9.578 1 96.88 215 LEU B C 1
ATOM 7259 O O . LEU B 1 215 ? -24.906 -24.281 9.445 1 96.88 215 LEU B O 1
ATOM 7263 N N . LEU B 1 216 ? -27.141 -24.5 9.836 1 96.06 216 LEU B N 1
ATOM 7264 C CA . LEU B 1 216 ? -26.984 -25.953 9.82 1 96.06 216 LEU B CA 1
ATOM 7265 C C . LEU B 1 216 ? -28.266 -26.641 9.352 1 96.06 216 LEU B C 1
ATOM 7267 O O . LEU B 1 216 ? -29.359 -26.062 9.469 1 96.06 216 LEU B O 1
ATOM 7271 N N . PHE B 1 217 ? -28.141 -27.75 8.805 1 96.81 217 PHE B N 1
ATOM 7272 C CA . PHE B 1 217 ? -29.172 -28.719 8.477 1 96.81 217 PHE B CA 1
ATOM 7273 C C . PHE B 1 217 ? -29.031 -29.969 9.328 1 96.81 217 PHE B C 1
ATOM 7275 O O . PHE B 1 217 ? -27.922 -30.5 9.484 1 96.81 217 PHE B O 1
ATOM 7282 N N . MET B 1 218 ? -30.125 -30.484 9.852 1 96.44 218 MET B N 1
ATOM 7283 C CA . MET B 1 218 ? -30.016 -31.625 10.758 1 96.44 218 MET B CA 1
ATOM 7284 C C . MET B 1 218 ? -31.234 -32.531 10.625 1 96.44 218 MET B C 1
ATOM 7286 O O . MET B 1 218 ? -32.344 -32.062 10.461 1 96.44 218 MET B O 1
ATOM 7290 N N . GLY B 1 219 ? -30.969 -33.844 10.711 1 96.44 219 GLY B N 1
ATOM 7291 C CA . GLY B 1 219 ? -32.031 -34.812 10.648 1 96.44 219 GLY B CA 1
ATOM 7292 C C . GLY B 1 219 ? -31.516 -36.25 10.609 1 96.44 219 GLY B C 1
ATOM 7293 O O . GLY B 1 219 ? -30.312 -36.5 10.695 1 96.44 219 GLY B O 1
ATOM 7294 N N . PRO B 1 220 ? -32.438 -37.156 10.523 1 96.75 220 PRO B N 1
ATOM 7295 C CA . PRO B 1 220 ? -32.031 -38.562 10.414 1 96.75 220 PRO B CA 1
ATOM 7296 C C . PRO B 1 220 ? -31.422 -38.906 9.055 1 96.75 220 PRO B C 1
ATOM 7298 O O . PRO B 1 220 ? -31.844 -38.344 8.039 1 96.75 220 PRO B O 1
ATOM 7301 N N . ALA B 1 221 ? -30.484 -39.75 9.078 1 96.5 221 ALA B N 1
ATOM 7302 C CA . ALA B 1 221 ? -29.875 -40.25 7.852 1 96.5 221 ALA B CA 1
ATOM 7303 C C . ALA B 1 221 ? -29.812 -41.781 7.848 1 96.5 221 ALA B C 1
ATOM 7305 O O . ALA B 1 221 ? -29.516 -42.406 8.867 1 96.5 221 ALA B O 1
ATOM 7306 N N . ARG B 1 222 ? -30.141 -42.375 6.691 1 96.06 222 ARG B N 1
ATOM 7307 C CA . ARG B 1 222 ? -29.953 -43.812 6.477 1 96.06 222 ARG B CA 1
ATOM 7308 C C . ARG B 1 222 ? -28.594 -44.094 5.863 1 96.06 222 ARG B C 1
ATOM 7310 O O . ARG B 1 222 ? -28.016 -43.219 5.191 1 96.06 222 ARG B O 1
ATOM 7317 N N . ALA B 1 223 ? -28.172 -45.281 6.07 1 96.56 223 ALA B N 1
ATOM 7318 C CA . ALA B 1 223 ? -26.891 -45.688 5.484 1 96.56 223 ALA B CA 1
ATOM 7319 C C . ALA B 1 223 ? -26.922 -45.531 3.967 1 96.56 223 ALA B C 1
ATOM 7321 O O . ALA B 1 223 ? -27.812 -46.062 3.299 1 96.56 223 ALA B O 1
ATOM 7322 N N . GLY B 1 224 ? -25.969 -44.75 3.477 1 94.25 224 GLY B N 1
ATOM 7323 C CA . GLY B 1 224 ? -25.875 -44.562 2.037 1 94.25 224 GLY B CA 1
ATOM 7324 C C . GLY B 1 224 ? -26.625 -43.344 1.536 1 94.25 224 GLY B C 1
ATOM 7325 O O . GLY B 1 224 ? -26.484 -42.969 0.37 1 94.25 224 GLY B O 1
ATOM 7326 N N . GLN B 1 225 ? -27.391 -42.75 2.441 1 93.69 225 GLN B N 1
ATOM 7327 C CA . GLN B 1 225 ? -28.094 -41.531 2.045 1 93.69 225 GLN B CA 1
ATOM 7328 C C . GLN B 1 225 ? -27.109 -40.406 1.698 1 93.69 225 GLN B C 1
ATOM 7330 O O . GLN B 1 225 ? -26.109 -40.219 2.383 1 93.69 225 GLN B O 1
ATOM 7335 N N . THR B 1 226 ? -27.438 -39.75 0.619 1 95.75 226 THR B N 1
ATOM 7336 C CA . THR B 1 226 ? -26.562 -38.656 0.183 1 95.75 226 THR B CA 1
ATOM 7337 C C . THR B 1 226 ? -27.25 -37.312 0.375 1 95.75 226 THR B C 1
ATOM 7339 O O . THR B 1 226 ? -28.453 -37.156 0.128 1 95.75 226 THR B O 1
ATOM 7342 N N . ILE B 1 227 ? -26.531 -36.406 0.91 1 96.12 227 ILE B N 1
ATOM 7343 C CA . ILE B 1 227 ? -26.938 -35 1.037 1 96.12 227 ILE B CA 1
ATOM 7344 C C . ILE B 1 227 ? -26.062 -34.125 0.154 1 96.12 227 ILE B C 1
ATOM 7346 O O . ILE B 1 227 ? -24.844 -34.156 0.256 1 96.12 227 ILE B O 1
ATOM 7350 N N . GLU B 1 228 ? -26.688 -33.344 -0.73 1 97.56 228 GLU B N 1
ATOM 7351 C CA . GLU B 1 228 ? -25.953 -32.438 -1.599 1 97.56 228 GLU B CA 1
ATOM 7352 C C . GLU B 1 228 ? -26.141 -30.984 -1.138 1 97.56 228 GLU B C 1
ATOM 7354 O O . GLU B 1 228 ? -27.25 -30.547 -0.861 1 97.56 228 GLU B O 1
ATOM 7359 N N . VAL B 1 229 ? -25.078 -30.266 -0.952 1 97.81 229 VAL B N 1
ATOM 7360 C CA . VAL B 1 229 ? -25.078 -28.844 -0.631 1 97.81 229 VAL B CA 1
ATOM 7361 C C . VAL B 1 229 ? -24.391 -28.078 -1.756 1 97.81 229 VAL B C 1
ATOM 7363 O O . VAL B 1 229 ? -23.219 -28.312 -2.066 1 97.81 229 VAL B O 1
ATOM 7366 N N . ARG B 1 230 ? -25.141 -27.156 -2.396 1 98.38 230 ARG B N 1
ATOM 7367 C CA . ARG B 1 230 ? -24.641 -26.312 -3.467 1 98.38 230 ARG B CA 1
ATOM 7368 C C . ARG B 1 230 ? -24.469 -24.875 -2.99 1 98.38 230 ARG B C 1
ATOM 7370 O O . ARG B 1 230 ? -25.406 -24.281 -2.451 1 98.38 230 ARG B O 1
ATOM 7377 N N . ILE B 1 231 ? -23.281 -24.328 -3.199 1 98.75 231 ILE B N 1
ATOM 7378 C CA . ILE B 1 231 ? -22.984 -22.984 -2.707 1 98.75 231 ILE B CA 1
ATOM 7379 C C . ILE B 1 231 ? -22.5 -22.109 -3.855 1 98.75 231 ILE B C 1
ATOM 7381 O O . ILE B 1 231 ? -21.516 -22.453 -4.523 1 98.75 231 ILE B O 1
ATOM 7385 N N . GLY B 1 232 ? -23.172 -21 -4.133 1 98.75 232 GLY B N 1
ATOM 7386 C CA . GLY B 1 232 ? -22.656 -19.938 -4.984 1 98.75 232 GLY B CA 1
ATOM 7387 C C . GLY B 1 232 ? -21.953 -18.844 -4.211 1 98.75 232 GLY B C 1
ATOM 7388 O O . GLY B 1 232 ? -22.375 -18.484 -3.113 1 98.75 232 GLY B O 1
ATOM 7389 N N . PHE B 1 233 ? -20.875 -18.344 -4.773 1 98.81 233 PHE B N 1
ATOM 7390 C CA . PHE B 1 233 ? -20.078 -17.297 -4.125 1 98.81 233 PHE B CA 1
ATOM 7391 C C . PHE B 1 233 ? -20.062 -16.031 -4.961 1 98.81 233 PHE B C 1
ATOM 7393 O O . PHE B 1 233 ? -20.125 -16.078 -6.191 1 98.81 233 PHE B O 1
ATOM 7400 N N . SER B 1 234 ? -19.969 -14.875 -4.289 1 98.69 234 SER B N 1
ATOM 7401 C CA . SER B 1 234 ? -19.828 -13.594 -4.965 1 98.69 234 SER B CA 1
ATOM 7402 C C . SER B 1 234 ? -19.188 -12.555 -4.051 1 98.69 234 SER B C 1
ATOM 7404 O O . SER B 1 234 ? -19.328 -12.633 -2.826 1 98.69 234 SER B O 1
ATOM 7406 N N . LEU B 1 235 ? -18.5 -11.641 -4.633 1 98 235 LEU B N 1
ATOM 7407 C CA . LEU B 1 235 ? -17.953 -10.492 -3.904 1 98 235 LEU B CA 1
ATOM 7408 C C . LEU B 1 235 ? -18.859 -9.281 -4.059 1 98 235 LEU B C 1
ATOM 7410 O O . LEU B 1 235 ? -18.562 -8.203 -3.529 1 98 235 LEU B O 1
ATOM 7414 N N . ARG B 1 236 ? -20.016 -9.453 -4.719 1 97.38 236 ARG B N 1
ATOM 7415 C CA . ARG B 1 236 ? -20.875 -8.32 -5.02 1 97.38 236 ARG B CA 1
ATOM 7416 C C . ARG B 1 236 ? -22.219 -8.453 -4.309 1 97.38 236 ARG B C 1
ATOM 7418 O O . ARG B 1 236 ? -23.078 -7.574 -4.43 1 97.38 236 ARG B O 1
ATOM 7425 N N . GLY B 1 237 ? -22.5 -9.586 -3.678 1 97.75 237 GLY B N 1
ATOM 7426 C CA . GLY B 1 237 ? -23.734 -9.719 -2.93 1 97.75 237 GLY B CA 1
ATOM 7427 C C . GLY B 1 237 ? -24.391 -11.07 -3.109 1 97.75 237 GLY B C 1
ATOM 7428 O O . GLY B 1 237 ? -24 -11.852 -3.975 1 97.75 237 GLY B O 1
ATOM 7429 N N . CYS B 1 238 ? -25.406 -11.32 -2.367 1 98.56 238 CYS B N 1
ATOM 7430 C CA . CYS B 1 238 ? -26.062 -12.609 -2.334 1 98.56 238 CYS B CA 1
ATOM 7431 C C . CYS B 1 238 ? -26.828 -12.867 -3.633 1 98.56 238 CYS B C 1
ATOM 7433 O O . CYS B 1 238 ? -26.906 -14.008 -4.09 1 98.56 238 CYS B O 1
ATOM 7435 N N . GLU B 1 239 ? -27.391 -11.828 -4.219 1 98.25 239 GLU B N 1
ATOM 7436 C CA . GLU B 1 239 ? -28.125 -12.008 -5.469 1 98.25 239 GLU B CA 1
ATOM 7437 C C . GLU B 1 239 ? -27.203 -12.477 -6.59 1 98.25 239 GLU B C 1
ATOM 7439 O O . GLU B 1 239 ? -27.562 -13.344 -7.379 1 98.25 239 GLU B O 1
ATOM 7444 N N . GLN B 1 240 ? -26.047 -11.844 -6.637 1 98.19 240 GLN B N 1
ATOM 7445 C CA . GLN B 1 240 ? -25.062 -12.281 -7.629 1 98.19 240 GLN B CA 1
ATOM 7446 C C . GLN B 1 240 ? -24.578 -13.695 -7.332 1 98.19 240 GLN B C 1
ATOM 7448 O O . GLN B 1 240 ? -24.328 -14.477 -8.258 1 98.19 240 GLN B O 1
ATOM 7453 N N . ALA B 1 241 ? -24.391 -14.07 -6.094 1 98.69 241 ALA B N 1
ATOM 7454 C CA . ALA B 1 241 ? -24.031 -15.43 -5.711 1 98.69 241 ALA B CA 1
ATOM 7455 C C . ALA B 1 241 ? -25.062 -16.438 -6.207 1 98.69 241 ALA B C 1
ATOM 7457 O O . ALA B 1 241 ? -24.719 -17.5 -6.707 1 98.69 241 ALA B O 1
ATOM 7458 N N . ARG B 1 242 ? -26.344 -16.078 -6.09 1 98.5 242 ARG B N 1
ATOM 7459 C CA . ARG B 1 242 ? -27.422 -16.922 -6.574 1 98.5 242 ARG B CA 1
ATOM 7460 C C . ARG B 1 242 ? -27.344 -17.109 -8.086 1 98.5 242 ARG B C 1
ATOM 7462 O O . ARG B 1 242 ? -27.469 -18.219 -8.586 1 98.5 242 ARG B O 1
ATOM 7469 N N . ARG B 1 243 ? -27.094 -16.016 -8.758 1 98.19 243 ARG B N 1
ATOM 7470 C CA . ARG B 1 243 ? -26.984 -16.094 -10.211 1 98.19 243 ARG B CA 1
ATOM 7471 C C . ARG B 1 243 ? -25.797 -16.969 -10.633 1 98.19 243 ARG B C 1
ATOM 7473 O O . ARG B 1 243 ? -25.906 -17.719 -11.609 1 98.19 243 ARG B O 1
ATOM 7480 N N . ASN B 1 244 ? -24.734 -16.859 -9.922 1 98.5 244 ASN B N 1
ATOM 7481 C CA . ASN B 1 244 ? -23.578 -17.688 -10.211 1 98.5 244 ASN B CA 1
ATOM 7482 C C . ASN B 1 244 ? -23.906 -19.172 -10.039 1 98.5 244 ASN B C 1
ATOM 7484 O O . ASN B 1 244 ? -23.5 -20 -10.859 1 98.5 244 ASN B O 1
ATOM 7488 N N . LEU B 1 245 ? -24.625 -19.484 -8.984 1 98.31 245 LEU B N 1
ATOM 7489 C CA . LEU B 1 245 ? -25.016 -20.859 -8.719 1 98.31 245 LEU B CA 1
ATOM 7490 C C . LEU B 1 245 ? -25.938 -21.391 -9.812 1 98.31 245 LEU B C 1
ATOM 7492 O O . LEU B 1 245 ? -25.734 -22.484 -10.328 1 98.31 245 LEU B O 1
ATOM 7496 N N . GLU B 1 246 ? -26.906 -20.578 -10.172 1 97.62 246 GLU B N 1
ATOM 7497 C CA . GLU B 1 246 ? -27.875 -20.969 -11.188 1 97.62 246 GLU B CA 1
ATOM 7498 C C . GLU B 1 246 ? -27.188 -21.203 -12.531 1 97.62 246 GLU B C 1
ATOM 7500 O O . GLU B 1 246 ? -27.5 -22.188 -13.219 1 97.62 246 GLU B O 1
ATOM 7505 N N . ARG B 1 247 ? -26.281 -20.375 -12.828 1 96.12 247 ARG B N 1
ATOM 7506 C CA . ARG B 1 247 ? -25.578 -20.484 -14.102 1 96.12 247 ARG B CA 1
ATOM 7507 C C . ARG B 1 247 ? -24.766 -21.766 -14.164 1 96.12 247 ARG B C 1
ATOM 7509 O O . ARG B 1 247 ? -24.766 -22.469 -15.18 1 96.12 247 ARG B O 1
ATOM 7516 N N . GLU B 1 248 ? -24.031 -22.109 -13.117 1 96.19 248 GLU B N 1
ATOM 7517 C CA . GLU B 1 248 ? -23.156 -23.266 -13.102 1 96.19 248 GLU B CA 1
ATOM 7518 C C . GLU B 1 248 ? -23.969 -24.562 -13.055 1 96.19 248 GLU B C 1
ATOM 7520 O O . GLU B 1 248 ? -23.625 -25.531 -13.727 1 96.19 248 GLU B O 1
ATOM 7525 N N . CYS B 1 249 ? -25.031 -24.625 -12.266 1 94.19 249 CYS B N 1
ATOM 7526 C CA . CYS B 1 249 ? -25.828 -25.828 -12.062 1 94.19 249 CYS B CA 1
ATOM 7527 C C . CYS B 1 249 ? -26.844 -26.016 -13.18 1 94.19 249 CYS B C 1
ATOM 7529 O O . CYS B 1 249 ? -27.312 -27.125 -13.43 1 94.19 249 CYS B O 1
ATOM 7531 N N . ALA B 1 250 ? -27.25 -25.016 -13.828 1 86.69 250 ALA B N 1
ATOM 7532 C CA . ALA B 1 250 ? -28.172 -25.031 -14.969 1 86.69 250 ALA B CA 1
ATOM 7533 C C . ALA B 1 250 ? -29.453 -25.766 -14.633 1 86.69 250 ALA B C 1
ATOM 7535 O O . ALA B 1 250 ? -29.922 -26.609 -15.398 1 86.69 250 ALA B O 1
ATOM 7536 N N . GLY B 1 251 ? -30 -25.609 -13.453 1 83.5 251 GLY B N 1
ATOM 7537 C CA . GLY B 1 251 ? -31.281 -26.172 -13.062 1 83.5 251 GLY B CA 1
ATOM 7538 C C . GLY B 1 251 ? -31.203 -27.656 -12.734 1 83.5 251 GLY B C 1
ATOM 7539 O O . GLY B 1 251 ? -32.219 -28.281 -12.438 1 83.5 251 GLY B O 1
ATOM 7540 N N . ALA B 1 252 ? -30.016 -28.219 -12.758 1 82.88 252 ALA B N 1
ATOM 7541 C CA . ALA B 1 252 ? -29.859 -29.625 -12.445 1 82.88 252 ALA B CA 1
ATOM 7542 C C . ALA B 1 252 ? -30 -29.891 -10.945 1 82.88 252 ALA B C 1
ATOM 7544 O O . ALA B 1 252 ? -29.484 -29.125 -10.125 1 82.88 252 ALA B O 1
ATOM 7545 N N . GLU B 1 253 ? -30.734 -30.953 -10.625 1 84.75 253 GLU B N 1
ATOM 7546 C CA . GLU B 1 253 ? -30.859 -31.469 -9.266 1 84.75 253 GLU B CA 1
ATOM 7547 C C . GLU B 1 253 ? -30.984 -33 -9.266 1 84.75 253 GLU B C 1
ATOM 7549 O O . GLU B 1 253 ? -31.984 -33.531 -9.734 1 84.75 253 GLU B O 1
ATOM 7554 N N . PRO B 1 254 ? -29.922 -33.688 -8.781 1 90.88 254 PRO B N 1
ATOM 7555 C CA . PRO B 1 254 ? -28.656 -33.219 -8.219 1 90.88 254 PRO B CA 1
ATOM 7556 C C . PRO B 1 254 ? -27.734 -32.594 -9.273 1 90.88 254 PRO B C 1
ATOM 7558 O O . PRO B 1 254 ? -27.875 -32.906 -10.461 1 90.88 254 PRO B O 1
ATOM 7561 N N . ALA B 1 255 ? -26.875 -31.75 -8.836 1 96.38 255 ALA B N 1
ATOM 7562 C CA . ALA B 1 255 ? -26.047 -30.984 -9.758 1 96.38 255 ALA B CA 1
ATOM 7563 C C . ALA B 1 255 ? -24.609 -31.484 -9.734 1 96.38 255 ALA B C 1
ATOM 7565 O O . ALA B 1 255 ? -23.797 -31.109 -10.594 1 96.38 255 ALA B O 1
ATOM 7566 N N . PHE B 1 256 ? -24.219 -32.344 -8.828 1 97.94 256 PHE B N 1
ATOM 7567 C CA . PHE B 1 256 ? -22.844 -32.719 -8.562 1 97.94 256 PHE B CA 1
ATOM 7568 C C . PHE B 1 256 ? -22.156 -33.219 -9.828 1 97.94 256 PHE B C 1
ATOM 7570 O O . PHE B 1 256 ? -21.109 -32.719 -10.219 1 97.94 256 PHE B O 1
ATOM 7577 N N . GLU B 1 257 ? -22.75 -34.156 -10.477 1 97.62 257 GLU B N 1
ATOM 7578 C CA . GLU B 1 257 ? -22.141 -34.781 -11.648 1 97.62 257 GLU B CA 1
ATOM 7579 C C . GLU B 1 257 ? -22.016 -33.781 -12.797 1 97.62 257 GLU B C 1
ATOM 7581 O O . GLU B 1 257 ? -21.047 -33.812 -13.555 1 97.62 257 GLU B O 1
ATOM 7586 N N . ARG B 1 258 ? -23 -32.969 -12.914 1 97 258 ARG B N 1
ATOM 7587 C CA . ARG B 1 258 ? -22.984 -31.984 -13.977 1 97 258 ARG B CA 1
ATOM 7588 C C . ARG B 1 258 ? -21.828 -31 -13.781 1 97 258 ARG B C 1
ATOM 7590 O O . ARG B 1 258 ? -21.078 -30.719 -14.719 1 97 258 ARG B O 1
ATOM 7597 N N . VAL B 1 259 ? -21.703 -30.453 -12.617 1 98.31 259 VAL B N 1
ATOM 7598 C CA . VAL B 1 259 ? -20.641 -29.484 -12.32 1 98.31 259 VAL B CA 1
ATOM 7599 C C . VAL B 1 259 ? -19.281 -30.156 -12.461 1 98.31 259 VAL B C 1
ATOM 7601 O O . VAL B 1 259 ? -18.359 -29.594 -13.039 1 98.31 259 VAL B O 1
ATOM 7604 N N . ARG B 1 260 ? -19.156 -31.359 -11.977 1 98.38 260 ARG B N 1
ATOM 7605 C CA . ARG B 1 260 ? -17.906 -32.125 -12.086 1 98.38 260 ARG B CA 1
ATOM 7606 C C . ARG B 1 260 ? -17.5 -32.312 -13.539 1 98.38 260 ARG B C 1
ATOM 7608 O O . ARG B 1 260 ? -16.344 -32.125 -13.914 1 98.38 260 ARG B O 1
ATOM 7615 N N . ALA B 1 261 ? -18.453 -32.719 -14.328 1 97.88 261 ALA B N 1
ATOM 7616 C CA . ALA B 1 261 ? -18.188 -32.969 -15.742 1 97.88 261 ALA B CA 1
ATOM 7617 C C . ALA B 1 261 ? -17.797 -31.672 -16.453 1 97.88 261 ALA B C 1
ATOM 7619 O O . ALA B 1 261 ? -16.891 -31.672 -17.297 1 97.88 261 ALA B O 1
ATOM 7620 N N . GLY B 1 262 ? -18.516 -30.625 -16.109 1 97.75 262 GLY B N 1
ATOM 7621 C CA . GLY B 1 262 ? -18.156 -29.344 -16.688 1 97.75 262 GLY B CA 1
ATOM 7622 C C . GLY B 1 262 ? -16.75 -28.891 -16.344 1 97.75 262 GLY B C 1
ATOM 7623 O O . GLY B 1 262 ? -16.016 -28.406 -17.203 1 97.75 262 GLY B O 1
ATOM 7624 N N . THR B 1 263 ? -16.375 -29.047 -15.117 1 98.5 263 THR B N 1
ATOM 7625 C CA . THR B 1 263 ? -15.047 -28.641 -14.664 1 98.5 263 THR B CA 1
ATOM 7626 C C . THR B 1 263 ? -13.977 -29.547 -15.273 1 98.5 263 THR B C 1
ATOM 7628 O O . THR B 1 263 ? -12.898 -29.062 -15.648 1 98.5 263 THR B O 1
ATOM 7631 N N . ARG B 1 264 ? -14.242 -30.828 -15.328 1 98.31 264 ARG B N 1
ATOM 7632 C CA . ARG B 1 264 ? -13.32 -31.766 -15.977 1 98.31 264 ARG B CA 1
ATOM 7633 C C . ARG B 1 264 ? -13.055 -31.344 -17.422 1 98.31 264 ARG B C 1
ATOM 7635 O O . ARG B 1 264 ? -11.914 -31.406 -17.891 1 98.31 264 ARG B O 1
ATOM 7642 N N . GLN B 1 265 ? -14.094 -30.969 -18.078 1 98.25 265 GLN B N 1
ATOM 7643 C CA . GLN B 1 265 ? -13.945 -30.516 -19.453 1 98.25 265 GLN B CA 1
ATOM 7644 C C . GLN B 1 265 ? -13.102 -29.25 -19.531 1 98.25 265 GLN B C 1
ATOM 7646 O O . GLN B 1 265 ? -12.242 -29.125 -20.406 1 98.25 265 GLN B O 1
ATOM 7651 N N . ARG B 1 266 ? -13.336 -28.312 -18.672 1 98.31 266 ARG B N 1
ATOM 7652 C CA . ARG B 1 266 ? -12.523 -27.109 -18.641 1 98.31 266 ARG B CA 1
ATOM 7653 C C . ARG B 1 266 ? -11.047 -27.438 -18.438 1 98.31 266 ARG B C 1
ATOM 7655 O O . ARG B 1 266 ? -10.18 -26.844 -19.078 1 98.31 266 ARG B O 1
ATOM 7662 N N . TRP B 1 267 ? -10.797 -28.328 -17.562 1 98.56 267 TRP B N 1
ATOM 7663 C CA . TRP B 1 267 ? -9.422 -28.75 -17.312 1 98.56 267 TRP B CA 1
ATOM 7664 C C . TRP B 1 267 ? -8.828 -29.391 -18.562 1 98.56 267 TRP B C 1
ATOM 7666 O O . TRP B 1 267 ? -7.688 -29.109 -18.938 1 98.56 267 TRP B O 1
ATOM 7676 N N . ARG B 1 268 ? -9.57 -30.266 -19.203 1 97.69 268 ARG B N 1
ATOM 7677 C CA . ARG B 1 268 ? -9.094 -30.922 -20.422 1 97.69 268 ARG B CA 1
ATOM 7678 C C . ARG B 1 268 ? -8.758 -29.891 -21.484 1 97.69 268 ARG B C 1
ATOM 7680 O O . ARG B 1 268 ? -7.734 -30 -22.172 1 97.69 268 ARG B O 1
ATOM 7687 N N . ASP B 1 269 ? -9.602 -28.906 -21.578 1 96.69 269 ASP B N 1
ATOM 7688 C CA . ASP B 1 269 ? -9.414 -27.859 -22.562 1 96.69 269 ASP B CA 1
ATOM 7689 C C . ASP B 1 269 ? -8.125 -27.094 -22.328 1 96.69 269 ASP B C 1
ATOM 7691 O O . ASP B 1 269 ? -7.543 -26.531 -23.266 1 96.69 269 ASP B O 1
ATOM 7695 N N . HIS B 1 270 ? -7.684 -27.031 -21.141 1 97.38 270 HIS B N 1
ATOM 7696 C CA . HIS B 1 270 ? -6.477 -26.297 -20.812 1 97.38 270 HIS B CA 1
ATOM 7697 C C . HIS B 1 270 ? -5.242 -27.188 -20.859 1 97.38 270 HIS B C 1
ATOM 7699 O O . HIS B 1 270 ? -4.246 -26.844 -21.5 1 97.38 270 HIS B O 1
ATOM 7705 N N . ILE B 1 271 ? -5.32 -28.328 -20.25 1 97.25 271 ILE B N 1
ATOM 7706 C CA . ILE B 1 271 ? -4.168 -29.203 -20.109 1 97.25 271 ILE B CA 1
ATOM 7707 C C . ILE B 1 271 ? -3.785 -29.781 -21.469 1 97.25 271 ILE B C 1
ATOM 7709 O O . ILE B 1 271 ? -2.6 -29.969 -21.766 1 97.25 271 ILE B O 1
ATOM 7713 N N . ASP B 1 272 ? -4.773 -29.984 -22.328 1 96.69 272 ASP B N 1
ATOM 7714 C CA . ASP B 1 272 ? -4.531 -30.594 -23.641 1 96.69 272 ASP B CA 1
ATOM 7715 C C . ASP B 1 272 ? -3.785 -29.641 -24.562 1 96.69 272 ASP B C 1
ATOM 7717 O O . ASP B 1 272 ? -3.334 -30.031 -25.641 1 96.69 272 ASP B O 1
ATOM 7721 N N . ARG B 1 273 ? -3.613 -28.5 -24.109 1 97.88 273 ARG B N 1
ATOM 7722 C CA . ARG B 1 273 ? -2.932 -27.5 -24.938 1 97.88 273 ARG B CA 1
ATOM 7723 C C . ARG B 1 273 ? -1.432 -27.781 -24.984 1 97.88 273 ARG B C 1
ATOM 7725 O O . ARG B 1 273 ? -0.732 -27.25 -25.859 1 97.88 273 ARG B O 1
ATOM 7732 N N . VAL B 1 274 ? -0.877 -28.547 -24.109 1 98.38 274 VAL B N 1
ATOM 7733 C CA . VAL B 1 274 ? 0.512 -29 -24.109 1 98.38 274 VAL B CA 1
ATOM 7734 C C . VAL B 1 274 ? 0.563 -30.531 -24.172 1 98.38 274 VAL B C 1
ATOM 7736 O O . VAL B 1 274 ? 0.151 -31.203 -23.219 1 98.38 274 VAL B O 1
ATOM 7739 N N . GLN B 1 275 ? 1.019 -31.031 -25.203 1 97.88 275 GLN B N 1
ATOM 7740 C CA . GLN B 1 275 ? 1.114 -32.469 -25.391 1 97.88 275 GLN B CA 1
ATOM 7741 C C . GLN B 1 275 ? 2.557 -32.906 -25.656 1 97.88 275 GLN B C 1
ATOM 7743 O O . GLN B 1 275 ? 3.307 -32.219 -26.328 1 97.88 275 GLN B O 1
ATOM 7748 N N . VAL B 1 276 ? 2.92 -34.031 -25.078 1 98 276 VAL B N 1
ATOM 7749 C CA . VAL B 1 276 ? 4.285 -34.5 -25.281 1 98 276 VAL B CA 1
ATOM 7750 C C . VAL B 1 276 ? 4.262 -35.969 -25.672 1 98 276 VAL B C 1
ATOM 7752 O O . VAL B 1 276 ? 3.324 -36.719 -25.328 1 98 276 VAL B O 1
ATOM 7755 N N . ASP B 1 277 ? 5.211 -36.375 -26.422 1 97.31 277 ASP B N 1
ATOM 7756 C CA . ASP B 1 277 ? 5.488 -37.781 -26.75 1 97.31 277 ASP B CA 1
ATOM 7757 C C . ASP B 1 277 ? 6.816 -38.219 -26.141 1 97.31 277 ASP B C 1
ATOM 7759 O O . ASP B 1 277 ? 7.789 -37.469 -26.141 1 97.31 277 ASP B O 1
ATOM 7763 N N . GLY B 1 278 ? 6.734 -39.438 -25.562 1 95.19 278 GLY B N 1
ATOM 7764 C CA . GLY B 1 278 ? 7.922 -39.969 -24.906 1 95.19 278 GLY B CA 1
ATOM 7765 C C . GLY B 1 278 ? 8.023 -39.562 -23.453 1 95.19 278 GLY B C 1
ATOM 7766 O O . GLY B 1 278 ? 7.035 -39.125 -22.844 1 95.19 278 GLY B O 1
ATOM 7767 N N . GLY B 1 279 ? 9.234 -39.844 -22.875 1 94.69 279 GLY B N 1
ATOM 7768 C CA . GLY B 1 279 ? 9.477 -39.562 -21.469 1 94.69 279 GLY B CA 1
ATOM 7769 C C . GLY B 1 279 ? 9.102 -40.719 -20.547 1 94.69 279 GLY B C 1
ATOM 7770 O O . GLY B 1 279 ? 8.164 -41.438 -20.844 1 94.69 279 GLY B O 1
ATOM 7771 N N . THR B 1 280 ? 9.789 -40.781 -19.469 1 95.19 280 THR B N 1
ATOM 7772 C CA . THR B 1 280 ? 9.445 -41.781 -18.453 1 95.19 280 THR B CA 1
ATOM 7773 C C . THR B 1 280 ? 8.117 -41.438 -17.781 1 95.19 280 THR B C 1
ATOM 7775 O O . THR B 1 280 ? 7.645 -40.281 -17.875 1 95.19 280 THR B O 1
ATOM 7778 N N . PRO B 1 281 ? 7.543 -42.438 -17.172 1 95.94 281 PRO B N 1
ATOM 7779 C CA . PRO B 1 281 ? 6.305 -42.125 -16.453 1 95.94 281 PRO B CA 1
ATOM 7780 C C . PRO B 1 281 ? 6.473 -41.031 -15.422 1 95.94 281 PRO B C 1
ATOM 7782 O O . PRO B 1 281 ? 5.59 -40.156 -15.281 1 95.94 281 PRO B O 1
ATOM 7785 N N . ALA B 1 282 ? 7.609 -40.969 -14.727 1 96.31 282 ALA B N 1
ATOM 7786 C CA . ALA B 1 282 ? 7.863 -39.938 -13.742 1 96.31 282 ALA B CA 1
ATOM 7787 C C . ALA B 1 282 ? 7.93 -38.562 -14.398 1 96.31 282 ALA B C 1
ATOM 7789 O O . ALA B 1 282 ? 7.367 -37.594 -13.891 1 96.31 282 ALA B O 1
ATOM 7790 N N . ARG B 1 283 ? 8.648 -38.469 -15.5 1 96.31 283 ARG B N 1
ATOM 7791 C CA . ARG B 1 283 ? 8.773 -37.188 -16.219 1 96.31 283 ARG B CA 1
ATOM 7792 C C . ARG B 1 283 ? 7.41 -36.688 -16.688 1 96.31 283 ARG B C 1
ATOM 7794 O O . ARG B 1 283 ? 7.109 -35.5 -16.562 1 96.31 283 ARG B O 1
ATOM 7801 N N . ARG B 1 284 ? 6.605 -37.562 -17.156 1 97.06 284 ARG B N 1
ATOM 7802 C CA . ARG B 1 284 ? 5.27 -37.219 -17.625 1 97.06 284 ARG B CA 1
ATOM 7803 C C . ARG B 1 284 ? 4.391 -36.75 -16.469 1 97.06 284 ARG B C 1
ATOM 7805 O O . ARG B 1 284 ? 3.625 -35.781 -16.609 1 97.06 284 ARG B O 1
ATOM 7812 N N . THR B 1 285 ? 4.52 -37.469 -15.375 1 96.69 285 THR B N 1
ATOM 7813 C CA . THR B 1 285 ? 3.744 -37.125 -14.195 1 96.69 285 THR B CA 1
ATOM 7814 C C . THR B 1 285 ? 4.117 -35.719 -13.703 1 96.69 285 THR B C 1
ATOM 7816 O O . THR B 1 285 ? 3.238 -34.906 -13.398 1 96.69 285 THR B O 1
ATOM 7819 N N . VAL B 1 286 ? 5.383 -35.406 -13.648 1 97.38 286 VAL B N 1
ATOM 7820 C CA . VAL B 1 286 ? 5.836 -34.094 -13.18 1 97.38 286 VAL B CA 1
ATOM 7821 C C . VAL B 1 286 ? 5.355 -33 -14.141 1 97.38 286 VAL B C 1
ATOM 7823 O O . VAL B 1 286 ? 4.895 -31.938 -13.703 1 97.38 286 VAL B O 1
ATOM 7826 N N . LEU B 1 287 ? 5.453 -33.25 -15.422 1 97.88 287 LEU B N 1
ATOM 7827 C CA . LEU B 1 287 ? 5.027 -32.25 -16.391 1 97.88 287 LEU B CA 1
ATOM 7828 C C . LEU B 1 287 ? 3.537 -31.953 -16.25 1 97.88 287 LEU B C 1
ATOM 7830 O O . LEU B 1 287 ? 3.129 -30.781 -16.234 1 97.88 287 LEU B O 1
ATOM 7834 N N . ALA B 1 288 ? 2.752 -33.031 -16.219 1 97.06 288 ALA B N 1
ATOM 7835 C CA . ALA B 1 288 ? 1.305 -32.844 -16.109 1 97.06 288 ALA B CA 1
ATOM 7836 C C . ALA B 1 288 ? 0.936 -32.125 -14.82 1 97.06 288 ALA B C 1
ATOM 7838 O O . ALA B 1 288 ? 0.056 -31.25 -14.82 1 97.06 288 ALA B O 1
ATOM 7839 N N . THR B 1 289 ? 1.562 -32.469 -13.727 1 96.69 289 THR B N 1
ATOM 7840 C CA . THR B 1 289 ? 1.312 -31.844 -12.445 1 96.69 289 THR B CA 1
ATOM 7841 C C . THR B 1 289 ? 1.729 -30.375 -12.484 1 96.69 289 THR B C 1
ATOM 7843 O O . THR B 1 289 ? 1.043 -29.516 -11.93 1 96.69 289 THR B O 1
ATOM 7846 N N . ALA B 1 290 ? 2.871 -30.094 -13.094 1 97.62 290 ALA B N 1
ATOM 7847 C CA . ALA B 1 290 ? 3.344 -28.719 -13.227 1 97.62 290 ALA B CA 1
ATOM 7848 C C . ALA B 1 290 ? 2.352 -27.875 -14.023 1 97.62 290 ALA B C 1
ATOM 7850 O O . ALA B 1 290 ? 2.066 -26.734 -13.664 1 97.62 290 ALA B O 1
ATOM 7851 N N . LEU B 1 291 ? 1.879 -28.453 -15.086 1 98.19 291 LEU B N 1
ATOM 7852 C CA . LEU B 1 291 ? 0.888 -27.734 -15.883 1 98.19 291 LEU B CA 1
ATOM 7853 C C . LEU B 1 291 ? -0.375 -27.469 -15.07 1 98.19 291 LEU B C 1
ATOM 7855 O O . LEU B 1 291 ? -0.938 -26.375 -15.125 1 98.19 291 LEU B O 1
ATOM 7859 N N . TYR B 1 292 ? -0.826 -28.484 -14.367 1 97.38 292 TYR B N 1
ATOM 7860 C CA . TYR B 1 292 ? -1.972 -28.344 -13.477 1 97.38 292 TYR B CA 1
ATOM 7861 C C . TYR B 1 292 ? -1.748 -27.203 -12.484 1 97.38 292 TYR B C 1
ATOM 7863 O O . TYR B 1 292 ? -2.592 -26.328 -12.344 1 97.38 292 TYR B O 1
ATOM 7871 N N . HIS B 1 293 ? -0.582 -27.141 -11.789 1 97.38 293 HIS B N 1
ATOM 7872 C CA . HIS B 1 293 ? -0.255 -26.125 -10.797 1 97.38 293 HIS B CA 1
ATOM 7873 C C . HIS B 1 293 ? -0.237 -24.734 -11.422 1 97.38 293 HIS B C 1
ATOM 7875 O O . HIS B 1 293 ? -0.678 -23.766 -10.797 1 97.38 293 HIS B O 1
ATOM 7881 N N . ALA B 1 294 ? 0.219 -24.625 -12.594 1 98.06 294 ALA B N 1
ATOM 7882 C CA . ALA B 1 294 ? 0.389 -23.344 -13.273 1 98.06 294 ALA B CA 1
ATOM 7883 C C . ALA B 1 294 ? -0.961 -22.734 -13.641 1 98.06 294 ALA B C 1
ATOM 7885 O O . ALA B 1 294 ? -1.04 -21.562 -14.008 1 98.06 294 ALA B O 1
ATOM 7886 N N . LEU B 1 295 ? -2.039 -23.547 -13.484 1 98.31 295 LEU B N 1
ATOM 7887 C CA . LEU B 1 295 ? -3.348 -23.094 -13.938 1 98.31 295 LEU B CA 1
ATOM 7888 C C . LEU B 1 295 ? -4.309 -22.938 -12.766 1 98.31 295 LEU B C 1
ATOM 7890 O O . LEU B 1 295 ? -5.52 -22.812 -12.961 1 98.31 295 LEU B O 1
ATOM 7894 N N . ILE B 1 296 ? -3.766 -22.938 -11.555 1 97.81 296 ILE B N 1
ATOM 7895 C CA . ILE B 1 296 ? -4.609 -22.797 -10.375 1 97.81 296 ILE B CA 1
ATOM 7896 C C . ILE B 1 296 ? -4.785 -21.312 -10.039 1 97.81 296 ILE B C 1
ATOM 7898 O O . ILE B 1 296 ? -5.891 -20.875 -9.734 1 97.81 296 ILE B O 1
ATOM 7902 N N . LYS B 1 297 ? -3.709 -20.594 -10.07 1 97.19 297 LYS B N 1
ATOM 7903 C CA . LYS B 1 297 ? -3.691 -19.156 -9.789 1 97.19 297 LYS B CA 1
ATOM 7904 C C . LYS B 1 297 ? -3.16 -18.375 -10.984 1 97.19 297 LYS B C 1
ATOM 7906 O O . LYS B 1 297 ? -2.395 -18.906 -11.789 1 97.19 297 LYS B O 1
ATOM 7911 N N . PRO B 1 298 ? -3.541 -17.062 -11.094 1 97.19 298 PRO B N 1
ATOM 7912 C CA . PRO B 1 298 ? -4.445 -16.297 -10.234 1 97.19 298 PRO B CA 1
ATOM 7913 C C . PRO B 1 298 ? -5.906 -16.719 -10.398 1 97.19 298 PRO B C 1
ATOM 7915 O O . PRO B 1 298 ? -6.23 -17.5 -11.289 1 97.19 298 PRO B O 1
ATOM 7918 N N . CYS B 1 299 ? -6.703 -16.156 -9.508 1 97.69 299 CYS B N 1
ATOM 7919 C CA . CYS B 1 299 ? -8.133 -16.422 -9.586 1 97.69 299 CYS B CA 1
ATOM 7920 C C . CYS B 1 299 ? -8.836 -15.359 -10.43 1 97.69 299 CYS B C 1
ATOM 7922 O O . CYS B 1 299 ? -8.641 -14.164 -10.219 1 97.69 299 CYS B O 1
ATOM 7924 N N . PHE B 1 300 ? -9.602 -15.859 -11.352 1 98.06 300 PHE B N 1
ATOM 7925 C CA . PHE B 1 300 ? -10.445 -14.961 -12.125 1 98.06 300 PHE B CA 1
ATOM 7926 C C . PHE B 1 300 ? -11.875 -14.961 -11.602 1 98.06 300 PHE B C 1
ATOM 7928 O O . PHE B 1 300 ? -12.477 -16.016 -11.422 1 98.06 300 PHE B O 1
ATOM 7935 N N . ALA B 1 301 ? -12.352 -13.82 -11.305 1 97.75 301 ALA B N 1
ATOM 7936 C CA . ALA B 1 301 ? -13.734 -13.602 -10.883 1 97.75 301 ALA B CA 1
ATOM 7937 C C . ALA B 1 301 ? -14.406 -12.531 -11.742 1 97.75 301 ALA B C 1
ATOM 7939 O O . ALA B 1 301 ? -14.688 -11.43 -11.266 1 97.75 301 ALA B O 1
ATOM 7940 N N . ASP B 1 302 ? -14.766 -12.922 -12.914 1 97.56 302 ASP B N 1
ATOM 7941 C CA . ASP B 1 302 ? -15.359 -11.984 -13.867 1 97.56 302 ASP B CA 1
ATOM 7942 C C . ASP B 1 302 ? -16.609 -11.32 -13.281 1 97.56 302 ASP B C 1
ATOM 7944 O O . ASP B 1 302 ? -17.469 -12 -12.703 1 97.56 302 ASP B O 1
ATOM 7948 N N . ASP B 1 303 ? -16.656 -9.984 -13.359 1 97.12 303 ASP B N 1
ATOM 7949 C CA . ASP B 1 303 ? -17.797 -9.164 -12.977 1 97.12 303 ASP B CA 1
ATOM 7950 C C . ASP B 1 303 ? -17.984 -9.172 -11.461 1 97.12 303 ASP B C 1
ATOM 7952 O O . ASP B 1 303 ? -19.109 -8.992 -10.969 1 97.12 303 ASP B O 1
ATOM 7956 N N . GLU B 1 304 ? -16.875 -9.391 -10.727 1 97.69 304 GLU B N 1
ATOM 7957 C CA . GLU B 1 304 ? -17.062 -9.594 -9.289 1 97.69 304 GLU B CA 1
ATOM 7958 C C . GLU B 1 304 ? -16.312 -8.539 -8.484 1 97.69 304 GLU B C 1
ATOM 7960 O O . GLU B 1 304 ? -16.328 -8.57 -7.25 1 97.69 304 GLU B O 1
ATOM 7965 N N . SER B 1 305 ? -15.617 -7.562 -9.102 1 95.62 305 SER B N 1
ATOM 7966 C CA . SER B 1 305 ? -14.875 -6.602 -8.297 1 95.62 305 SER B CA 1
ATOM 7967 C C . SER B 1 305 ? -15.781 -5.91 -7.285 1 95.62 305 SER B C 1
ATOM 7969 O O . SER B 1 305 ? -16.844 -5.383 -7.652 1 95.62 305 SER B O 1
ATOM 7971 N N . PRO B 1 306 ? -15.375 -5.91 -6.07 1 93.94 306 PRO B N 1
ATOM 7972 C CA . PRO B 1 306 ? -16.172 -5.18 -5.082 1 93.94 306 PRO B CA 1
ATOM 7973 C C . PRO B 1 306 ? -15.812 -3.697 -5.016 1 93.94 306 PRO B C 1
ATOM 7975 O O . PRO B 1 306 ? -16.406 -2.947 -4.242 1 93.94 306 PRO B O 1
ATOM 7978 N N . PHE B 1 307 ? -14.93 -3.25 -5.852 1 91.31 307 PHE B N 1
ATOM 7979 C CA . PHE B 1 307 ? -14.32 -1.947 -5.621 1 91.31 307 PHE B CA 1
ATOM 7980 C C . PHE B 1 307 ? -14.742 -0.952 -6.695 1 91.31 307 PHE B C 1
ATOM 7982 O O . PHE B 1 307 ? -14.594 0.259 -6.52 1 91.31 307 PHE B O 1
ATOM 7989 N N . TRP B 1 308 ? -15.211 -1.425 -7.77 1 92.06 308 TRP B N 1
ATOM 7990 C CA . TRP B 1 308 ? -15.75 -0.556 -8.812 1 92.06 308 TRP B CA 1
ATOM 7991 C C . TRP B 1 308 ? -16.984 -1.187 -9.461 1 92.06 308 TRP B C 1
ATOM 7993 O O . TRP B 1 308 ? -17.125 -2.41 -9.469 1 92.06 308 TRP B O 1
ATOM 8003 N N . PRO B 1 309 ? -17.828 -0.409 -10.039 1 91.69 309 PRO B N 1
ATOM 8004 C CA . PRO B 1 309 ? -19.125 -0.913 -10.5 1 91.69 309 PRO B CA 1
ATOM 8005 C C . PRO B 1 309 ? -19.047 -1.551 -11.891 1 91.69 309 PRO B C 1
ATOM 8007 O O . PRO B 1 309 ? -19.922 -2.352 -12.25 1 91.69 309 PRO B O 1
ATOM 8010 N N . THR B 1 310 ? -18.031 -1.279 -12.625 1 90.5 310 THR B N 1
ATOM 8011 C CA . THR B 1 310 ? -17.938 -1.732 -14.008 1 90.5 310 THR B CA 1
ATOM 8012 C C . THR B 1 310 ? -17.766 -3.246 -14.07 1 90.5 310 THR B C 1
ATOM 8014 O O . THR B 1 310 ? -17 -3.816 -13.289 1 90.5 310 THR B O 1
ATOM 8017 N N . SER B 1 311 ? -18.516 -3.891 -15.008 1 92.88 311 SER B N 1
ATOM 8018 C CA . SER B 1 311 ? -18.328 -5.312 -15.266 1 92.88 311 SER B CA 1
ATOM 8019 C C . SER B 1 311 ? -17.047 -5.566 -16.047 1 92.88 311 SER B C 1
ATOM 8021 O O . SER B 1 311 ? -16.469 -4.641 -16.609 1 92.88 311 SER B O 1
ATOM 8023 N N . GLY B 1 312 ? -16.594 -6.824 -16.062 1 95.31 312 GLY B N 1
ATOM 8024 C CA . GLY B 1 312 ? -15.398 -7.18 -16.797 1 95.31 312 GLY B CA 1
ATOM 8025 C C . GLY B 1 312 ? -14.461 -8.086 -16.031 1 95.31 312 GLY B C 1
ATOM 8026 O O . GLY B 1 312 ? -14.812 -8.594 -14.961 1 95.31 312 GLY B O 1
ATOM 8027 N N . PRO B 1 313 ? -13.273 -8.273 -16.609 1 96.88 313 PRO B N 1
ATOM 8028 C CA . PRO B 1 313 ? -12.289 -9.141 -15.961 1 96.88 313 PRO B CA 1
ATOM 8029 C C . PRO B 1 313 ? -11.828 -8.594 -14.609 1 96.88 313 PRO B C 1
ATOM 8031 O O . PRO B 1 313 ? -11.625 -7.391 -14.469 1 96.88 313 PRO B O 1
ATOM 8034 N N . TYR B 1 314 ? -11.789 -9.438 -13.641 1 97.69 314 TYR B N 1
ATOM 8035 C CA . TYR B 1 314 ? -11.258 -9.172 -12.312 1 97.69 314 TYR B CA 1
ATOM 8036 C C . TYR B 1 314 ? -10.461 -10.367 -11.797 1 97.69 314 TYR B C 1
ATOM 8038 O O . TYR B 1 314 ? -10.969 -11.484 -11.734 1 97.69 314 TYR B O 1
ATOM 8046 N N . ALA B 1 315 ? -9.219 -10.109 -11.492 1 97.56 315 ALA B N 1
ATOM 8047 C CA . ALA B 1 315 ? -8.359 -11.18 -10.984 1 97.56 315 ALA B CA 1
ATOM 8048 C C . ALA B 1 315 ? -7.797 -10.82 -9.609 1 97.56 315 ALA B C 1
ATOM 8050 O O . ALA B 1 315 ? -7.445 -9.672 -9.359 1 97.56 315 ALA B O 1
ATOM 8051 N N . PHE B 1 316 ? -7.742 -11.781 -8.688 1 95.5 316 PHE B N 1
ATOM 8052 C CA . PHE B 1 316 ? -7.074 -11.641 -7.395 1 95.5 316 PHE B CA 1
ATOM 8053 C C . PHE B 1 316 ? -6.207 -12.859 -7.102 1 95.5 316 PHE B C 1
ATOM 8055 O O . PHE B 1 316 ? -6.094 -13.766 -7.93 1 95.5 316 PHE B O 1
ATOM 8062 N N . ASP B 1 317 ? -5.477 -12.867 -6.012 1 95 317 ASP B N 1
ATOM 8063 C CA . ASP B 1 317 ? -4.461 -13.844 -5.645 1 95 317 ASP B CA 1
ATOM 8064 C C . ASP B 1 317 ? -3.311 -13.852 -6.648 1 95 317 ASP B C 1
ATOM 8066 O O . ASP B 1 317 ? -2.861 -14.914 -7.082 1 95 317 ASP B O 1
ATOM 8070 N N . ILE B 1 318 ? -3.057 -12.688 -7.098 1 95.81 318 ILE B N 1
ATOM 8071 C CA . ILE B 1 318 ? -1.759 -12.445 -7.719 1 95.81 318 ILE B CA 1
ATOM 8072 C C . ILE B 1 318 ? -0.681 -12.344 -6.641 1 95.81 318 ILE B C 1
ATOM 8074 O O . ILE B 1 318 ? -0.466 -11.273 -6.066 1 95.81 318 ILE B O 1
ATOM 8078 N N . CYS B 1 319 ? 0.009 -13.414 -6.328 1 91.38 319 CYS B N 1
ATOM 8079 C CA . CYS B 1 319 ? 0.964 -13.5 -5.23 1 91.38 319 CYS B CA 1
ATOM 8080 C C . CYS B 1 319 ? 2.246 -14.195 -5.676 1 91.38 319 CYS B C 1
ATOM 8082 O O . CYS B 1 319 ? 2.414 -15.398 -5.465 1 91.38 319 CYS B O 1
ATOM 8084 N N . THR B 1 320 ? 2.992 -13.5 -6.406 1 94.88 320 THR B N 1
ATOM 8085 C CA . THR B 1 320 ? 2.98 -12.109 -6.84 1 94.88 320 THR B CA 1
ATOM 8086 C C . THR B 1 320 ? 3.477 -11.984 -8.281 1 94.88 320 THR B C 1
ATOM 8088 O O . THR B 1 320 ? 3.924 -12.969 -8.875 1 94.88 320 THR B O 1
ATOM 8091 N N . MET B 1 321 ? 3.422 -10.789 -8.82 1 97.19 321 MET B N 1
ATOM 8092 C CA . MET B 1 321 ? 4.031 -10.562 -10.133 1 97.19 321 MET B CA 1
ATOM 8093 C C . MET B 1 321 ? 5.508 -10.961 -10.117 1 97.19 321 MET B C 1
ATOM 8095 O O . MET B 1 321 ? 6.031 -11.445 -11.117 1 97.19 321 MET B O 1
ATOM 8099 N N . TRP B 1 322 ? 6.152 -10.75 -8.977 1 96.44 322 TRP B N 1
ATOM 8100 C CA . TRP B 1 322 ? 7.551 -11.141 -8.836 1 96.44 322 TRP B CA 1
ATOM 8101 C C . TRP B 1 322 ? 7.734 -12.625 -9.133 1 96.44 322 TRP B C 1
ATOM 8103 O O . TRP B 1 322 ? 8.742 -13.031 -9.719 1 96.44 322 TRP B O 1
ATOM 8113 N N . ASP B 1 323 ? 6.707 -13.391 -8.883 1 95.94 323 ASP B N 1
ATOM 8114 C CA . ASP B 1 323 ? 6.754 -14.844 -9.016 1 95.94 323 ASP B CA 1
ATOM 8115 C C . ASP B 1 323 ? 6.379 -15.281 -10.422 1 95.94 323 ASP B C 1
ATOM 8117 O O . ASP B 1 323 ? 6.953 -16.234 -10.961 1 95.94 323 ASP B O 1
ATOM 8121 N N . ILE B 1 324 ? 5.473 -14.539 -11.016 1 97.38 324 ILE B N 1
ATOM 8122 C CA . ILE B 1 324 ? 4.797 -15.203 -12.125 1 97.38 324 ILE B CA 1
ATOM 8123 C C . ILE B 1 324 ? 5.137 -14.5 -13.438 1 97.38 324 ILE B C 1
ATOM 8125 O O . ILE B 1 324 ? 4.863 -15.023 -14.523 1 97.38 324 ILE B O 1
ATOM 8129 N N . TYR B 1 325 ? 5.758 -13.352 -13.492 1 97.62 325 TYR B N 1
ATOM 8130 C CA . TYR B 1 325 ? 5.844 -12.539 -14.703 1 97.62 325 TYR B CA 1
ATOM 8131 C C . TYR B 1 325 ? 6.777 -13.172 -15.727 1 97.62 325 TYR B C 1
ATOM 8133 O O . TYR B 1 325 ? 6.617 -12.977 -16.938 1 97.62 325 TYR B O 1
ATOM 8141 N N . LYS B 1 326 ? 7.719 -14.031 -15.258 1 97.56 326 LYS B N 1
ATOM 8142 C CA . LYS B 1 326 ? 8.727 -14.555 -16.172 1 97.56 326 LYS B CA 1
ATOM 8143 C C . LYS B 1 326 ? 8.242 -15.812 -16.875 1 97.56 326 LYS B C 1
ATOM 8145 O O . LYS B 1 326 ? 8.625 -16.094 -18.016 1 97.56 326 LYS B O 1
ATOM 8150 N N . THR B 1 327 ? 7.469 -16.578 -16.125 1 98 327 THR B N 1
ATOM 8151 C CA . THR B 1 327 ? 7.227 -17.922 -16.625 1 98 327 THR B CA 1
ATOM 8152 C C . THR B 1 327 ? 5.73 -18.188 -16.75 1 98 327 THR B C 1
ATOM 8154 O O . THR B 1 327 ? 5.246 -18.547 -17.828 1 98 327 THR B O 1
ATOM 8157 N N . GLN B 1 328 ? 4.973 -17.953 -15.75 1 98.5 328 GLN B N 1
ATOM 8158 C CA . GLN B 1 328 ? 3.564 -18.344 -15.727 1 98.5 328 GLN B CA 1
ATOM 8159 C C . GLN B 1 328 ? 2.736 -17.469 -16.656 1 98.5 328 GLN B C 1
ATOM 8161 O O . GLN B 1 328 ? 1.865 -17.969 -17.375 1 98.5 328 GLN B O 1
ATOM 8166 N N . ILE B 1 329 ? 2.977 -16.172 -16.688 1 98.38 329 ILE B N 1
ATOM 8167 C CA . ILE B 1 329 ? 2.182 -15.289 -17.547 1 98.38 329 ILE B CA 1
ATOM 8168 C C . ILE B 1 329 ? 2.473 -15.586 -19.016 1 98.38 329 ILE B C 1
ATOM 8170 O O . ILE B 1 329 ? 1.552 -15.68 -19.828 1 98.38 329 ILE B O 1
ATOM 8174 N N . PRO B 1 330 ? 3.74 -15.781 -19.391 1 97.94 330 PRO B N 1
ATOM 8175 C CA . PRO B 1 330 ? 3.986 -16.203 -20.781 1 97.94 330 PRO B CA 1
ATOM 8176 C C . PRO B 1 330 ? 3.295 -17.516 -21.125 1 97.94 330 PRO B C 1
ATOM 8178 O O . PRO B 1 330 ? 2.828 -17.688 -22.266 1 97.94 330 PRO B O 1
ATOM 8181 N N . LEU B 1 331 ? 3.279 -18.391 -20.172 1 98.56 331 LEU B N 1
ATOM 8182 C CA . LEU B 1 331 ? 2.586 -19.656 -20.422 1 98.56 331 LEU B CA 1
ATOM 8183 C C . LEU B 1 331 ? 1.094 -19.422 -20.641 1 98.56 331 LEU B C 1
ATOM 8185 O O . LEU B 1 331 ? 0.503 -19.953 -21.578 1 98.56 331 LEU B O 1
ATOM 8189 N N . LEU B 1 332 ? 0.496 -18.625 -19.797 1 97.94 332 LEU B N 1
ATOM 8190 C CA . LEU B 1 332 ? -0.909 -18.281 -19.969 1 97.94 332 LEU B CA 1
ATOM 8191 C C . LEU B 1 332 ? -1.146 -17.625 -21.328 1 97.94 332 LEU B C 1
ATOM 8193 O O . LEU B 1 332 ? -2.131 -17.938 -22 1 97.94 332 LEU B O 1
ATOM 8197 N N . ARG B 1 333 ? -0.263 -16.781 -21.688 1 96.62 333 ARG B N 1
ATOM 8198 C CA . ARG B 1 333 ? -0.382 -16.094 -22.969 1 96.62 333 ARG B CA 1
ATOM 8199 C C . ARG B 1 333 ? -0.352 -17.078 -24.141 1 96.62 333 ARG B C 1
ATOM 8201 O O . ARG B 1 333 ? -1.025 -16.875 -25.141 1 96.62 333 ARG B O 1
ATOM 8208 N N . ALA B 1 334 ? 0.377 -18.078 -23.969 1 96.94 334 ALA B N 1
ATOM 8209 C CA . ALA B 1 334 ? 0.513 -19.062 -25.031 1 96.94 334 ALA B CA 1
ATOM 8210 C C . ALA B 1 334 ? -0.721 -19.969 -25.094 1 96.94 334 ALA B C 1
ATOM 8212 O O . ALA B 1 334 ? -1.325 -20.109 -26.156 1 96.94 334 ALA B O 1
ATOM 8213 N N . ILE B 1 335 ? -1.206 -20.469 -23.969 1 97.25 335 ILE B N 1
ATOM 8214 C CA . ILE B 1 335 ? -2.16 -21.578 -24.047 1 97.25 335 ILE B CA 1
ATOM 8215 C C . ILE B 1 335 ? -3.555 -21.078 -23.688 1 97.25 335 ILE B C 1
ATOM 8217 O O . ILE B 1 335 ? -4.551 -21.766 -23.938 1 97.25 335 ILE B O 1
ATOM 8221 N N . ALA B 1 336 ? -3.629 -19.938 -23.047 1 96.5 336 ALA B N 1
ATOM 8222 C CA . ALA B 1 336 ? -4.891 -19.297 -22.703 1 96.5 336 ALA B CA 1
ATOM 8223 C C . ALA B 1 336 ? -4.824 -17.781 -22.922 1 96.5 336 ALA B C 1
ATOM 8225 O O . ALA B 1 336 ? -5.016 -17 -22 1 96.5 336 ALA B O 1
ATOM 8226 N N . PRO B 1 337 ? -4.648 -17.375 -24.172 1 95.69 337 PRO B N 1
ATOM 8227 C CA . PRO B 1 337 ? -4.359 -15.977 -24.469 1 95.69 337 PRO B CA 1
ATOM 8228 C C . PRO B 1 337 ? -5.477 -15.031 -24.031 1 95.69 337 PRO B C 1
ATOM 8230 O O . PRO B 1 337 ? -5.207 -13.898 -23.625 1 95.69 337 PRO B O 1
ATOM 8233 N N . ASP B 1 338 ? -6.746 -15.461 -24.109 1 95.56 338 ASP B N 1
ATOM 8234 C CA . ASP B 1 338 ? -7.848 -14.602 -23.672 1 95.56 338 ASP B CA 1
ATOM 8235 C C . ASP B 1 338 ? -7.758 -14.305 -22.188 1 95.56 338 ASP B C 1
ATOM 8237 O O . ASP B 1 338 ? -7.969 -13.164 -21.766 1 95.56 338 ASP B O 1
ATOM 8241 N N . ARG B 1 339 ? -7.434 -15.305 -21.391 1 96.75 339 ARG B N 1
ATOM 8242 C CA . ARG B 1 339 ? -7.301 -15.102 -19.953 1 96.75 339 ARG B CA 1
ATOM 8243 C C . ARG B 1 339 ? -6.09 -14.227 -19.625 1 96.75 339 ARG B C 1
ATOM 8245 O O . ARG B 1 339 ? -6.133 -13.414 -18.703 1 96.75 339 ARG B O 1
ATOM 8252 N N . ALA B 1 340 ? -5.039 -14.43 -20.359 1 97.25 340 ALA B N 1
ATOM 8253 C CA . ALA B 1 340 ? -3.873 -13.57 -20.188 1 97.25 340 ALA B CA 1
ATOM 8254 C C . ALA B 1 340 ? -4.227 -12.109 -20.438 1 97.25 340 ALA B C 1
ATOM 8256 O O . ALA B 1 340 ? -3.785 -11.219 -19.703 1 97.25 340 ALA B O 1
ATOM 8257 N N . THR B 1 341 ? -5.016 -11.891 -21.453 1 97.25 341 THR B N 1
ATOM 8258 C CA . THR B 1 341 ? -5.465 -10.539 -21.781 1 97.25 341 THR B CA 1
ATOM 8259 C C . THR B 1 341 ? -6.375 -9.992 -20.672 1 97.25 341 THR B C 1
ATOM 8261 O O . THR B 1 341 ? -6.254 -8.828 -20.281 1 97.25 341 THR B O 1
ATOM 8264 N N . ASP B 1 342 ? -7.258 -10.875 -20.203 1 97.56 342 ASP B N 1
ATOM 8265 C CA . ASP B 1 342 ? -8.148 -10.5 -19.109 1 97.56 342 ASP B CA 1
ATOM 8266 C C . ASP B 1 342 ? -7.352 -10.078 -17.875 1 97.56 342 ASP B C 1
ATOM 8268 O O . ASP B 1 342 ? -7.727 -9.125 -17.188 1 97.56 342 ASP B O 1
AT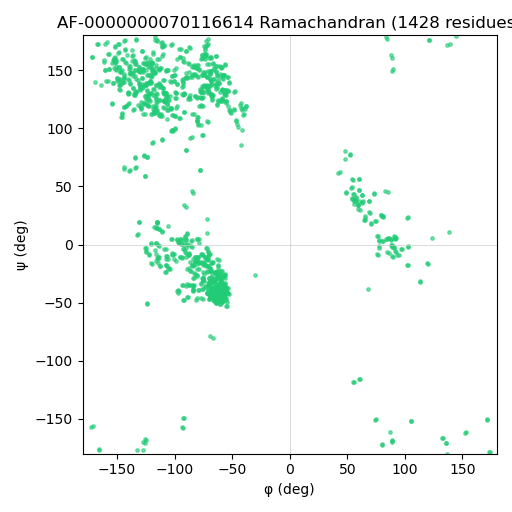OM 8272 N N . LEU B 1 343 ? -6.332 -10.789 -17.578 1 98.12 343 LEU B N 1
ATOM 8273 C CA . LEU B 1 343 ? -5.473 -10.453 -16.438 1 98.12 343 LEU B CA 1
ATOM 8274 C C . LEU B 1 343 ? -4.898 -9.055 -16.594 1 98.12 343 LEU B C 1
ATOM 8276 O O . LEU B 1 343 ? -4.902 -8.273 -15.633 1 98.12 343 LEU B O 1
ATOM 8280 N N . LEU B 1 344 ? -4.418 -8.758 -17.75 1 98 344 LEU B N 1
ATOM 8281 C CA . LEU B 1 344 ? -3.809 -7.453 -17.984 1 98 344 LEU B CA 1
ATOM 8282 C C . LEU B 1 344 ? -4.844 -6.34 -17.859 1 98 344 LEU B C 1
ATOM 8284 O O . LEU B 1 344 ? -4.562 -5.281 -17.297 1 98 344 LEU B O 1
ATOM 8288 N N . GLU B 1 345 ? -6.008 -6.582 -18.438 1 97.12 345 GLU B N 1
ATOM 8289 C CA . GLU B 1 345 ? -7.074 -5.594 -18.297 1 97.12 345 GLU B CA 1
ATOM 8290 C C . GLU B 1 345 ? -7.414 -5.359 -16.828 1 97.12 345 GLU B C 1
ATOM 8292 O O . GLU B 1 345 ? -7.629 -4.219 -16.406 1 97.12 345 GLU B O 1
ATOM 8297 N N . SER B 1 346 ? -7.496 -6.434 -16.109 1 97.5 346 SER B N 1
ATOM 8298 C CA . SER B 1 346 ? -7.75 -6.324 -14.672 1 97.5 346 SER B CA 1
ATOM 8299 C C . SER B 1 346 ? -6.684 -5.477 -13.984 1 97.5 346 SER B C 1
ATOM 8301 O O . SER B 1 346 ? -7.004 -4.621 -13.156 1 97.5 346 SER B O 1
ATOM 8303 N N . LEU B 1 347 ? -5.453 -5.684 -14.328 1 97.69 347 LEU B N 1
ATOM 8304 C CA . LEU B 1 347 ? -4.352 -4.945 -13.719 1 97.69 347 LEU B CA 1
ATOM 8305 C C . LEU B 1 347 ? -4.426 -3.465 -14.078 1 97.69 347 LEU B C 1
ATOM 8307 O O . LEU B 1 347 ? -4.172 -2.604 -13.227 1 97.69 347 LEU B O 1
ATOM 8311 N N . ILE B 1 348 ? -4.762 -3.141 -15.281 1 96.69 348 ILE B N 1
ATOM 8312 C CA . ILE B 1 348 ? -4.895 -1.749 -15.695 1 96.69 348 ILE B CA 1
ATOM 8313 C C . ILE B 1 348 ? -6.016 -1.08 -14.906 1 96.69 348 ILE B C 1
ATOM 8315 O O . ILE B 1 348 ? -5.867 0.054 -14.445 1 96.69 348 ILE B O 1
ATOM 8319 N N . ARG B 1 349 ? -7.094 -1.804 -14.75 1 95.31 349 ARG B N 1
ATOM 8320 C CA . ARG B 1 349 ? -8.219 -1.267 -13.984 1 95.31 349 ARG B CA 1
ATOM 8321 C C . ARG B 1 349 ? -7.828 -1.012 -12.531 1 95.31 349 ARG B C 1
ATOM 8323 O O . ARG B 1 349 ? -8.211 0.006 -11.953 1 95.31 349 ARG B O 1
ATOM 8330 N N . VAL B 1 350 ? -7.082 -1.92 -11.945 1 95.38 350 VAL B N 1
ATOM 8331 C CA . VAL B 1 350 ? -6.59 -1.714 -10.586 1 95.38 350 VAL B CA 1
ATOM 8332 C C . VAL B 1 350 ? -5.742 -0.444 -10.531 1 95.38 350 VAL B C 1
ATOM 8334 O O . VAL B 1 350 ? -5.91 0.38 -9.625 1 95.38 350 VAL B O 1
ATOM 8337 N N . CYS B 1 351 ? -4.855 -0.311 -11.445 1 94.38 351 CYS B N 1
ATOM 8338 C CA . CYS B 1 351 ? -4.004 0.873 -11.484 1 94.38 351 CYS B CA 1
ATOM 8339 C C . CYS B 1 351 ? -4.836 2.143 -11.617 1 94.38 351 CYS B C 1
ATOM 8341 O O . CYS B 1 351 ? -4.559 3.143 -10.953 1 94.38 351 CYS B O 1
ATOM 8343 N N . GLU B 1 352 ? -5.844 2.08 -12.453 1 92.75 352 GLU B N 1
ATOM 8344 C CA . GLU B 1 352 ? -6.719 3.225 -12.672 1 92.75 352 GLU B CA 1
ATOM 8345 C C . GLU B 1 352 ? -7.488 3.586 -11.406 1 92.75 352 GLU B C 1
ATOM 8347 O O . GLU B 1 352 ? -7.566 4.758 -11.039 1 92.75 352 GLU B O 1
ATOM 8352 N N . GLU B 1 353 ? -8.008 2.598 -10.734 1 93.06 353 GLU B N 1
ATOM 8353 C CA . GLU B 1 353 ? -8.906 2.793 -9.602 1 93.06 353 GLU B CA 1
ATOM 8354 C C . GLU B 1 353 ? -8.117 3.037 -8.312 1 93.06 353 GLU B C 1
ATOM 8356 O O . GLU B 1 353 ? -8.586 3.738 -7.418 1 93.06 353 GLU B O 1
ATOM 8361 N N . GLU B 1 354 ? -6.879 2.438 -8.297 1 91.88 354 GLU B N 1
ATOM 8362 C CA . GLU B 1 354 ? -6.195 2.424 -7.008 1 91.88 354 GLU B CA 1
ATOM 8363 C C . GLU B 1 354 ? -4.836 3.111 -7.098 1 91.88 354 GLU B C 1
ATOM 8365 O O . GLU B 1 354 ? -4.16 3.291 -6.082 1 91.88 354 GLU B O 1
ATOM 8370 N N . GLY B 1 355 ? -4.367 3.457 -8.281 1 88.19 355 GLY B N 1
ATOM 8371 C CA . GLY B 1 355 ? -3.256 4.387 -8.398 1 88.19 355 GLY B CA 1
ATOM 8372 C C . GLY B 1 355 ? -1.999 3.742 -8.961 1 88.19 355 GLY B C 1
ATOM 8373 O O . GLY B 1 355 ? -1.155 4.422 -9.547 1 88.19 355 GLY B O 1
ATOM 8374 N N . ASN B 1 356 ? -1.772 2.387 -8.68 1 92.31 356 ASN B N 1
ATOM 8375 C CA . ASN B 1 356 ? -0.556 1.709 -9.117 1 92.31 356 ASN B CA 1
ATOM 8376 C C . ASN B 1 356 ? -0.852 0.301 -9.625 1 92.31 356 ASN B C 1
ATOM 8378 O O . ASN B 1 356 ? -1.854 -0.304 -9.242 1 92.31 356 ASN B O 1
ATOM 8382 N N . PHE B 1 357 ? 0.107 -0.1 -10.531 1 96.31 357 PHE B N 1
ATOM 8383 C CA . PHE B 1 357 ? 0.112 -1.537 -10.781 1 96.31 357 PHE B CA 1
ATOM 8384 C C . PHE B 1 357 ? 0.576 -2.297 -9.539 1 96.31 357 PHE B C 1
ATOM 8386 O O . PHE B 1 357 ? 1.64 -2.006 -8.992 1 96.31 357 PHE B O 1
ATOM 8393 N N . PRO B 1 358 ? -0.192 -3.268 -9.117 1 95.25 358 PRO B N 1
ATOM 8394 C CA . PRO B 1 358 ? 0.235 -4.02 -7.934 1 95.25 358 PRO B CA 1
ATOM 8395 C C . PRO B 1 358 ? 1.31 -5.055 -8.25 1 95.25 358 PRO B C 1
ATOM 8397 O O . PRO B 1 358 ? 1.365 -5.57 -9.367 1 95.25 358 PRO B O 1
ATOM 8400 N N . ILE B 1 359 ? 2.176 -5.348 -7.266 1 95.94 359 ILE B N 1
ATOM 8401 C CA . ILE B 1 359 ? 3.057 -6.508 -7.355 1 95.94 359 ILE B CA 1
ATOM 8402 C C . ILE B 1 359 ? 2.32 -7.754 -6.871 1 95.94 359 ILE B C 1
ATOM 8404 O O . ILE B 1 359 ? 2.514 -8.844 -7.41 1 95.94 359 ILE B O 1
ATOM 8408 N N . GLY B 1 360 ? 1.522 -7.613 -5.945 1 94.56 360 GLY B N 1
ATOM 8409 C CA . GLY B 1 360 ? 0.573 -8.609 -5.48 1 94.56 360 GLY B CA 1
ATOM 8410 C C . GLY B 1 360 ? -0.817 -8.047 -5.246 1 94.56 360 GLY B C 1
ATOM 8411 O O . GLY B 1 360 ? -0.969 -6.867 -4.926 1 94.56 360 GLY B O 1
ATOM 8412 N N . TYR B 1 361 ? -1.833 -8.773 -5.398 1 94.19 361 TYR B N 1
ATOM 8413 C CA . TYR B 1 361 ? -3.221 -8.352 -5.25 1 94.19 361 TYR B CA 1
ATOM 8414 C C . TYR B 1 361 ? -4.074 -9.477 -4.688 1 94.19 361 TYR B C 1
ATOM 8416 O O . TYR B 1 361 ? -4.289 -10.492 -5.355 1 94.19 361 TYR B O 1
ATOM 8424 N N . ARG B 1 362 ? -4.586 -9.352 -3.52 1 92.69 362 ARG B N 1
ATOM 8425 C CA . ARG B 1 362 ? -5.332 -10.391 -2.811 1 92.69 362 ARG B CA 1
ATOM 8426 C C . ARG B 1 362 ? -6.773 -9.961 -2.57 1 92.69 362 ARG B C 1
ATOM 8428 O O . ARG B 1 362 ? -7.156 -8.836 -2.91 1 92.69 362 ARG B O 1
ATOM 8435 N N . MET B 1 363 ? -7.52 -10.836 -2.029 1 91.62 363 MET B N 1
ATOM 8436 C CA . MET B 1 363 ? -8.891 -10.516 -1.642 1 91.62 363 MET B CA 1
ATOM 8437 C C . MET B 1 363 ? -8.914 -9.719 -0.343 1 91.62 363 MET B C 1
ATOM 8439 O O . MET B 1 363 ? -9.391 -10.203 0.683 1 91.62 363 MET B O 1
ATOM 8443 N N . ALA B 1 364 ? -8.367 -8.586 -0.412 1 89.31 364 ALA B N 1
ATOM 8444 C CA . ALA B 1 364 ? -8.281 -7.668 0.72 1 89.31 364 ALA B CA 1
ATOM 8445 C C . ALA B 1 364 ? -8.25 -6.219 0.248 1 89.31 364 ALA B C 1
ATOM 8447 O O . ALA B 1 364 ? -7.789 -5.926 -0.859 1 89.31 364 ALA B O 1
ATOM 8448 N N . ARG B 1 365 ? -8.742 -5.277 0.987 1 85.62 365 ARG B N 1
ATOM 8449 C CA . ARG B 1 365 ? -8.711 -3.857 0.659 1 85.62 365 ARG B CA 1
ATOM 8450 C C . ARG B 1 365 ? -7.344 -3.252 0.969 1 85.62 365 ARG B C 1
ATOM 8452 O O . ARG B 1 365 ? -6.957 -2.24 0.381 1 85.62 365 ARG B O 1
ATOM 8459 N N . GLY B 1 366 ? -6.562 -3.832 1.557 1 73.25 366 GLY B N 1
ATOM 8460 C CA . GLY B 1 366 ? -5.422 -3.277 2.27 1 73.25 366 GLY B CA 1
ATOM 8461 C C . GLY B 1 366 ? -4.328 -2.779 1.348 1 73.25 366 GLY B C 1
ATOM 8462 O O . GLY B 1 366 ? -4.414 -2.938 0.128 1 73.25 366 GLY B O 1
ATOM 8463 N N . ALA B 1 367 ? -3.369 -2.199 1.989 1 67.56 367 ALA B N 1
ATOM 8464 C CA . ALA B 1 367 ? -2.275 -1.411 1.43 1 67.56 367 ALA B CA 1
ATOM 8465 C C . ALA B 1 367 ? -1.108 -2.305 1.021 1 67.56 367 ALA B C 1
ATOM 8467 O O . ALA B 1 367 ? -0.276 -1.912 0.199 1 67.56 367 ALA B O 1
ATOM 8468 N N . ASP B 1 368 ? -1.186 -3.525 1.524 1 79.62 368 ASP B N 1
ATOM 8469 C CA . ASP B 1 368 ? -0.031 -4.359 1.204 1 79.62 368 ASP B CA 1
ATOM 8470 C C . ASP B 1 368 ? -0.137 -4.926 -0.21 1 79.62 368 ASP B C 1
ATOM 8472 O O . ASP B 1 368 ? -0.881 -5.879 -0.449 1 79.62 368 ASP B O 1
ATOM 8476 N N . ARG B 1 369 ? 0.603 -4.32 -1.077 1 89.38 369 ARG B N 1
ATOM 8477 C CA . ARG B 1 369 ? 0.618 -4.734 -2.477 1 89.38 369 ARG B CA 1
ATOM 8478 C C . ARG B 1 369 ? 1.976 -5.312 -2.861 1 89.38 369 ARG B C 1
ATOM 8480 O O . ARG B 1 369 ? 2.295 -5.422 -4.047 1 89.38 369 ARG B O 1
ATOM 8487 N N . PHE B 1 370 ? 2.801 -5.598 -1.814 1 90.88 370 PHE B N 1
ATOM 8488 C CA . PHE B 1 370 ? 4.062 -6.32 -1.933 1 90.88 370 PHE B CA 1
ATOM 8489 C C . PHE B 1 370 ? 5.094 -5.484 -2.68 1 90.88 370 PHE B C 1
ATOM 8491 O O . PHE B 1 370 ? 5.895 -6.023 -3.451 1 90.88 370 PHE B O 1
ATOM 8498 N N . PHE B 1 371 ? 5.09 -4.191 -2.453 1 90.31 371 PHE B N 1
ATOM 8499 C CA . PHE B 1 371 ? 5.945 -3.279 -3.203 1 90.31 371 PHE B CA 1
ATOM 8500 C C . PHE B 1 371 ? 7.398 -3.41 -2.758 1 90.31 371 PHE B C 1
ATOM 8502 O O . PHE B 1 371 ? 8.305 -2.914 -3.428 1 90.31 371 PHE B O 1
ATOM 8509 N N . ARG B 1 372 ? 7.711 -4.09 -1.663 1 88.81 372 ARG B N 1
ATOM 8510 C CA . ARG B 1 372 ? 9.086 -4.316 -1.225 1 88.81 372 ARG B CA 1
ATOM 8511 C C . ARG B 1 372 ? 9.789 -5.336 -2.117 1 88.81 372 ARG B C 1
ATOM 8513 O O . ARG B 1 372 ? 11.016 -5.398 -2.148 1 88.81 372 ARG B O 1
ATOM 8520 N N . GLN B 1 373 ? 8.977 -6.105 -2.863 1 93.19 373 GLN B N 1
ATOM 8521 C CA . GLN B 1 373 ? 9.531 -7.215 -3.629 1 93.19 373 GLN B CA 1
ATOM 8522 C C . GLN B 1 373 ? 10.07 -6.742 -4.977 1 93.19 373 GLN B C 1
ATOM 8524 O O . GLN B 1 373 ? 11.055 -7.273 -5.477 1 93.19 373 GLN B O 1
ATOM 8529 N N . ALA B 1 374 ? 9.375 -5.863 -5.543 1 96.38 374 ALA B N 1
ATOM 8530 C CA . ALA B 1 374 ? 9.711 -5.461 -6.902 1 96.38 374 ALA B CA 1
ATOM 8531 C C . ALA B 1 374 ? 8.977 -4.184 -7.297 1 96.38 374 ALA B C 1
ATOM 8533 O O . ALA B 1 374 ? 8.188 -3.648 -6.516 1 96.38 374 ALA B O 1
ATOM 8534 N N . SER B 1 375 ? 9.352 -3.645 -8.492 1 96.5 375 SER B N 1
ATOM 8535 C CA . SER B 1 375 ? 8.68 -2.49 -9.078 1 96.5 375 SER B CA 1
ATOM 8536 C C . SER B 1 375 ? 8.305 -2.75 -10.539 1 96.5 375 SER B C 1
ATOM 8538 O O . SER B 1 375 ? 9.078 -3.344 -11.289 1 96.5 375 SER B O 1
ATOM 8540 N N . ALA B 1 376 ? 7.125 -2.396 -10.93 1 97.81 376 ALA B N 1
ATOM 8541 C CA . ALA B 1 376 ? 6.699 -2.188 -12.312 1 97.81 376 ALA B CA 1
ATOM 8542 C C . ALA B 1 376 ? 6.867 -3.463 -13.133 1 97.81 376 ALA B C 1
ATOM 8544 O O . ALA B 1 376 ? 7.355 -3.418 -14.266 1 97.81 376 ALA B O 1
ATOM 8545 N N . LEU B 1 377 ? 6.438 -4.57 -12.641 1 98.25 377 LEU B N 1
ATOM 8546 C CA . LEU B 1 377 ? 6.621 -5.828 -13.352 1 98.25 377 LEU B CA 1
ATOM 8547 C C . LEU B 1 377 ? 5.488 -6.062 -14.352 1 98.25 377 LEU B C 1
ATOM 8549 O O . LEU B 1 377 ? 5.652 -6.797 -15.32 1 98.25 377 LEU B O 1
ATOM 8553 N N . ALA B 1 378 ? 4.328 -5.441 -14.141 1 98.31 378 ALA B N 1
ATOM 8554 C CA . ALA B 1 378 ? 3.219 -5.566 -15.086 1 98.31 378 ALA B CA 1
ATOM 8555 C C . ALA B 1 378 ? 3.615 -5.055 -16.469 1 98.31 378 ALA B C 1
ATOM 8557 O O . ALA B 1 378 ? 3.086 -5.516 -17.484 1 98.31 378 ALA B O 1
ATOM 8558 N N . HIS B 1 379 ? 4.582 -4.141 -16.547 1 98.69 379 HIS B N 1
ATOM 8559 C CA . HIS B 1 379 ? 5.047 -3.498 -17.766 1 98.69 379 HIS B CA 1
ATOM 8560 C C . HIS B 1 379 ? 5.605 -4.523 -18.75 1 98.69 379 HIS B C 1
ATOM 8562 O O . HIS B 1 379 ? 5.438 -4.383 -19.969 1 98.69 379 HIS B O 1
ATOM 8568 N N . THR B 1 380 ? 6.246 -5.574 -18.219 1 98.44 380 THR B N 1
ATOM 8569 C CA . THR B 1 380 ? 6.801 -6.605 -19.094 1 98.44 380 THR B CA 1
ATOM 8570 C C . THR B 1 380 ? 5.691 -7.383 -19.797 1 98.44 380 THR B C 1
ATOM 8572 O O . THR B 1 380 ? 5.75 -7.609 -21 1 98.44 380 THR B O 1
ATOM 8575 N N . ALA B 1 381 ? 4.688 -7.734 -19.016 1 98.06 381 ALA B N 1
ATOM 8576 C CA . ALA B 1 381 ? 3.572 -8.492 -19.578 1 98.06 381 ALA B CA 1
ATOM 8577 C C . ALA B 1 381 ? 2.803 -7.668 -20.609 1 98.06 381 ALA B C 1
ATOM 8579 O O . ALA B 1 381 ? 2.369 -8.188 -21.641 1 98.06 381 ALA B O 1
ATOM 8580 N N . LEU B 1 382 ? 2.662 -6.402 -20.328 1 98.44 382 LEU B N 1
ATOM 8581 C CA . LEU B 1 382 ? 1.954 -5.512 -21.234 1 98.44 382 LEU B CA 1
ATOM 8582 C C . LEU B 1 382 ? 2.736 -5.328 -22.531 1 98.44 382 LEU B C 1
ATOM 8584 O O . LEU B 1 382 ? 2.16 -5.371 -23.625 1 98.44 382 LEU B O 1
ATOM 8588 N N . ALA B 1 383 ? 4 -5.164 -22.438 1 98.12 383 ALA B N 1
ATOM 8589 C CA . ALA B 1 383 ? 4.836 -5.008 -23.625 1 98.12 383 ALA B CA 1
ATOM 8590 C C . ALA B 1 383 ? 4.781 -6.254 -24.5 1 98.12 383 ALA B C 1
ATOM 8592 O O . ALA B 1 383 ? 4.664 -6.16 -25.719 1 98.12 383 ALA B O 1
ATOM 8593 N N . ASP B 1 384 ? 4.863 -7.383 -23.906 1 97.62 384 ASP B N 1
ATOM 8594 C CA . ASP B 1 384 ? 4.805 -8.633 -24.656 1 97.62 384 ASP B CA 1
ATOM 8595 C C . ASP B 1 384 ? 3.453 -8.805 -25.344 1 97.62 384 ASP B C 1
ATOM 8597 O O . ASP B 1 384 ? 3.385 -9.258 -26.484 1 97.62 384 ASP B O 1
ATOM 8601 N N . ALA B 1 385 ? 2.414 -8.477 -24.609 1 97.44 385 ALA B N 1
ATOM 8602 C CA . ALA B 1 385 ? 1.076 -8.594 -25.188 1 97.44 385 ALA B CA 1
ATOM 8603 C C . ALA B 1 385 ? 0.919 -7.668 -26.391 1 97.44 385 ALA B C 1
ATOM 8605 O O . ALA B 1 385 ? 0.322 -8.047 -27.406 1 97.44 385 ALA B O 1
ATOM 8606 N N . HIS B 1 386 ? 1.424 -6.492 -26.281 1 97.38 386 HIS B N 1
ATOM 8607 C CA . HIS B 1 386 ? 1.339 -5.547 -27.391 1 97.38 386 HIS B CA 1
ATOM 8608 C C . HIS B 1 386 ? 2.119 -6.051 -28.594 1 97.38 386 HIS B C 1
ATOM 8610 O O . HIS B 1 386 ? 1.648 -5.938 -29.734 1 97.38 386 HIS B O 1
ATOM 8616 N N . ALA B 1 387 ? 3.27 -6.562 -28.359 1 95.5 387 ALA B N 1
ATOM 8617 C CA . ALA B 1 387 ? 4.145 -7.039 -29.438 1 95.5 387 ALA B CA 1
ATOM 8618 C C . ALA B 1 387 ? 3.488 -8.18 -30.203 1 95.5 387 ALA B C 1
ATOM 8620 O O . ALA B 1 387 ? 3.746 -8.352 -31.406 1 95.5 387 ALA B O 1
ATOM 8621 N N . LEU B 1 388 ? 2.66 -8.93 -29.578 1 93.69 388 LEU B N 1
ATOM 8622 C CA . LEU B 1 388 ? 1.99 -10.062 -30.219 1 93.69 388 LEU B CA 1
ATOM 8623 C C . LEU B 1 388 ? 0.666 -9.625 -30.844 1 93.69 388 LEU B C 1
ATOM 8625 O O . LEU B 1 388 ? -0.09 -10.453 -31.344 1 93.69 388 LEU B O 1
ATOM 8629 N N . ASP B 1 389 ? 0.384 -8.289 -30.781 1 84.69 389 ASP B N 1
ATOM 8630 C CA . ASP B 1 389 ? -0.792 -7.664 -31.375 1 84.69 389 ASP B CA 1
ATOM 8631 C C . ASP B 1 389 ? -2.078 -8.281 -30.828 1 84.69 389 ASP B C 1
ATOM 8633 O O . ASP B 1 389 ? -2.971 -8.648 -31.594 1 84.69 389 ASP B O 1
ATOM 8637 N N . ARG B 1 390 ? -2.037 -8.508 -29.641 1 76.88 390 ARG B N 1
ATOM 8638 C CA . ARG B 1 390 ? -3.238 -9.07 -29.031 1 76.88 390 ARG B CA 1
ATOM 8639 C C . ARG B 1 390 ? -4.355 -8.039 -28.969 1 76.88 390 ARG B C 1
ATOM 8641 O O . ARG B 1 390 ? -4.113 -6.867 -28.656 1 76.88 390 ARG B O 1
ATOM 8648 N N . SER B 1 391 ? -5.516 -8.453 -29.422 1 76.94 391 SER B N 1
ATOM 8649 C CA . SER B 1 391 ? -6.691 -7.59 -29.359 1 76.94 391 SER B CA 1
ATOM 8650 C C . SER B 1 391 ? -7.316 -7.582 -27.969 1 76.94 391 SER B C 1
ATOM 8652 O O . SER B 1 391 ? -6.949 -8.391 -27.125 1 76.94 391 SER B O 1
ATOM 8654 N N . GLY B 1 392 ? -7.977 -6.57 -27.641 1 86.56 392 GLY B N 1
ATOM 8655 C CA . GLY B 1 392 ? -8.797 -6.586 -26.438 1 86.56 392 GLY B CA 1
ATOM 8656 C C . GLY B 1 392 ? -8.391 -5.543 -25.422 1 86.56 392 GLY B C 1
ATOM 8657 O O . GLY B 1 392 ? -9.117 -5.281 -24.469 1 86.56 392 GLY B O 1
ATOM 8658 N N . ILE B 1 393 ? -7.164 -5.027 -25.641 1 93.44 393 ILE B N 1
ATOM 8659 C CA . ILE B 1 393 ? -6.734 -3.996 -24.703 1 93.44 393 ILE B CA 1
ATOM 8660 C C . ILE B 1 393 ? -6.715 -2.639 -25.406 1 93.44 393 ILE B C 1
ATOM 8662 O O . ILE B 1 393 ? -6.246 -2.52 -26.531 1 93.44 393 ILE B O 1
ATOM 8666 N N . ASP B 1 394 ? -7.305 -1.683 -24.797 1 93.56 394 ASP B N 1
ATOM 8667 C CA . ASP B 1 394 ? -7.105 -0.303 -25.234 1 93.56 394 ASP B CA 1
ATOM 8668 C C . ASP B 1 394 ? -5.699 0.18 -24.891 1 93.56 394 ASP B C 1
ATOM 8670 O O . ASP B 1 394 ? -5.426 0.565 -23.75 1 93.56 394 ASP B O 1
ATOM 8674 N N . TRP B 1 395 ? -4.91 0.26 -25.906 1 95.69 395 TRP B N 1
ATOM 8675 C CA . TRP B 1 395 ? -3.484 0.467 -25.672 1 95.69 395 TRP B CA 1
ATOM 8676 C C . TRP B 1 395 ? -3.203 1.911 -25.266 1 95.69 395 TRP B C 1
ATOM 8678 O O . TRP B 1 395 ? -2.227 2.189 -24.562 1 95.69 395 TRP B O 1
ATOM 8688 N N . GLY B 1 396 ? -4.027 2.887 -25.766 1 94.25 396 GLY B N 1
ATOM 8689 C CA . GLY B 1 396 ? -3.896 4.234 -25.234 1 94.25 396 GLY B CA 1
ATOM 8690 C C . GLY B 1 396 ? -4.133 4.312 -23.75 1 94.25 396 GLY B C 1
ATOM 8691 O O . GLY B 1 396 ? -3.393 4.988 -23.031 1 94.25 396 GLY B O 1
ATOM 8692 N N . TRP B 1 397 ? -5.195 3.594 -23.328 1 94.12 397 TRP B N 1
ATOM 8693 C CA . TRP B 1 397 ? -5.527 3.479 -21.922 1 94.12 397 TRP B CA 1
ATOM 8694 C C . TRP B 1 397 ? -4.395 2.816 -21.141 1 94.12 397 TRP B C 1
ATOM 8696 O O . TRP B 1 397 ? -3.977 3.316 -20.094 1 94.12 397 TRP B O 1
ATOM 8706 N N . ALA B 1 398 ? -3.789 1.781 -21.625 1 96.81 398 ALA B N 1
ATOM 8707 C CA . ALA B 1 398 ? -2.699 1.051 -20.984 1 96.81 398 ALA B CA 1
ATOM 8708 C C . ALA B 1 398 ? -1.45 1.919 -20.875 1 96.81 398 ALA B C 1
ATOM 8710 O O . ALA B 1 398 ? -0.82 1.971 -19.812 1 96.81 398 ALA B O 1
ATOM 8711 N N . LEU B 1 399 ? -1.125 2.641 -21.922 1 97 399 LEU B N 1
ATOM 8712 C CA . LEU B 1 399 ? 0.108 3.42 -21.969 1 97 399 LEU B CA 1
ATOM 8713 C C . LEU B 1 399 ? 0.094 4.516 -20.906 1 97 399 LEU B C 1
ATOM 8715 O O . LEU B 1 399 ? 1.103 4.754 -20.234 1 97 399 LEU B O 1
ATOM 8719 N N . VAL B 1 400 ? -1.047 5.141 -20.75 1 93.69 400 VAL B N 1
ATOM 8720 C CA . VAL B 1 400 ? -1.166 6.207 -19.75 1 93.69 400 VAL B CA 1
ATOM 8721 C C . VAL B 1 400 ? -0.804 5.668 -18.375 1 93.69 400 VAL B C 1
ATOM 8723 O O . VAL B 1 400 ? -0.031 6.289 -17.641 1 93.69 400 VAL B O 1
ATOM 8726 N N . HIS B 1 401 ? -1.272 4.543 -18.016 1 94.69 401 HIS B N 1
ATOM 8727 C CA . HIS B 1 401 ? -1.046 3.979 -16.688 1 94.69 401 HIS B CA 1
ATOM 8728 C C . HIS B 1 401 ? 0.362 3.404 -16.562 1 94.69 401 HIS B C 1
ATOM 8730 O O . HIS B 1 401 ? 0.963 3.447 -15.492 1 94.69 401 HIS B O 1
ATOM 8736 N N . MET B 1 402 ? 0.912 2.844 -17.688 1 97.62 402 MET B N 1
ATOM 8737 C CA . MET B 1 402 ? 2.303 2.4 -17.688 1 97.62 402 MET B CA 1
ATOM 8738 C C . MET B 1 402 ? 3.242 3.557 -17.359 1 97.62 402 MET B C 1
ATOM 8740 O O . MET B 1 402 ? 4.148 3.416 -16.531 1 97.62 402 MET B O 1
ATOM 8744 N N . VAL B 1 403 ? 2.961 4.652 -17.969 1 95.81 403 VAL B N 1
ATOM 8745 C CA . VAL B 1 403 ? 3.818 5.82 -17.797 1 95.81 403 VAL B CA 1
ATOM 8746 C C . VAL B 1 403 ? 3.662 6.375 -16.391 1 95.81 403 VAL B C 1
ATOM 8748 O O . VAL B 1 403 ? 4.652 6.648 -15.711 1 95.81 403 VAL B O 1
ATOM 8751 N N . ASP B 1 404 ? 2.438 6.52 -15.938 1 91.44 404 ASP B N 1
ATOM 8752 C CA . ASP B 1 404 ? 2.174 7.09 -14.617 1 91.44 404 ASP B CA 1
ATOM 8753 C C . ASP B 1 404 ? 2.814 6.246 -13.516 1 91.44 404 ASP B C 1
ATOM 8755 O O . ASP B 1 404 ? 3.367 6.785 -12.562 1 91.44 404 ASP B O 1
ATOM 8759 N N . ASP B 1 405 ? 2.744 4.992 -13.586 1 94 405 ASP B N 1
ATOM 8760 C CA . ASP B 1 405 ? 3.258 4.07 -12.578 1 94 405 ASP B CA 1
ATOM 8761 C C . ASP B 1 405 ? 4.766 4.238 -12.391 1 94 405 ASP B C 1
ATOM 8763 O O . ASP B 1 405 ? 5.285 4.07 -11.289 1 94 405 ASP B O 1
ATOM 8767 N N . LEU B 1 406 ? 5.488 4.57 -13.453 1 95.94 406 LEU B N 1
ATOM 8768 C CA . LEU B 1 406 ? 6.941 4.664 -13.43 1 95.94 406 LEU B CA 1
ATOM 8769 C C . LEU B 1 406 ? 7.398 5.871 -12.617 1 95.94 406 LEU B C 1
ATOM 8771 O O . LEU B 1 406 ? 8.578 5.988 -12.273 1 95.94 406 LEU B O 1
ATOM 8775 N N . ARG B 1 407 ? 6.52 6.676 -12.234 1 89.56 407 ARG B N 1
ATOM 8776 C CA . ARG B 1 407 ? 6.859 7.875 -11.477 1 89.56 407 ARG B CA 1
ATOM 8777 C C . ARG B 1 407 ? 6.281 7.82 -10.07 1 89.56 407 ARG B C 1
ATOM 8779 O O . ARG B 1 407 ? 6.121 8.852 -9.414 1 89.56 407 ARG B O 1
ATOM 8786 N N . ARG B 1 408 ? 5.973 6.719 -9.672 1 88.5 408 ARG B N 1
ATOM 8787 C CA . ARG B 1 408 ? 5.367 6.547 -8.352 1 88.5 408 ARG B CA 1
ATOM 8788 C C . ARG B 1 408 ? 6.219 5.633 -7.473 1 88.5 408 ARG B C 1
ATOM 8790 O O . ARG B 1 408 ? 6.945 4.777 -7.98 1 88.5 408 ARG B O 1
ATOM 8797 N N . MET B 1 409 ? 6.098 5.855 -6.113 1 89.44 409 MET B N 1
ATOM 8798 C CA . MET B 1 409 ? 6.848 5.074 -5.129 1 89.44 409 MET B CA 1
ATOM 8799 C C . MET B 1 409 ? 8.344 5.133 -5.414 1 89.44 409 MET B C 1
ATOM 8801 O O . MET B 1 409 ? 8.914 6.215 -5.551 1 89.44 409 MET B O 1
ATOM 8805 N N . TYR B 1 410 ? 9.008 3.969 -5.695 1 92.38 410 TYR B N 1
ATOM 8806 C CA . TYR B 1 410 ? 10.445 3.951 -5.98 1 92.38 410 TYR B CA 1
ATOM 8807 C C . TYR B 1 410 ? 10.742 4.617 -7.316 1 92.38 410 TYR B C 1
ATOM 8809 O O . TYR B 1 410 ? 11.859 5.074 -7.551 1 92.38 410 TYR B O 1
ATOM 8817 N N . GLY B 1 411 ? 9.711 4.688 -8.102 1 92.94 411 GLY B N 1
ATOM 8818 C CA . GLY B 1 411 ? 9.875 5.324 -9.406 1 92.94 411 GLY B CA 1
ATOM 8819 C C . GLY B 1 411 ? 10.188 6.805 -9.305 1 92.94 411 GLY B C 1
ATOM 8820 O O . GLY B 1 411 ? 10.898 7.352 -10.156 1 92.94 411 GLY B O 1
ATOM 8821 N N . GLU B 1 412 ? 9.703 7.441 -8.273 1 87.44 412 GLU B N 1
ATOM 8822 C CA . GLU B 1 412 ? 10.008 8.859 -8.062 1 87.44 412 GLU B CA 1
ATOM 8823 C C . GLU B 1 412 ? 11.5 9.078 -7.848 1 87.44 412 GLU B C 1
ATOM 8825 O O . GLU B 1 412 ? 12.094 9.969 -8.453 1 87.44 412 GLU B O 1
ATOM 8830 N N . ASP B 1 413 ? 12.062 8.266 -7.012 1 88.5 413 ASP B N 1
ATOM 8831 C CA . ASP B 1 413 ? 13.492 8.367 -6.727 1 88.5 413 ASP B CA 1
ATOM 8832 C C . ASP B 1 413 ? 14.328 8.016 -7.957 1 88.5 413 ASP B C 1
ATOM 8834 O O . ASP B 1 413 ? 15.352 8.648 -8.211 1 88.5 413 ASP B O 1
ATOM 8838 N N . PHE B 1 414 ? 13.859 7.055 -8.648 1 95.19 414 PHE B N 1
ATOM 8839 C CA . PHE B 1 414 ? 14.578 6.656 -9.852 1 95.19 414 PHE B CA 1
ATOM 8840 C C . PHE B 1 414 ? 14.562 7.777 -10.883 1 95.19 414 PHE B C 1
ATOM 8842 O O . PHE B 1 414 ? 15.57 8.023 -11.555 1 95.19 414 PHE B O 1
ATOM 8849 N N . PHE B 1 415 ? 13.453 8.352 -11 1 88.94 415 PHE B N 1
ATOM 8850 C CA . PHE B 1 415 ? 13.312 9.445 -11.953 1 88.94 415 PHE B CA 1
ATOM 8851 C C . PHE B 1 415 ? 14.25 10.594 -11.602 1 88.94 415 PHE B C 1
ATOM 8853 O O . PHE B 1 415 ? 14.844 11.211 -12.492 1 88.94 415 PHE B O 1
ATOM 8860 N N . GLU B 1 416 ? 14.406 10.828 -10.352 1 83 416 GLU B N 1
ATOM 8861 C CA . GLU B 1 416 ? 15.195 11.969 -9.898 1 83 416 GLU B CA 1
ATOM 8862 C C . GLU B 1 416 ? 16.688 11.633 -9.875 1 83 416 GLU B C 1
ATOM 8864 O O . GLU B 1 416 ? 17.531 12.484 -10.188 1 83 416 GLU B O 1
ATOM 8869 N N . HIS B 1 417 ? 17.016 10.352 -9.531 1 88.44 417 HIS B N 1
ATOM 8870 C CA . HIS B 1 417 ? 18.406 10.07 -9.219 1 88.44 417 HIS B CA 1
ATOM 8871 C C . HIS B 1 417 ? 18.984 9.023 -10.164 1 88.44 417 HIS B C 1
ATOM 8873 O O . HIS B 1 417 ? 20.203 8.828 -10.211 1 88.44 417 HIS B O 1
ATOM 8879 N N . GLY B 1 418 ? 18.188 8.328 -10.828 1 94 418 GLY B N 1
ATOM 8880 C CA . GLY B 1 418 ? 18.625 7.285 -11.742 1 94 418 GLY B CA 1
ATOM 8881 C C . GLY B 1 418 ? 19.047 6.012 -11.039 1 94 418 GLY B C 1
ATOM 8882 O O . GLY B 1 418 ? 19.5 5.059 -11.68 1 94 418 GLY B O 1
ATOM 8883 N N . LEU B 1 419 ? 18.969 6.066 -9.711 1 94.31 419 LEU B N 1
ATOM 8884 C CA . LEU B 1 419 ? 19.344 4.941 -8.867 1 94.31 419 LEU B CA 1
ATOM 8885 C C . LEU B 1 419 ? 18.5 4.91 -7.594 1 94.31 419 LEU B C 1
ATOM 8887 O O . LEU B 1 419 ? 18.266 5.949 -6.98 1 94.31 419 LEU B O 1
ATOM 8891 N N . VAL B 1 420 ? 18.047 3.719 -7.336 1 94.25 420 VAL B N 1
ATOM 8892 C CA . VAL B 1 420 ? 17.281 3.584 -6.098 1 94.25 420 VAL B CA 1
ATOM 8893 C C . VAL B 1 420 ? 17.641 2.268 -5.414 1 94.25 420 VAL B C 1
ATOM 8895 O O . VAL B 1 420 ? 17.938 1.273 -6.078 1 94.25 420 VAL B O 1
ATOM 8898 N N . HIS B 1 421 ? 17.734 2.172 -4.07 1 93.25 421 HIS B N 1
ATOM 8899 C CA . HIS B 1 421 ? 17.844 0.966 -3.26 1 93.25 421 HIS B CA 1
ATOM 8900 C C . HIS B 1 421 ? 16.516 0.583 -2.646 1 93.25 421 HIS B C 1
ATOM 8902 O O . HIS B 1 421 ? 15.719 1.456 -2.273 1 93.25 421 HIS B O 1
ATOM 8908 N N . PRO B 1 422 ? 16.203 -0.729 -2.473 1 93.56 422 PRO B N 1
ATOM 8909 C CA . PRO B 1 422 ? 17.031 -1.864 -2.895 1 93.56 422 PRO B CA 1
ATOM 8910 C C . PRO B 1 422 ? 17.391 -1.812 -4.379 1 93.56 422 PRO B C 1
ATOM 8912 O O . PRO B 1 422 ? 16.547 -1.49 -5.211 1 93.56 422 PRO B O 1
ATOM 8915 N N . ILE B 1 423 ? 18.609 -2.264 -4.691 1 96.88 423 ILE B N 1
ATOM 8916 C CA . ILE B 1 423 ? 19.234 -1.974 -5.984 1 96.88 423 ILE B CA 1
ATOM 8917 C C . ILE B 1 423 ? 18.484 -2.699 -7.094 1 96.88 423 ILE B C 1
ATOM 8919 O O . ILE B 1 423 ? 18.516 -2.287 -8.258 1 96.88 423 ILE B O 1
ATOM 8923 N N . THR B 1 424 ? 17.766 -3.752 -6.754 1 97.25 424 THR B N 1
ATOM 8924 C CA . THR B 1 424 ? 17.047 -4.531 -7.75 1 97.25 424 THR B CA 1
ATOM 8925 C C . THR B 1 424 ? 15.875 -3.729 -8.32 1 97.25 424 THR B C 1
ATOM 8927 O O . THR B 1 424 ? 15.438 -3.979 -9.445 1 97.25 424 THR B O 1
ATOM 8930 N N . HIS B 1 425 ? 15.375 -2.725 -7.586 1 97.75 425 HIS B N 1
ATOM 8931 C CA . HIS B 1 425 ? 14.32 -1.853 -8.086 1 97.75 425 HIS B CA 1
ATOM 8932 C C . HIS B 1 425 ? 14.828 -0.98 -9.234 1 97.75 425 HIS B C 1
ATOM 8934 O O . HIS B 1 425 ? 14.062 -0.631 -10.133 1 97.75 425 HIS B O 1
ATOM 8940 N N . THR B 1 426 ? 16.094 -0.65 -9.211 1 98.25 426 THR B N 1
ATOM 8941 C CA . THR B 1 426 ? 16.703 0.063 -10.336 1 98.25 426 THR B CA 1
ATOM 8942 C C . THR B 1 426 ? 16.609 -0.771 -11.609 1 98.25 426 THR B C 1
ATOM 8944 O O . THR B 1 426 ? 16.281 -0.251 -12.68 1 98.25 426 THR B O 1
ATOM 8947 N N . LEU B 1 427 ? 16.891 -2.043 -11.461 1 98.31 427 LEU B N 1
ATOM 8948 C CA . LEU B 1 427 ? 16.797 -2.934 -12.617 1 98.31 427 LEU B CA 1
ATOM 8949 C C . LEU B 1 427 ? 15.359 -3.035 -13.117 1 98.31 427 LEU B C 1
ATOM 8951 O O . LEU B 1 427 ? 15.117 -2.967 -14.328 1 98.31 427 LEU B O 1
ATOM 8955 N N . ASP B 1 428 ? 14.445 -3.197 -12.203 1 98.44 428 ASP B N 1
ATOM 8956 C CA . ASP B 1 428 ? 13.031 -3.305 -12.562 1 98.44 428 ASP B CA 1
ATOM 8957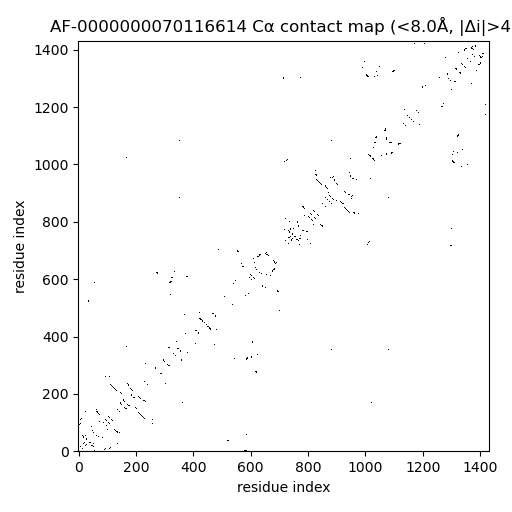 C C . ASP B 1 428 ? 12.562 -2.057 -13.312 1 98.44 428 ASP B C 1
ATOM 8959 O O . ASP B 1 428 ? 11.914 -2.156 -14.352 1 98.44 428 ASP B O 1
ATOM 8963 N N . LEU B 1 429 ? 12.883 -0.916 -12.742 1 98.56 429 LEU B N 1
ATOM 8964 C CA . LEU B 1 429 ? 12.383 0.35 -13.266 1 98.56 429 LEU B CA 1
ATOM 8965 C C . LEU B 1 429 ? 13.023 0.667 -14.617 1 98.56 429 LEU B C 1
ATOM 8967 O O . LEU B 1 429 ? 12.328 1.089 -15.547 1 98.56 429 LEU B O 1
ATOM 8971 N N . ALA B 1 430 ? 14.297 0.448 -14.727 1 98.56 430 ALA B N 1
ATOM 8972 C CA . ALA B 1 430 ? 14.945 0.649 -16.016 1 98.56 430 ALA B CA 1
ATOM 8973 C C . ALA B 1 430 ? 14.336 -0.254 -17.078 1 98.56 430 ALA B C 1
ATOM 8975 O O . ALA B 1 430 ? 14.055 0.194 -18.203 1 98.56 430 ALA B O 1
ATOM 8976 N N . TYR B 1 431 ? 14.156 -1.465 -16.734 1 98.56 431 TYR B N 1
ATOM 8977 C CA . TYR B 1 431 ? 13.578 -2.436 -17.656 1 98.56 431 TYR B CA 1
ATOM 8978 C C . TYR B 1 431 ? 12.156 -2.055 -18.031 1 98.56 431 TYR B C 1
ATOM 8980 O O . TYR B 1 431 ? 11.758 -2.168 -19.188 1 98.56 431 TYR B O 1
ATOM 8988 N N . ALA B 1 432 ? 11.406 -1.593 -17.094 1 98.75 432 ALA B N 1
ATOM 8989 C CA . ALA B 1 432 ? 10.031 -1.171 -17.344 1 98.75 432 ALA B CA 1
ATOM 8990 C C . ALA B 1 432 ? 9.984 0.045 -18.266 1 98.75 432 ALA B C 1
ATOM 8992 O O . ALA B 1 432 ? 9.062 0.185 -19.078 1 98.75 432 ALA B O 1
ATOM 8993 N N . HIS B 1 433 ? 10.961 0.93 -18.078 1 98.62 433 HIS B N 1
ATOM 8994 C CA . HIS B 1 433 ? 11.062 2.051 -19 1 98.62 433 HIS B CA 1
ATOM 8995 C C . HIS B 1 433 ? 11.281 1.566 -20.422 1 98.62 433 HIS B C 1
ATOM 8997 O O . HIS B 1 433 ? 10.68 2.094 -21.359 1 98.62 433 HIS B O 1
ATOM 9003 N N . HIS B 1 434 ? 12.078 0.579 -20.578 1 98.44 434 HIS B N 1
ATOM 9004 C CA . HIS B 1 434 ? 12.297 -0.01 -21.906 1 98.44 434 HIS B CA 1
ATOM 9005 C C . HIS B 1 434 ? 11.008 -0.602 -22.453 1 98.44 434 HIS B C 1
ATOM 9007 O O . HIS B 1 434 ? 10.664 -0.36 -23.625 1 98.44 434 HIS B O 1
ATOM 9013 N N . CYS B 1 435 ? 10.328 -1.348 -21.672 1 98.69 435 CYS B N 1
ATOM 9014 C CA . CYS B 1 435 ? 9.07 -1.976 -22.078 1 98.69 435 CYS B CA 1
ATOM 9015 C C . CYS B 1 435 ? 8.047 -0.928 -22.484 1 98.69 435 CYS B C 1
ATOM 9017 O O . CYS B 1 435 ? 7.371 -1.087 -23.5 1 98.69 435 CYS B O 1
ATOM 9019 N N . THR B 1 436 ? 7.945 0.087 -21.719 1 98.75 436 THR B N 1
ATOM 9020 C CA . THR B 1 436 ? 6.977 1.144 -21.984 1 98.75 436 THR B CA 1
ATOM 9021 C C . THR B 1 436 ? 7.359 1.914 -23.25 1 98.75 436 THR B C 1
ATOM 9023 O O . THR B 1 436 ? 6.488 2.32 -24.016 1 98.75 436 THR B O 1
ATOM 9026 N N . ALA B 1 437 ? 8.625 2.135 -23.469 1 98.31 437 ALA B N 1
ATOM 9027 C CA . ALA B 1 437 ? 9.117 2.812 -24.656 1 98.31 437 ALA B CA 1
ATOM 9028 C C . ALA B 1 437 ? 8.688 2.07 -25.922 1 98.31 437 ALA B C 1
ATOM 9030 O O . ALA B 1 437 ? 8.305 2.693 -26.922 1 98.31 437 ALA B O 1
ATOM 9031 N N . LYS B 1 438 ? 8.766 0.819 -25.891 1 97.38 438 LYS B N 1
ATOM 9032 C CA . LYS B 1 438 ? 8.352 0.007 -27.031 1 97.38 438 LYS B CA 1
ATOM 9033 C C . LYS B 1 438 ? 6.883 0.232 -27.375 1 97.38 438 LYS B C 1
ATOM 9035 O O . LYS B 1 438 ? 6.523 0.39 -28.531 1 97.38 438 LYS B O 1
ATOM 9040 N N . VAL B 1 439 ? 6.07 0.274 -26.344 1 97.94 439 VAL B N 1
ATOM 9041 C CA . VAL B 1 439 ? 4.641 0.471 -26.547 1 97.94 439 VAL B CA 1
ATOM 9042 C C . VAL B 1 439 ? 4.379 1.889 -27.047 1 97.94 439 VAL B C 1
ATOM 9044 O O . VAL B 1 439 ? 3.6 2.09 -27.984 1 97.94 439 VAL B O 1
ATOM 9047 N N . ALA B 1 440 ? 5.039 2.826 -26.406 1 98.31 440 ALA B N 1
ATOM 9048 C CA . ALA B 1 440 ? 4.883 4.219 -26.828 1 98.31 440 ALA B CA 1
ATOM 9049 C C . ALA B 1 440 ? 5.273 4.398 -28.297 1 98.31 440 ALA B C 1
ATOM 9051 O O . ALA B 1 440 ? 4.566 5.07 -29.047 1 98.31 440 ALA B O 1
ATOM 9052 N N . ARG B 1 441 ? 6.395 3.812 -28.734 1 97.56 441 ARG B N 1
ATOM 9053 C CA . ARG B 1 441 ? 6.852 3.906 -30.109 1 97.56 441 ARG B CA 1
ATOM 9054 C C . ARG B 1 441 ? 5.844 3.275 -31.062 1 97.56 441 ARG B C 1
ATOM 9056 O O . ARG B 1 441 ? 5.559 3.828 -32.125 1 97.56 441 ARG B O 1
ATOM 9063 N N . ALA B 1 442 ? 5.328 2.184 -30.688 1 96.5 442 ALA B N 1
ATOM 9064 C CA . ALA B 1 442 ? 4.348 1.488 -31.531 1 96.5 442 ALA B CA 1
ATOM 9065 C C . ALA B 1 442 ? 3.074 2.314 -31.688 1 96.5 442 ALA B C 1
ATOM 9067 O O . ALA B 1 442 ? 2.383 2.217 -32.688 1 96.5 442 ALA B O 1
ATOM 9068 N N . LEU B 1 443 ? 2.771 3.096 -30.688 1 96.12 443 LEU B N 1
ATOM 9069 C CA . LEU B 1 443 ? 1.584 3.941 -30.734 1 96.12 443 LEU B CA 1
ATOM 9070 C C . LEU B 1 443 ? 1.915 5.316 -31.312 1 96.12 443 LEU B C 1
ATOM 9072 O O . LEU B 1 443 ? 1.12 6.25 -31.188 1 96.12 443 LEU B O 1
ATOM 9076 N N . ASN B 1 444 ? 3.109 5.516 -31.812 1 96.75 444 ASN B N 1
ATOM 9077 C CA . ASN B 1 444 ? 3.594 6.672 -32.562 1 96.75 444 ASN B CA 1
ATOM 9078 C C . ASN B 1 444 ? 3.818 7.875 -31.641 1 96.75 444 ASN B C 1
ATOM 9080 O O . ASN B 1 444 ? 3.717 9.023 -32.094 1 96.75 444 ASN B O 1
ATOM 9084 N N . ASP B 1 445 ? 3.955 7.613 -30.391 1 96.44 445 ASP B N 1
ATOM 9085 C CA . ASP B 1 445 ? 4.434 8.656 -29.484 1 96.44 445 ASP B CA 1
ATOM 9086 C C . ASP B 1 445 ? 5.957 8.633 -29.375 1 96.44 445 ASP B C 1
ATOM 9088 O O . ASP B 1 445 ? 6.504 8.234 -28.344 1 96.44 445 ASP B O 1
ATOM 9092 N N . ARG B 1 446 ? 6.648 9.188 -30.281 1 96.69 446 ARG B N 1
ATOM 9093 C CA . ARG B 1 446 ? 8.094 9.055 -30.453 1 96.69 446 ARG B CA 1
ATOM 9094 C C . ARG B 1 446 ? 8.844 9.844 -29.391 1 96.69 446 ARG B C 1
ATOM 9096 O O . ARG B 1 446 ? 9.875 9.391 -28.891 1 96.69 446 ARG B O 1
ATOM 9103 N N . ARG B 1 447 ? 8.289 10.961 -29.031 1 95.94 447 ARG B N 1
ATOM 9104 C CA . ARG B 1 447 ? 8.953 11.773 -28.031 1 95.94 447 ARG B CA 1
ATOM 9105 C C . ARG B 1 447 ? 8.961 11.07 -26.672 1 95.94 447 ARG B C 1
ATOM 9107 O O . ARG B 1 447 ? 9.992 11.008 -26 1 95.94 447 ARG B O 1
ATOM 9114 N N . LEU B 1 448 ? 7.785 10.586 -26.312 1 96.06 448 LEU B N 1
ATOM 9115 C CA . LEU B 1 448 ? 7.699 9.836 -25.078 1 96.06 448 LEU B CA 1
ATOM 9116 C C . LEU B 1 448 ? 8.609 8.609 -25.109 1 96.06 448 LEU B C 1
ATOM 9118 O O . LEU B 1 448 ? 9.312 8.328 -24.141 1 96.06 448 LEU B O 1
ATOM 9122 N N . ALA B 1 449 ? 8.625 7.918 -26.172 1 97.69 449 ALA B N 1
ATOM 9123 C CA . ALA B 1 449 ? 9.453 6.723 -26.328 1 97.69 449 ALA B CA 1
ATOM 9124 C C . ALA B 1 449 ? 10.93 7.047 -26.125 1 97.69 449 ALA B C 1
ATOM 9126 O O . ALA B 1 449 ? 11.641 6.328 -25.422 1 97.69 449 ALA B O 1
ATOM 9127 N N . ASP B 1 450 ? 11.359 8.172 -26.734 1 96.75 450 ASP B N 1
ATOM 9128 C CA . ASP B 1 450 ? 12.766 8.562 -26.625 1 96.75 450 ASP B CA 1
ATOM 9129 C C . ASP B 1 450 ? 13.133 8.891 -25.172 1 96.75 450 ASP B C 1
ATOM 9131 O O . ASP B 1 450 ? 14.195 8.5 -24.703 1 96.75 450 ASP B O 1
ATOM 9135 N N . ASP B 1 451 ? 12.211 9.578 -24.547 1 95.62 451 ASP B N 1
ATOM 9136 C CA . ASP B 1 451 ? 12.445 9.922 -23.141 1 95.62 451 ASP B CA 1
ATOM 9137 C C . ASP B 1 451 ? 12.547 8.672 -22.281 1 95.62 451 ASP B C 1
ATOM 9139 O O . ASP B 1 451 ? 13.43 8.57 -21.422 1 95.62 451 ASP B O 1
ATOM 9143 N N . LEU B 1 452 ? 11.68 7.77 -22.484 1 97.69 452 LEU B N 1
ATOM 9144 C CA . LEU B 1 452 ? 11.648 6.52 -21.719 1 97.69 452 LEU B CA 1
ATOM 9145 C C . LEU B 1 452 ? 12.883 5.68 -22 1 97.69 452 LEU B C 1
ATOM 9147 O O . LEU B 1 452 ? 13.445 5.066 -21.094 1 97.69 452 LEU B O 1
ATOM 9151 N N . GLU B 1 453 ? 13.344 5.625 -23.203 1 97.25 453 GLU B N 1
ATOM 9152 C CA . GLU B 1 453 ? 14.531 4.863 -23.578 1 97.25 453 GLU B CA 1
ATOM 9153 C C . GLU B 1 453 ? 15.781 5.422 -22.891 1 97.25 453 GLU B C 1
ATOM 9155 O O . GLU B 1 453 ? 16.656 4.664 -22.484 1 97.25 453 GLU B O 1
ATOM 9160 N N . ARG B 1 454 ? 15.82 6.73 -22.859 1 96 454 ARG B N 1
ATOM 9161 C CA . ARG B 1 454 ? 16.953 7.359 -22.156 1 96 454 ARG B CA 1
ATOM 9162 C C . ARG B 1 454 ? 17.031 6.883 -20.719 1 96 454 ARG B C 1
ATOM 9164 O O . ARG B 1 454 ? 18.125 6.586 -20.219 1 96 454 ARG B O 1
ATOM 9171 N N . ARG B 1 455 ? 15.898 6.777 -20.125 1 96.81 455 ARG B N 1
ATOM 9172 C CA . ARG B 1 455 ? 15.875 6.367 -18.719 1 96.81 455 ARG B CA 1
ATOM 9173 C C . ARG B 1 455 ? 16.141 4.871 -18.578 1 96.81 455 ARG B C 1
ATOM 9175 O O . ARG B 1 455 ? 16.703 4.426 -17.578 1 96.81 455 ARG B O 1
ATOM 9182 N N . SER B 1 456 ? 15.75 4.098 -19.562 1 97.94 456 SER B N 1
ATOM 9183 C CA . SER B 1 456 ? 15.977 2.658 -19.531 1 97.94 456 SER B CA 1
ATOM 9184 C C . SER B 1 456 ? 17.469 2.334 -19.484 1 97.94 456 SER B C 1
ATOM 9186 O O . SER B 1 456 ? 17.859 1.278 -18.984 1 97.94 456 SER B O 1
ATOM 9188 N N . HIS B 1 457 ? 18.328 3.209 -19.906 1 97.12 457 HIS B N 1
ATOM 9189 C CA . HIS B 1 457 ? 19.766 2.99 -19.938 1 97.12 457 HIS B CA 1
ATOM 9190 C C . HIS B 1 457 ? 20.375 3.088 -18.547 1 97.12 457 HIS B C 1
ATOM 9192 O O . HIS B 1 457 ? 21.5 2.654 -18.328 1 97.12 457 HIS B O 1
ATOM 9198 N N . GLN B 1 458 ? 19.578 3.51 -17.641 1 97.56 458 GLN B N 1
ATOM 9199 C CA . GLN B 1 458 ? 20.125 3.752 -16.312 1 97.56 458 GLN B CA 1
ATOM 9200 C C . GLN B 1 458 ? 20.25 2.451 -15.523 1 97.56 458 GLN B C 1
ATOM 9202 O O . GLN B 1 458 ? 20.688 2.455 -14.375 1 97.56 458 GLN B O 1
ATOM 9207 N N . TRP B 1 459 ? 19.953 1.314 -16.156 1 97.88 459 TRP B N 1
ATOM 9208 C CA . TRP B 1 459 ? 20.219 0.031 -15.523 1 97.88 459 TRP B CA 1
ATOM 9209 C C . TRP B 1 459 ? 21.688 -0.087 -15.133 1 97.88 459 TRP B C 1
ATOM 9211 O O . TRP B 1 459 ? 22.016 -0.771 -14.164 1 97.88 459 TRP B O 1
ATOM 9221 N N . VAL B 1 460 ? 22.609 0.604 -15.789 1 97.75 460 VAL B N 1
ATOM 9222 C CA . VAL B 1 460 ? 24.047 0.533 -15.57 1 97.75 460 VAL B CA 1
ATOM 9223 C C . VAL B 1 460 ? 24.391 1.01 -14.164 1 97.75 460 VAL B C 1
ATOM 9225 O O . VAL B 1 460 ? 25.359 0.534 -13.555 1 97.75 460 VAL B O 1
ATOM 9228 N N . ASN B 1 461 ? 23.516 1.907 -13.664 1 97.69 461 ASN B N 1
ATOM 9229 C CA . ASN B 1 461 ? 23.75 2.488 -12.352 1 97.69 461 ASN B CA 1
ATOM 9230 C C . ASN B 1 461 ? 23.641 1.442 -11.242 1 97.69 461 ASN B C 1
ATOM 9232 O O . ASN B 1 461 ? 24.094 1.666 -10.125 1 97.69 461 ASN B O 1
ATOM 9236 N N . ALA B 1 462 ? 23.078 0.315 -11.531 1 98.31 462 ALA B N 1
ATOM 9237 C CA . ALA B 1 462 ? 22.859 -0.717 -10.523 1 98.31 462 ALA B CA 1
ATOM 9238 C C . ALA B 1 462 ? 24.109 -1.553 -10.312 1 98.31 462 ALA B C 1
ATOM 9240 O O . ALA B 1 462 ? 24.234 -2.268 -9.312 1 98.31 462 ALA B O 1
ATOM 9241 N N . PHE B 1 463 ? 25.078 -1.485 -11.195 1 98.38 463 PHE B N 1
ATOM 9242 C CA . PHE B 1 463 ? 26.234 -2.379 -11.164 1 98.38 463 PHE B CA 1
ATOM 9243 C C . PHE B 1 463 ? 27.484 -1.639 -10.703 1 98.38 463 PHE B C 1
ATOM 9245 O O . PHE B 1 463 ? 27.609 -0.429 -10.906 1 98.38 463 PHE B O 1
ATOM 9252 N N . ASP B 1 464 ? 28.375 -2.402 -10.055 1 97.5 464 ASP B N 1
ATOM 9253 C CA . ASP B 1 464 ? 29.719 -1.951 -9.695 1 97.5 464 ASP B CA 1
ATOM 9254 C C . ASP B 1 464 ? 30.719 -2.312 -10.789 1 97.5 464 ASP B C 1
ATOM 9256 O O . ASP B 1 464 ? 31.047 -3.486 -10.977 1 97.5 464 ASP B O 1
ATOM 9260 N N . PRO B 1 465 ? 31.25 -1.329 -11.414 1 95.06 465 PRO B N 1
ATOM 9261 C CA . PRO B 1 465 ? 32.156 -1.625 -12.523 1 95.06 465 PRO B CA 1
ATOM 9262 C C . PRO B 1 465 ? 33.438 -2.355 -12.078 1 95.06 465 PRO B C 1
ATOM 9264 O O . PRO B 1 465 ? 34.062 -3.035 -12.883 1 95.06 465 PRO B O 1
ATOM 9267 N N . ALA B 1 466 ? 33.781 -2.213 -10.883 1 96.69 466 ALA B N 1
ATOM 9268 C CA . ALA B 1 466 ? 35 -2.861 -10.383 1 96.69 466 ALA B CA 1
ATOM 9269 C C . ALA B 1 466 ? 34.812 -4.371 -10.281 1 96.69 466 ALA B C 1
ATOM 9271 O O . ALA B 1 466 ? 35.719 -5.137 -10.547 1 96.69 466 ALA B O 1
ATOM 9272 N N . THR B 1 467 ? 33.594 -4.824 -9.977 1 97 467 THR B N 1
ATOM 9273 C CA . THR B 1 467 ? 33.375 -6.246 -9.742 1 97 467 THR B CA 1
ATOM 9274 C C . THR B 1 467 ? 32.594 -6.867 -10.898 1 97 467 THR B C 1
ATOM 9276 O O . THR B 1 467 ? 32.594 -8.086 -11.078 1 97 467 THR B O 1
ATOM 9279 N N . GLY B 1 468 ? 31.891 -6.035 -11.57 1 97.31 468 GLY B N 1
ATOM 9280 C CA . GLY B 1 468 ? 30.984 -6.531 -12.602 1 97.31 468 GLY B CA 1
ATOM 9281 C C . GLY B 1 468 ? 29.719 -7.148 -12.039 1 97.31 468 GLY B C 1
ATOM 9282 O O . GLY B 1 468 ? 28.969 -7.801 -12.766 1 97.31 468 GLY B O 1
ATOM 9283 N N . LEU B 1 469 ? 29.516 -7.027 -10.727 1 98.31 469 LEU B N 1
ATOM 9284 C CA . LEU B 1 469 ? 28.312 -7.484 -10.039 1 98.31 469 LEU B CA 1
ATOM 9285 C C . LEU B 1 469 ? 27.469 -6.301 -9.57 1 98.31 469 LEU B C 1
ATOM 9287 O O . LEU B 1 469 ? 27.891 -5.148 -9.695 1 98.31 469 LEU B O 1
ATOM 9291 N N . LEU B 1 470 ? 26.281 -6.535 -9.094 1 98.19 470 LEU B N 1
ATOM 9292 C CA . LEU B 1 470 ? 25.438 -5.488 -8.531 1 98.19 470 LEU B CA 1
ATOM 9293 C C . LEU B 1 470 ? 26.109 -4.801 -7.355 1 98.19 470 LEU B C 1
ATOM 9295 O O . LEU B 1 470 ? 26.969 -5.398 -6.695 1 98.19 470 LEU B O 1
ATOM 9299 N N . ARG B 1 471 ? 25.719 -3.59 -7.191 1 97.06 471 ARG B N 1
ATOM 9300 C CA . ARG B 1 471 ? 26.188 -2.859 -6.02 1 97.06 471 ARG B CA 1
ATOM 9301 C C . ARG B 1 471 ? 25.672 -3.502 -4.734 1 97.06 471 ARG B C 1
ATOM 9303 O O . ARG B 1 471 ? 24.672 -4.215 -4.75 1 97.06 471 ARG B O 1
ATOM 9310 N N . ASP B 1 472 ? 26.453 -3.289 -3.66 1 94.31 472 ASP B N 1
ATOM 9311 C CA . ASP B 1 472 ? 25.969 -3.756 -2.361 1 94.31 472 ASP B CA 1
ATOM 9312 C C . ASP B 1 472 ? 24.625 -3.121 -2.008 1 94.31 472 ASP B C 1
ATOM 9314 O O . ASP B 1 472 ? 24.422 -1.934 -2.258 1 94.31 472 ASP B O 1
ATOM 9318 N N . SER B 1 473 ? 23.734 -3.9 -1.585 1 94.44 473 SER B N 1
ATOM 9319 C CA . SER B 1 473 ? 22.375 -3.494 -1.284 1 94.44 473 SER B CA 1
ATOM 9320 C C . SER B 1 473 ? 21.641 -4.562 -0.477 1 94.44 473 SER B C 1
ATOM 9322 O O . SER B 1 473 ? 22.25 -5.535 -0.027 1 94.44 473 SER B O 1
ATOM 9324 N N . GLU B 1 474 ? 20.359 -4.305 -0.24 1 89.88 474 GLU B N 1
ATOM 9325 C CA . GLU B 1 474 ? 19.469 -5.355 0.238 1 89.88 474 GLU B CA 1
ATOM 9326 C C . GLU B 1 474 ? 18.812 -6.105 -0.925 1 89.88 474 GLU B C 1
ATOM 9328 O O . GLU B 1 474 ? 18.609 -5.535 -1.996 1 89.88 474 GLU B O 1
ATOM 9333 N N . PHE B 1 475 ? 18.578 -7.359 -0.667 1 92.12 475 PHE B N 1
ATOM 9334 C CA . PHE B 1 475 ? 18 -8.188 -1.72 1 92.12 475 PHE B CA 1
ATOM 9335 C C . PHE B 1 475 ? 16.812 -8.977 -1.194 1 92.12 475 PHE B C 1
ATOM 9337 O O . PHE B 1 475 ? 16.844 -9.477 -0.068 1 92.12 475 PHE B O 1
ATOM 9344 N N . TYR B 1 476 ? 15.766 -9.078 -1.983 1 91.19 476 TYR B N 1
ATOM 9345 C CA . TYR B 1 476 ? 14.586 -9.867 -1.634 1 91.19 476 TYR B CA 1
ATOM 9346 C C . TYR B 1 476 ? 14.781 -11.328 -2.004 1 91.19 476 TYR B C 1
ATOM 9348 O O . TYR B 1 476 ? 14.836 -11.68 -3.188 1 91.19 476 TYR B O 1
ATOM 9356 N N . GLU B 1 477 ? 14.867 -12.203 -1.043 1 87.81 477 GLU B N 1
ATOM 9357 C CA . GLU B 1 477 ? 15.031 -13.648 -1.201 1 87.81 477 GLU B CA 1
ATOM 9358 C C . GLU B 1 477 ? 16.141 -13.969 -2.193 1 87.81 477 GLU B C 1
ATOM 9360 O O . GLU B 1 477 ? 15.891 -14.547 -3.254 1 87.81 477 GLU B O 1
ATOM 9365 N N . GLY B 1 478 ? 17.281 -13.828 -1.906 1 89.69 478 GLY B N 1
ATOM 9366 C CA . GLY B 1 478 ? 18.5 -13.984 -2.695 1 89.69 478 GLY B CA 1
ATOM 9367 C C . GLY B 1 478 ? 19.578 -12.984 -2.342 1 89.69 478 GLY B C 1
ATOM 9368 O O . GLY B 1 478 ? 19.406 -12.18 -1.416 1 89.69 478 GLY B O 1
ATOM 9369 N N . GLY B 1 479 ? 20.688 -13.086 -2.994 1 91.94 479 GLY B N 1
ATOM 9370 C CA . GLY B 1 479 ? 21.797 -12.18 -2.75 1 91.94 479 GLY B CA 1
ATOM 9371 C C . GLY B 1 479 ? 22.297 -11.492 -4.008 1 91.94 479 GLY B C 1
ATOM 9372 O O . GLY B 1 479 ? 21.641 -11.562 -5.055 1 91.94 479 GLY B O 1
ATOM 9373 N N . LYS B 1 480 ? 23.344 -10.867 -3.832 1 95.06 480 LYS B N 1
ATOM 9374 C CA . LYS B 1 480 ? 23.984 -10.078 -4.883 1 95.06 480 LYS B CA 1
ATOM 9375 C C . LYS B 1 480 ? 24.219 -10.922 -6.133 1 95.06 480 LYS B C 1
ATOM 9377 O O . LYS B 1 480 ? 23.891 -10.492 -7.242 1 95.06 480 LYS B O 1
ATOM 9382 N N . TRP B 1 481 ? 24.641 -12.133 -5.996 1 96.75 481 TRP B N 1
ATOM 9383 C CA . TRP B 1 481 ? 25 -12.977 -7.133 1 96.75 481 TRP B CA 1
ATOM 9384 C C . TRP B 1 481 ? 23.75 -13.5 -7.828 1 96.75 481 TRP B C 1
ATOM 9386 O O . TRP B 1 481 ? 23.688 -13.547 -9.062 1 96.75 481 TRP B O 1
ATOM 9396 N N . ASN B 1 482 ? 22.719 -13.844 -7.051 1 96.25 482 ASN B N 1
ATOM 9397 C CA . ASN B 1 482 ? 21.484 -14.352 -7.633 1 96.25 482 ASN B CA 1
ATOM 9398 C C . ASN B 1 482 ? 20.875 -13.352 -8.625 1 96.25 482 ASN B C 1
ATOM 9400 O O . ASN B 1 482 ? 20.391 -13.75 -9.68 1 96.25 482 ASN B O 1
ATOM 9404 N N . TYR B 1 483 ? 21.016 -12.078 -8.289 1 96.88 483 TYR B N 1
ATOM 9405 C CA . TYR B 1 483 ? 20.328 -11.047 -9.055 1 96.88 483 TYR B CA 1
ATOM 9406 C C . TYR B 1 483 ? 21.219 -10.484 -10.148 1 96.88 483 TYR B C 1
ATOM 9408 O O . TYR B 1 483 ? 20.75 -9.805 -11.062 1 96.88 483 TYR B O 1
ATOM 9416 N N . SER B 1 484 ? 22.5 -10.789 -10.141 1 97.94 484 SER B N 1
ATOM 9417 C CA . SER B 1 484 ? 23.453 -10.125 -11.023 1 97.94 484 SER B CA 1
ATOM 9418 C C . SER B 1 484 ? 23.344 -10.648 -12.445 1 97.94 484 SER B C 1
ATOM 9420 O O . SER B 1 484 ? 23.922 -10.07 -13.375 1 97.94 484 SER B O 1
ATOM 9422 N N . PHE B 1 485 ? 22.578 -11.688 -12.625 1 97.56 485 PHE B N 1
ATOM 9423 C CA . PHE B 1 485 ? 22.547 -12.312 -13.945 1 97.56 485 PHE B CA 1
ATOM 9424 C C . PHE B 1 485 ? 21.172 -12.18 -14.578 1 97.56 485 PHE B C 1
ATOM 9426 O O . PHE B 1 485 ? 20.812 -12.945 -15.469 1 97.56 485 PHE B O 1
ATOM 9433 N N . ARG B 1 486 ? 20.406 -11.273 -14.094 1 96.44 486 ARG B N 1
ATOM 9434 C CA . ARG B 1 486 ? 19.109 -10.945 -14.688 1 96.44 486 ARG B CA 1
ATOM 9435 C C . ARG B 1 486 ? 19.25 -10.641 -16.172 1 96.44 486 ARG B C 1
ATOM 9437 O O . ARG B 1 486 ? 20.203 -10 -16.594 1 96.44 486 ARG B O 1
ATOM 9444 N N . LEU B 1 487 ? 18.328 -11.102 -16.969 1 97.75 487 LEU B N 1
ATOM 9445 C CA . LEU B 1 487 ? 18.344 -10.828 -18.391 1 97.75 487 LEU B CA 1
ATOM 9446 C C . LEU B 1 487 ? 17.781 -9.438 -18.688 1 97.75 487 LEU B C 1
ATOM 9448 O O . LEU B 1 487 ? 16.562 -9.25 -18.688 1 97.75 487 LEU B O 1
ATOM 9452 N N . LEU B 1 488 ? 18.656 -8.531 -19.016 1 97.5 488 LEU B N 1
ATOM 9453 C CA . LEU B 1 488 ? 18.281 -7.152 -19.297 1 97.5 488 LEU B CA 1
ATOM 9454 C C . LEU B 1 488 ? 18.109 -6.934 -20.797 1 97.5 488 LEU B C 1
ATOM 9456 O O . LEU B 1 488 ? 18.5 -7.785 -21.594 1 97.5 488 LEU B O 1
ATOM 9460 N N . HIS B 1 489 ? 17.547 -5.805 -21.109 1 98 489 HIS B N 1
ATOM 9461 C CA . HIS B 1 489 ? 17.297 -5.496 -22.5 1 98 489 HIS B CA 1
ATOM 9462 C C . HIS B 1 489 ? 18.578 -5.199 -23.25 1 98 489 HIS B C 1
ATOM 9464 O O . HIS B 1 489 ? 18.625 -5.258 -24.484 1 98 489 HIS B O 1
ATOM 9470 N N . ASP B 1 490 ? 19.625 -4.898 -22.578 1 97.69 490 ASP B N 1
ATOM 9471 C CA . ASP B 1 490 ? 20.922 -4.637 -23.203 1 97.69 490 ASP B CA 1
ATOM 9472 C C . ASP B 1 490 ? 22 -5.551 -22.625 1 97.69 490 ASP B C 1
ATOM 9474 O O . ASP B 1 490 ? 22.953 -5.074 -22 1 97.69 490 ASP B O 1
ATOM 9478 N N . MET B 1 491 ? 21.969 -6.766 -23.016 1 97.94 491 MET B N 1
ATOM 9479 C CA . MET B 1 491 ? 22.875 -7.766 -22.453 1 97.94 491 MET B CA 1
ATOM 9480 C C . MET B 1 491 ? 24.281 -7.598 -23.016 1 97.94 491 MET B C 1
ATOM 9482 O O . MET B 1 491 ? 25.266 -7.918 -22.328 1 97.94 491 MET B O 1
ATOM 9486 N N . ALA B 1 492 ? 24.375 -7.082 -24.266 1 97.38 492 ALA B N 1
ATOM 9487 C CA . ALA B 1 492 ? 25.703 -6.852 -24.812 1 97.38 492 ALA B CA 1
ATOM 9488 C C . ALA B 1 492 ? 26.516 -5.91 -23.922 1 97.38 492 ALA B C 1
ATOM 9490 O O . ALA B 1 492 ? 27.641 -6.211 -23.547 1 97.38 492 ALA B O 1
ATOM 9491 N N . ALA B 1 493 ? 25.875 -4.805 -23.547 1 97.06 493 ALA B N 1
ATOM 9492 C CA . ALA B 1 493 ? 26.547 -3.85 -22.656 1 97.06 493 ALA B CA 1
ATOM 9493 C C . ALA B 1 493 ? 26.75 -4.445 -21.266 1 97.06 493 ALA B C 1
ATOM 9495 O O . ALA B 1 493 ? 27.766 -4.184 -20.625 1 97.06 493 ALA B O 1
ATOM 9496 N N . ARG B 1 494 ? 25.828 -5.172 -20.797 1 97.75 494 ARG B N 1
ATOM 9497 C CA . ARG B 1 494 ? 25.922 -5.824 -19.5 1 97.75 494 ARG B CA 1
ATOM 9498 C C . ARG B 1 494 ? 27.125 -6.777 -19.453 1 97.75 494 ARG B C 1
ATOM 9500 O O . ARG B 1 494 ? 27.859 -6.809 -18.469 1 97.75 494 ARG B O 1
ATOM 9507 N N . ILE B 1 495 ? 27.312 -7.555 -20.469 1 97.88 495 ILE B N 1
ATOM 9508 C CA . ILE B 1 495 ? 28.406 -8.516 -20.562 1 97.88 495 ILE B CA 1
ATOM 9509 C C . ILE B 1 495 ? 29.734 -7.773 -20.625 1 97.88 495 ILE B C 1
ATOM 9511 O O . ILE B 1 495 ? 30.703 -8.164 -19.969 1 97.88 495 ILE B O 1
ATOM 9515 N N . GLU B 1 496 ? 29.766 -6.691 -21.359 1 97.19 496 GLU B N 1
ATOM 9516 C CA . GLU B 1 496 ? 30.984 -5.879 -21.422 1 97.19 496 GLU B CA 1
ATOM 9517 C C . GLU B 1 496 ? 31.344 -5.344 -20.047 1 97.19 496 GLU B C 1
ATOM 9519 O O . GLU B 1 496 ? 32.531 -5.344 -19.672 1 97.19 496 GLU B O 1
ATOM 9524 N N . LEU B 1 497 ? 30.359 -4.93 -19.328 1 96.88 497 LEU B N 1
ATOM 9525 C CA . LEU B 1 497 ? 30.547 -4.383 -17.984 1 96.88 497 LEU B CA 1
ATOM 9526 C C . LEU B 1 497 ? 31.109 -5.438 -17.047 1 96.88 497 LEU B C 1
ATOM 9528 O O . LEU B 1 497 ? 31.797 -5.105 -16.078 1 96.88 497 LEU B O 1
ATOM 9532 N N . ALA B 1 498 ? 30.875 -6.691 -17.406 1 97.75 498 ALA B N 1
ATOM 9533 C CA . ALA B 1 498 ? 31.297 -7.797 -16.547 1 97.75 498 ALA B CA 1
ATOM 9534 C C . ALA B 1 498 ? 32.656 -8.328 -16.984 1 97.75 498 ALA B C 1
ATOM 9536 O O . ALA B 1 498 ? 33.125 -9.344 -16.469 1 97.75 498 ALA B O 1
ATOM 9537 N N . GLY B 1 499 ? 33.344 -7.738 -17.969 1 97.31 499 GLY B N 1
ATOM 9538 C CA . GLY B 1 499 ? 34.656 -8.18 -18.438 1 97.31 499 GLY B CA 1
ATOM 9539 C C . GLY B 1 499 ? 34.594 -8.961 -19.734 1 97.31 499 GLY B C 1
ATOM 9540 O O . GLY B 1 499 ? 35.438 -9.812 -20 1 97.31 499 GLY B O 1
ATOM 9541 N N . GLY B 1 500 ? 33.5 -8.719 -20.484 1 97.62 500 GLY B N 1
ATOM 9542 C CA . GLY B 1 500 ? 33.344 -9.43 -21.75 1 97.62 500 GLY B CA 1
ATOM 9543 C C . GLY B 1 500 ? 32.812 -10.844 -21.578 1 97.62 500 GLY B C 1
ATOM 9544 O O . GLY B 1 500 ? 32.438 -11.234 -20.469 1 97.62 500 GLY B O 1
ATOM 9545 N N . ASP B 1 501 ? 32.812 -11.555 -22.641 1 97.75 501 ASP B N 1
ATOM 9546 C CA . ASP B 1 501 ? 32.281 -12.906 -22.625 1 97.75 501 ASP B CA 1
ATOM 9547 C C . ASP B 1 501 ? 32.969 -13.766 -21.562 1 97.75 501 ASP B C 1
ATOM 9549 O O . ASP B 1 501 ? 32.312 -14.438 -20.766 1 97.75 501 ASP B O 1
ATOM 9553 N N . ARG B 1 502 ? 34.281 -13.672 -21.547 1 97.75 502 ARG B N 1
ATOM 9554 C CA . ARG B 1 502 ? 35.062 -14.516 -20.625 1 97.75 502 ARG B CA 1
ATOM 9555 C C . ARG B 1 502 ? 34.75 -14.164 -19.172 1 97.75 502 ARG B C 1
ATOM 9557 O O . ARG B 1 502 ? 34.531 -15.047 -18.359 1 97.75 502 ARG B O 1
ATOM 9564 N N . GLY B 1 503 ? 34.812 -12.867 -18.938 1 98.12 503 GLY B N 1
ATOM 9565 C CA . GLY B 1 503 ? 34.531 -12.438 -17.578 1 98.12 503 GLY B CA 1
ATOM 9566 C C . GLY B 1 503 ? 33.125 -12.82 -17.109 1 98.12 503 GLY B C 1
ATOM 9567 O O . GLY B 1 503 ? 32.938 -13.25 -15.977 1 98.12 503 GLY B O 1
ATOM 9568 N N . PHE B 1 504 ? 32.188 -12.656 -17.984 1 98.25 504 PHE B N 1
ATOM 9569 C CA . PHE B 1 504 ? 30.812 -12.945 -17.672 1 98.25 504 PHE B CA 1
ATOM 9570 C C . PHE B 1 504 ? 30.609 -14.438 -17.453 1 98.25 504 PHE B C 1
ATOM 9572 O O . PHE B 1 504 ? 29.953 -14.844 -16.484 1 98.25 504 PHE B O 1
ATOM 9579 N N . ILE B 1 505 ? 31.172 -15.281 -18.281 1 98.25 505 ILE B N 1
ATOM 9580 C CA . ILE B 1 505 ? 31.062 -16.734 -18.172 1 98.25 505 ILE B CA 1
ATOM 9581 C C . ILE B 1 505 ? 31.75 -17.219 -16.891 1 98.25 505 ILE B C 1
ATOM 9583 O O . ILE B 1 505 ? 31.219 -18.094 -16.188 1 98.25 505 ILE B O 1
ATOM 9587 N N . ASP B 1 506 ? 32.906 -16.609 -16.562 1 98.19 506 ASP B N 1
ATOM 9588 C CA . ASP B 1 506 ? 33.625 -16.984 -15.359 1 98.19 506 ASP B CA 1
ATOM 9589 C C . ASP B 1 506 ? 32.75 -16.734 -14.117 1 98.19 506 ASP B C 1
ATOM 9591 O O . ASP B 1 506 ? 32.75 -17.547 -13.18 1 98.19 506 ASP B O 1
ATOM 9595 N N . LYS B 1 507 ? 32.094 -15.656 -14.117 1 98.12 507 LYS B N 1
ATOM 9596 C CA . LYS B 1 507 ? 31.234 -15.32 -12.992 1 98.12 507 LYS B CA 1
ATOM 9597 C C . LYS B 1 507 ? 30.047 -16.281 -12.906 1 98.12 507 LYS B C 1
ATOM 9599 O O . LYS B 1 507 ? 29.656 -16.703 -11.812 1 98.12 507 LYS B O 1
ATOM 9604 N N . LEU B 1 508 ? 29.453 -16.609 -14.023 1 98.44 508 LEU B N 1
ATOM 9605 C CA . LEU B 1 508 ? 28.344 -17.578 -14.047 1 98.44 508 LEU B CA 1
ATOM 9606 C C . LEU B 1 508 ? 28.812 -18.953 -13.57 1 98.44 508 LEU B C 1
ATOM 9608 O O . LEU B 1 508 ? 28.141 -19.609 -12.781 1 98.44 508 LEU B O 1
ATOM 9612 N N . ASP B 1 509 ? 30.016 -19.312 -14.086 1 98.25 509 ASP B N 1
ATOM 9613 C CA . ASP B 1 509 ? 30.562 -20.609 -13.688 1 98.25 509 ASP B CA 1
ATOM 9614 C C . ASP B 1 509 ? 30.797 -20.656 -12.172 1 98.25 509 ASP B C 1
ATOM 9616 O O . ASP B 1 509 ? 30.5 -21.672 -11.531 1 98.25 509 ASP B O 1
ATOM 9620 N N . ARG B 1 510 ? 31.25 -19.547 -11.711 1 97.06 510 ARG B N 1
ATOM 9621 C CA . ARG B 1 510 ? 31.453 -19.484 -10.266 1 97.06 510 ARG B CA 1
ATOM 9622 C C . ARG B 1 510 ? 30.125 -19.578 -9.523 1 97.06 510 ARG B C 1
ATOM 9624 O O . ARG B 1 510 ? 30.016 -20.312 -8.531 1 97.06 510 ARG B O 1
ATOM 9631 N N . PHE B 1 511 ? 29.203 -18.891 -9.938 1 97.19 511 PHE B N 1
ATOM 9632 C CA . PHE B 1 511 ? 27.906 -18.891 -9.297 1 97.19 511 PHE B CA 1
ATOM 9633 C C . PHE B 1 511 ? 27.281 -20.281 -9.32 1 97.19 511 PHE B C 1
ATOM 9635 O O . PHE B 1 511 ? 26.734 -20.734 -8.312 1 97.19 511 PHE B O 1
ATOM 9642 N N . PHE B 1 512 ? 27.375 -21.016 -10.43 1 97.12 512 PHE B N 1
ATOM 9643 C CA . PHE B 1 512 ? 26.734 -22.328 -10.578 1 97.12 512 PHE B CA 1
ATOM 9644 C C . PHE B 1 512 ? 27.609 -23.422 -10 1 97.12 512 PHE B C 1
ATOM 9646 O O . PHE B 1 512 ? 27.25 -24.609 -10.039 1 97.12 512 PHE B O 1
ATOM 9653 N N . GLY B 1 513 ? 28.797 -23.094 -9.508 1 95.56 513 GLY B N 1
ATOM 9654 C CA . GLY B 1 513 ? 29.625 -23.984 -8.711 1 95.56 513 GLY B CA 1
ATOM 9655 C C . GLY B 1 513 ? 30.422 -24.984 -9.539 1 95.56 513 GLY B C 1
ATOM 9656 O O . GLY B 1 513 ? 30.656 -26.109 -9.109 1 95.56 513 GLY B O 1
ATOM 9657 N N . TYR B 1 514 ? 30.672 -24.656 -10.781 1 94.81 514 TYR B N 1
ATOM 9658 C CA . TYR B 1 514 ? 31.562 -25.531 -11.555 1 94.81 514 TYR B CA 1
ATOM 9659 C C . TYR B 1 514 ? 32.906 -25.719 -10.852 1 94.81 514 TYR B C 1
ATOM 9661 O O . TYR B 1 514 ? 33.562 -24.75 -10.531 1 94.81 514 TYR B O 1
ATOM 9669 N N . GLY B 1 515 ? 33.188 -26.922 -10.633 1 92.31 515 GLY B N 1
ATOM 9670 C CA . GLY B 1 515 ? 34.469 -27.266 -9.984 1 92.31 515 GLY B CA 1
ATOM 9671 C C . GLY B 1 515 ? 34.375 -27.172 -8.469 1 92.31 515 GLY B C 1
ATOM 9672 O O . GLY B 1 515 ? 35.375 -27.375 -7.777 1 92.31 515 GLY B O 1
ATOM 9673 N N . ALA B 1 516 ? 33.188 -26.906 -7.957 1 93.38 516 ALA B N 1
ATOM 9674 C CA . ALA B 1 516 ? 33.031 -26.766 -6.512 1 93.38 516 ALA B CA 1
ATOM 9675 C C . ALA B 1 516 ? 32.25 -27.938 -5.93 1 93.38 516 ALA B C 1
ATOM 9677 O O . ALA B 1 516 ? 31.594 -28.672 -6.664 1 93.38 516 ALA B O 1
ATOM 9678 N N . GLU B 1 517 ? 32.312 -28.094 -4.645 1 90.81 517 GLU B N 1
ATOM 9679 C CA . GLU B 1 517 ? 31.562 -29.125 -3.939 1 90.81 517 GLU B CA 1
ATOM 9680 C C . GLU B 1 517 ? 30.078 -28.766 -3.873 1 90.81 517 GLU B C 1
ATOM 9682 O O . GLU B 1 517 ? 29.734 -27.578 -3.848 1 90.81 517 GLU B O 1
ATOM 9687 N N . PRO B 1 518 ? 29.25 -29.812 -3.873 1 88.5 518 PRO B N 1
ATOM 9688 C CA . PRO B 1 518 ? 27.812 -29.516 -3.734 1 88.5 518 PRO B CA 1
ATOM 9689 C C . PRO B 1 518 ? 27.5 -28.734 -2.465 1 88.5 518 PRO B C 1
ATOM 9691 O O . PRO B 1 518 ? 28.125 -28.938 -1.428 1 88.5 518 PRO B O 1
ATOM 9694 N N . VAL B 1 519 ? 26.531 -27.891 -2.598 1 89.25 519 VAL B N 1
ATOM 9695 C CA . VAL B 1 519 ? 26.062 -27.125 -1.449 1 89.25 519 VAL B CA 1
ATOM 9696 C C . VAL B 1 519 ? 25.172 -28 -0.571 1 89.25 519 VAL B C 1
ATOM 9698 O O . VAL B 1 519 ? 24.25 -28.656 -1.067 1 89.25 519 VAL B O 1
ATOM 9701 N N . ARG B 1 520 ? 25.391 -28.016 0.7 1 87.81 520 ARG B N 1
ATOM 9702 C CA . ARG B 1 520 ? 24.547 -28.734 1.644 1 87.81 520 ARG B CA 1
ATOM 9703 C C . ARG B 1 520 ? 23.266 -27.969 1.922 1 87.81 520 ARG B C 1
ATOM 9705 O O . ARG B 1 520 ? 23.297 -26.797 2.301 1 87.81 520 ARG B O 1
ATOM 9712 N N . GLN B 1 521 ? 22.141 -28.641 1.752 1 88.19 521 GLN B N 1
ATOM 9713 C CA . GLN B 1 521 ? 20.844 -28.016 1.997 1 88.19 521 GLN B CA 1
ATOM 9714 C C . GLN B 1 521 ? 20.516 -28 3.486 1 88.19 521 GLN B C 1
ATOM 9716 O O . GLN B 1 521 ? 20.828 -28.938 4.211 1 88.19 521 GLN B O 1
ATOM 9721 N N . PRO B 1 522 ? 19.844 -26.922 3.92 1 89.81 522 PRO B N 1
ATOM 9722 C CA . PRO B 1 522 ? 19.484 -26.844 5.34 1 89.81 522 PRO B CA 1
ATOM 9723 C C . PRO B 1 522 ? 18.422 -27.875 5.727 1 89.81 522 PRO B C 1
ATOM 9725 O O . PRO B 1 522 ? 17.547 -28.203 4.914 1 89.81 522 PRO B O 1
ATOM 9728 N N . GLY B 1 523 ? 18.453 -28.359 6.98 1 89.69 523 GLY B N 1
ATOM 9729 C CA . GLY B 1 523 ? 17.469 -29.297 7.512 1 89.69 523 GLY B CA 1
ATOM 9730 C C . GLY B 1 523 ? 16.312 -28.609 8.211 1 89.69 523 GLY B C 1
ATOM 9731 O O . GLY B 1 523 ? 15.852 -27.547 7.77 1 89.69 523 GLY B O 1
ATOM 9732 N N . ILE B 1 524 ? 15.805 -29.312 9.18 1 90.06 524 ILE B N 1
ATOM 9733 C CA . ILE B 1 524 ? 14.711 -28.781 9.977 1 90.06 524 ILE B CA 1
ATOM 9734 C C . ILE B 1 524 ? 15.242 -27.734 10.961 1 90.06 524 ILE B C 1
ATOM 9736 O O . ILE B 1 524 ? 16.219 -27.984 11.664 1 90.06 524 ILE B O 1
ATOM 9740 N N . SER B 1 525 ? 14.711 -26.531 11 1 86.88 525 SER B N 1
ATOM 9741 C CA . SER B 1 525 ? 15.031 -25.438 11.922 1 86.88 525 SER B CA 1
ATOM 9742 C C . SER B 1 525 ? 16.516 -25.125 11.906 1 86.88 525 SER B C 1
ATOM 9744 O O . SER B 1 525 ? 17.172 -25.156 12.953 1 86.88 525 SER B O 1
ATOM 9746 N N . PRO B 1 526 ? 16.984 -24.844 10.734 1 90 526 PRO B N 1
ATOM 9747 C CA . PRO B 1 526 ? 18.422 -24.562 10.664 1 90 526 PRO B CA 1
ATOM 9748 C C . PRO B 1 526 ? 18.828 -23.375 11.531 1 90 526 PRO B C 1
ATOM 9750 O O . PRO B 1 526 ? 18.062 -22.422 11.695 1 90 526 PRO B O 1
ATOM 9753 N N . LEU B 1 527 ? 20.062 -23.375 11.969 1 87.5 527 LEU B N 1
ATOM 9754 C CA . LEU B 1 527 ? 20.609 -22.266 12.758 1 87.5 527 LEU B CA 1
ATOM 9755 C C . LEU B 1 527 ? 20.891 -21.047 11.875 1 87.5 527 LEU B C 1
ATOM 9757 O O . LEU B 1 527 ? 21.297 -21.203 10.727 1 87.5 527 LEU B O 1
ATOM 9761 N N . PRO B 1 528 ? 20.75 -19.906 12.43 1 83.5 528 PRO B N 1
ATOM 9762 C CA . PRO B 1 528 ? 21.047 -18.688 11.664 1 83.5 528 PRO B CA 1
ATOM 9763 C C . PRO B 1 528 ? 22.469 -18.688 11.086 1 83.5 528 PRO B C 1
ATOM 9765 O O . PRO B 1 528 ? 22.672 -18.234 9.961 1 83.5 528 PRO B O 1
ATOM 9768 N N . ALA B 1 529 ? 23.375 -19.203 11.859 1 88.12 529 ALA B N 1
ATOM 9769 C CA . ALA B 1 529 ? 24.766 -19.266 11.398 1 88.12 529 ALA B CA 1
ATOM 9770 C C . ALA B 1 529 ? 24.891 -20.156 10.172 1 88.12 529 ALA B C 1
ATOM 9772 O O . ALA B 1 529 ? 25.703 -19.891 9.281 1 88.12 529 ALA B O 1
ATOM 9773 N N . GLU B 1 530 ? 24.141 -21.188 10.203 1 90.06 530 GLU B N 1
ATOM 9774 C CA . GLU B 1 530 ? 24.141 -22.094 9.062 1 90.06 530 GLU B CA 1
ATOM 9775 C C . GLU B 1 530 ? 23.594 -21.422 7.809 1 90.06 530 GLU B C 1
ATOM 9777 O O . GLU B 1 530 ? 24.172 -21.562 6.727 1 90.06 530 GLU B O 1
ATOM 9782 N N . MET B 1 531 ? 22.578 -20.781 8.016 1 87.81 531 MET B N 1
ATOM 9783 C CA . MET B 1 531 ? 21.984 -20.062 6.883 1 87.81 531 MET B CA 1
ATOM 9784 C C . MET B 1 531 ? 22.938 -19 6.355 1 87.81 531 MET B C 1
ATOM 9786 O O . MET B 1 531 ? 23.094 -18.844 5.141 1 87.81 531 MET B O 1
ATOM 9790 N N . ALA B 1 532 ? 23.578 -18.312 7.289 1 86.69 532 ALA B N 1
ATOM 9791 C CA . ALA B 1 532 ? 24.531 -17.266 6.91 1 86.69 532 ALA B CA 1
ATOM 9792 C C . ALA B 1 532 ? 25.688 -17.844 6.094 1 86.69 532 ALA B C 1
ATOM 9794 O O . ALA B 1 532 ? 26.156 -17.219 5.148 1 86.69 532 ALA B O 1
ATOM 9795 N N . LEU B 1 533 ? 26.125 -18.969 6.484 1 89.19 533 LEU B N 1
ATOM 9796 C CA . LEU B 1 533 ? 27.203 -19.641 5.766 1 89.19 533 LEU B CA 1
ATOM 9797 C C . LEU B 1 533 ? 26.766 -20 4.352 1 89.19 533 LEU B C 1
ATOM 9799 O O . LEU B 1 533 ? 27.547 -19.906 3.41 1 89.19 533 LEU B O 1
ATOM 9803 N N . GLY B 1 534 ? 25.547 -20.469 4.273 1 88.88 534 GLY B N 1
ATOM 9804 C CA . GLY B 1 534 ? 25.016 -20.781 2.951 1 88.88 534 GLY B CA 1
ATOM 9805 C C . GLY B 1 534 ? 24.969 -19.562 2.039 1 88.88 534 GLY B C 1
ATOM 9806 O O . GLY B 1 534 ? 25.406 -19.625 0.885 1 88.88 534 GLY B O 1
ATOM 9807 N N . TYR B 1 535 ? 24.547 -18.484 2.574 1 86.81 535 TYR B N 1
ATOM 9808 C CA . TYR B 1 535 ? 24.453 -17.266 1.792 1 86.81 535 TYR B CA 1
ATOM 9809 C C . TYR B 1 535 ? 25.828 -16.75 1.394 1 86.81 535 TYR B C 1
ATOM 9811 O O . TYR B 1 535 ? 26 -16.188 0.308 1 86.81 535 TYR B O 1
ATOM 9819 N N . ALA B 1 536 ? 26.75 -17 2.244 1 90.31 536 ALA B N 1
ATOM 9820 C CA . ALA B 1 536 ? 28.109 -16.5 2.029 1 90.31 536 ALA B CA 1
ATOM 9821 C C . ALA B 1 536 ? 28.797 -17.25 0.892 1 90.31 536 ALA B C 1
ATOM 9823 O O . ALA B 1 536 ? 29.828 -16.797 0.374 1 90.31 536 ALA B O 1
ATOM 9824 N N . LEU B 1 537 ? 28.219 -18.328 0.473 1 91.88 537 LEU B N 1
ATOM 9825 C CA . LEU B 1 537 ? 28.797 -19.078 -0.623 1 91.88 537 LEU B CA 1
ATOM 9826 C C . LEU B 1 537 ? 28.672 -18.328 -1.94 1 91.88 537 LEU B C 1
ATOM 9828 O O . LEU B 1 537 ? 29.469 -18.531 -2.859 1 91.88 537 LEU B O 1
ATOM 9832 N N . ASN B 1 538 ? 27.594 -17.5 -1.979 1 92.69 538 ASN B N 1
ATOM 9833 C CA . ASN B 1 538 ? 27.297 -16.75 -3.195 1 92.69 538 ASN B CA 1
ATOM 9834 C C . ASN B 1 538 ? 27.172 -17.672 -4.402 1 92.69 538 ASN B C 1
ATOM 9836 O O . ASN B 1 538 ? 27.734 -17.406 -5.461 1 92.69 538 ASN B O 1
ATOM 9840 N N . ARG B 1 539 ? 26.469 -18.797 -4.188 1 93.19 539 ARG B N 1
ATOM 9841 C CA . ARG B 1 539 ? 26.328 -19.812 -5.223 1 93.19 539 ARG B CA 1
ATOM 9842 C C . ARG B 1 539 ? 24.859 -20.141 -5.477 1 93.19 539 ARG B C 1
ATOM 9844 O O . ARG B 1 539 ? 24 -19.844 -4.645 1 93.19 539 ARG B O 1
ATOM 9851 N N . PHE B 1 540 ? 24.625 -20.719 -6.613 1 93.44 540 PHE B N 1
ATOM 9852 C CA . PHE B 1 540 ? 23.328 -21.297 -6.953 1 93.44 540 PHE B CA 1
ATOM 9853 C C . PHE B 1 540 ? 22.984 -22.453 -6.023 1 93.44 540 PHE B C 1
ATOM 9855 O O . PHE B 1 540 ? 23.734 -23.422 -5.941 1 93.44 540 PHE B O 1
ATOM 9862 N N . GLU B 1 541 ? 21.922 -22.344 -5.332 1 87.69 541 GLU B N 1
ATOM 9863 C CA . GLU B 1 541 ? 21.547 -23.375 -4.359 1 87.69 541 GLU B CA 1
ATOM 9864 C C . GLU B 1 541 ? 20.234 -24.062 -4.738 1 87.69 541 GLU B C 1
ATOM 9866 O O . GLU B 1 541 ? 19.625 -24.734 -3.912 1 87.69 541 GLU B O 1
ATOM 9871 N N . GLY B 1 542 ? 19.812 -23.875 -5.945 1 87.19 542 GLY B N 1
ATOM 9872 C CA . GLY B 1 542 ? 18.578 -24.453 -6.445 1 87.19 542 GLY B CA 1
ATOM 9873 C C . GLY B 1 542 ? 17.578 -23.406 -6.93 1 87.19 542 GLY B C 1
ATOM 9874 O O . GLY B 1 542 ? 17.859 -22.219 -6.879 1 87.19 542 GLY B O 1
ATOM 9875 N N . LEU B 1 543 ? 16.453 -23.906 -7.488 1 89.12 543 LEU B N 1
ATOM 9876 C CA . LEU B 1 543 ? 15.406 -23.047 -8.047 1 89.12 543 LEU B CA 1
ATOM 9877 C C . LEU B 1 543 ? 14.453 -22.562 -6.957 1 89.12 543 LEU B C 1
ATOM 9879 O O . LEU B 1 543 ? 13.234 -22.531 -7.16 1 89.12 543 LEU B O 1
ATOM 9883 N N . ASN B 1 544 ? 14.977 -22.141 -5.863 1 79.06 544 ASN B N 1
ATOM 9884 C CA . ASN B 1 544 ? 14.133 -21.766 -4.734 1 79.06 544 ASN B CA 1
ATOM 9885 C C . ASN B 1 544 ? 13.562 -20.359 -4.895 1 79.06 544 ASN B C 1
ATOM 9887 O O . ASN B 1 544 ? 12.547 -20.016 -4.289 1 79.06 544 ASN B O 1
ATOM 9891 N N . ASN B 1 545 ? 14.273 -19.516 -5.66 1 86.62 545 ASN B N 1
ATOM 9892 C CA . ASN B 1 545 ? 13.805 -18.141 -5.789 1 86.62 545 ASN B CA 1
ATOM 9893 C C . ASN B 1 545 ? 13.844 -17.672 -7.242 1 86.62 545 ASN B C 1
ATOM 9895 O O . ASN B 1 545 ? 14.578 -18.234 -8.062 1 86.62 545 ASN B O 1
ATOM 9899 N N . GLU B 1 546 ? 13.094 -16.734 -7.539 1 92.44 546 GLU B N 1
ATOM 9900 C CA . GLU B 1 546 ? 12.695 -16.328 -8.883 1 92.44 546 GLU B CA 1
ATOM 9901 C C . GLU B 1 546 ? 13.891 -15.836 -9.688 1 92.44 546 GLU B C 1
ATOM 9903 O O . GLU B 1 546 ? 13.977 -16.078 -10.891 1 92.44 546 GLU B O 1
ATOM 9908 N N . PRO B 1 547 ? 14.922 -15.172 -9 1 93.31 547 PRO B N 1
ATOM 9909 C CA . PRO B 1 547 ? 16.078 -14.789 -9.82 1 93.31 547 PRO B CA 1
ATOM 9910 C C . PRO B 1 547 ? 16.828 -16 -10.367 1 93.31 547 PRO B C 1
ATOM 9912 O O . PRO B 1 547 ? 17.469 -15.906 -11.422 1 93.31 547 PRO B O 1
ATOM 9915 N N . ASP B 1 548 ? 16.719 -17.094 -9.742 1 94.81 548 ASP B N 1
ATOM 9916 C CA . ASP B 1 548 ? 17.438 -18.312 -10.125 1 94.81 548 ASP B CA 1
ATOM 9917 C C . ASP B 1 548 ? 16.797 -18.969 -11.352 1 94.81 548 ASP B C 1
ATOM 9919 O O . ASP B 1 548 ? 17.438 -19.797 -12.016 1 94.81 548 ASP B O 1
ATOM 9923 N N . MET B 1 549 ? 15.617 -18.609 -11.672 1 94.5 549 MET B N 1
ATOM 9924 C CA . MET B 1 549 ? 14.906 -19.219 -12.789 1 94.5 549 MET B CA 1
ATOM 9925 C C . MET B 1 549 ? 15.453 -18.703 -14.117 1 94.5 549 MET B C 1
ATOM 9927 O O . MET B 1 549 ? 15.391 -19.406 -15.133 1 94.5 549 MET B O 1
ATOM 9931 N N . GLU B 1 550 ? 16.031 -17.578 -14.078 1 95.31 550 GLU B N 1
ATOM 9932 C CA . GLU B 1 550 ? 16.469 -16.938 -15.32 1 95.31 550 GLU B CA 1
ATOM 9933 C C . GLU B 1 550 ? 17.984 -17.031 -15.484 1 95.31 550 GLU B C 1
ATOM 9935 O O . GLU B 1 550 ? 18.5 -17.047 -16.609 1 95.31 550 GLU B O 1
ATOM 9940 N N . ALA B 1 551 ? 18.703 -17.234 -14.422 1 96.75 551 ALA B N 1
ATOM 9941 C CA . ALA B 1 551 ? 20.156 -17.141 -14.398 1 96.75 551 ALA B CA 1
ATOM 9942 C C . ALA B 1 551 ? 20.797 -18.156 -15.328 1 96.75 551 ALA B C 1
ATOM 9944 O O . ALA B 1 551 ? 21.734 -17.844 -16.062 1 96.75 551 ALA B O 1
ATOM 9945 N N . PRO B 1 552 ? 20.281 -19.375 -15.422 1 97.56 552 PRO B N 1
ATOM 9946 C CA . PRO B 1 552 ? 20.906 -20.375 -16.297 1 97.56 552 PRO B CA 1
ATOM 9947 C C . PRO B 1 552 ? 20.891 -19.953 -17.766 1 97.56 552 PRO B C 1
ATOM 9949 O O . PRO B 1 552 ? 21.766 -20.375 -18.531 1 97.56 552 PRO B O 1
ATOM 9952 N N . TRP B 1 553 ? 20.031 -19.172 -18.125 1 98.38 553 TRP B N 1
ATOM 9953 C CA . TRP B 1 553 ? 19.812 -18.844 -19.531 1 98.38 553 TRP B CA 1
ATOM 9954 C C . TRP B 1 553 ? 20.688 -17.672 -19.953 1 98.38 553 TRP B C 1
ATOM 9956 O O . TRP B 1 553 ? 20.812 -17.375 -21.141 1 98.38 553 TRP B O 1
ATOM 9966 N N . ALA B 1 554 ? 21.328 -17.062 -18.984 1 98.31 554 ALA B N 1
ATOM 9967 C CA . ALA B 1 554 ? 22.203 -15.93 -19.281 1 98.31 554 ALA B CA 1
ATOM 9968 C C . ALA B 1 554 ? 23.375 -16.359 -20.141 1 98.31 554 ALA B C 1
ATOM 9970 O O . ALA B 1 554 ? 23.938 -15.547 -20.891 1 98.31 554 ALA B O 1
ATOM 9971 N N . TYR B 1 555 ? 23.781 -17.594 -20.141 1 98.25 555 TYR B N 1
ATOM 9972 C CA . TYR B 1 555 ? 24.875 -18.125 -20.953 1 98.25 555 TYR B CA 1
ATOM 9973 C C . TYR B 1 555 ? 24.594 -17.938 -22.438 1 98.25 555 TYR B C 1
ATOM 9975 O O . TYR B 1 555 ? 25.516 -17.797 -23.234 1 98.25 555 TYR B O 1
ATOM 9983 N N . HIS B 1 556 ? 23.312 -17.953 -22.828 1 98.38 556 HIS B N 1
ATOM 9984 C CA . HIS B 1 556 ? 22.922 -17.766 -24.234 1 98.38 556 HIS B CA 1
ATOM 9985 C C . HIS B 1 556 ? 23.5 -16.469 -24.781 1 98.38 556 HIS B C 1
ATOM 9987 O O . HIS B 1 556 ? 23.938 -16.422 -25.938 1 98.38 556 HIS B O 1
ATOM 9993 N N . TYR B 1 557 ? 23.531 -15.508 -23.969 1 98.12 557 TYR B N 1
ATOM 9994 C CA . TYR B 1 557 ? 23.938 -14.172 -24.406 1 98.12 557 TYR B CA 1
ATOM 9995 C C . TYR B 1 557 ? 25.469 -14.07 -24.484 1 98.12 557 TYR B C 1
ATOM 9997 O O . TYR B 1 557 ? 26 -13.125 -25.062 1 98.12 557 TYR B O 1
ATOM 10005 N N . ALA B 1 558 ? 26.141 -15.031 -23.969 1 97.44 558 ALA B N 1
ATOM 10006 C CA . ALA B 1 558 ? 27.594 -15.086 -24.047 1 97.44 558 ALA B CA 1
ATOM 10007 C C . ALA B 1 558 ? 28.047 -16.219 -24.953 1 97.44 558 ALA B C 1
ATOM 10009 O O . ALA B 1 558 ? 29.203 -16.641 -24.891 1 97.44 558 ALA B O 1
ATOM 10010 N N . GLY B 1 559 ? 27.141 -16.812 -25.688 1 96.56 559 GLY B N 1
ATOM 10011 C CA . GLY B 1 559 ? 27.453 -17.797 -26.703 1 96.56 559 GLY B CA 1
ATOM 10012 C C . GLY B 1 559 ? 27.703 -19.188 -26.141 1 96.56 559 GLY B C 1
ATOM 10013 O O . GLY B 1 559 ? 28.484 -19.953 -26.688 1 96.56 559 GLY B O 1
ATOM 10014 N N . ARG B 1 560 ? 27.172 -19.438 -25.031 1 96.81 560 ARG B N 1
ATOM 10015 C CA . ARG B 1 560 ? 27.406 -20.734 -24.406 1 96.81 560 ARG B CA 1
ATOM 10016 C C . ARG B 1 560 ? 26.094 -21.438 -24.062 1 96.81 560 ARG B C 1
ATOM 10018 O O . ARG B 1 560 ? 25.875 -21.812 -22.906 1 96.81 560 ARG B O 1
ATOM 10025 N N . PRO B 1 561 ? 25.234 -21.688 -25.094 1 97.38 561 PRO B N 1
ATOM 10026 C CA . PRO B 1 561 ? 24 -22.406 -24.797 1 97.38 561 PRO B CA 1
ATOM 10027 C C . PRO B 1 561 ? 24.25 -23.812 -24.266 1 97.38 561 PRO B C 1
ATOM 10029 O O . PRO B 1 561 ? 23.359 -24.406 -23.625 1 97.38 561 PRO B O 1
ATOM 10032 N N . ASP B 1 562 ? 25.438 -24.422 -24.453 1 97 562 ASP B N 1
ATOM 10033 C CA . ASP B 1 562 ? 25.812 -25.734 -23.922 1 97 562 ASP B CA 1
ATOM 10034 C C . ASP B 1 562 ? 25.812 -25.719 -22.391 1 97 562 ASP B C 1
ATOM 10036 O O . ASP B 1 562 ? 25.375 -26.688 -21.766 1 97 562 ASP B O 1
ATOM 10040 N N . ARG B 1 563 ? 26.297 -24.594 -21.797 1 97.06 563 ARG B N 1
ATOM 10041 C CA . ARG B 1 563 ? 26.281 -24.469 -20.344 1 97.06 563 ARG B CA 1
ATOM 10042 C C . ARG B 1 563 ? 24.859 -24.438 -19.812 1 97.06 563 ARG B C 1
ATOM 10044 O O . ARG B 1 563 ? 24.562 -25.047 -18.781 1 97.06 563 ARG B O 1
ATOM 10051 N N . THR B 1 564 ? 23.969 -23.719 -20.531 1 98.19 564 THR B N 1
ATOM 10052 C CA . THR B 1 564 ? 22.547 -23.703 -20.156 1 98.19 564 THR B CA 1
ATOM 10053 C C . THR B 1 564 ? 21.984 -25.125 -20.188 1 98.19 564 THR B C 1
ATOM 10055 O O . THR B 1 564 ? 21.25 -25.516 -19.281 1 98.19 564 THR B O 1
ATOM 10058 N N . ALA B 1 565 ? 22.297 -25.875 -21.219 1 98.12 565 ALA B N 1
ATOM 10059 C CA . ALA B 1 565 ? 21.797 -27.234 -21.344 1 98.12 565 ALA B CA 1
ATOM 10060 C C . ALA B 1 565 ? 22.188 -28.078 -20.141 1 98.12 565 ALA B C 1
ATOM 10062 O O . ALA B 1 565 ? 21.375 -28.859 -19.625 1 98.12 565 ALA B O 1
ATOM 10063 N N . GLU B 1 566 ? 23.406 -27.906 -19.672 1 97.44 566 GLU B N 1
ATOM 10064 C CA . GLU B 1 566 ? 23.891 -28.672 -18.531 1 97.44 566 GLU B CA 1
ATOM 10065 C C . GLU B 1 566 ? 23.125 -28.344 -17.266 1 97.44 566 GLU B C 1
ATOM 10067 O O . GLU B 1 566 ? 22.656 -29.234 -16.547 1 97.44 566 GLU B O 1
ATOM 10072 N N . ILE B 1 567 ? 22.969 -27.078 -17 1 97.12 567 ILE B N 1
ATOM 10073 C CA . ILE B 1 567 ? 22.344 -26.609 -15.758 1 97.12 567 ILE B CA 1
ATOM 10074 C C . ILE B 1 567 ? 20.859 -26.953 -15.766 1 97.12 567 ILE B C 1
ATOM 10076 O O . ILE B 1 567 ? 20.312 -27.453 -14.766 1 97.12 567 ILE B O 1
ATOM 10080 N N . VAL B 1 568 ? 20.156 -26.688 -16.891 1 97.75 568 VAL B N 1
ATOM 10081 C CA . VAL B 1 568 ? 18.734 -26.938 -16.984 1 97.75 568 VAL B CA 1
ATOM 10082 C C . VAL B 1 568 ? 18.453 -28.438 -16.891 1 97.75 568 VAL B C 1
ATOM 10084 O O . VAL B 1 568 ? 17.5 -28.859 -16.219 1 97.75 568 VAL B O 1
ATOM 10087 N N . HIS B 1 569 ? 19.297 -29.25 -17.531 1 97.38 569 HIS B N 1
ATOM 10088 C CA . HIS B 1 569 ? 19.172 -30.703 -17.422 1 97.38 569 HIS B CA 1
ATOM 10089 C C . HIS B 1 569 ? 19.297 -31.156 -15.969 1 97.38 569 HIS B C 1
ATOM 10091 O O . HIS B 1 569 ? 18.516 -32 -15.516 1 97.38 569 HIS B O 1
ATOM 10097 N N . SER B 1 570 ? 20.266 -30.641 -15.297 1 95.81 570 SER B N 1
ATOM 10098 C CA . SER B 1 570 ? 20.453 -30.984 -13.891 1 95.81 570 SER B CA 1
ATOM 10099 C C . SER B 1 570 ? 19.234 -30.594 -13.055 1 95.81 570 SER B C 1
ATOM 10101 O O . SER B 1 570 ? 18.812 -31.344 -12.172 1 95.81 570 SER B O 1
ATOM 10103 N N . ALA B 1 571 ? 18.719 -29.422 -13.25 1 95.94 571 ALA B N 1
ATOM 10104 C CA . ALA B 1 571 ? 17.547 -28.953 -12.508 1 95.94 571 ALA B CA 1
ATOM 10105 C C . ALA B 1 571 ? 16.344 -29.859 -12.758 1 95.94 571 ALA B C 1
ATOM 10107 O O . ALA B 1 571 ? 15.672 -30.297 -11.812 1 95.94 571 ALA B O 1
ATOM 10108 N N . LEU B 1 572 ? 16.062 -30.188 -14.023 1 96.69 572 LEU B N 1
ATOM 10109 C CA . LEU B 1 572 ? 14.93 -31.031 -14.391 1 96.69 572 LEU B CA 1
ATOM 10110 C C . LEU B 1 572 ? 15.07 -32.406 -13.766 1 96.69 572 LEU B C 1
ATOM 10112 O O . LEU B 1 572 ? 14.07 -33.062 -13.453 1 96.69 572 LEU B O 1
ATOM 10116 N N . THR B 1 573 ? 16.281 -32.844 -13.562 1 95.75 573 THR B N 1
ATOM 10117 C CA . THR B 1 573 ? 16.562 -34.188 -13.102 1 95.75 573 THR B CA 1
ATOM 10118 C C . THR B 1 573 ? 16.453 -34.281 -11.578 1 95.75 573 THR B C 1
ATOM 10120 O O . THR B 1 573 ? 15.898 -35.25 -11.047 1 95.75 573 THR B O 1
ATOM 10123 N N . TRP B 1 574 ? 16.922 -33.219 -10.938 1 93.5 574 TRP B N 1
ATOM 10124 C CA . TRP B 1 574 ? 17.188 -33.438 -9.523 1 93.5 574 TRP B CA 1
ATOM 10125 C C . TRP B 1 574 ? 16.281 -32.562 -8.664 1 93.5 574 TRP B C 1
ATOM 10127 O O . TRP B 1 574 ? 16.156 -32.781 -7.457 1 93.5 574 TRP B O 1
ATOM 10137 N N . GLN B 1 575 ? 15.648 -31.594 -9.219 1 93.38 575 GLN B N 1
ATOM 10138 C CA . GLN B 1 575 ? 14.938 -30.625 -8.383 1 93.38 575 GLN B CA 1
ATOM 10139 C C . GLN B 1 575 ? 13.438 -30.906 -8.398 1 93.38 575 GLN B C 1
ATOM 10141 O O . GLN B 1 575 ? 12.68 -30.266 -7.664 1 93.38 575 GLN B O 1
ATOM 10146 N N . PHE B 1 576 ? 12.938 -31.781 -9.172 1 94.62 576 PHE B N 1
ATOM 10147 C CA . PHE B 1 576 ? 11.523 -32.094 -9.281 1 94.62 576 PHE B CA 1
ATOM 10148 C C . PHE B 1 576 ? 11.289 -33.594 -9.102 1 94.62 576 PHE B C 1
ATOM 10150 O O . PHE B 1 576 ? 12.133 -34.406 -9.484 1 94.62 576 PHE B O 1
ATOM 10157 N N . GLY B 1 577 ? 10.031 -33.938 -8.562 1 94.62 577 GLY B N 1
ATOM 10158 C CA . GLY B 1 577 ? 9.664 -35.344 -8.359 1 94.62 577 GLY B CA 1
ATOM 10159 C C . GLY B 1 577 ? 8.164 -35.562 -8.234 1 94.62 577 GLY B C 1
ATOM 10160 O O . GLY B 1 577 ? 7.391 -34.594 -8.273 1 94.62 577 GLY B O 1
ATOM 10161 N N . THR B 1 578 ? 7.594 -36.812 -8.188 1 93.94 578 THR B N 1
ATOM 10162 C CA . THR B 1 578 ? 6.184 -37.156 -8.273 1 93.94 578 THR B CA 1
ATOM 10163 C C . THR B 1 578 ? 5.559 -37.219 -6.887 1 93.94 578 THR B C 1
ATOM 10165 O O . THR B 1 578 ? 4.336 -37.344 -6.754 1 93.94 578 THR B O 1
ATOM 10168 N N . GLY B 1 579 ? 6.203 -36.969 -5.879 1 86.5 579 GLY B N 1
ATOM 10169 C CA . GLY B 1 579 ? 5.652 -37.094 -4.539 1 86.5 579 GLY B CA 1
ATOM 10170 C C . GLY B 1 579 ? 5.918 -35.906 -3.654 1 86.5 579 GLY B C 1
ATOM 10171 O O . GLY B 1 579 ? 6.434 -34.875 -4.117 1 86.5 579 GLY B O 1
ATOM 10172 N N . PRO B 1 580 ? 5.441 -36.062 -2.348 1 82.75 580 PRO B N 1
ATOM 10173 C CA . PRO B 1 580 ? 5.762 -34.969 -1.407 1 82.75 580 PRO B CA 1
ATOM 10174 C C . PRO B 1 580 ? 7.23 -34.562 -1.457 1 82.75 580 PRO B C 1
ATOM 10176 O O . PRO B 1 580 ? 8.109 -35.406 -1.547 1 82.75 580 PRO B O 1
ATOM 10179 N N . GLY B 1 581 ? 7.391 -33.219 -1.546 1 83.44 581 GLY B N 1
ATOM 10180 C CA . GLY B 1 581 ? 8.758 -32.75 -1.656 1 83.44 581 GLY B CA 1
ATOM 10181 C C . GLY B 1 581 ? 9.25 -32.688 -3.088 1 83.44 581 GLY B C 1
ATOM 10182 O O . GLY B 1 581 ? 10.438 -32.438 -3.33 1 83.44 581 GLY B O 1
ATOM 10183 N N . GLY B 1 582 ? 8.391 -32.969 -3.982 1 89.31 582 GLY B N 1
ATOM 10184 C CA . GLY B 1 582 ? 8.773 -33.031 -5.383 1 89.31 582 GLY B CA 1
ATOM 10185 C C . GLY B 1 582 ? 9.039 -31.641 -5.98 1 89.31 582 GLY B C 1
ATOM 10186 O O . GLY B 1 582 ? 9.438 -31.531 -7.141 1 89.31 582 GLY B O 1
ATOM 10187 N N . LEU B 1 583 ? 8.836 -30.578 -5.215 1 91.5 583 LEU B N 1
ATOM 10188 C CA . LEU B 1 583 ? 9.18 -29.219 -5.629 1 91.5 583 LEU B CA 1
ATOM 10189 C C . LEU B 1 583 ? 10.305 -28.656 -4.766 1 91.5 583 LEU B C 1
ATOM 10191 O O . LEU B 1 583 ? 10.352 -28.922 -3.561 1 91.5 583 LEU B O 1
ATOM 10195 N N . PRO B 1 584 ? 11.211 -28 -5.316 1 88.5 584 PRO B N 1
ATOM 10196 C CA . PRO B 1 584 ? 12.359 -27.516 -4.555 1 88.5 584 PRO B CA 1
ATOM 10197 C C . PRO B 1 584 ? 12 -26.375 -3.604 1 88.5 584 PRO B C 1
ATOM 10199 O O . PRO B 1 584 ? 12.797 -26.016 -2.73 1 88.5 584 PRO B O 1
ATOM 10202 N N . GLY B 1 585 ? 10.922 -25.766 -3.674 1 87.69 585 GLY B N 1
ATOM 10203 C CA . GLY B 1 585 ? 10.422 -24.672 -2.869 1 87.69 585 GLY B CA 1
ATOM 10204 C C . GLY B 1 585 ? 8.961 -24.359 -3.129 1 87.69 585 GLY B C 1
ATOM 10205 O O . GLY B 1 585 ? 8.195 -25.234 -3.533 1 87.69 585 GLY B O 1
ATOM 10206 N N . ASN B 1 586 ? 8.625 -23.125 -2.82 1 91.19 586 ASN B N 1
ATOM 10207 C CA . ASN B 1 586 ? 7.262 -22.703 -3.152 1 91.19 586 ASN B CA 1
ATOM 10208 C C . ASN B 1 586 ? 7.012 -22.766 -4.656 1 91.19 586 ASN B C 1
ATOM 10210 O O . ASN B 1 586 ? 7.887 -22.406 -5.449 1 91.19 586 ASN B O 1
ATOM 10214 N N . ASP B 1 587 ? 5.836 -23.234 -4.996 1 94.62 587 ASP B N 1
ATOM 10215 C CA . ASP B 1 587 ? 5.457 -23.219 -6.406 1 94.62 587 ASP B CA 1
ATOM 10216 C C . ASP B 1 587 ? 5.254 -21.797 -6.902 1 94.62 587 ASP B C 1
ATOM 10218 O O . ASP B 1 587 ? 5.402 -21.516 -8.094 1 94.62 587 ASP B O 1
ATOM 10222 N N . ASP B 1 588 ? 4.867 -20.922 -5.902 1 93.44 588 ASP B N 1
ATOM 10223 C CA . ASP B 1 588 ? 4.738 -19.484 -6.145 1 93.44 588 ASP B CA 1
ATOM 10224 C C . ASP B 1 588 ? 3.701 -19.203 -7.23 1 93.44 588 ASP B C 1
ATOM 10226 O O . ASP B 1 588 ? 4.008 -18.562 -8.234 1 93.44 588 ASP B O 1
ATOM 10230 N N . SER B 1 589 ? 2.498 -19.703 -6.996 1 94.31 589 SER B N 1
ATOM 10231 C CA . SER B 1 589 ? 1.33 -19.469 -7.84 1 94.31 589 SER B CA 1
ATOM 10232 C C . SER B 1 589 ? 1.562 -20 -9.258 1 94.31 589 SER B C 1
ATOM 10234 O O . SER B 1 589 ? 1.118 -19.375 -10.227 1 94.31 589 SER B O 1
ATOM 10236 N N . GLY B 1 590 ? 2.361 -21.016 -9.383 1 96.44 590 GLY B N 1
ATOM 10237 C CA . GLY B 1 590 ? 2.588 -21.641 -10.672 1 96.44 590 GLY B CA 1
ATOM 10238 C C . GLY B 1 590 ? 3.848 -21.156 -11.359 1 96.44 590 GLY B C 1
ATOM 10239 O O . GLY B 1 590 ? 4.195 -21.641 -12.445 1 96.44 590 GLY B O 1
ATOM 10240 N N . GLY B 1 591 ? 4.535 -20.203 -10.789 1 96.75 591 GLY B N 1
ATOM 10241 C CA . GLY B 1 591 ? 5.754 -19.688 -11.398 1 96.75 591 GLY B CA 1
ATOM 10242 C C . GLY B 1 591 ? 6.816 -20.766 -11.594 1 96.75 591 GLY B C 1
ATOM 10243 O O . GLY B 1 591 ? 7.387 -20.891 -12.672 1 96.75 591 GLY B O 1
ATOM 10244 N N . LEU B 1 592 ? 7.066 -21.516 -10.523 1 96.88 592 LEU B N 1
ATOM 10245 C CA . LEU B 1 592 ? 8.047 -22.609 -10.594 1 96.88 592 LEU B CA 1
ATOM 10246 C C . LEU B 1 592 ? 7.574 -23.703 -11.531 1 96.88 592 LEU B C 1
ATOM 10248 O O . LEU B 1 592 ? 8.352 -24.219 -12.344 1 96.88 592 LEU B O 1
ATOM 10252 N N . SER B 1 593 ? 6.348 -24.031 -11.422 1 97.25 593 SER B N 1
ATOM 10253 C CA . SER B 1 593 ? 5.766 -25.062 -12.273 1 97.25 593 SER B CA 1
ATOM 10254 C C . SER B 1 593 ? 5.816 -24.656 -13.742 1 97.25 593 SER B C 1
ATOM 10256 O O . SER B 1 593 ? 6.105 -25.484 -14.609 1 97.25 593 SER B O 1
ATOM 10258 N N . ALA B 1 594 ? 5.531 -23.438 -14 1 98.19 594 ALA B N 1
ATOM 10259 C CA . ALA B 1 594 ? 5.609 -22.953 -15.375 1 98.19 594 ALA B CA 1
ATOM 10260 C C . ALA B 1 594 ? 7.043 -23 -15.898 1 98.19 594 ALA B C 1
ATOM 10262 O O . ALA B 1 594 ? 7.277 -23.25 -17.078 1 98.19 594 ALA B O 1
ATOM 10263 N N . TRP B 1 595 ? 7.969 -22.688 -15.008 1 98.25 595 TRP B N 1
ATOM 10264 C CA . TRP B 1 595 ? 9.367 -22.828 -15.391 1 98.25 595 TRP B CA 1
ATOM 10265 C C . TRP B 1 595 ? 9.656 -24.266 -15.844 1 98.25 595 TRP B C 1
ATOM 10267 O O . TRP B 1 595 ? 10.289 -24.469 -16.875 1 98.25 595 TRP B O 1
ATOM 10277 N N . TYR B 1 596 ? 9.203 -25.234 -15.125 1 97.69 596 TYR B N 1
ATOM 10278 C CA . TYR B 1 596 ? 9.406 -26.641 -15.469 1 97.69 596 TYR B CA 1
ATOM 10279 C C . TYR B 1 596 ? 8.82 -26.953 -16.844 1 97.69 596 TYR B C 1
ATOM 10281 O O . TYR B 1 596 ? 9.43 -27.672 -17.641 1 97.69 596 TYR B O 1
ATOM 10289 N N . VAL B 1 597 ? 7.641 -26.406 -17.062 1 98.62 597 VAL B N 1
ATOM 10290 C CA . VAL B 1 597 ? 6.984 -26.656 -18.344 1 98.62 597 VAL B CA 1
ATOM 10291 C C . VAL B 1 597 ? 7.848 -26.125 -19.484 1 98.62 597 VAL B C 1
ATOM 10293 O O . VAL B 1 597 ? 8.188 -26.859 -20.406 1 98.62 597 VAL B O 1
ATOM 10296 N N . TRP B 1 598 ? 8.266 -24.906 -19.391 1 98.75 598 TRP B N 1
ATOM 10297 C CA . TRP B 1 598 ? 9.07 -24.297 -20.438 1 98.75 598 TRP B CA 1
ATOM 10298 C C . TRP B 1 598 ? 10.383 -25.031 -20.625 1 98.75 598 TRP B C 1
ATOM 10300 O O . TRP B 1 598 ? 10.766 -25.375 -21.75 1 98.75 598 TRP B O 1
ATOM 10310 N N . ALA B 1 599 ? 11.039 -25.266 -19.531 1 98.44 599 ALA B N 1
ATOM 10311 C CA . ALA B 1 599 ? 12.328 -25.969 -19.578 1 98.44 599 ALA B CA 1
ATOM 10312 C C . ALA B 1 599 ? 12.188 -27.344 -20.234 1 98.44 599 ALA B C 1
ATOM 10314 O O . ALA B 1 599 ? 13.039 -27.75 -21.016 1 98.44 599 ALA B O 1
ATOM 10315 N N . SER B 1 600 ? 11.125 -28.031 -19.938 1 98.31 600 SER B N 1
ATOM 10316 C CA . SER B 1 600 ? 10.875 -29.359 -20.484 1 98.31 600 SER B CA 1
ATOM 10317 C C . SER B 1 600 ? 10.648 -29.297 -22 1 98.31 600 SER B C 1
ATOM 10319 O O . SER B 1 600 ? 10.992 -30.234 -22.719 1 98.31 600 SER B O 1
ATOM 10321 N N . LEU B 1 601 ? 10.094 -28.219 -22.406 1 98.31 601 LEU B N 1
ATOM 10322 C CA . LEU B 1 601 ? 9.82 -28.031 -23.828 1 98.31 601 LEU B CA 1
ATOM 10323 C C . LEU B 1 601 ? 11.07 -27.547 -24.562 1 98.31 601 LEU B C 1
ATOM 10325 O O . LEU B 1 601 ? 11.094 -27.5 -25.797 1 98.31 601 LEU B O 1
ATOM 10329 N N . GLY B 1 602 ? 12.07 -27.172 -23.828 1 98.31 602 GLY B N 1
ATOM 10330 C CA . GLY B 1 602 ? 13.281 -26.625 -24.406 1 98.31 602 GLY B CA 1
ATOM 10331 C C . GLY B 1 602 ? 13.148 -25.172 -24.797 1 98.31 602 GLY B C 1
ATOM 10332 O O . GLY B 1 602 ? 13.781 -24.719 -25.75 1 98.31 602 GLY B O 1
ATOM 10333 N N . LEU B 1 603 ? 12.289 -24.453 -24.188 1 98.56 603 LEU B N 1
ATOM 10334 C CA . LEU B 1 603 ? 12.047 -23.031 -24.422 1 98.56 603 LEU B CA 1
ATOM 10335 C C . LEU B 1 603 ? 12.117 -22.234 -23.125 1 98.56 603 LEU B C 1
ATOM 10337 O O . LEU B 1 603 ? 11.82 -22.766 -22.047 1 98.56 603 LEU B O 1
ATOM 10341 N N . PHE B 1 604 ? 12.5 -20.984 -23.172 1 98.5 604 PHE B N 1
ATOM 10342 C CA . PHE B 1 604 ? 12.406 -20.062 -22.047 1 98.5 604 PHE B CA 1
ATOM 10343 C C . PHE B 1 604 ? 12.023 -18.656 -22.516 1 98.5 604 PHE B C 1
ATOM 10345 O O . PHE B 1 604 ? 12.766 -18.031 -23.266 1 98.5 604 PHE B O 1
ATOM 10352 N N . PRO B 1 605 ? 10.914 -18.188 -22.047 1 98.44 605 PRO B N 1
ATOM 10353 C CA . PRO B 1 605 ? 10.492 -16.828 -22.453 1 98.44 605 PRO B CA 1
ATOM 10354 C C . PRO B 1 605 ? 11.305 -15.734 -21.766 1 98.44 605 PRO B C 1
ATOM 10356 O O . PRO B 1 605 ? 11.602 -15.844 -20.562 1 98.44 605 PRO B O 1
ATOM 10359 N N . VAL B 1 606 ? 11.688 -14.773 -22.438 1 98.38 606 VAL B N 1
ATOM 10360 C CA . VAL B 1 606 ? 12.289 -13.578 -21.859 1 98.38 606 VAL B CA 1
ATOM 10361 C C . VAL B 1 606 ? 11.25 -12.469 -21.766 1 98.38 606 VAL B C 1
ATOM 10363 O O . VAL B 1 606 ? 11.047 -11.703 -22.719 1 98.38 606 VAL B O 1
ATOM 10366 N N . ALA B 1 607 ? 10.711 -12.297 -20.609 1 97.44 607 ALA B N 1
ATOM 10367 C CA . ALA B 1 607 ? 9.602 -11.383 -20.359 1 97.44 607 ALA B CA 1
ATOM 10368 C C . ALA B 1 607 ? 9.953 -9.961 -20.781 1 97.44 607 ALA B C 1
ATOM 10370 O O . ALA B 1 607 ? 11.031 -9.461 -20.453 1 97.44 607 ALA B O 1
ATOM 10371 N N . GLY B 1 608 ? 9.086 -9.352 -21.516 1 97.69 608 GLY B N 1
ATOM 10372 C CA . GLY B 1 608 ? 9.227 -7.957 -21.891 1 97.69 608 GLY B CA 1
ATOM 10373 C C . GLY B 1 608 ? 10.008 -7.762 -23.172 1 97.69 608 GLY B C 1
ATOM 10374 O O . GLY B 1 608 ? 10.094 -6.648 -23.703 1 97.69 608 GLY B O 1
ATOM 10375 N N . GLN B 1 609 ? 10.5 -8.875 -23.781 1 97.12 609 GLN B N 1
ATOM 10376 C CA . GLN B 1 609 ? 11.367 -8.703 -24.938 1 97.12 609 GLN B CA 1
ATOM 10377 C C . GLN B 1 609 ? 10.836 -9.492 -26.141 1 97.12 609 GLN B C 1
ATOM 10379 O O . GLN B 1 609 ? 11.438 -9.477 -27.219 1 97.12 609 GLN B O 1
ATOM 10384 N N . GLY B 1 610 ? 9.758 -10.242 -25.984 1 95.81 610 GLY B N 1
ATOM 10385 C CA . GLY B 1 610 ? 9.172 -10.977 -27.094 1 95.81 610 GLY B CA 1
ATOM 10386 C C . GLY B 1 610 ? 10.102 -12.023 -27.672 1 95.81 610 GLY B C 1
ATOM 10387 O O . GLY B 1 610 ? 10.234 -12.133 -28.906 1 95.81 610 GLY B O 1
ATOM 10388 N N . LEU B 1 611 ? 10.75 -12.727 -26.781 1 96.62 611 LEU B N 1
ATOM 10389 C CA . LEU B 1 611 ? 11.781 -13.672 -27.172 1 96.62 611 LEU B CA 1
ATOM 10390 C C . LEU B 1 611 ? 11.641 -14.984 -26.406 1 96.62 611 LEU B C 1
ATOM 10392 O O . LEU B 1 611 ? 11.195 -14.992 -25.25 1 96.62 611 LEU B O 1
ATOM 10396 N N . PHE B 1 612 ? 11.953 -16.078 -27.094 1 98.44 612 PHE B N 1
ATOM 10397 C CA . PHE B 1 612 ? 12.172 -17.359 -26.438 1 98.44 612 PHE B CA 1
ATOM 10398 C C . PHE B 1 612 ? 13.602 -17.844 -26.656 1 98.44 612 PHE B C 1
ATOM 10400 O O . PHE B 1 612 ? 14.109 -17.812 -27.781 1 98.44 612 PHE B O 1
ATOM 10407 N N . LEU B 1 613 ? 14.219 -18.281 -25.625 1 98.75 613 LEU B N 1
ATOM 10408 C CA . LEU B 1 613 ? 15.508 -18.953 -25.75 1 98.75 613 LEU B CA 1
ATOM 10409 C C . LEU B 1 613 ? 15.312 -20.453 -25.922 1 98.75 613 LEU B C 1
ATOM 10411 O O . LEU B 1 613 ? 14.383 -21.031 -25.359 1 98.75 613 LEU B O 1
ATOM 10415 N N . LEU B 1 614 ? 16.188 -21.078 -26.75 1 98.62 614 LEU B N 1
ATOM 10416 C CA . LEU B 1 614 ? 16.062 -22.484 -27.125 1 98.62 614 LEU B CA 1
ATOM 10417 C C . LEU B 1 614 ? 17.062 -23.344 -26.359 1 98.62 614 LEU B C 1
ATOM 10419 O O . LEU B 1 614 ? 18.219 -22.938 -26.156 1 98.62 614 LEU B O 1
ATOM 10423 N N . ASN B 1 615 ? 16.625 -24.453 -25.969 1 97.75 615 ASN B N 1
ATOM 10424 C CA . ASN B 1 615 ? 17.453 -25.438 -25.266 1 97.75 615 ASN B CA 1
ATOM 10425 C C . ASN B 1 615 ? 17 -26.859 -25.562 1 97.75 615 ASN B C 1
ATOM 10427 O O . ASN B 1 615 ? 16.062 -27.078 -26.328 1 97.75 615 ASN B O 1
ATOM 10431 N N . THR B 1 616 ? 17.766 -27.844 -25.109 1 97.88 616 THR B N 1
ATOM 10432 C CA . THR B 1 616 ? 17.422 -29.25 -25.266 1 97.88 616 THR B CA 1
ATOM 10433 C C . THR B 1 616 ? 16.125 -29.578 -24.547 1 97.88 616 THR B C 1
ATOM 10435 O O . THR B 1 616 ? 16 -29.375 -23.328 1 97.88 616 THR B O 1
ATOM 10438 N N . PRO B 1 617 ? 15.086 -30.141 -25.25 1 98.12 617 PRO B N 1
ATOM 10439 C CA . PRO B 1 617 ? 13.844 -30.531 -24.578 1 98.12 617 PRO B CA 1
ATOM 10440 C C . PRO B 1 617 ? 13.992 -31.828 -23.781 1 98.12 617 PRO B C 1
ATOM 10442 O O . PRO B 1 617 ? 14.922 -32.594 -24.031 1 98.12 617 PRO B O 1
ATOM 10445 N N . ALA B 1 618 ? 13.117 -32 -22.891 1 97.69 618 ALA B N 1
ATOM 10446 C CA . ALA B 1 618 ? 13.117 -33.219 -22.078 1 97.69 618 ALA B CA 1
ATOM 10447 C C . ALA B 1 618 ? 12.328 -34.344 -22.734 1 97.69 618 ALA B C 1
ATOM 10449 O O . ALA B 1 618 ? 12.367 -35.469 -22.297 1 97.69 618 ALA B O 1
ATOM 10450 N N . PHE B 1 619 ? 11.625 -34.062 -23.844 1 98.12 619 PHE B N 1
ATOM 10451 C CA . PHE B 1 619 ? 10.805 -35.031 -24.562 1 98.12 619 PHE B CA 1
ATOM 10452 C C . PHE B 1 619 ? 11.18 -35.062 -26.047 1 98.12 619 PHE B C 1
ATOM 10454 O O . PHE B 1 619 ? 11.648 -34.062 -26.594 1 98.12 619 PHE B O 1
ATOM 10461 N N . ALA B 1 620 ? 10.875 -36.188 -26.656 1 98.06 620 ALA B N 1
ATOM 10462 C CA . ALA B 1 620 ? 11.211 -36.344 -28.078 1 98.06 620 ALA B CA 1
ATOM 10463 C C . ALA B 1 620 ? 10.352 -35.469 -28.953 1 98.06 620 ALA B C 1
ATOM 10465 O O . ALA B 1 620 ? 10.797 -34.969 -30 1 98.06 620 ALA B O 1
ATOM 10466 N N . ARG B 1 621 ? 9.203 -35.281 -28.531 1 98.31 621 ARG B N 1
ATOM 10467 C CA . ARG B 1 621 ? 8.273 -34.438 -29.266 1 98.31 621 ARG B CA 1
ATOM 10468 C C . ARG B 1 621 ? 7.281 -33.75 -28.328 1 98.31 621 ARG B C 1
ATOM 10470 O O . ARG B 1 621 ? 6.875 -34.344 -27.328 1 98.31 621 ARG B O 1
ATOM 10477 N N . ALA B 1 622 ? 6.945 -32.5 -28.672 1 98.44 622 ALA B N 1
ATOM 10478 C CA . ALA B 1 622 ? 5.918 -31.766 -27.953 1 98.44 622 ALA B CA 1
ATOM 10479 C C . ALA B 1 622 ? 5.109 -30.891 -28.906 1 98.44 622 ALA B C 1
ATOM 10481 O O . ALA B 1 622 ? 5.621 -30.438 -29.938 1 98.44 622 ALA B O 1
ATOM 10482 N N . ALA B 1 623 ? 3.869 -30.734 -28.609 1 98.19 623 ALA B N 1
ATOM 10483 C CA . ALA B 1 623 ? 2.984 -29.828 -29.328 1 98.19 623 ALA B CA 1
ATOM 10484 C C . ALA B 1 623 ? 2.332 -28.828 -28.375 1 98.19 623 ALA B C 1
ATOM 10486 O O . ALA B 1 623 ? 1.694 -29.219 -27.391 1 98.19 623 ALA B O 1
ATOM 10487 N N . LEU B 1 624 ? 2.59 -27.625 -28.641 1 97.81 624 LEU B N 1
ATOM 10488 C CA . LEU B 1 624 ? 1.997 -26.531 -27.891 1 97.81 624 LEU B CA 1
ATOM 10489 C C . LEU B 1 624 ? 0.919 -25.828 -28.703 1 97.81 624 LEU B C 1
ATOM 10491 O O . LEU B 1 624 ? 1.2 -25.297 -29.781 1 97.81 624 LEU B O 1
ATOM 10495 N N . ARG B 1 625 ? -0.295 -25.891 -28.266 1 96.81 625 ARG B N 1
ATOM 10496 C CA . ARG B 1 625 ? -1.346 -25.109 -28.922 1 96.81 625 ARG B CA 1
ATOM 10497 C C . ARG B 1 625 ? -1.319 -23.656 -28.453 1 96.81 625 ARG B C 1
ATOM 10499 O O . ARG B 1 625 ? -1.74 -23.344 -27.328 1 96.81 625 ARG B O 1
ATOM 10506 N N . VAL B 1 626 ? -0.885 -22.828 -29.266 1 93.88 626 VAL B N 1
ATOM 10507 C CA . VAL B 1 626 ? -0.732 -21.406 -28.984 1 93.88 626 VAL B CA 1
ATOM 10508 C C . VAL B 1 626 ? -1.877 -20.625 -29.625 1 93.88 626 VAL B C 1
ATOM 10510 O O . VAL B 1 626 ? -1.776 -20.188 -30.766 1 93.88 626 VAL B O 1
ATOM 10513 N N . GLY B 1 627 ? -2.865 -20.297 -28.875 1 88.69 627 GLY B N 1
ATOM 10514 C CA . GLY B 1 627 ? -4.086 -19.766 -29.453 1 88.69 627 GLY B CA 1
ATOM 10515 C C . GLY B 1 627 ? -4.758 -20.719 -30.422 1 88.69 627 GLY B C 1
ATOM 10516 O O . GLY B 1 627 ? -5.102 -21.844 -30.047 1 88.69 627 GLY B O 1
ATOM 10517 N N . ASP B 1 628 ? -4.773 -20.25 -31.625 1 88.62 628 ASP B N 1
ATOM 10518 C CA . ASP B 1 628 ? -5.43 -21.078 -32.656 1 88.62 628 ASP B CA 1
ATOM 10519 C C . ASP B 1 628 ? -4.402 -21.812 -33.5 1 88.62 628 ASP B C 1
ATOM 10521 O O . ASP B 1 628 ? -4.766 -22.578 -34.375 1 88.62 628 ASP B O 1
ATOM 10525 N N . GLU B 1 629 ? -3.146 -21.641 -33.094 1 93.81 629 GLU B N 1
ATOM 10526 C CA . GLU B 1 629 ? -2.055 -22.266 -33.844 1 93.81 629 GLU B CA 1
ATOM 10527 C C . GLU B 1 629 ? -1.411 -23.391 -33 1 93.81 629 GLU B C 1
ATOM 10529 O O . GLU B 1 629 ? -1.744 -23.578 -31.844 1 93.81 629 GLU B O 1
ATOM 10534 N N . GLU B 1 630 ? -0.577 -24.109 -33.688 1 97.31 630 GLU B N 1
ATOM 10535 C CA . GLU B 1 630 ? 0.16 -25.172 -33.031 1 97.31 630 GLU B CA 1
ATOM 10536 C C . GLU B 1 630 ? 1.657 -25.062 -33.281 1 97.31 630 GLU B C 1
ATOM 10538 O O . GLU B 1 630 ? 2.076 -24.969 -34.438 1 97.31 630 GLU B O 1
ATOM 10543 N N . PHE B 1 631 ? 2.389 -24.969 -32.281 1 98.44 631 PHE B N 1
ATOM 10544 C CA . PHE B 1 631 ? 3.844 -24.984 -32.375 1 98.44 631 PHE B CA 1
ATOM 10545 C C . PHE B 1 631 ? 4.395 -26.344 -31.953 1 98.44 631 PHE B C 1
ATOM 10547 O O . PHE B 1 631 ? 4.254 -26.734 -30.797 1 98.44 631 PHE B O 1
ATOM 10554 N N . VAL B 1 632 ? 5.039 -27.047 -32.844 1 98.69 632 VAL B N 1
ATOM 10555 C CA . VAL B 1 632 ? 5.523 -28.406 -32.594 1 98.69 632 VAL B CA 1
ATOM 10556 C C . VAL B 1 632 ? 7.043 -28.391 -32.438 1 98.69 632 VAL B C 1
ATOM 10558 O O . VAL B 1 632 ? 7.754 -27.797 -33.25 1 98.69 632 VAL B O 1
ATOM 10561 N N . ILE B 1 633 ? 7.512 -28.984 -31.438 1 98.75 633 ILE B N 1
ATOM 10562 C CA . ILE B 1 633 ? 8.938 -29.188 -31.188 1 98.75 633 ILE B CA 1
ATOM 10563 C C . ILE B 1 633 ? 9.273 -30.672 -31.344 1 98.75 633 ILE B C 1
ATOM 10565 O O . ILE B 1 633 ? 8.742 -31.516 -30.609 1 98.75 633 ILE B O 1
ATOM 10569 N N . GLU B 1 634 ? 10.094 -31 -32.25 1 98.44 634 GLU B N 1
ATOM 10570 C CA . GLU B 1 634 ? 10.508 -32.375 -32.469 1 98.44 634 GLU B CA 1
ATOM 10571 C C . GLU B 1 634 ? 12.023 -32.531 -32.438 1 98.44 634 GLU B C 1
ATOM 10573 O O . GLU B 1 634 ? 12.75 -31.562 -32.719 1 98.44 634 GLU B O 1
ATOM 10578 N N . THR B 1 635 ? 12.453 -33.719 -32.125 1 98.56 635 THR B N 1
ATOM 10579 C CA . THR B 1 635 ? 13.891 -33.938 -31.984 1 98.56 635 THR B CA 1
ATOM 10580 C C . THR B 1 635 ? 14.359 -35.156 -32.781 1 98.56 635 THR B C 1
ATOM 10582 O O . THR B 1 635 ? 13.555 -36.031 -33.094 1 98.56 635 THR B O 1
ATOM 10585 N N . SER B 1 636 ? 15.531 -35.125 -33.25 1 98.31 636 SER B N 1
ATOM 10586 C CA . SER B 1 636 ? 16.297 -36.312 -33.656 1 98.31 636 SER B CA 1
ATOM 10587 C C . SER B 1 636 ? 17.453 -36.594 -32.688 1 98.31 636 SER B C 1
ATOM 10589 O O . SER B 1 636 ? 18.172 -35.656 -32.312 1 98.31 636 SER B O 1
ATOM 10591 N N . GLY B 1 637 ? 17.516 -37.781 -32.281 1 97.81 637 GLY B N 1
ATOM 10592 C CA . GLY B 1 637 ? 18.609 -38.156 -31.406 1 97.81 637 GLY B CA 1
ATOM 10593 C C . GLY B 1 637 ? 18.281 -38.031 -29.938 1 97.81 637 GLY B C 1
ATOM 10594 O O . GLY B 1 637 ? 19.156 -38.219 -29.078 1 97.81 637 GLY B O 1
ATOM 10595 N N . HIS B 1 638 ? 17.078 -37.719 -29.625 1 97.62 638 HIS B N 1
ATOM 10596 C CA . HIS B 1 638 ? 16.688 -37.562 -28.234 1 97.62 638 HIS B CA 1
ATOM 10597 C C . HIS B 1 638 ? 16.812 -38.875 -27.484 1 97.62 638 HIS B C 1
ATOM 10599 O O . HIS B 1 638 ? 16.469 -39.938 -28 1 97.62 638 HIS B O 1
ATOM 10605 N N . ARG B 1 639 ? 17.312 -38.812 -26.312 1 95.75 639 ARG B N 1
ATOM 10606 C CA . ARG B 1 639 ? 17.391 -39.938 -25.391 1 95.75 639 ARG B CA 1
ATOM 10607 C C . ARG B 1 639 ? 16.578 -39.688 -24.125 1 95.75 639 ARG B C 1
ATOM 10609 O O . ARG B 1 639 ? 16.766 -38.656 -23.469 1 95.75 639 ARG B O 1
ATOM 10616 N N . GLU B 1 640 ? 15.781 -40.594 -23.844 1 93.5 640 GLU B N 1
ATOM 10617 C CA . GLU B 1 640 ? 15.023 -40.438 -22.609 1 93.5 640 GLU B CA 1
ATOM 10618 C C . GLU B 1 640 ? 15.938 -40.531 -21.391 1 93.5 640 GLU B C 1
ATOM 10620 O O . GLU B 1 640 ? 16.875 -41.344 -21.359 1 93.5 640 GLU B O 1
ATOM 10625 N N . THR B 1 641 ? 15.672 -39.656 -20.484 1 92.38 641 THR B N 1
ATOM 10626 C CA . THR B 1 641 ? 16.453 -39.656 -19.25 1 92.38 641 THR B CA 1
ATOM 10627 C C . THR B 1 641 ? 15.547 -39.75 -18.031 1 92.38 641 THR B C 1
ATOM 10629 O O . THR B 1 641 ? 14.5 -39.094 -17.984 1 92.38 641 THR B O 1
ATOM 10632 N N . PRO B 1 642 ? 15.922 -40.562 -17.062 1 93.19 642 PRO B N 1
ATOM 10633 C CA . PRO B 1 642 ? 15.172 -40.625 -15.797 1 93.19 642 PRO B CA 1
ATOM 10634 C C . PRO B 1 642 ? 15.406 -39.406 -14.914 1 93.19 642 PRO B C 1
ATOM 10636 O O . PRO B 1 642 ? 16.234 -38.531 -15.234 1 93.19 642 PRO B O 1
ATOM 10639 N N . ILE B 1 643 ? 14.578 -39.281 -13.914 1 95.12 643 ILE B N 1
ATOM 10640 C CA . ILE B 1 643 ? 14.773 -38.25 -12.914 1 95.12 643 ILE B CA 1
ATOM 10641 C C . ILE B 1 643 ? 15.023 -38.875 -11.547 1 95.12 643 ILE B C 1
ATOM 10643 O O . ILE B 1 643 ? 15.047 -40.094 -11.414 1 95.12 643 ILE B O 1
ATOM 10647 N N . GLY B 1 644 ? 15.258 -38.125 -10.516 1 91.94 644 GLY B N 1
ATOM 10648 C CA . GLY B 1 644 ? 15.711 -38.594 -9.211 1 91.94 644 GLY B CA 1
ATOM 10649 C C . GLY B 1 644 ? 14.836 -39.688 -8.641 1 91.94 644 GLY B C 1
ATOM 10650 O O . GLY B 1 644 ? 15.344 -40.656 -8.086 1 91.94 644 GLY B O 1
ATOM 10651 N N . VAL B 1 645 ? 13.625 -39.656 -8.695 1 90.44 645 VAL B N 1
ATOM 10652 C CA . VAL B 1 645 ? 12.68 -40.562 -8.078 1 90.44 645 VAL B CA 1
ATOM 10653 C C . VAL B 1 645 ? 12.797 -41.938 -8.727 1 90.44 645 VAL B C 1
ATOM 10655 O O . VAL B 1 645 ? 12.336 -42.938 -8.18 1 90.44 645 VAL B O 1
ATOM 10658 N N . ASP B 1 646 ? 13.445 -41.938 -9.875 1 90.62 646 ASP B N 1
ATOM 10659 C CA . ASP B 1 646 ? 13.648 -43.219 -10.57 1 90.62 646 ASP B CA 1
ATOM 10660 C C . ASP B 1 646 ? 14.797 -44 -9.953 1 90.62 646 ASP B C 1
ATOM 10662 O O . ASP B 1 646 ? 15.133 -45.094 -10.422 1 90.62 646 ASP B O 1
ATOM 10666 N N . GLY B 1 647 ? 15.398 -43.5 -8.938 1 90.5 647 GLY B N 1
ATOM 10667 C CA . GLY B 1 647 ? 16.453 -44.219 -8.234 1 90.5 647 GLY B CA 1
ATOM 10668 C C . GLY B 1 647 ? 17.828 -44.031 -8.875 1 90.5 647 GLY B C 1
ATOM 10669 O O . GLY B 1 647 ? 18.594 -44.969 -9 1 90.5 647 GLY B O 1
ATOM 10670 N N . LEU B 1 648 ? 18.094 -42.812 -9.188 1 90.5 648 LEU B N 1
ATOM 10671 C CA . LEU B 1 648 ? 19.344 -42.531 -9.883 1 90.5 648 LEU B CA 1
ATOM 10672 C C . LEU B 1 648 ? 20.531 -42.594 -8.914 1 90.5 648 LEU B C 1
ATOM 10674 O O . LEU B 1 648 ? 20.438 -42.094 -7.785 1 90.5 648 LEU B O 1
ATOM 10678 N N . ASP B 1 649 ? 21.625 -43.219 -9.305 1 87.75 649 ASP B N 1
ATOM 10679 C CA . ASP B 1 649 ? 22.859 -43.281 -8.523 1 87.75 649 ASP B CA 1
ATOM 10680 C C . ASP B 1 649 ? 23.938 -42.406 -9.148 1 87.75 649 ASP B C 1
ATOM 10682 O O . ASP B 1 649 ? 25 -42.188 -8.555 1 87.75 649 ASP B O 1
ATOM 10686 N N . ARG B 1 650 ? 23.688 -41.969 -10.383 1 87.62 650 ARG B N 1
ATOM 10687 C CA . ARG B 1 650 ? 24.609 -41.062 -11.086 1 87.62 650 ARG B CA 1
ATOM 10688 C C . ARG B 1 650 ? 23.859 -40.062 -11.93 1 87.62 650 ARG B C 1
ATOM 10690 O O . ARG B 1 650 ? 22.672 -40.219 -12.219 1 87.62 650 ARG B O 1
ATOM 10697 N N . ASP B 1 651 ? 24.562 -39.094 -12.359 1 89.19 651 ASP B N 1
ATOM 10698 C CA . ASP B 1 651 ? 23.984 -38.062 -13.195 1 89.19 651 ASP B CA 1
ATOM 10699 C C . ASP B 1 651 ? 23.797 -38.562 -14.633 1 89.19 651 ASP B C 1
ATOM 10701 O O . ASP B 1 651 ? 24.781 -38.969 -15.281 1 89.19 651 ASP B O 1
ATOM 10705 N N . PRO B 1 652 ? 22.594 -38.562 -15.047 1 93.81 652 PRO B N 1
ATOM 10706 C CA . PRO B 1 652 ? 22.469 -38.812 -16.484 1 93.81 652 PRO B CA 1
ATOM 10707 C C . PRO B 1 652 ? 23.125 -37.719 -17.344 1 93.81 652 PRO B C 1
ATOM 10709 O O . PRO B 1 652 ? 23.062 -36.531 -17 1 93.81 652 PRO B O 1
ATOM 10712 N N . PRO B 1 653 ? 23.75 -38.094 -18.359 1 94.5 653 PRO B N 1
ATOM 10713 C CA . PRO B 1 653 ? 24.438 -37.094 -19.172 1 94.5 653 PRO B CA 1
ATOM 10714 C C . PRO B 1 653 ? 23.469 -36.156 -19.906 1 94.5 653 PRO B C 1
ATOM 10716 O O . PRO B 1 653 ? 22.422 -36.594 -20.391 1 94.5 653 PRO B O 1
ATOM 10719 N N . PRO B 1 654 ? 23.781 -34.938 -19.984 1 96.5 654 PRO B N 1
ATOM 10720 C CA . PRO B 1 654 ? 22.969 -34.031 -20.781 1 96.5 654 PRO B CA 1
ATOM 10721 C C . PRO B 1 654 ? 23.156 -34.25 -22.281 1 96.5 654 PRO B C 1
ATOM 10723 O O . PRO B 1 654 ? 24.094 -34.938 -22.703 1 96.5 654 PRO B O 1
ATOM 10726 N N . GLN B 1 655 ? 22.25 -33.719 -23.047 1 97.88 655 GLN B N 1
ATOM 10727 C CA . GLN B 1 655 ? 22.375 -33.625 -24.5 1 97.88 655 GLN B CA 1
ATOM 10728 C C . GLN B 1 655 ? 22.453 -32.156 -24.953 1 97.88 655 GLN B C 1
ATOM 10730 O O . GLN B 1 655 ? 22.109 -31.25 -24.203 1 97.88 655 GLN B O 1
ATOM 10735 N N . TYR B 1 656 ? 22.969 -31.984 -26.125 1 98.31 656 TYR B N 1
ATOM 10736 C CA . TYR B 1 656 ? 23.188 -30.656 -26.672 1 98.31 656 TYR B CA 1
ATOM 10737 C C . TYR B 1 656 ? 22.594 -30.531 -28.062 1 98.31 656 TYR B C 1
ATOM 10739 O O . TYR B 1 656 ? 22.609 -31.5 -28.844 1 98.31 656 TYR B O 1
ATOM 10747 N N . VAL B 1 657 ? 22.062 -29.422 -28.406 1 98.38 657 VAL B N 1
ATOM 10748 C CA . VAL B 1 657 ? 21.562 -29.172 -29.75 1 98.38 657 VAL B CA 1
ATOM 10749 C C . VAL B 1 657 ? 22.734 -29.125 -30.734 1 98.38 657 VAL B C 1
ATOM 10751 O O . VAL B 1 657 ? 23.703 -28.406 -30.531 1 98.38 657 VAL B O 1
ATOM 10754 N N . GLN B 1 658 ? 22.562 -29.906 -31.781 1 97.94 658 GLN B N 1
ATOM 10755 C CA . GLN B 1 658 ? 23.578 -29.969 -32.812 1 97.94 658 GLN B CA 1
ATOM 10756 C C . GLN B 1 658 ? 23.219 -29.062 -34 1 97.94 658 GLN B C 1
ATOM 10758 O O . GLN B 1 658 ? 24.094 -28.438 -34.594 1 97.94 658 GLN B O 1
ATOM 10763 N N . SER B 1 659 ? 22.031 -29.078 -34.312 1 97.69 659 SER B N 1
ATOM 10764 C CA . SER B 1 659 ? 21.453 -28.234 -35.344 1 97.69 659 SER B CA 1
ATOM 10765 C C . SER B 1 659 ? 19.953 -28.078 -35.125 1 97.69 659 SER B C 1
ATOM 10767 O O . SER B 1 659 ? 19.328 -28.844 -34.375 1 97.69 659 SER B O 1
ATOM 10769 N N . ALA B 1 660 ? 19.406 -27.062 -35.812 1 98.44 660 ALA B N 1
ATOM 10770 C CA . ALA B 1 660 ? 17.984 -26.797 -35.688 1 98.44 660 ALA B CA 1
ATOM 10771 C C . ALA B 1 660 ? 17.406 -26.266 -36.969 1 98.44 660 ALA B C 1
ATOM 10773 O O . ALA B 1 660 ? 18.109 -25.609 -37.75 1 98.44 660 ALA B O 1
ATOM 10774 N N . THR B 1 661 ? 16.172 -26.547 -37.219 1 98.44 661 THR B N 1
ATOM 10775 C CA . THR B 1 661 ? 15.422 -25.953 -38.312 1 98.44 661 THR B CA 1
ATOM 10776 C C . THR B 1 661 ? 14.062 -25.453 -37.844 1 98.44 661 THR B C 1
ATOM 10778 O O . THR B 1 661 ? 13.469 -26.047 -36.938 1 98.44 661 THR B O 1
ATOM 10781 N N . LEU B 1 662 ? 13.633 -24.406 -38.312 1 98.5 662 LEU B N 1
ATOM 10782 C CA . LEU B 1 662 ? 12.273 -23.891 -38.156 1 98.5 662 LEU B CA 1
ATOM 10783 C C . LEU B 1 662 ? 11.523 -23.938 -39.469 1 98.5 662 LEU B C 1
ATOM 10785 O O . LEU B 1 662 ? 11.906 -23.281 -40.438 1 98.5 662 LEU B O 1
ATOM 10789 N N . ASP B 1 663 ? 10.547 -24.828 -39.5 1 98.19 663 ASP B N 1
ATOM 10790 C CA . ASP B 1 663 ? 9.781 -25.062 -40.719 1 98.19 663 ASP B CA 1
ATOM 10791 C C . ASP B 1 663 ? 10.703 -25.469 -41.875 1 98.19 663 ASP B C 1
ATOM 10793 O O . ASP B 1 663 ? 10.578 -24.938 -42.969 1 98.19 663 ASP B O 1
ATOM 10797 N N . GLY B 1 664 ? 11.633 -26.188 -41.531 1 97.75 664 GLY B N 1
ATOM 10798 C CA . GLY B 1 664 ? 12.516 -26.75 -42.531 1 97.75 664 GLY B CA 1
ATOM 10799 C C . GLY B 1 664 ? 13.695 -25.859 -42.875 1 97.75 664 GLY B C 1
ATOM 10800 O O . GLY B 1 664 ? 14.648 -26.297 -43.531 1 97.75 664 GLY B O 1
ATOM 10801 N N . LYS B 1 665 ? 13.68 -24.641 -42.406 1 98.25 665 LYS B N 1
ATOM 10802 C CA . LYS B 1 665 ? 14.781 -23.719 -42.656 1 98.25 665 LYS B CA 1
ATOM 10803 C C . LYS B 1 665 ? 15.805 -23.766 -41.531 1 98.25 665 LYS B C 1
ATOM 10805 O O . LYS B 1 665 ? 15.445 -23.75 -40.344 1 98.25 665 LYS B O 1
ATOM 10810 N N . PRO B 1 666 ? 17.078 -23.781 -41.938 1 97.81 666 PRO B N 1
ATOM 10811 C CA . PRO B 1 666 ? 18.109 -23.844 -40.875 1 97.81 666 PRO B CA 1
ATOM 10812 C C . PRO B 1 666 ? 18.031 -22.672 -39.906 1 97.81 666 PRO B C 1
ATOM 10814 O O . PRO B 1 666 ? 17.828 -21.531 -40.312 1 97.81 666 PRO B O 1
ATOM 10817 N N . LEU B 1 667 ? 18.109 -22.984 -38.656 1 98.06 667 LEU B N 1
ATOM 10818 C CA . LEU B 1 667 ? 18.109 -22.016 -37.562 1 98.06 667 LEU B CA 1
ATOM 10819 C C . LEU B 1 667 ? 19.453 -22.016 -36.844 1 98.06 667 LEU B C 1
ATOM 10821 O O . LEU B 1 667 ? 19.766 -22.969 -36.125 1 98.06 667 LEU B O 1
ATOM 10825 N N . HIS B 1 668 ? 20.203 -20.953 -36.969 1 95.94 668 HIS B N 1
ATOM 10826 C CA . HIS B 1 668 ? 21.531 -20.891 -36.406 1 95.94 668 HIS B CA 1
ATOM 10827 C C . HIS B 1 668 ? 21.531 -20.141 -35.062 1 95.94 668 HIS B C 1
ATOM 10829 O O . HIS B 1 668 ? 22.484 -20.219 -34.312 1 95.94 668 HIS B O 1
ATOM 10835 N N . ALA B 1 669 ? 20.438 -19.469 -34.844 1 96.5 669 ALA B N 1
ATOM 10836 C CA . ALA B 1 669 ? 20.281 -18.734 -33.594 1 96.5 669 ALA B CA 1
ATOM 10837 C C . ALA B 1 669 ? 19.656 -19.609 -32.531 1 96.5 669 ALA B C 1
ATOM 10839 O O . ALA B 1 669 ? 18.734 -20.375 -32.781 1 96.5 669 ALA B O 1
ATOM 10840 N N . ALA B 1 670 ? 20.078 -19.453 -31.312 1 97.75 670 ALA B N 1
ATOM 10841 C CA . ALA B 1 670 ? 19.516 -20.203 -30.203 1 97.75 670 ALA B CA 1
ATOM 10842 C C . ALA B 1 670 ? 18.344 -19.469 -29.562 1 97.75 670 ALA B C 1
ATOM 10844 O O . ALA B 1 670 ? 18.234 -19.406 -28.328 1 97.75 670 ALA B O 1
ATOM 10845 N N . HIS B 1 671 ? 17.625 -18.75 -30.312 1 98.25 671 HIS B N 1
ATOM 10846 C CA . HIS B 1 671 ? 16.438 -18.031 -29.859 1 98.25 671 HIS B CA 1
ATOM 10847 C C . HIS B 1 671 ? 15.43 -17.875 -31 1 98.25 671 HIS B C 1
ATOM 10849 O O . HIS B 1 671 ? 15.773 -18.031 -32.156 1 98.25 671 HIS B O 1
ATOM 10855 N N . LEU B 1 672 ? 14.211 -17.688 -30.625 1 98.12 672 LEU B N 1
ATOM 10856 C CA . LEU B 1 672 ? 13.102 -17.391 -31.531 1 98.12 672 LEU B CA 1
ATOM 10857 C C . LEU B 1 672 ? 12.336 -16.156 -31.062 1 98.12 672 LEU B C 1
ATOM 10859 O O . LEU B 1 672 ? 12.266 -15.891 -29.859 1 98.12 672 LEU B O 1
ATOM 10863 N N . SER B 1 673 ? 11.789 -15.43 -32 1 97 673 SER B N 1
ATOM 10864 C CA . SER B 1 673 ? 10.844 -14.391 -31.609 1 97 673 SER B CA 1
ATOM 10865 C C . SER B 1 673 ? 9.555 -14.992 -31.062 1 97 673 SER B C 1
ATOM 10867 O O . SER B 1 673 ? 9.172 -16.094 -31.453 1 97 673 SER B O 1
ATOM 10869 N N . ALA B 1 674 ? 8.961 -14.289 -30.156 1 96.88 674 ALA B N 1
ATOM 10870 C CA . ALA B 1 674 ? 7.66 -14.734 -29.641 1 96.88 674 ALA B CA 1
ATOM 10871 C C . ALA B 1 674 ? 6.637 -14.828 -30.766 1 96.88 674 ALA B C 1
ATOM 10873 O O . ALA B 1 674 ? 5.766 -15.695 -30.766 1 96.88 674 ALA B O 1
ATOM 10874 N N . THR B 1 675 ? 6.773 -13.969 -31.719 1 95.56 675 THR B N 1
ATOM 10875 C CA . THR B 1 675 ? 5.883 -14 -32.875 1 95.56 675 THR B CA 1
ATOM 10876 C C . THR B 1 675 ? 6.02 -15.32 -33.625 1 95.56 675 THR B C 1
ATOM 10878 O O . THR B 1 675 ? 5.016 -15.914 -34.031 1 95.56 675 THR B O 1
ATOM 10881 N N . ASP B 1 676 ? 7.234 -15.773 -33.781 1 95.88 676 ASP B N 1
ATOM 10882 C CA . ASP B 1 676 ? 7.473 -17.047 -34.438 1 95.88 676 ASP B CA 1
ATOM 10883 C C . ASP B 1 676 ? 6.812 -18.203 -33.688 1 95.88 676 ASP B C 1
ATOM 10885 O O . ASP B 1 676 ? 6.191 -19.062 -34.312 1 95.88 676 ASP B O 1
ATOM 10889 N N . VAL B 1 677 ? 6.926 -18.188 -32.438 1 97.06 677 VAL B N 1
ATOM 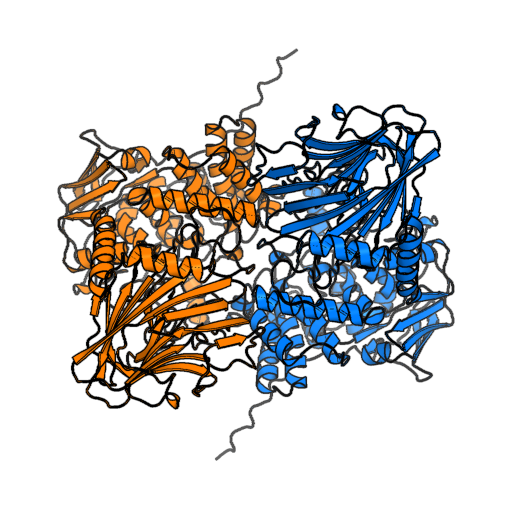10890 C CA . VAL B 1 677 ? 6.367 -19.266 -31.625 1 97.06 677 VAL B CA 1
ATOM 10891 C C . VAL B 1 677 ? 4.84 -19.203 -31.672 1 97.06 677 VAL B C 1
ATOM 10893 O O . VAL B 1 677 ? 4.18 -20.219 -31.875 1 97.06 677 VAL B O 1
ATOM 10896 N N . HIS B 1 678 ? 4.266 -18.031 -31.562 1 95.88 678 HIS B N 1
ATOM 10897 C CA . HIS B 1 678 ? 2.818 -17.875 -31.453 1 95.88 678 HIS B CA 1
ATOM 10898 C C . HIS B 1 678 ? 2.145 -18.016 -32.812 1 95.88 678 HIS B C 1
ATOM 10900 O O . HIS B 1 678 ? 0.933 -18.234 -32.906 1 95.88 678 HIS B O 1
ATOM 10906 N N . ARG B 1 679 ? 2.918 -17.922 -33.875 1 94.94 679 ARG B N 1
ATOM 10907 C CA . ARG B 1 679 ? 2.389 -18.141 -35.219 1 94.94 679 ARG B CA 1
ATOM 10908 C C . ARG B 1 679 ? 2.275 -19.625 -35.531 1 94.94 679 ARG B C 1
ATOM 10910 O O . ARG B 1 679 ? 1.591 -20.031 -36.469 1 94.94 679 ARG B O 1
ATOM 10917 N N . GLY B 1 680 ? 2.906 -20.484 -34.688 1 96.06 680 GLY B N 1
ATOM 10918 C CA . GLY B 1 680 ? 2.92 -21.906 -34.906 1 96.06 680 GLY B CA 1
ATOM 10919 C C . GLY B 1 680 ? 4.012 -22.344 -35.875 1 96.06 680 GLY B C 1
ATOM 10920 O O . GLY B 1 680 ? 4.703 -21.5 -36.469 1 96.06 680 GLY B O 1
ATOM 10921 N N . GLY B 1 681 ? 4.109 -23.562 -36.094 1 97.5 681 GLY B N 1
ATOM 10922 C CA . GLY B 1 681 ? 5.152 -24.125 -36.938 1 97.5 681 GLY B CA 1
ATOM 10923 C C . GLY B 1 681 ? 5.848 -25.328 -36.281 1 97.5 681 GLY B C 1
ATOM 10924 O O . GLY B 1 681 ? 5.309 -25.953 -35.375 1 97.5 681 GLY B O 1
ATOM 10925 N N . ARG B 1 682 ? 6.953 -25.609 -36.938 1 98.38 682 ARG B N 1
ATOM 10926 C CA . ARG B 1 682 ? 7.676 -26.797 -36.5 1 98.38 682 ARG B CA 1
ATOM 10927 C C . ARG B 1 682 ? 9.148 -26.484 -36.25 1 98.38 682 ARG B C 1
ATOM 10929 O O . ARG B 1 682 ? 9.852 -26.047 -37.156 1 98.38 682 ARG B O 1
ATOM 10936 N N . LEU B 1 683 ? 9.523 -26.641 -35.031 1 98.81 683 LEU B N 1
ATOM 10937 C CA . LEU B 1 683 ? 10.93 -26.562 -34.656 1 98.81 683 LEU B CA 1
ATOM 10938 C C . LEU B 1 683 ? 11.539 -27.953 -34.531 1 98.81 683 LEU B C 1
ATOM 10940 O O . LEU B 1 683 ? 11.031 -28.797 -33.812 1 98.81 683 LEU B O 1
ATOM 10944 N N . HIS B 1 684 ? 12.516 -28.266 -35.344 1 98.81 684 HIS B N 1
ATOM 10945 C CA . HIS B 1 684 ? 13.227 -29.531 -35.25 1 98.81 684 HIS B CA 1
ATOM 10946 C C . HIS B 1 684 ? 14.633 -29.344 -34.688 1 98.81 684 HIS B C 1
ATOM 10948 O O . HIS B 1 684 ? 15.406 -28.531 -35.219 1 98.81 684 HIS B O 1
ATOM 10954 N N . LEU B 1 685 ? 14.945 -30.031 -33.688 1 98.75 685 LEU B N 1
ATOM 10955 C CA . LEU B 1 685 ? 16.266 -29.969 -33.031 1 98.75 685 LEU B CA 1
ATOM 10956 C C . LEU B 1 685 ? 16.969 -31.312 -33.156 1 98.75 685 LEU B C 1
ATOM 10958 O O . LEU B 1 685 ? 16.438 -32.344 -32.75 1 98.75 685 LEU B O 1
ATOM 10962 N N . ARG B 1 686 ? 18.109 -31.328 -33.719 1 98.69 686 ARG B N 1
ATOM 10963 C CA . ARG B 1 686 ? 18.984 -32.5 -33.656 1 98.69 686 ARG B CA 1
ATOM 10964 C C . ARG B 1 686 ? 19.844 -32.469 -32.406 1 98.69 686 ARG B C 1
ATOM 10966 O O . ARG B 1 686 ? 20.547 -31.484 -32.156 1 98.69 686 ARG B O 1
ATOM 10973 N N . LEU B 1 687 ? 19.812 -33.531 -31.703 1 98.56 687 LEU B N 1
ATOM 10974 C CA . LEU B 1 687 ? 20.5 -33.562 -30.406 1 98.56 687 LEU B CA 1
ATOM 10975 C C . LEU B 1 687 ? 21.688 -34.531 -30.453 1 98.56 687 LEU B C 1
ATOM 10977 O O . LEU B 1 687 ? 21.688 -35.469 -31.25 1 98.56 687 LEU B O 1
ATOM 10981 N N . GLY B 1 688 ? 22.719 -34.281 -29.641 1 97.94 688 GLY B N 1
ATOM 10982 C CA . GLY B 1 688 ? 23.875 -35.156 -29.531 1 97.94 688 GLY B CA 1
ATOM 10983 C C . GLY B 1 688 ? 24.547 -35.094 -28.172 1 97.94 688 GLY B C 1
ATOM 10984 O O . GLY B 1 688 ? 24.172 -34.25 -27.344 1 97.94 688 GLY B O 1
ATOM 10985 N N . PRO B 1 689 ? 25.453 -35.906 -27.859 1 96.81 689 PRO B N 1
ATOM 10986 C CA . PRO B 1 689 ? 26.047 -36.062 -26.516 1 96.81 689 PRO B CA 1
ATOM 10987 C C . PRO B 1 689 ? 27.156 -35.062 -26.25 1 96.81 689 PRO B C 1
ATOM 10989 O O . PRO B 1 689 ? 27.578 -34.906 -25.094 1 96.81 689 PRO B O 1
ATOM 10992 N N . GLU B 1 690 ? 27.609 -34.375 -27.297 1 97.31 690 GLU B N 1
ATOM 10993 C CA . GLU B 1 690 ? 28.719 -33.438 -27.125 1 97.31 690 GLU B CA 1
ATOM 10994 C C . GLU B 1 690 ? 28.297 -32 -27.547 1 97.31 690 GLU B C 1
ATOM 10996 O O . GLU B 1 690 ? 27.531 -31.844 -28.5 1 97.31 690 GLU B O 1
ATOM 11001 N N . PRO B 1 691 ? 28.875 -31.047 -26.828 1 96.56 691 PRO B N 1
ATOM 11002 C CA . PRO B 1 691 ? 28.578 -29.672 -27.234 1 96.56 691 PRO B CA 1
ATOM 11003 C C . PRO B 1 691 ? 29.094 -29.359 -28.641 1 96.56 691 PRO B C 1
ATOM 11005 O O . PRO B 1 691 ? 30.125 -29.906 -29.062 1 96.56 691 PRO B O 1
ATOM 11008 N N . THR B 1 692 ? 28.422 -28.484 -29.328 1 94.25 692 THR B N 1
ATOM 11009 C CA . THR B 1 692 ? 28.859 -27.984 -30.625 1 94.25 692 THR B CA 1
ATOM 11010 C C . THR B 1 692 ? 28.922 -26.453 -30.625 1 94.25 692 THR B C 1
ATOM 11012 O O . THR B 1 692 ? 28.812 -25.828 -29.562 1 94.25 692 THR B O 1
ATOM 11015 N N . THR B 1 693 ? 29.047 -25.875 -31.797 1 93.38 693 THR B N 1
ATOM 11016 C CA . THR B 1 693 ? 29.109 -24.422 -31.906 1 93.38 693 THR B CA 1
ATOM 11017 C C . THR B 1 693 ? 27.75 -23.844 -32.25 1 93.38 693 THR B C 1
ATOM 11019 O O . THR B 1 693 ? 27.625 -22.641 -32.5 1 93.38 693 THR B O 1
ATOM 11022 N N . TRP B 1 694 ? 26.781 -24.672 -32.344 1 94.69 694 TRP B N 1
ATOM 11023 C CA . TRP B 1 694 ? 25.438 -24.172 -32.625 1 94.69 694 TRP B CA 1
ATOM 11024 C C . TRP B 1 694 ? 25.047 -23.094 -31.609 1 94.69 694 TRP B C 1
ATOM 11026 O O . TRP B 1 694 ? 25.219 -23.281 -30.391 1 94.69 694 TRP B O 1
ATOM 11036 N N . GLY B 1 695 ? 24.531 -21.984 -32.062 1 93 695 GLY B N 1
ATOM 11037 C CA . GLY B 1 695 ? 24.031 -20.922 -31.203 1 93 695 GLY B CA 1
ATOM 11038 C C . GLY B 1 695 ? 25.125 -20.031 -30.656 1 93 695 GLY B C 1
ATOM 11039 O O . GLY B 1 695 ? 24.859 -19.141 -29.844 1 93 695 GLY B O 1
ATOM 11040 N N . HIS B 1 696 ? 26.391 -20.25 -31.047 1 92.25 696 HIS B N 1
ATOM 11041 C CA . HIS B 1 696 ? 27.5 -19.469 -30.531 1 92.25 696 HIS B CA 1
ATOM 11042 C C . HIS B 1 696 ? 27.594 -18.109 -31.234 1 92.25 696 HIS B C 1
ATOM 11044 O O . HIS B 1 696 ? 27.984 -17.109 -30.609 1 92.25 696 HIS B O 1
ATOM 11050 N N . GLY B 1 697 ? 27.359 -18.125 -32.469 1 90.06 697 GLY B N 1
ATOM 11051 C CA . GLY B 1 697 ? 27.641 -16.969 -33.312 1 90.06 697 GLY B CA 1
ATOM 11052 C C . GLY B 1 697 ? 26.562 -15.898 -33.25 1 90.06 697 GLY B C 1
ATOM 11053 O O . GLY B 1 697 ? 26.859 -14.711 -33.094 1 90.06 697 GLY B O 1
ATOM 11054 N N . ILE B 1 698 ? 25.344 -16.297 -33.344 1 95.38 698 ILE B N 1
ATOM 11055 C CA . ILE B 1 698 ? 24.219 -15.359 -33.344 1 95.38 698 ILE B CA 1
ATOM 11056 C C . ILE B 1 698 ? 23.656 -15.25 -31.938 1 95.38 698 ILE B C 1
ATOM 11058 O O . ILE B 1 698 ? 22.969 -16.172 -31.469 1 95.38 698 ILE B O 1
ATOM 11062 N N . ARG B 1 699 ? 23.891 -14.102 -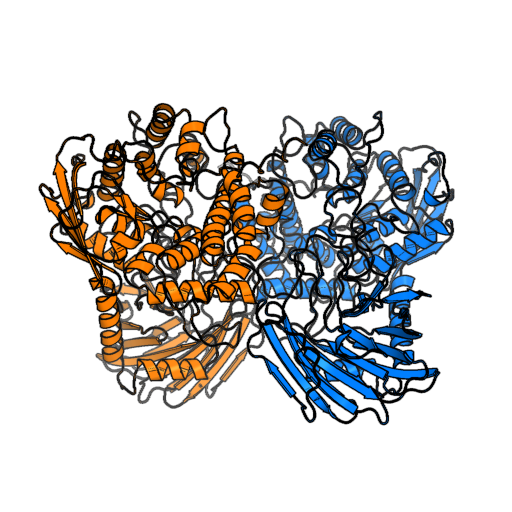31.297 1 96.31 699 ARG B N 1
ATOM 11063 C CA . ARG B 1 699 ? 23.422 -13.859 -29.938 1 96.31 699 ARG B CA 1
ATOM 11064 C C . ARG B 1 699 ? 21.984 -13.359 -29.922 1 96.31 699 ARG B C 1
ATOM 11066 O O . ARG B 1 699 ? 21.516 -12.805 -30.922 1 96.31 699 ARG B O 1
ATOM 11073 N N . PRO B 1 700 ? 21.281 -13.633 -28.797 1 97.06 700 PRO B N 1
ATOM 11074 C CA . PRO B 1 700 ? 19.984 -12.953 -28.688 1 97.06 700 PRO B CA 1
ATOM 11075 C C . PRO B 1 700 ? 20.109 -11.438 -28.797 1 97.06 700 PRO B C 1
ATOM 11077 O O . PRO B 1 700 ? 21.172 -10.875 -28.516 1 97.06 700 PRO B O 1
ATOM 11080 N N . PRO B 1 701 ? 19.094 -10.773 -29.203 1 95.12 701 PRO B N 1
ATOM 11081 C CA . PRO B 1 701 ? 19.172 -9.336 -29.453 1 95.12 701 PRO B CA 1
ATOM 11082 C C . PRO B 1 701 ? 19.422 -8.531 -28.188 1 95.12 701 PRO B C 1
ATOM 11084 O O . PRO B 1 701 ? 18.969 -8.914 -27.109 1 95.12 701 PRO B O 1
ATOM 11087 N N . SER B 1 702 ? 20.188 -7.523 -28.312 1 94.94 702 SER B N 1
ATOM 11088 C CA . SER B 1 702 ? 20.406 -6.492 -27.312 1 94.94 702 SER B CA 1
ATOM 11089 C C . SER B 1 702 ? 19.953 -5.125 -27.812 1 94.94 702 SER B C 1
ATOM 11091 O O . SER B 1 702 ? 20.031 -4.836 -29 1 94.94 702 SER B O 1
ATOM 11093 N N . HIS B 1 703 ? 19.469 -4.301 -26.875 1 93.19 703 HIS B N 1
ATOM 11094 C CA . HIS B 1 703 ? 18.953 -2.986 -27.234 1 93.19 703 HIS B CA 1
ATOM 11095 C C . HIS B 1 703 ? 19.75 -1.876 -26.562 1 93.19 703 HIS B C 1
ATOM 11097 O O . HIS B 1 703 ? 19.328 -1.338 -25.531 1 93.19 703 HIS B O 1
ATOM 11103 N N . PRO B 1 704 ? 20.812 -1.455 -27.234 1 88.25 704 PRO B N 1
ATOM 11104 C CA . PRO B 1 704 ? 21.625 -0.384 -26.656 1 88.25 704 PRO B CA 1
ATOM 11105 C C . PRO B 1 704 ? 20.984 0.992 -26.797 1 88.25 704 PRO B C 1
ATOM 11107 O O . PRO B 1 704 ? 20.125 1.187 -27.672 1 88.25 704 PRO B O 1
ATOM 11110 N N . PHE B 1 705 ? 21.219 1.788 -25.797 1 78.62 705 PHE B N 1
ATOM 11111 C CA . PHE B 1 705 ? 20.781 3.172 -25.922 1 78.62 705 PHE B CA 1
ATOM 11112 C C . PHE B 1 705 ? 21.766 3.977 -26.766 1 78.62 705 PHE B C 1
ATOM 11114 O O . PHE B 1 705 ? 22.969 3.932 -26.531 1 78.62 705 PHE B O 1
ATOM 11121 N N . THR B 1 706 ? 21.438 4.422 -28.031 1 67.19 706 THR B N 1
ATOM 11122 C CA . THR B 1 706 ? 22.266 5.316 -28.828 1 67.19 706 THR B CA 1
ATOM 11123 C C . THR B 1 706 ? 21.703 6.738 -28.797 1 67.19 706 THR B C 1
ATOM 11125 O O . THR B 1 706 ? 20.531 6.957 -29.109 1 67.19 706 THR B O 1
ATOM 11128 N N . LEU B 1 707 ? 22.156 7.602 -28.016 1 49.34 707 LEU B N 1
ATOM 11129 C CA . LEU B 1 707 ? 21.703 8.992 -28.078 1 49.34 707 LEU B CA 1
ATOM 11130 C C . LEU B 1 707 ? 21.688 9.484 -29.516 1 49.34 707 LEU B C 1
ATOM 11132 O O . LEU B 1 707 ? 22.672 9.312 -30.25 1 49.34 707 LEU B O 1
ATOM 11136 N N . ALA B 1 708 ? 20.672 9.68 -30.203 1 43.56 708 ALA B N 1
ATOM 11137 C CA . ALA B 1 708 ? 20.703 10.367 -31.5 1 43.56 708 ALA B CA 1
ATOM 11138 C C . ALA B 1 708 ? 21.547 11.633 -31.422 1 43.56 708 ALA B C 1
ATOM 11140 O O . ALA B 1 708 ? 21.391 12.438 -30.516 1 43.56 708 ALA B O 1
ATOM 11141 N N . HIS B 1 709 ? 22.75 11.727 -31.906 1 39.34 709 HIS B N 1
ATOM 11142 C CA . HIS B 1 709 ? 23.484 12.969 -32.094 1 39.34 709 HIS B CA 1
ATOM 11143 C C . HIS B 1 709 ? 22.562 14.07 -32.625 1 39.34 709 HIS B C 1
ATOM 11145 O O . HIS B 1 709 ? 21.734 13.828 -33.5 1 39.34 709 HIS B O 1
ATOM 11151 N N . SER B 1 710 ? 22.281 15.055 -31.859 1 35.94 710 SER B N 1
ATOM 11152 C CA . SER B 1 710 ? 21.734 16.297 -32.406 1 35.94 710 SER B CA 1
ATOM 11153 C C . SER B 1 710 ? 22.375 16.625 -33.75 1 35.94 710 SER B C 1
ATOM 11155 O O . SER B 1 710 ? 23.594 16.516 -33.938 1 35.94 710 SER B O 1
ATOM 11157 N N . PRO B 1 711 ? 21.609 16.703 -34.844 1 31.67 711 PRO B N 1
ATOM 11158 C CA . PRO B 1 711 ? 22.25 17.266 -36.031 1 31.67 711 PRO B CA 1
ATOM 11159 C C . PRO B 1 711 ? 22.984 18.578 -35.719 1 31.67 711 PRO B C 1
ATOM 11161 O O . PRO B 1 711 ? 22.531 19.375 -34.906 1 31.67 711 PRO B O 1
ATOM 11164 N N . ALA B 1 712 ? 24.406 18.672 -35.875 1 37.91 712 ALA B N 1
ATOM 11165 C CA . ALA B 1 712 ? 25.234 19.875 -35.781 1 37.91 712 ALA B CA 1
ATOM 11166 C C . ALA B 1 712 ? 24.594 21.047 -36.5 1 37.91 712 ALA B C 1
ATOM 11168 O O . ALA B 1 712 ? 24.016 20.875 -37.594 1 37.91 712 ALA B O 1
ATOM 11169 N N . THR B 1 713 ? 24.266 22.188 -35.844 1 36.25 713 THR B N 1
ATOM 11170 C CA . THR B 1 713 ? 23.969 23.469 -36.469 1 36.25 713 THR B CA 1
ATOM 11171 C C . THR B 1 713 ? 24.891 23.719 -37.656 1 36.25 713 THR B C 1
ATOM 11173 O O . THR B 1 713 ? 26.109 23.531 -37.531 1 36.25 713 THR B O 1
ATOM 11176 N N . PRO B 1 714 ? 24.328 23.812 -38.844 1 32.31 714 PRO B N 1
ATOM 11177 C CA . PRO B 1 714 ? 25.188 24.266 -39.969 1 32.31 714 PRO B CA 1
ATOM 11178 C C . PRO B 1 714 ? 26.094 25.422 -39.562 1 32.31 714 PRO B C 1
ATOM 11180 O O . PRO B 1 714 ? 25.719 26.25 -38.75 1 32.31 714 PRO B O 1
ATOM 11183 N N . LYS B 1 715 ? 27.375 25.094 -39.75 1 33.72 715 LYS B N 1
ATOM 11184 C CA . LYS B 1 715 ? 28.406 26.125 -39.688 1 33.72 715 LYS B CA 1
ATOM 11185 C C . LYS B 1 715 ? 27.953 27.391 -40.406 1 33.72 715 LYS B C 1
ATOM 11187 O O . LYS B 1 715 ? 27.672 27.375 -41.594 1 33.72 715 LYS B O 1
ATOM 11192 N N . GLU B 1 716 ? 27.172 28.344 -39.656 1 24.39 716 GLU B N 1
ATOM 11193 C CA . GLU B 1 716 ? 27.312 29.688 -40.188 1 24.39 716 GLU B CA 1
ATOM 11194 C C . GLU B 1 716 ? 28.719 30.234 -39.969 1 24.39 716 GLU B C 1
ATOM 11196 O O . GLU B 1 716 ? 29.297 30.062 -38.906 1 24.39 716 GLU B O 1
#

InterPro domains:
  IPR005887 Glycosyl hydrolase family 92, alpha-1,2-mannosidase, putative [TIGR01180] (1-691)
  IPR008928 Six-hairpin glycosidase superfamily [SSF48208] (242-611)
  IPR012939 Glycosyl hydrolase family 92 [PF07971] (240-688)
  IPR014718 Glycoside hydrolase-type carbohydrate-binding [G3DSA:2.70.98.10] (2-322)
  IPR041371 Glycosyl hydrolase family 92 N-terminal domain [PF17678] (2-234)
  IPR050883 Peptide-N(4)-(N-acetyl-beta-glucosaminyl)asparagine amidase [PTHR12143] (2-695)

Nearest PDB structures (foldseek):
  2wvx-assembly2_B  TM=8.209E-01  e=5.514E-42  Bacteroides thetaiotaomicron VPI-5482
  2wzs-assembly4_D  TM=8.147E-01  e=3.614E-41  Bacteroides thetaiotaomicron VPI-5482
  2ww2-assembly1_C  TM=8.042E-01  e=2.936E-40  Bacteroides thetaiotaomicron VPI-5482
  6dwo-assembly4_D  TM=8.099E-01  e=2.675E-38  Enterococcus faecalis V583
  7fe1-assembly4_D  TM=8.065E-01  e=4.111E-38  Enterococcus faecalis ATCC 10100

Secondary structure (DSSP, 8-state):
--S----EE-TT-S-EEEE---BTTTB-SSB---SSSBPPBS-SS-EESSEEE----S----S----EEEEEEESS-GGGTT--EEEEEEEEETTEEEEEETTS-EEEEEE-SSEEEEEEEPPSEEEEEEEEETT--B-SSTT-B--EEEEEEEEEETTEEEEEEEETTEEEEEEEEEE-TT-EEEEEETTEE-TT--EEEES---TTT---EEEEEEEEE-TT-EEEEEEEEESS-HHHHHHHHHHHHTT-SS-HHHHHHHHHHHHHHHHTTEEEE---HHHHHHHHHHHHHTTT-SEE-TT--SS-S--S--EE-EE-HHHHTTTHHHHHHHH-HHHHHHHHHHHHHHHHHHSS--SEE-SS-SS---TTT-S--HHHHHHHHHHTT-SS--HHHHHHHHHHHTTSTHHHHHHHHS--SSTHHHHHHHHHHHHHHHHHHHTT-HHHHHHHHHHHGGGGGGEETTTTEEPS---SSS-HHHHTT---TTHHHHHHHTTHHHHHHHHHHHHHTTTSPPPPPP-BS--HHHHHHHHHT-S---S-STHHHHGGGGGGGGT-HHHHHHHHHHHHHHS--SSTT-SSS--TTTHHHHHHHHHHHTEEEETTTTEEEE---SSSEEEEEETTEEEEEEEES------GGGT-SSPPPP-EEEEEEETTEE--SSEEEHHHHHH-EEEEEEEESS--STTTSSPPP---------------/--S----EE-TT-S-EEEE---BTTTB-SSB---SSSBPPBS-SS-EESSEEE----S--S-S----EEEEEEESS-GGGTT--EEEEEEEEETTEEEEEETTS-EEEEEE-SSEEEEEEEPPSEEEEEEEEESS--S-SSTTT---EEEEEEEEEETTEEEEEEEETTEEEEEEEEEE-TT-EEEEEETTEE-TT--EEEES---TTT---EEEEEEEEE-TT-EEEEEEEEESS-HHHHHHHHHHHHTT-SS-HHHHHHHHHHHHHHHHTTEEEE---HHHHHHHHHHHHHTTT-SEE-TT--SS-S--S--EE-EE-HHHHTTTHHHHHHHH-HHHHHHHHHHHHHHHHHHSS--SEE-SS-SS---TTT-S--HHHHHHHHHHTT-SS--HHHHHHHHHHHTTSTHHHHHHHHS--SSTHHHHHHHHHHHHHHHHHHHTT-HHHHHHHHHHHGGGGGGEETTTTEEPS---SSS-HHHHTT---TTHHHHHHHTTHHHHHHHHHHHHHTTTSPPPPPP-BS--HHHHHHHHHT-S---S-STHHHHGGGGGGGGT-HHHHHHHHHHHHHHS--SSTT-SSS--TTTHHHHHHHHHHHTEEEETTTTEEEE---SSSEEEEEETTEEEEEEEES------GGGT-SSPPPP-EEEEEEETTEE--SSEEEHHHHHT-EEEEEEEESS--STTTSSPPP---------------

Foldseek 3Di:
DQQAFLWEFFQLFQKTKDFADLAPDFRFDFFHDDDAFDTDGRHPAGKHLFMFMDGFGQDDDPLFGFRFWGKHKDLDALVCRPDIFGWAPWDGDHQKTWTAGPRGKTWIWGAARFKIKIKIFDAFHFKIKIWTWRQATAGPHVSGGWGFFWKKKFAPDPQWIKMWTATQRFIKIKIKGKDDPPWDKFKDWLSGTDVPHGMDTGNGDDPVRDTIIGMMIIGGDHGGDMMMMMMFMARAYHVVSVVRRCVQQVPDVVRRVVNSVVSVVSLCLQLVLKDFPDFDPWLVLLLSVLSVLLRRDFHWDFQGDPQDNDTATATAFPLFLQQAQFFSLVQCCFRPVVVSLSVLVNQLVCCVRPPARAGHGHSHPDDPRPVVAEALSSLLSLLLCVVLVPPDDDLVSVLVSLVSNCCDDQSVVCVVPVADPVRVRSQRSLQSLQSSLSSCVVVVVNVSSLVSPVSSQSNPVQPDLVQLWGDDHDHDPADRLLQRLADGQALQVSCVSQVHLVSVVVSLCQQQQPVHDQDDGHHYPRDPVNVVVSRVSNHDNAPAGSSNLCNLVSNLQSQCLVSSQQSLLQNLAEQATNDVNRHNYHCSSSSVSSSNNQSQLQWTGDGSNQKIFGWDHQGQKMWRRGPPEIAIEHEAPDDHDHHPVVPDPDRDATKGFPWKAWQNHTDQARMDGNNSRNNHTYMYTYIDRDYDSRNRPDGDDHDDDDPPPDDPDPDD/DQQAFLWEFFQLFQKTKDFAPLAPDFRFDFFHADDAFDTDGRHPAGKHLFMFMDTFGQDDPDLFGFRFWGKHKDLDALVCRPDIFGWADWDGDHQKTWTAGPRGKTWIWGAARFKIKIKIFDAFHFKIKIWTWRQATFGPHVSGGWGFFWKKKFAPDPQWIKMWTATQRFIKIKIKGKDDPPWDKFKDWLSGTDVPHGMDTGNGDDPVRDTIIYMMIIGGDHGGDMMMMMMFMARAYHVVSVVRRCVQQVPDVVRRVVNSVVSVVSLCLQLVLKDFDDFDPWLVLLLSVLSVLLRRDFHWDFQGDPQDNDTATATAFPLFLQQAQFFSLVQCCFRPVVVSLSVLVNQLVCCVRPPARAGHGHSHPDDPRPVVAEALSSLLSLLLCVVLVPPDDDLVSVLVSLVSRCCDDQSVVCVVPVADPVRVRSQRSLQSLQSSLSSCVVVVVNVSSLVSPVSNQSNPVQPDLVQLWGDDHDHDPADRLLQRLADGQALQVSCVSQVHLVSVVVSLCQQQAPVHDQDDGHHYPRDPVNVVVSRVSNHDNAPAGSSNLCRLVSNLQSQCLVSSQQSLLQNLAEQATNDVNRHNYRCSSSSVSSSNNQSQLQWTGDGSNQKIFGWDHQGQKMWRRGPPEIAIEHEAPDDHDHHVVVPDPDDDATKGFPWKDWQNHTDQARMDGNNSRNNHTYMYTYIDRDYDSRNRPDGDDHDDSDPPPDDPDPDD

Sequence (1432 aa):
MGNTHPGATSPLGMVSACAYSGAYPTGYGRYAKNTEGVPEEMFERTQASGFTHFQQSGTGAIRKYYNYVRVTPMVQPLDDLGRSWALHDERAEPGYYAANLDTGVRCEITVGEKVAVHRYTFPDHPSARVVIDLSCGGLAIDLGRTVPLRAQVESMGHGCARGTVVMEGVPLSIYLEADTPGWRQMVWYDRRLIPGGTRLDFDSIRQTTLRPFGLLFMGPARAGQTIEVRIGFSLRGCEQARRNLERECAGAEPAFERVRAGTRQRWRDHIDRVQVDGGTPARRTVLATALYHALIKPCFADDESPFWPTSGPYAFDICTMWDIYKTQIPLLRAIAPDRATDLLESLIRVCEEEGNFPIGYRMARGADRFFRQASALAHTALADAHALDRSGIDWGWALVHMVDDLRRMYGEDFFEHGLVHPITHTLDLAYAHHCTAKVARALNDRRLADDLERRSHQWVNAFDPATGLLRDSEFYEGGKWNYSFRLLHDMAARIELAGGDRGFIDKLDRFFGYGAEPVRQPGISPLPAEMALGYALNRFEGLNNEPDMEAPWAYHYAGRPDRTAEIVHSALTWQFGTGPGGLPGNDDSGGLSAWYVWASLGLFPVAGQGLFLLNTPAFARAALRVGDEEFVIETSGHRETPIGVDGLDRDPPPQYVQSATLDGKPLHAAHLSATDVHRGGRLHLRLGPEPTTWGHGIRPPSHPFTLAHSPATPKEMGNTHPGATSPLGMVSACAYSGAYPTGYGRYAKNTEGVPEEMFERTQASGFTHFQQSGTGAIRKYYNYVRVTPMVQPLDDLGRSWALHDERAEPGYYAANLDTGVRCEITVGEKVAVHRYTFPDHPSARVVIDLSCGGLAIDLGRTVPLRAQVESMGHGCARGTVVMEGVPLSIYLEADTPGWRQMVWYDRRLIPGGTRLDFDSIRQTTLRPFGLLFMGPARAGQTIEVRIGFSLRGCEQARRNLERECAGAEPAFERVRAGTRQRWRDHIDRVQVDGGTPARRTVLATALYHALIKPCFADDESPFWPTSGPYAFDICTMWDIYKTQIPLLRAIAPDRATDLLESLIRVCEEEGNFPIGYRMARGADRFFRQASALAHTALADAHALDRSGIDWGWALVHMVDDLRRMYGEDFFEHGLVHPITHTLDLAYAHHCTAKVARALNDRRLADDLERRSHQWVNAFDPATGLLRDSEFYEGGKWNYSFRLLHDMAARIELAGGDRGFIDKLDRFFGYGAEPVRQPGISPLPAEMALGYALNRFEGLNNEPDMEAPWAYHYAGRPDRTAEIVHSALTWQFGTGPGGLPGNDDSGGLSAWYVWASLGLFPVAGQGLFLLNTPAFARAALRVGDEEFVIETSGHRETPIGVDGLDRDPPPQYVQSATLDGKPLHAAHLSATDVHRGGRLHLRLGPEPTTWGHGIRPPSHPFTLAHSPATPKE

Organism: Actinoplanes teichomyceticus (NCBI:txid1867)

pLDDT: mean 93.86, std 8.65, range [24.27, 98.88]

Solvent-accessible surface area (backbone atoms only — not comparable to full-atom values): 71610 Å² total; per-residue (Å²): 85,15,38,61,69,64,38,7,32,17,73,27,15,49,29,30,40,31,58,26,49,34,15,44,56,34,18,37,50,31,26,38,82,63,92,57,58,38,62,50,75,66,42,96,56,56,36,25,38,30,31,23,26,43,49,54,47,8,42,70,94,72,73,73,40,47,31,31,55,28,41,28,79,38,76,62,63,62,78,52,64,72,52,65,35,46,59,40,81,71,45,65,46,84,10,26,26,33,32,28,41,69,86,55,36,38,39,36,35,28,10,33,48,44,25,41,33,38,40,35,30,34,47,68,35,76,56,26,34,42,36,38,31,61,48,43,33,22,29,76,48,92,78,20,61,42,60,44,37,28,35,37,39,34,56,72,54,94,44,30,34,37,30,36,33,23,39,38,62,32,51,44,12,29,21,36,43,34,58,53,88,90,39,48,74,38,31,33,50,66,63,32,78,36,86,92,38,41,67,49,80,39,88,70,41,46,86,90,66,62,58,52,32,38,40,34,38,35,30,65,35,49,66,70,40,69,38,42,40,39,36,6,41,26,37,72,32,39,68,54,0,40,51,44,30,46,65,64,40,64,83,46,81,81,32,59,67,58,30,33,52,54,23,38,47,54,39,48,67,51,57,64,27,57,42,74,40,74,53,46,72,62,57,47,49,36,46,54,50,21,54,53,44,32,34,45,35,44,21,42,37,68,58,29,56,72,78,52,88,72,74,46,58,28,62,31,53,36,56,28,42,79,39,21,50,54,28,26,48,55,48,32,43,34,56,38,38,68,59,41,48,34,47,52,52,22,44,50,49,41,18,60,36,28,65,42,67,62,33,22,40,55,86,49,56,35,42,80,25,52,63,87,70,47,41,61,57,63,34,23,58,51,28,33,41,54,74,64,63,55,79,91,65,61,59,71,67,47,49,55,52,56,57,54,37,54,55,39,78,69,25,41,45,27,73,75,64,46,49,38,82,47,36,64,40,26,46,30,45,12,49,26,26,40,18,45,16,55,51,32,42,75,70,68,37,54,68,61,14,51,55,27,38,61,51,22,54,34,38,60,64,35,44,30,74,89,76,40,36,46,46,93,66,61,59,74,77,62,48,60,61,45,56,52,38,63,88,56,65,33,43,63,59,51,32,48,50,24,57,28,55,64,38,37,49,51,52,50,38,53,27,67,36,68,96,50,77,84,80,83,77,65,46,66,72,56,52,70,68,55,53,51,53,55,59,69,62,52,50,68,84,60,73,58,37,64,52,46,70,50,36,54,57,46,33,36,69,57,36,32,44,56,59,25,27,46,51,52,46,49,45,65,22,65,43,42,41,85,50,88,53,19,36,68,31,56,22,24,32,8,12,50,24,24,42,52,48,32,46,38,66,12,37,42,59,41,63,36,65,45,31,29,39,56,51,54,46,62,42,41,26,36,38,38,32,22,67,95,29,49,28,31,40,37,49,45,69,64,71,77,67,80,38,44,80,77,67,59,90,65,82,77,80,53,51,20,51,58,46,36,24,51,70,81,38,82,41,61,46,44,50,46,47,38,61,56,54,51,65,25,49,40,38,40,35,31,37,35,79,55,76,62,70,54,21,38,80,44,54,66,88,54,58,74,77,72,80,77,73,71,81,76,75,74,83,125,90,17,36,59,70,66,37,7,32,18,73,25,17,48,30,30,39,32,58,27,48,38,15,42,60,35,19,37,50,32,27,38,81,63,92,57,58,38,61,51,75,66,43,96,55,58,34,26,39,29,30,23,24,42,48,55,47,8,42,69,95,61,80,75,40,47,34,32,55,28,43,29,79,38,77,64,62,64,78,53,65,72,52,67,36,46,60,39,81,72,44,65,47,83,9,26,27,32,30,28,39,70,86,55,36,37,41,38,34,28,11,34,48,44,24,41,32,38,40,36,32,34,48,67,35,78,56,26,33,43,37,39,33,62,47,44,30,23,30,78,45,91,80,22,60,44,59,44,37,27,34,37,41,35,56,71,54,94,44,32,33,37,32,37,34,22,39,36,60,33,52,45,12,29,20,36,43,35,58,52,90,89,40,48,75,36,32,33,49,67,63,33,77,36,86,90,38,42,69,50,79,39,90,70,40,46,84,91,68,62,60,51,32,38,41,34,37,36,28,65,36,49,65,70,39,67,38,41,40,38,35,6,41,24,36,72,31,40,69,56,0,40,50,44,31,47,65,66,39,64,85,46,82,81,32,57,67,59,30,32,51,51,22,39,48,53,39,49,67,51,57,66,26,57,42,73,40,73,51,45,72,61,57,46,49,36,46,53,50,20,54,54,45,32,34,45,35,43,21,42,38,68,57,28,56,73,77,53,88,72,72,46,57,27,63,33,53,36,58,27,41,80,38,20,49,53,29,26,49,54,47,32,41,33,58,38,37,69,58,40,48,34,48,51,53,22,43,50,50,44,19,60,36,30,65,41,68,63,33,22,41,54,88,49,56,35,45,79,27,52,64,86,71,47,42,61,57,64,35,24,57,50,27,32,43,54,74,64,64,57,80,90,66,60,59,71,65,47,49,54,52,56,56,54,40,53,55,40,78,70,24,40,46,28,72,74,64,45,49,37,83,46,34,65,40,25,44,29,45,14,50,24,26,40,17,47,17,54,50,32,41,75,72,67,36,53,68,61,15,53,56,28,36,61,51,23,55,35,38,62,65,36,45,31,74,91,76,40,35,45,47,91,68,61,59,74,77,60,49,60,62,48,56,53,38,64,87,57,62,34,44,63,61,52,31,50,50,26,58,28,55,64,37,37,49,50,52,50,38,52,26,66,36,68,95,51,78,85,81,83,77,66,46,66,74,57,51,70,67,56,52,51,53,57,60,69,62,52,51,66,86,60,73,56,34,63,52,48,71,51,36,53,58,45,33,35,69,55,35,32,44,56,61,25,26,46,51,53,45,49,45,65,23,66,42,42,43,82,49,89,55,18,38,69,31,55,23,25,32,8,12,50,24,25,41,52,50,32,46,38,67,13,36,43,60,42,64,37,65,46,32,28,38,56,51,54,45,60,42,41,27,36,39,37,31,23,67,93,27,48,27,32,40,37,49,44,69,65,71,78,66,80,37,45,83,74,67,62,91,68,81,78,79,53,53,19,52,59,46,36,24,49,71,82,38,82,41,62,45,45,50,45,46,38,61,55,54,51,63,25,48,38,39,39,36,31,38,37,80,56,78,62,68,54,22,37,82,43,54,67,87,55,58,75,77,71,80,76,75,72,82,76,76,74,87,123